Protein AF-A0A8S2K8A4-F1 (afdb_monomer)

Organism: NCBI:txid392030

Secondary structure (DSSP, 8-state):
----EE-S-GGGTEEEEEEEEE-SSEEEEEEEETTT--EEEEEEEEBPSSTT-SSSB-HHHHHHHHHHHHHSPP-TTBPPEEEEEE-SSEEEEEEE---S-BHHHHHHTSS--BHHHHHHHHHHHHHHHHHHHTTTEE-S--SGGGEEESSTT---EEE---TT-EE--TT---------GGG--HHHHTTPPP-HHHHHHHHHHHHHHHHHSS-SS--SSHHHHHHHHHHT-----HHHHTTS-HHHHHHHHHHS-SSTTTSPPHHHHHTSTTTS-SSHHHHHHHHH-B--HHHHHHHHHHHHHHHHHHHHHHHTTTS------TT-PPP-----------------------------------------------------------------------------------------------------------------------------------------------------------------THHHHHHHHHHHHHHHHHHT-------S--SSHHHHHHHHHHHHHHHHHHHT-HHHHHHHHHHS---TT-B-TTS-BHHHHHHHHT-HHHHHHHHHTT--TT-B-TTS-BHHHHHHHHT-HHHHHHHHHTT--S--B-TTS-BHHHHHHHTT-HHHHHHHHHTT--TT---TTS--HHHHHHHTT-HHHHHHHHHHT--TT---TTS--HHHHHHHHT-HHHHHHHHHTT--TT-B-TTS-BHHHHHHHTT-HHHHHHHHHTT--TT---TTS--HHHHHHHTT-HHHHHHHHHTT--TT---TTS--HHHHHHHTT-HHHHHHHHHTT--S--

Solvent-accessible surface area (backbone atoms only — not comparable to full-atom values): 49948 Å² total; per-residue (Å²): 114,84,81,72,69,43,69,71,68,63,78,81,49,33,48,80,62,58,79,75,47,75,61,98,50,34,39,30,25,33,28,28,34,70,89,77,67,50,69,30,28,33,39,42,34,34,43,39,86,48,95,88,51,95,56,48,47,55,68,76,53,58,48,45,32,53,50,51,44,59,64,49,71,88,46,91,25,42,62,38,66,76,50,36,37,47,62,100,55,34,38,34,40,33,27,59,57,68,70,26,47,42,46,65,60,61,57,52,73,47,86,75,51,33,44,57,55,51,33,58,52,52,46,46,50,42,56,38,49,40,65,32,47,78,69,40,33,41,56,84,68,62,48,66,86,31,32,25,16,46,40,74,91,49,92,50,46,27,40,52,84,53,74,78,36,46,70,71,58,91,92,64,88,58,84,83,79,89,75,68,74,76,44,58,36,42,45,65,77,73,70,43,73,78,52,76,39,44,47,35,29,12,52,25,44,54,49,48,29,73,45,24,28,47,67,69,34,65,47,99,43,72,67,49,21,51,50,24,43,66,70,64,56,62,79,80,53,60,94,42,38,68,53,55,52,70,52,55,53,54,54,37,56,41,22,72,38,79,55,59,93,75,25,47,48,58,71,51,52,68,62,30,54,59,64,40,53,87,48,70,66,54,50,51,52,34,56,70,24,47,40,36,46,72,42,31,39,50,37,54,52,54,50,53,51,58,51,51,58,61,49,53,65,54,51,68,78,68,78,80,77,88,73,64,53,100,85,71,54,82,80,82,84,74,92,76,92,80,86,85,87,88,78,90,86,85,86,82,89,84,90,83,81,89,78,87,82,91,83,91,84,82,87,82,87,82,89,89,84,87,84,84,89,82,90,80,83,88,88,81,88,82,90,78,88,81,91,89,79,88,83,91,87,79,92,82,92,80,90,82,87,87,84,88,90,78,88,84,87,90,82,92,81,91,87,86,88,86,88,88,83,84,88,83,90,82,90,87,84,88,88,85,89,86,89,84,87,84,90,81,89,80,88,83,90,83,87,91,87,84,91,81,90,81,91,78,91,87,87,85,89,81,89,82,88,87,88,85,90,82,89,87,78,91,82,89,86,83,88,84,89,82,82,87,81,92,80,88,84,77,93,60,70,60,68,60,49,54,58,49,49,66,61,37,56,65,52,50,59,65,69,63,68,85,70,85,82,96,83,72,89,87,77,64,78,62,58,61,52,56,51,50,56,47,50,53,46,34,50,32,26,46,75,59,37,56,70,55,52,56,45,50,64,71,75,45,94,67,68,64,64,57,55,50,102,56,38,47,26,33,53,36,35,8,26,42,60,56,30,52,69,47,47,47,51,40,50,76,71,66,31,65,73,78,48,48,28,69,61,38,46,34,34,52,34,34,7,26,55,67,49,28,49,75,44,39,54,50,44,44,75,72,66,36,75,63,78,49,47,24,77,58,34,44,28,30,53,34,42,7,30,68,66,63,26,46,71,31,40,57,46,42,49,74,71,69,37,66,57,70,51,50,25,71,62,34,39,27,30,48,34,42,10,27,63,74,64,30,48,69,42,39,52,46,42,55,76,69,66,39,69,57,72,57,47,25,76,63,33,42,24,29,51,30,42,7,28,52,70,61,33,52,68,40,39,52,52,39,54,76,71,65,38,67,59,74,52,47,23,78,62,32,45,23,23,49,36,32,4,32,74,57,67,26,58,74,49,31,49,51,42,55,77,70,66,43,66,63,71,47,54,26,76,54,46,40,31,41,51,36,36,16,29,50,67,62,34,49,75,51,42,54,47,44,53,74,74,64,43,71,68,83,54,50,25,81,81,73,42,31,29,55,55,35,4,57,74,63,67,27,59,67,49,32,52,50,45,50,72,74,63,49,71,90,90,119

Structure (mmCIF, N/CA/C/O backbone):
data_AF-A0A8S2K8A4-F1
#
_entry.id   AF-A0A8S2K8A4-F1
#
loop_
_atom_site.group_PDB
_atom_site.id
_atom_site.type_symbol
_atom_site.label_atom_id
_atom_site.label_alt_id
_atom_site.label_comp_id
_atom_site.label_asym_id
_atom_site.label_entity_id
_atom_site.label_seq_id
_atom_site.pdbx_PDB_ins_code
_atom_site.Cartn_x
_atom_site.Cartn_y
_atom_site.Cartn_z
_atom_site.occupancy
_atom_site.B_iso_or_equiv
_atom_site.auth_seq_id
_atom_site.auth_comp_id
_atom_site.auth_asym_id
_atom_site.auth_atom_id
_atom_site.pdbx_PDB_model_num
ATOM 1 N N . MET A 1 1 ? 24.077 8.025 35.888 1.00 50.78 1 MET A N 1
ATOM 2 C CA . MET A 1 1 ? 25.097 7.093 36.440 1.00 50.78 1 MET A CA 1
ATOM 3 C C . MET A 1 1 ? 25.725 6.346 35.263 1.00 50.78 1 MET A C 1
ATOM 5 O O . MET A 1 1 ? 25.416 6.723 34.140 1.00 50.78 1 MET A O 1
ATOM 9 N N . VAL A 1 2 ? 26.611 5.364 35.455 1.00 62.31 2 VAL A N 1
ATOM 10 C CA . VAL A 1 2 ? 26.907 4.414 34.362 1.00 62.31 2 VAL A CA 1
ATOM 11 C C . VAL A 1 2 ? 25.792 3.372 34.376 1.00 62.31 2 VAL A C 1
ATOM 13 O O . VAL A 1 2 ? 25.510 2.823 35.439 1.00 62.31 2 VAL A O 1
ATOM 16 N N . LEU A 1 3 ? 25.140 3.144 33.236 1.00 78.75 3 LEU A N 1
ATOM 17 C CA . LEU A 1 3 ? 24.090 2.136 33.115 1.00 78.75 3 LEU A CA 1
ATOM 18 C C . LEU A 1 3 ? 24.693 0.741 33.342 1.00 78.75 3 LEU A C 1
ATOM 20 O O . LEU A 1 3 ? 25.616 0.342 32.630 1.00 78.75 3 LEU A O 1
ATOM 24 N N . ASN A 1 4 ? 24.190 0.009 34.337 1.00 86.25 4 ASN A N 1
ATOM 25 C CA . ASN A 1 4 ? 24.624 -1.361 34.588 1.00 86.25 4 ASN A CA 1
ATOM 26 C C . ASN A 1 4 ? 23.911 -2.302 33.609 1.00 86.25 4 ASN A C 1
ATOM 28 O O . ASN A 1 4 ? 22.694 -2.448 33.681 1.00 86.25 4 ASN A O 1
ATOM 32 N N . ILE A 1 5 ? 24.663 -2.910 32.691 1.00 90.12 5 ILE A N 1
ATOM 33 C CA . ILE A 1 5 ? 24.133 -3.846 31.693 1.00 90.12 5 ILE A CA 1
ATOM 34 C C . ILE A 1 5 ? 24.577 -5.256 32.079 1.00 90.12 5 ILE A C 1
ATOM 36 O O . ILE A 1 5 ? 25.757 -5.598 31.977 1.00 90.12 5 ILE A O 1
ATOM 40 N N . ILE A 1 6 ? 23.622 -6.073 32.510 1.00 92.31 6 ILE A N 1
ATOM 41 C CA . ILE A 1 6 ? 23.825 -7.479 32.850 1.00 92.31 6 ILE A CA 1
ATOM 42 C C . ILE A 1 6 ? 23.979 -8.277 31.547 1.00 92.31 6 ILE A C 1
ATOM 44 O O . ILE A 1 6 ? 23.244 -8.067 30.580 1.00 92.31 6 ILE A O 1
ATOM 48 N N . THR A 1 7 ? 24.960 -9.179 31.500 1.00 90.12 7 THR A N 1
ATOM 49 C CA . THR A 1 7 ? 25.225 -10.043 30.325 1.00 90.12 7 THR A CA 1
ATOM 50 C C . THR A 1 7 ? 25.093 -11.537 30.629 1.00 90.12 7 THR A C 1
ATOM 52 O O . THR A 1 7 ? 25.266 -12.368 29.736 1.00 90.12 7 THR A O 1
ATOM 55 N N . ASP A 1 8 ? 24.745 -11.862 31.875 1.00 89.31 8 ASP A N 1
ATOM 56 C CA . ASP A 1 8 ? 24.314 -13.186 32.310 1.00 89.31 8 ASP A CA 1
ATOM 57 C C . ASP A 1 8 ? 22.918 -13.532 31.757 1.00 89.31 8 ASP A C 1
ATOM 59 O O . ASP A 1 8 ? 22.203 -12.682 31.218 1.00 89.31 8 ASP A O 1
ATOM 63 N N . ASP A 1 9 ? 22.534 -14.803 31.870 1.00 88.31 9 ASP A N 1
ATOM 64 C CA . ASP A 1 9 ? 21.296 -15.312 31.282 1.00 88.31 9 ASP A CA 1
ATOM 65 C C . ASP A 1 9 ? 20.048 -14.836 32.044 1.00 88.31 9 ASP A C 1
ATOM 67 O O . ASP A 1 9 ? 19.940 -15.021 33.256 1.00 88.31 9 ASP A O 1
ATOM 71 N N . PHE A 1 10 ? 19.090 -14.242 31.328 1.00 92.38 10 PHE A N 1
ATOM 72 C CA . PHE A 1 10 ? 17.907 -13.595 31.912 1.00 92.38 10 PHE A CA 1
ATOM 73 C C . PHE A 1 10 ? 17.054 -14.571 32.735 1.00 92.38 10 PHE A C 1
ATOM 75 O O . PHE A 1 10 ? 16.639 -14.255 33.854 1.00 92.38 10 PHE A O 1
ATOM 82 N N . ASP A 1 11 ? 16.884 -15.789 32.219 1.00 91.56 11 ASP A N 1
ATOM 83 C CA . ASP A 1 11 ? 16.097 -16.861 32.838 1.00 91.56 11 ASP A CA 1
ATOM 84 C C . ASP A 1 11 ? 16.731 -17.382 34.154 1.00 91.56 11 ASP A C 1
ATOM 86 O O . ASP A 1 11 ? 16.106 -18.148 34.886 1.00 91.56 11 ASP A O 1
ATOM 90 N N . SER A 1 12 ? 17.958 -16.952 34.497 1.00 92.19 12 SER A N 1
ATOM 91 C CA . SER A 1 12 ? 18.590 -17.214 35.805 1.00 92.19 12 SER A CA 1
ATOM 92 C C . SER A 1 12 ? 18.170 -16.228 36.905 1.00 92.19 12 SER A C 1
ATOM 94 O O . SER A 1 12 ? 18.403 -16.502 38.082 1.00 92.19 12 SER A O 1
ATOM 96 N N . PHE A 1 13 ? 17.559 -15.095 36.542 1.00 93.81 13 PHE A N 1
ATOM 97 C CA . PHE A 1 13 ? 17.109 -14.047 37.469 1.00 93.81 13 PHE A CA 1
ATOM 98 C C . PHE A 1 13 ? 15.582 -13.898 37.482 1.00 93.81 13 PHE A C 1
ATOM 100 O O . PHE A 1 13 ? 15.009 -13.586 38.527 1.00 93.81 13 PHE A O 1
ATOM 107 N N . TYR A 1 14 ? 14.920 -14.146 36.346 1.00 96.25 14 TYR A N 1
ATOM 108 C CA . TYR A 1 14 ? 13.502 -13.856 36.143 1.00 96.25 14 TYR A CA 1
ATOM 109 C C . TYR A 1 14 ? 12.728 -15.027 35.514 1.00 96.25 14 TYR A C 1
ATOM 111 O O . TYR A 1 14 ? 13.059 -15.510 34.436 1.00 96.25 14 TYR A O 1
ATOM 119 N N . GLU A 1 15 ? 11.631 -15.433 36.155 1.00 94.12 15 GLU A N 1
ATOM 120 C CA . GLU A 1 15 ? 10.618 -16.339 35.603 1.00 94.12 15 GLU A CA 1
ATOM 121 C C . GLU A 1 15 ? 9.705 -15.565 34.635 1.00 94.12 15 GLU A C 1
ATOM 123 O O . GLU A 1 15 ? 9.076 -14.579 35.023 1.00 94.12 15 GLU A O 1
ATOM 128 N N . ILE A 1 16 ? 9.601 -16.008 33.379 1.00 93.44 16 ILE A N 1
ATOM 129 C CA . ILE A 1 16 ? 8.726 -15.386 32.374 1.00 93.44 16 ILE A CA 1
ATOM 130 C C . ILE A 1 16 ? 7.279 -15.882 32.514 1.00 93.44 16 ILE A C 1
ATOM 132 O O . ILE A 1 16 ? 7.028 -17.083 32.581 1.00 93.44 16 ILE A O 1
ATOM 136 N N . GLN A 1 17 ? 6.326 -14.946 32.491 1.00 91.75 17 GLN A N 1
ATOM 137 C CA . GLN A 1 17 ? 4.886 -15.192 32.609 1.00 91.75 17 GLN A CA 1
ATOM 138 C C . GLN A 1 17 ? 4.133 -14.665 31.364 1.00 91.75 17 GLN A C 1
ATOM 140 O O . GLN A 1 17 ? 4.623 -14.787 30.238 1.00 91.75 17 GLN A O 1
ATOM 145 N N . ASP A 1 18 ? 2.930 -14.109 31.552 1.00 85.88 18 ASP A N 1
ATOM 146 C CA . ASP A 1 18 ? 2.024 -13.667 30.484 1.00 85.88 18 ASP A CA 1
ATOM 147 C C . ASP A 1 18 ? 2.601 -12.549 29.592 1.00 85.88 18 ASP A C 1
ATOM 149 O O . ASP A 1 18 ? 3.297 -11.642 30.058 1.00 85.88 18 ASP A O 1
ATOM 153 N N . ASP A 1 19 ? 2.222 -12.544 28.311 1.00 84.31 19 ASP A N 1
ATOM 154 C CA . ASP A 1 19 ? 2.426 -11.393 27.423 1.00 84.31 19 ASP A CA 1
ATOM 155 C C . ASP A 1 19 ? 1.511 -10.229 27.849 1.00 84.31 19 ASP A C 1
ATOM 157 O O . ASP A 1 19 ? 0.286 -10.348 27.833 1.00 84.31 19 ASP A O 1
ATOM 161 N N . LEU A 1 20 ? 2.103 -9.084 28.204 1.00 80.06 20 LEU A N 1
ATOM 162 C CA . LEU A 1 20 ? 1.381 -7.854 28.563 1.00 80.06 20 LEU A CA 1
ATOM 163 C C . LEU A 1 20 ? 1.053 -6.995 27.334 1.00 80.06 20 LEU A C 1
ATOM 165 O O . LEU A 1 20 ? 0.052 -6.281 27.327 1.00 80.06 20 LEU A O 1
ATOM 169 N N . GLY A 1 21 ? 1.884 -7.057 26.291 1.00 75.38 21 GLY A N 1
ATOM 170 C CA . GLY A 1 21 ? 1.661 -6.345 25.034 1.00 75.38 21 GLY A CA 1
ATOM 171 C C . GLY A 1 21 ? 2.765 -6.590 24.005 1.00 75.38 21 GLY A C 1
ATOM 172 O O . GLY A 1 21 ? 3.867 -7.022 24.337 1.00 75.38 21 GLY A O 1
ATOM 173 N N . SER A 1 22 ? 2.497 -6.293 22.734 1.00 73.69 22 SER A N 1
ATOM 174 C CA . SER A 1 22 ? 3.483 -6.438 21.655 1.00 73.69 22 SER A CA 1
ATOM 175 C C . SER A 1 22 ? 3.474 -5.236 20.717 1.00 73.69 22 SER A C 1
ATOM 177 O O . SER A 1 22 ? 2.436 -4.894 20.154 1.00 73.69 22 SER A O 1
ATOM 179 N N . GLY A 1 23 ? 4.643 -4.629 20.519 1.00 65.62 23 GLY A N 1
ATOM 180 C CA . GLY A 1 23 ? 4.872 -3.536 19.580 1.00 65.62 23 GLY A CA 1
ATOM 181 C C . GLY A 1 23 ? 5.594 -3.991 18.308 1.00 65.62 23 GLY A C 1
ATOM 182 O O . GLY A 1 23 ? 5.865 -5.168 18.083 1.00 65.62 23 GLY A O 1
ATOM 183 N N . GLN A 1 24 ? 5.958 -3.030 17.456 1.00 65.19 24 GLN A N 1
ATOM 184 C CA . GLN A 1 24 ? 6.589 -3.308 16.157 1.00 65.19 24 GLN A CA 1
ATOM 185 C C . GLN A 1 24 ? 8.014 -3.888 16.259 1.00 65.19 24 GLN A C 1
ATOM 187 O O . GLN A 1 24 ? 8.456 -4.606 15.358 1.00 65.19 24 GLN A O 1
ATOM 192 N N . PHE A 1 25 ? 8.734 -3.571 17.339 1.00 71.94 25 PHE A N 1
ATOM 193 C CA . PHE A 1 25 ? 10.143 -3.938 17.541 1.00 71.94 25 PHE A CA 1
ATOM 194 C C . PHE A 1 25 ? 10.436 -4.573 18.912 1.00 71.94 25 PHE A C 1
ATOM 196 O O . PHE A 1 25 ? 11.548 -5.065 19.124 1.00 71.94 25 PHE A O 1
ATOM 203 N N . ALA A 1 26 ? 9.447 -4.592 19.810 1.00 83.38 26 ALA A N 1
ATOM 204 C CA . ALA A 1 26 ? 9.568 -5.075 21.180 1.00 83.38 26 ALA A CA 1
ATOM 205 C C . ALA A 1 26 ? 8.333 -5.876 21.620 1.00 83.38 26 ALA A C 1
ATOM 207 O O . ALA A 1 26 ? 7.235 -5.650 21.110 1.00 83.38 26 ALA A O 1
ATOM 208 N N . VAL A 1 27 ? 8.508 -6.777 22.586 1.00 86.88 27 VAL A N 1
ATOM 209 C CA . VAL A 1 27 ? 7.419 -7.481 23.287 1.00 86.88 27 VAL A CA 1
ATOM 210 C C . VAL A 1 27 ? 7.554 -7.195 24.778 1.00 86.88 27 VAL A C 1
ATOM 212 O O . VAL A 1 27 ? 8.661 -7.247 25.306 1.00 86.88 27 VAL A O 1
ATOM 215 N N . VAL A 1 28 ? 6.448 -6.882 25.448 1.00 89.94 28 VAL A N 1
ATOM 216 C CA . VAL A 1 28 ? 6.395 -6.655 26.895 1.00 89.94 28 VAL A CA 1
ATOM 217 C C . VAL A 1 28 ? 5.737 -7.862 27.547 1.00 89.94 28 VAL A C 1
ATOM 219 O O . VAL A 1 28 ? 4.611 -8.218 27.199 1.00 89.94 28 VAL A O 1
ATOM 222 N N . LYS A 1 29 ? 6.429 -8.485 28.498 1.00 92.81 29 LYS A N 1
ATOM 223 C CA . LYS A 1 29 ? 5.935 -9.632 29.271 1.00 92.81 29 LYS A CA 1
ATOM 224 C C . LYS A 1 29 ? 5.897 -9.297 30.751 1.00 92.81 29 LYS A C 1
ATOM 226 O O . LYS A 1 29 ? 6.715 -8.502 31.213 1.00 92.81 29 LYS A O 1
ATOM 231 N N . ARG A 1 30 ? 5.014 -9.941 31.507 1.00 94.19 30 ARG A N 1
ATOM 232 C CA . ARG A 1 30 ? 5.166 -10.007 32.958 1.00 94.19 30 ARG A CA 1
ATOM 233 C C . ARG A 1 30 ? 6.278 -10.998 33.281 1.00 94.19 30 ARG A C 1
ATOM 235 O O . ARG A 1 30 ? 6.389 -12.041 32.636 1.00 94.19 30 ARG A O 1
ATOM 242 N N . VAL A 1 31 ? 7.098 -10.663 34.264 1.00 96.00 31 VAL A N 1
ATOM 243 C CA . VAL A 1 31 ? 8.150 -11.537 34.786 1.00 96.00 31 VAL A CA 1
ATOM 244 C C . VAL A 1 31 ? 8.153 -11.490 36.308 1.00 96.00 31 VAL A C 1
ATOM 246 O O . VAL A 1 31 ? 7.726 -10.494 36.891 1.00 96.00 31 VAL A O 1
ATOM 249 N N . ARG A 1 32 ? 8.643 -12.545 36.958 1.00 95.69 32 ARG A N 1
ATOM 250 C CA . ARG A 1 32 ? 8.811 -12.611 38.413 1.00 95.69 32 ARG A CA 1
ATOM 251 C C . ARG A 1 32 ? 10.278 -12.807 38.765 1.00 95.69 32 ARG A C 1
ATOM 253 O O . ARG A 1 32 ? 10.907 -13.725 38.254 1.00 95.69 32 ARG A O 1
ATOM 260 N N . GLU A 1 33 ? 10.819 -11.968 39.638 1.00 96.50 33 GLU A N 1
ATOM 261 C CA . GLU A 1 33 ? 12.193 -12.108 40.129 1.00 96.50 33 GLU A CA 1
ATOM 262 C C . GLU A 1 33 ? 12.308 -13.368 41.008 1.00 96.50 33 GLU A C 1
ATOM 264 O O . GLU A 1 33 ? 11.545 -13.544 41.960 1.00 96.50 33 GLU A O 1
ATOM 269 N N . ILE A 1 34 ? 13.250 -14.259 40.696 1.00 94.50 34 ILE A N 1
ATOM 270 C CA . ILE A 1 34 ? 13.371 -15.590 41.324 1.00 94.50 34 ILE A CA 1
ATOM 271 C C . ILE A 1 34 ? 13.835 -15.495 42.793 1.00 94.50 34 ILE A C 1
ATOM 273 O O . ILE A 1 34 ? 13.486 -16.335 43.621 1.00 94.50 34 ILE A O 1
ATOM 277 N N . SER A 1 35 ? 14.605 -14.460 43.125 1.00 94.12 35 SER A N 1
ATOM 278 C CA . SER A 1 35 ? 15.167 -14.163 44.454 1.00 94.12 35 SER A CA 1
ATOM 279 C C . SER A 1 35 ? 14.135 -13.628 45.460 1.00 94.12 35 SER A C 1
ATOM 281 O O . SER A 1 35 ? 14.196 -13.982 46.639 1.00 94.12 35 SER A O 1
ATOM 283 N N . THR A 1 36 ? 13.212 -12.762 45.021 1.00 95.00 36 THR A N 1
ATOM 284 C CA . THR A 1 36 ? 12.282 -12.010 45.889 1.00 95.00 36 THR A CA 1
ATOM 285 C C . THR A 1 36 ? 10.814 -12.391 45.698 1.00 95.00 36 THR A C 1
ATOM 287 O O . THR A 1 36 ? 9.992 -12.122 46.576 1.00 95.00 36 THR A O 1
ATOM 290 N N . GLY A 1 37 ? 10.461 -12.976 44.551 1.00 91.94 37 GLY A N 1
ATOM 291 C CA . GLY A 1 37 ? 9.081 -13.213 44.137 1.00 91.94 37 GLY A CA 1
ATOM 292 C C . GLY A 1 37 ? 8.319 -11.967 43.660 1.00 91.94 37 GLY A C 1
ATOM 293 O O . GLY A 1 37 ? 7.121 -12.087 43.403 1.00 91.94 37 GLY A O 1
ATOM 294 N N . HIS A 1 38 ? 8.954 -10.791 43.535 1.00 94.50 38 HIS A N 1
ATOM 295 C CA . HIS A 1 38 ? 8.293 -9.589 43.004 1.00 94.50 38 HIS A CA 1
ATOM 296 C C . HIS A 1 38 ? 7.992 -9.700 41.504 1.00 94.50 38 HIS A C 1
ATOM 298 O O . HIS A 1 38 ? 8.759 -10.297 40.749 1.00 94.50 38 HIS A O 1
ATOM 304 N N . GLU A 1 39 ? 6.879 -9.101 41.069 1.00 94.88 39 GLU A N 1
ATOM 305 C CA . GLU A 1 39 ? 6.452 -9.083 39.665 1.00 94.88 39 GLU A CA 1
ATOM 306 C C . GLU A 1 39 ? 6.795 -7.745 38.989 1.00 94.88 39 GLU A C 1
ATOM 308 O O . GLU A 1 39 ? 6.506 -6.668 39.509 1.00 94.88 39 GLU A O 1
ATOM 313 N N . TYR A 1 40 ? 7.386 -7.838 37.799 1.00 95.81 40 TYR A N 1
ATOM 314 C CA . TYR A 1 40 ? 7.890 -6.738 36.976 1.00 95.81 40 TYR A CA 1
ATOM 315 C C . TYR A 1 40 ? 7.381 -6.871 35.529 1.00 95.81 40 TYR A C 1
ATOM 317 O O . TYR A 1 40 ? 6.817 -7.899 35.139 1.00 95.81 40 TYR A O 1
ATOM 325 N N . ALA A 1 41 ? 7.595 -5.845 34.705 1.00 95.00 41 ALA A N 1
ATOM 326 C CA . ALA A 1 41 ? 7.335 -5.872 33.267 1.00 95.00 41 ALA A CA 1
ATOM 327 C C . ALA A 1 41 ? 8.657 -5.841 32.480 1.00 95.00 41 ALA A C 1
ATOM 329 O O . ALA A 1 41 ? 9.392 -4.862 32.537 1.00 95.00 41 ALA A O 1
ATOM 330 N N . ALA A 1 42 ? 8.967 -6.889 31.717 1.00 95.06 42 ALA A N 1
ATOM 331 C CA . ALA A 1 42 ? 10.174 -6.959 30.894 1.00 95.06 42 ALA A CA 1
ATOM 332 C C . ALA A 1 42 ? 9.875 -6.584 29.431 1.00 95.06 42 ALA A C 1
ATOM 334 O O . ALA A 1 42 ? 9.100 -7.263 28.754 1.00 95.06 42 ALA A O 1
ATOM 335 N N . LYS A 1 43 ? 10.504 -5.510 28.933 1.00 93.31 43 LYS A N 1
ATOM 336 C CA . LYS A 1 43 ? 10.437 -5.014 27.545 1.00 93.31 43 LYS A CA 1
ATOM 337 C C . LYS A 1 43 ? 11.593 -5.623 26.737 1.00 93.31 43 LYS A C 1
ATOM 339 O O . LYS A 1 43 ? 12.714 -5.124 26.779 1.00 93.31 43 LYS A O 1
ATOM 344 N N . PHE A 1 44 ? 11.328 -6.705 26.003 1.00 91.62 44 PHE A N 1
ATOM 345 C CA . PHE A 1 44 ? 12.290 -7.409 25.143 1.00 91.62 44 PHE A CA 1
ATOM 346 C C . PHE A 1 44 ? 12.404 -6.699 23.784 1.00 91.62 44 PHE A C 1
ATOM 348 O O . PHE A 1 44 ? 11.491 -6.801 22.962 1.00 91.62 44 PHE A O 1
ATOM 355 N N . VAL A 1 45 ? 13.506 -5.987 23.520 1.00 88.44 45 VAL A N 1
ATOM 356 C CA . VAL A 1 45 ? 13.696 -5.134 22.329 1.00 88.44 45 VAL A CA 1
ATOM 357 C C . VAL A 1 45 ? 14.742 -5.713 21.371 1.00 88.44 45 VAL A C 1
ATOM 359 O O . VAL A 1 45 ? 15.930 -5.812 21.686 1.00 88.44 45 VAL A O 1
ATOM 362 N N . ARG A 1 46 ? 14.324 -6.076 20.153 1.00 85.06 46 ARG A N 1
ATOM 363 C CA . ARG A 1 46 ? 15.183 -6.799 19.196 1.00 85.06 46 ARG A CA 1
ATOM 364 C C . ARG A 1 46 ? 16.225 -5.895 18.534 1.00 85.06 46 ARG A C 1
ATOM 366 O O . ARG A 1 46 ? 15.876 -4.946 17.827 1.00 85.06 46 ARG A O 1
ATOM 373 N N . LYS A 1 47 ? 17.504 -6.266 18.659 1.00 83.62 47 LYS A N 1
ATOM 374 C CA . LYS A 1 47 ? 18.629 -5.552 18.039 1.00 83.62 47 LYS A CA 1
ATOM 375 C C . LYS A 1 47 ? 18.704 -5.791 16.530 1.00 83.62 47 LYS A C 1
ATOM 377 O O . LYS A 1 47 ? 18.530 -6.908 16.031 1.00 83.62 47 LYS A O 1
ATOM 382 N N . LYS A 1 48 ? 19.014 -4.728 15.788 1.00 76.56 48 LYS A N 1
ATOM 383 C CA . LYS A 1 48 ? 19.244 -4.751 14.340 1.00 76.56 48 LYS A CA 1
ATOM 384 C C . LYS A 1 48 ? 20.495 -5.574 13.998 1.00 76.56 48 LYS A C 1
ATOM 386 O O . LYS A 1 48 ? 21.581 -5.285 14.486 1.00 76.56 48 LYS A O 1
ATOM 391 N N . LYS A 1 49 ? 20.365 -6.590 13.134 1.00 63.22 49 LYS A N 1
ATOM 392 C CA . LYS A 1 49 ? 21.469 -7.535 12.834 1.00 63.22 49 LYS A CA 1
ATOM 393 C C . LYS A 1 49 ? 22.572 -6.979 11.918 1.00 63.22 49 LYS A C 1
ATOM 395 O O . LYS A 1 49 ? 23.703 -7.440 12.007 1.00 63.22 49 LYS A O 1
ATOM 400 N N . CYS A 1 50 ? 22.247 -6.026 11.042 1.00 53.06 50 CYS A N 1
ATOM 401 C CA . CYS A 1 50 ? 23.182 -5.333 10.143 1.00 53.06 50 CYS A CA 1
ATOM 402 C C . CYS A 1 50 ? 22.677 -3.903 9.887 1.00 53.06 50 CYS A C 1
ATOM 404 O O . CYS A 1 50 ? 21.464 -3.676 9.908 1.00 53.06 50 CYS A O 1
ATOM 406 N N . THR A 1 51 ? 23.566 -2.961 9.562 1.00 48.53 51 THR A N 1
ATOM 407 C CA . THR A 1 51 ? 23.221 -1.557 9.240 1.00 48.53 51 THR A CA 1
ATOM 408 C C . THR A 1 51 ? 22.126 -1.437 8.171 1.00 48.53 51 THR A C 1
ATOM 410 O O . THR A 1 51 ? 21.191 -0.654 8.343 1.00 48.53 51 THR A O 1
ATOM 413 N N . SER A 1 52 ? 22.166 -2.286 7.141 1.00 44.66 52 SER A N 1
ATOM 414 C CA . SER A 1 52 ? 21.212 -2.368 6.021 1.00 44.66 52 SER A CA 1
ATOM 415 C C . SER A 1 52 ? 19.925 -3.176 6.291 1.00 44.66 52 SER A C 1
ATOM 417 O O . SER A 1 52 ? 19.055 -3.268 5.424 1.00 44.66 52 SER A O 1
ATOM 419 N N . GLY A 1 53 ? 19.759 -3.776 7.475 1.00 47.81 53 GLY A N 1
ATOM 420 C CA . GLY A 1 53 ? 18.595 -4.619 7.790 1.00 47.81 53 GLY A CA 1
ATOM 421 C C . GLY A 1 53 ? 17.268 -3.848 7.909 1.00 47.81 53 GLY A C 1
ATOM 422 O O . GLY A 1 53 ? 17.235 -2.727 8.408 1.00 47.81 53 GLY A O 1
ATOM 423 N N . LYS A 1 54 ? 16.142 -4.473 7.528 1.00 48.59 54 LYS A N 1
ATOM 424 C CA . LYS A 1 54 ? 14.782 -3.885 7.630 1.00 48.59 54 LYS A CA 1
ATOM 425 C C . LYS A 1 54 ? 14.023 -4.204 8.940 1.00 48.59 54 LYS A C 1
ATOM 427 O O . LYS A 1 54 ? 12.824 -3.952 9.017 1.00 48.59 54 LYS A O 1
ATOM 432 N N . ARG A 1 55 ? 14.661 -4.818 9.949 1.00 50.00 55 ARG A N 1
ATOM 433 C CA . ARG A 1 55 ? 14.023 -5.220 11.226 1.00 50.00 55 ARG A CA 1
ATOM 434 C C . ARG A 1 55 ? 14.982 -5.067 12.417 1.00 50.00 55 ARG A C 1
ATOM 436 O O . ARG A 1 55 ? 16.151 -5.435 12.296 1.00 50.00 55 ARG A O 1
ATOM 443 N N . GLY A 1 56 ? 14.444 -4.613 13.553 1.00 58.41 56 GLY A N 1
ATOM 444 C CA . GLY A 1 56 ? 15.175 -4.318 14.794 1.00 58.41 56 GLY A CA 1
ATOM 445 C C . GLY A 1 56 ? 15.681 -2.870 14.864 1.00 58.41 56 GLY A C 1
ATOM 446 O O . GLY A 1 56 ? 15.954 -2.268 13.824 1.00 58.41 56 GLY A O 1
ATOM 447 N N . LEU A 1 57 ? 15.797 -2.337 16.083 1.00 68.12 57 LEU A N 1
ATOM 448 C CA . LEU A 1 57 ? 16.334 -0.995 16.371 1.00 68.12 57 LEU A CA 1
ATOM 449 C C . LEU A 1 57 ? 17.864 -1.035 16.522 1.00 68.12 57 LEU A C 1
ATOM 451 O O . LEU A 1 57 ? 18.438 -2.103 16.777 1.00 68.12 57 LEU A O 1
ATOM 455 N N . LYS A 1 58 ? 18.547 0.104 16.350 1.00 78.75 58 LYS A N 1
ATOM 456 C CA . LYS A 1 58 ? 19.989 0.200 16.638 1.00 78.75 58 LYS A CA 1
ATOM 457 C C . LYS A 1 58 ? 20.236 0.072 18.146 1.00 78.75 58 LYS A C 1
ATOM 459 O O . LYS A 1 58 ? 19.381 0.426 18.955 1.00 78.75 58 LYS A O 1
ATOM 464 N N . ARG A 1 59 ? 21.420 -0.397 18.545 1.00 84.19 59 ARG A N 1
ATOM 465 C CA . ARG A 1 59 ? 21.771 -0.570 19.968 1.00 84.19 59 ARG A CA 1
ATOM 466 C C . ARG A 1 59 ? 21.750 0.771 20.716 1.00 84.19 59 ARG A C 1
ATOM 468 O O . ARG A 1 59 ? 21.286 0.843 21.845 1.00 84.19 59 ARG A O 1
ATOM 475 N N . GLU A 1 60 ? 22.175 1.828 20.036 1.00 81.44 60 GLU A N 1
ATOM 476 C CA . GLU A 1 60 ? 22.287 3.210 20.513 1.00 81.44 60 GLU A CA 1
ATOM 477 C C . GLU A 1 60 ? 20.921 3.914 20.625 1.00 81.44 60 GLU A C 1
ATOM 479 O O . GLU A 1 60 ? 20.797 4.942 21.288 1.00 81.44 60 GLU A O 1
ATOM 484 N N . GLU A 1 61 ? 19.890 3.372 19.970 1.00 78.62 61 GLU A N 1
ATOM 485 C CA . GLU A 1 61 ? 18.500 3.825 20.100 1.00 78.62 61 GLU A CA 1
ATOM 486 C C . GLU A 1 61 ? 17.850 3.170 21.327 1.00 78.62 61 GLU A C 1
ATOM 488 O O . GLU A 1 61 ? 17.228 3.859 22.126 1.00 78.62 61 GLU A O 1
ATOM 493 N N . ILE A 1 62 ? 18.067 1.864 21.531 1.00 80.62 62 ILE A N 1
ATOM 494 C CA . ILE A 1 62 ? 17.493 1.120 22.666 1.00 80.62 62 ILE A CA 1
ATOM 495 C C . ILE A 1 62 ? 18.134 1.540 23.997 1.00 80.62 62 ILE A C 1
ATOM 497 O O . ILE A 1 62 ? 17.431 1.762 24.979 1.00 80.62 62 ILE A O 1
ATOM 501 N N . LEU A 1 63 ? 19.465 1.673 24.044 1.00 87.00 63 LEU A N 1
ATOM 502 C CA . LEU A 1 63 ? 20.155 2.066 25.278 1.00 87.00 63 LEU A CA 1
ATOM 503 C C . LEU A 1 63 ? 19.842 3.504 25.701 1.00 87.00 63 LEU A C 1
ATOM 505 O O . LEU A 1 63 ? 19.875 3.781 26.891 1.00 87.00 63 LEU A O 1
ATOM 509 N N . ARG A 1 64 ? 19.442 4.386 24.775 1.00 87.56 64 ARG A N 1
ATOM 510 C CA . ARG A 1 64 ? 19.006 5.752 25.104 1.00 87.56 64 ARG A CA 1
ATOM 511 C C . ARG A 1 64 ? 17.789 5.767 26.030 1.00 87.56 64 ARG A C 1
ATOM 513 O O . ARG A 1 64 ? 17.756 6.573 26.954 1.00 87.56 64 ARG A O 1
ATOM 520 N N . GLU A 1 65 ? 16.813 4.888 25.796 1.00 89.12 65 GLU A N 1
ATOM 521 C CA . GLU A 1 65 ? 15.641 4.753 26.672 1.00 89.12 65 GLU A CA 1
ATOM 522 C C . GLU A 1 65 ? 16.079 4.363 28.094 1.00 89.12 65 GLU A C 1
ATOM 524 O O . GLU A 1 65 ? 15.664 4.983 29.073 1.00 89.12 65 GLU A O 1
ATOM 529 N N . ALA A 1 66 ? 16.984 3.388 28.201 1.00 89.50 66 ALA A N 1
ATOM 530 C CA . ALA A 1 66 ? 17.517 2.919 29.475 1.00 89.50 66 ALA A CA 1
ATOM 531 C C . ALA A 1 66 ? 18.391 3.970 30.190 1.00 89.50 66 ALA A C 1
ATOM 533 O O . ALA A 1 66 ? 18.228 4.193 31.388 1.00 89.50 66 ALA A O 1
ATOM 534 N N . ASP A 1 67 ? 19.272 4.661 29.459 1.00 90.31 67 ASP A N 1
ATOM 535 C CA . ASP A 1 67 ? 20.107 5.751 29.972 1.00 90.31 67 ASP A CA 1
ATOM 536 C C . ASP A 1 67 ? 19.232 6.860 30.577 1.00 90.31 67 ASP A C 1
ATOM 538 O O . ASP A 1 67 ? 19.470 7.279 31.711 1.00 90.31 67 ASP A O 1
ATOM 542 N N . ILE A 1 68 ? 18.180 7.284 29.864 1.00 91.50 68 ILE A N 1
ATOM 543 C CA . ILE A 1 68 ? 17.225 8.306 30.320 1.00 91.50 68 ILE A CA 1
ATOM 544 C C . ILE A 1 68 ? 16.496 7.856 31.586 1.00 91.50 68 ILE A C 1
ATOM 546 O O . ILE A 1 68 ? 16.494 8.589 32.576 1.00 91.50 68 ILE A O 1
ATOM 550 N N . LEU A 1 69 ? 15.933 6.645 31.590 1.00 91.50 69 LEU A N 1
ATOM 551 C CA . LEU A 1 69 ? 15.257 6.096 32.768 1.00 91.50 69 LEU A CA 1
ATOM 552 C C . LEU A 1 69 ? 16.215 5.915 33.964 1.00 91.50 69 LEU A C 1
ATOM 554 O O . LEU A 1 69 ? 15.767 6.001 35.102 1.00 91.50 69 LEU A O 1
ATOM 558 N N . SER A 1 70 ? 17.525 5.742 33.733 1.00 89.69 70 SER A N 1
ATOM 559 C CA . SER A 1 70 ? 18.555 5.683 34.789 1.00 89.69 70 SER A CA 1
ATOM 560 C C . SER A 1 70 ? 19.052 7.054 35.289 1.00 89.69 70 SER A C 1
ATOM 562 O O . SER A 1 70 ? 19.653 7.151 36.364 1.00 89.69 70 SER A O 1
ATOM 564 N N . GLU A 1 71 ? 18.848 8.131 34.523 1.00 89.19 71 GLU A N 1
ATOM 565 C CA . GLU A 1 71 ? 19.108 9.507 34.970 1.00 89.19 71 GLU A CA 1
ATOM 566 C C . GLU A 1 71 ? 17.917 10.119 35.723 1.00 89.19 71 GLU A C 1
ATOM 568 O O . GLU A 1 71 ? 18.096 11.008 36.569 1.00 89.19 71 GLU A O 1
ATOM 573 N N . LEU A 1 72 ? 16.700 9.662 35.424 1.00 88.50 72 LEU A N 1
ATOM 574 C CA . LEU A 1 72 ? 15.499 9.977 36.186 1.00 88.50 72 LEU A CA 1
ATOM 575 C C . LEU A 1 72 ? 15.566 9.250 37.538 1.00 88.50 72 LEU A C 1
ATOM 577 O O . LEU A 1 72 ? 15.683 8.033 37.605 1.00 88.50 72 LEU A O 1
ATOM 581 N N . ALA A 1 73 ? 15.498 10.000 38.641 1.00 85.00 73 ALA A N 1
ATOM 582 C CA . ALA A 1 73 ? 15.302 9.374 39.948 1.00 85.00 73 ALA A CA 1
ATOM 583 C C . ALA A 1 73 ? 13.865 8.810 40.024 1.00 85.00 73 ALA A C 1
ATOM 585 O O . ALA A 1 73 ? 12.984 9.398 39.386 1.00 85.00 73 ALA A O 1
ATOM 586 N N . PRO A 1 74 ? 13.598 7.732 40.787 1.00 90.12 74 PRO A N 1
ATOM 587 C CA . PRO A 1 74 ? 12.256 7.163 40.904 1.00 90.12 74 PRO A CA 1
ATOM 588 C C . PRO A 1 74 ? 11.215 8.222 41.289 1.00 90.12 74 PRO A C 1
ATOM 590 O O . PRO A 1 74 ? 11.400 8.963 42.255 1.00 90.12 74 PRO A O 1
ATOM 593 N N . HIS A 1 75 ? 10.129 8.304 40.518 1.00 94.31 75 HIS A N 1
ATOM 594 C CA . HIS A 1 75 ? 9.100 9.337 40.647 1.00 94.31 75 HIS A CA 1
ATOM 595 C C . HIS A 1 75 ? 7.702 8.690 40.671 1.00 94.31 75 HIS A C 1
ATOM 597 O O . HIS A 1 75 ? 7.454 7.762 39.891 1.00 94.31 75 HIS A O 1
ATOM 603 N N . PRO A 1 76 ? 6.753 9.153 41.512 1.00 93.88 76 PRO A N 1
ATOM 604 C CA . PRO A 1 76 ? 5.424 8.544 41.634 1.00 93.88 76 PRO A CA 1
ATOM 605 C C . PRO A 1 76 ? 4.627 8.482 40.324 1.00 93.88 76 PRO A C 1
ATOM 607 O O . PRO A 1 76 ? 3.741 7.636 40.221 1.00 93.88 76 PRO A O 1
ATOM 610 N N . ASN A 1 77 ? 4.957 9.319 39.331 1.00 95.75 77 ASN A N 1
ATOM 611 C CA . ASN A 1 77 ? 4.239 9.415 38.051 1.00 95.75 77 ASN A CA 1
ATOM 612 C C . ASN A 1 77 ? 5.054 9.049 36.798 1.00 95.75 77 ASN A C 1
ATOM 614 O O . ASN A 1 77 ? 4.582 9.250 35.683 1.00 95.75 77 ASN A O 1
ATOM 618 N N . ILE A 1 78 ? 6.253 8.481 36.954 1.00 95.38 78 ILE A N 1
ATOM 619 C CA . ILE A 1 78 ? 7.070 7.950 35.846 1.00 95.38 78 ILE A CA 1
ATOM 620 C C . ILE A 1 78 ? 7.348 6.467 36.107 1.00 95.38 78 ILE A C 1
ATOM 622 O O . ILE A 1 78 ? 7.518 6.078 37.264 1.00 95.38 78 ILE A O 1
ATOM 626 N N . ILE A 1 79 ? 7.367 5.640 35.059 1.00 94.81 79 ILE A N 1
ATOM 627 C CA . ILE A 1 79 ? 7.754 4.226 35.150 1.00 94.81 79 ILE A CA 1
ATOM 628 C C . ILE A 1 79 ? 9.224 4.067 35.570 1.00 94.81 79 ILE A C 1
ATOM 630 O O . ILE A 1 79 ? 10.116 4.700 35.009 1.00 94.81 79 ILE A O 1
ATOM 634 N N . THR A 1 80 ? 9.487 3.220 36.564 1.00 93.38 80 THR A N 1
ATOM 635 C CA . THR A 1 80 ? 10.849 2.997 37.077 1.00 93.38 80 THR A CA 1
ATOM 636 C C . THR A 1 80 ? 11.551 1.873 36.307 1.00 93.38 80 THR A C 1
ATOM 638 O O . THR A 1 80 ? 10.956 0.820 36.074 1.00 93.38 80 THR A O 1
ATOM 641 N N . LEU A 1 81 ? 12.822 2.074 35.941 1.00 93.94 81 LEU A N 1
ATOM 642 C CA . LEU A 1 81 ? 13.718 1.023 35.437 1.00 93.94 81 LEU A CA 1
ATOM 643 C C . LEU A 1 81 ? 14.388 0.303 36.617 1.00 93.94 81 LEU A C 1
ATOM 645 O O . LEU A 1 81 ? 14.913 0.960 37.513 1.00 93.94 81 LEU A O 1
ATOM 649 N N . HIS A 1 82 ? 14.366 -1.029 36.600 1.00 93.50 82 HIS A N 1
ATOM 650 C CA . HIS A 1 82 ? 14.993 -1.893 37.603 1.00 93.50 82 HIS A CA 1
ATOM 651 C C . HIS A 1 82 ? 16.345 -2.418 37.102 1.00 93.50 82 HIS A C 1
ATOM 653 O O . HIS A 1 82 ? 17.383 -2.050 37.643 1.00 93.50 82 HIS A O 1
ATOM 659 N N . ASP A 1 83 ? 16.333 -3.188 36.008 1.00 93.94 83 ASP A N 1
ATOM 660 C CA . ASP A 1 83 ? 17.516 -3.823 35.415 1.00 93.94 83 ASP A CA 1
ATOM 661 C C . ASP A 1 83 ? 17.554 -3.685 33.890 1.00 93.94 83 ASP A C 1
ATOM 663 O O . ASP A 1 83 ? 16.531 -3.499 33.223 1.00 93.94 83 ASP A O 1
ATOM 667 N N . VAL A 1 84 ? 18.754 -3.848 33.328 1.00 94.94 84 VAL A N 1
ATOM 668 C CA . VAL A 1 84 ? 18.997 -3.933 31.885 1.00 94.94 84 VAL A CA 1
ATOM 669 C C . VAL A 1 84 ? 19.830 -5.171 31.593 1.00 94.94 84 VAL A C 1
ATOM 671 O O . VAL A 1 84 ? 20.952 -5.286 32.079 1.00 94.94 84 VAL A O 1
ATOM 674 N N . PHE A 1 85 ? 19.319 -6.063 30.747 1.00 94.31 85 PHE A N 1
ATOM 675 C CA . PHE A 1 85 ? 20.060 -7.223 30.245 1.00 94.31 85 PHE A CA 1
ATOM 676 C C . PHE A 1 85 ? 20.381 -7.045 28.757 1.00 94.31 85 PHE A C 1
ATOM 678 O O . PHE A 1 85 ? 19.533 -6.595 27.984 1.00 94.31 85 PHE A O 1
ATOM 685 N N . GLU A 1 86 ? 21.576 -7.442 28.317 1.00 93.25 86 GLU A N 1
ATOM 686 C CA . GLU A 1 86 ? 21.955 -7.469 26.900 1.00 93.25 86 GLU A CA 1
ATOM 687 C C . GLU A 1 86 ? 22.496 -8.844 26.486 1.00 93.25 86 GLU A C 1
ATOM 689 O O . GLU A 1 86 ? 23.609 -9.227 26.840 1.00 93.25 86 GLU A O 1
ATOM 694 N N . ASN A 1 87 ? 21.744 -9.555 25.637 1.00 88.38 87 ASN A N 1
ATOM 695 C CA . ASN A 1 87 ? 22.200 -10.790 24.992 1.00 88.38 87 ASN A CA 1
ATOM 696 C C . ASN A 1 87 ? 22.636 -10.514 23.532 1.00 88.38 87 ASN A C 1
ATOM 698 O O . ASN A 1 87 ? 22.685 -9.370 23.077 1.00 88.38 87 ASN A O 1
ATOM 702 N N . LYS A 1 88 ? 22.978 -11.535 22.733 1.00 83.69 88 LYS A N 1
ATOM 703 C CA . LYS A 1 88 ? 23.445 -11.337 21.338 1.00 83.69 88 LYS A CA 1
ATOM 704 C C . LYS A 1 88 ? 22.375 -10.781 20.374 1.00 83.69 88 LYS A C 1
ATOM 706 O O . LYS A 1 88 ? 22.711 -10.337 19.272 1.00 83.69 88 LYS A O 1
ATOM 711 N N . HIS A 1 89 ? 21.093 -10.839 20.721 1.00 84.44 89 HIS A N 1
ATOM 712 C CA . HIS A 1 89 ? 19.964 -10.656 19.801 1.00 84.44 89 HIS A CA 1
ATOM 713 C C . HIS A 1 89 ? 18.935 -9.613 20.254 1.00 84.44 89 HIS A C 1
ATOM 715 O O . HIS A 1 89 ? 18.310 -8.984 19.396 1.00 84.44 89 HIS A O 1
ATOM 721 N N . GLU A 1 90 ? 18.817 -9.354 21.551 1.00 89.94 90 GLU A N 1
ATOM 722 C CA . GLU A 1 90 ? 17.969 -8.303 22.114 1.00 89.94 90 GLU A CA 1
ATOM 723 C C . GLU A 1 90 ? 18.611 -7.620 23.327 1.00 89.94 90 GLU A C 1
ATOM 725 O O . GLU A 1 90 ? 19.669 -8.028 23.814 1.00 89.94 90 GLU A O 1
ATOM 730 N N . ILE A 1 91 ? 17.977 -6.533 23.753 1.00 92.25 91 ILE A N 1
ATOM 731 C CA . ILE A 1 91 ? 18.162 -5.896 25.057 1.00 92.25 91 ILE A CA 1
ATOM 732 C C . ILE A 1 91 ? 16.821 -6.015 25.783 1.00 92.25 91 ILE A C 1
ATOM 734 O O . ILE A 1 91 ? 15.773 -5.844 25.156 1.00 92.25 91 ILE A O 1
ATOM 738 N N . ILE A 1 92 ? 16.846 -6.328 27.073 1.00 94.50 92 ILE A N 1
ATOM 739 C CA . ILE A 1 92 ? 15.655 -6.508 27.904 1.00 94.50 92 ILE A CA 1
ATOM 740 C C . ILE A 1 92 ? 15.695 -5.437 28.989 1.00 94.50 92 ILE A C 1
ATOM 742 O O . ILE A 1 92 ? 16.642 -5.396 29.773 1.00 94.50 92 ILE A O 1
ATOM 746 N N . LEU A 1 93 ? 14.687 -4.565 29.019 1.00 94.25 93 LEU A N 1
ATOM 747 C CA . LEU A 1 93 ? 14.520 -3.573 30.085 1.00 94.25 93 LEU A CA 1
ATOM 748 C C . LEU A 1 93 ? 13.520 -4.129 31.100 1.00 94.25 93 LEU A C 1
ATOM 750 O O . LEU A 1 93 ? 12.374 -4.386 30.730 1.00 94.25 93 LEU A O 1
ATOM 754 N N . VAL A 1 94 ? 13.938 -4.328 32.349 1.00 94.94 94 VAL A N 1
ATOM 755 C CA . VAL A 1 94 ? 13.043 -4.733 33.441 1.00 94.94 94 VAL A CA 1
ATOM 756 C C . VAL A 1 94 ? 12.489 -3.475 34.091 1.00 94.94 94 VAL A C 1
ATOM 758 O O . VAL A 1 94 ? 13.238 -2.649 34.606 1.00 94.94 94 VAL A O 1
ATOM 761 N N . LEU A 1 95 ? 11.173 -3.315 34.034 1.00 94.56 95 LEU A N 1
ATOM 762 C CA . LEU A 1 95 ? 10.445 -2.113 34.420 1.00 94.56 95 LEU A CA 1
ATOM 763 C C . LEU A 1 95 ? 9.448 -2.421 35.544 1.00 94.56 95 LEU A C 1
ATOM 765 O O . LEU A 1 95 ? 8.980 -3.549 35.708 1.00 94.56 95 LEU A O 1
ATOM 769 N N . GLU A 1 96 ? 9.081 -1.386 36.287 1.00 93.88 96 GLU A N 1
ATOM 770 C CA . GLU A 1 96 ? 7.959 -1.388 37.227 1.00 93.88 96 GLU A CA 1
ATOM 771 C C . GLU A 1 96 ? 6.659 -1.897 36.566 1.00 93.88 96 GLU A C 1
ATOM 773 O O . GLU A 1 96 ? 6.282 -1.450 35.480 1.00 93.88 96 GLU A O 1
ATOM 778 N N . LEU A 1 97 ? 5.961 -2.839 37.213 1.00 93.00 97 LEU A N 1
ATOM 779 C CA . LEU A 1 97 ? 4.740 -3.443 36.671 1.00 93.00 97 LEU A CA 1
ATOM 780 C C . LEU A 1 97 ? 3.534 -2.497 36.805 1.00 93.00 97 LEU A C 1
ATOM 782 O O . LEU A 1 97 ? 2.972 -2.327 37.885 1.00 93.00 97 LEU A O 1
ATOM 786 N N . VAL A 1 98 ? 3.096 -1.925 35.682 1.00 91.25 98 VAL A N 1
ATOM 787 C CA . VAL A 1 98 ? 1.935 -1.022 35.607 1.00 91.25 98 VAL A CA 1
ATOM 788 C C . VAL A 1 98 ? 0.699 -1.796 35.128 1.00 91.25 98 VAL A C 1
ATOM 790 O O . VAL A 1 98 ? 0.616 -2.195 33.968 1.00 91.25 98 VAL A O 1
ATOM 793 N N . GLY A 1 99 ? -0.262 -2.046 36.028 1.00 84.75 99 GLY A N 1
ATOM 794 C CA . GLY A 1 99 ? -1.374 -2.989 35.808 1.00 84.75 99 GLY A CA 1
ATOM 795 C C . GLY A 1 99 ? -2.779 -2.379 35.702 1.00 84.75 99 GLY A C 1
ATOM 796 O O . GLY A 1 99 ? -3.752 -3.109 35.491 1.00 84.75 99 GLY A O 1
ATOM 797 N N . GLY A 1 100 ? -2.924 -1.061 35.863 1.00 84.19 100 GLY A N 1
ATOM 798 C CA . GLY A 1 100 ? -4.225 -0.385 35.911 1.00 84.19 100 GLY A CA 1
ATOM 799 C C . GLY A 1 100 ? -4.906 -0.131 34.561 1.00 84.19 100 GLY A C 1
ATOM 800 O O . GLY A 1 100 ? -6.106 0.127 34.544 1.00 84.19 100 GLY A O 1
ATOM 801 N N . GLY A 1 101 ? -4.190 -0.256 33.439 1.00 87.25 101 GLY A N 1
ATOM 802 C CA . GLY A 1 101 ? -4.694 0.106 32.104 1.00 87.25 101 GLY A CA 1
ATOM 803 C C . GLY A 1 101 ? -4.527 1.598 31.782 1.00 87.25 101 GLY A C 1
ATOM 804 O O . GLY A 1 101 ? -4.017 2.355 32.600 1.00 87.25 101 GLY A O 1
ATOM 805 N N . GLU A 1 102 ? -4.923 2.033 30.584 1.00 88.94 102 GLU A N 1
ATOM 806 C CA . GLU A 1 102 ? -4.873 3.454 30.189 1.00 88.94 102 GLU A CA 1
ATOM 807 C C . GLU A 1 102 ? -5.824 4.327 31.023 1.00 88.94 102 GLU A C 1
ATOM 809 O O . GLU A 1 102 ? -6.999 3.990 31.201 1.00 88.94 102 GLU A O 1
ATOM 814 N N . LEU A 1 103 ? -5.355 5.516 31.412 1.00 89.12 103 LEU A N 1
ATOM 815 C CA . LEU A 1 103 ? -6.145 6.527 32.123 1.00 89.12 103 LEU A CA 1
ATOM 816 C C . LEU A 1 103 ? -7.465 6.852 31.405 1.00 89.12 103 LEU A C 1
ATOM 818 O O . LEU A 1 103 ? -8.529 6.892 32.020 1.00 89.12 103 LEU A O 1
ATOM 822 N N . PHE A 1 104 ? -7.400 7.079 30.093 1.00 88.44 104 PHE A N 1
ATOM 823 C CA . PHE A 1 104 ? -8.554 7.511 29.303 1.00 88.44 104 PHE A CA 1
ATOM 824 C C . PHE A 1 104 ? -9.628 6.415 29.184 1.00 88.44 104 PHE A C 1
ATOM 826 O O . PHE A 1 104 ? -10.811 6.727 29.055 1.00 88.44 104 PHE A O 1
ATOM 833 N N . HIS A 1 105 ? -9.249 5.136 29.297 1.00 84.94 105 HIS A N 1
ATOM 834 C CA . HIS A 1 105 ? -10.205 4.031 29.360 1.00 84.94 105 HIS A CA 1
ATOM 835 C C . HIS A 1 105 ? -10.918 3.969 30.717 1.00 84.94 105 HIS A C 1
ATOM 837 O O . HIS A 1 105 ? -12.142 3.896 30.739 1.00 84.94 105 HIS A O 1
ATOM 843 N N . TYR A 1 106 ? -10.183 4.099 31.825 1.00 86.75 106 TYR A N 1
ATOM 844 C CA . TYR A 1 106 ? -10.764 4.191 33.172 1.00 86.75 106 TYR A CA 1
ATOM 845 C C . TYR A 1 106 ? -11.728 5.382 33.317 1.00 86.75 106 TYR A C 1
ATOM 847 O O . TYR A 1 106 ? -12.791 5.260 33.922 1.00 86.75 106 TYR A O 1
ATOM 855 N N . ILE A 1 107 ? -11.405 6.532 32.717 1.00 87.25 107 ILE A N 1
ATOM 856 C CA . ILE A 1 107 ? -12.309 7.691 32.719 1.00 87.25 107 ILE A CA 1
ATOM 857 C C . ILE A 1 107 ? -13.595 7.394 31.934 1.00 87.25 107 ILE A C 1
ATOM 859 O O . ILE A 1 107 ? -14.675 7.737 32.404 1.00 87.25 107 ILE A O 1
ATOM 863 N N . ALA A 1 108 ? -13.515 6.714 30.785 1.00 84.88 108 ALA A N 1
ATOM 864 C CA . ALA A 1 108 ? -14.694 6.358 29.990 1.00 84.88 108 ALA A CA 1
ATOM 865 C C . ALA A 1 108 ? -15.640 5.354 30.686 1.00 84.88 108 ALA A C 1
ATOM 867 O O . ALA A 1 108 ? -16.800 5.243 30.291 1.00 84.88 108 ALA A O 1
ATOM 868 N N . GLU A 1 109 ? -15.176 4.652 31.725 1.00 84.19 109 GLU A N 1
ATOM 869 C CA . GLU A 1 109 ? -15.999 3.766 32.561 1.00 84.19 109 GLU A CA 1
ATOM 870 C C . GLU A 1 109 ? -16.809 4.527 33.634 1.00 84.19 109 GLU A C 1
ATOM 872 O O . GLU A 1 109 ? -17.772 3.978 34.165 1.00 84.19 109 GLU A O 1
ATOM 877 N N . LYS A 1 110 ? -16.497 5.803 33.920 1.00 83.25 110 LYS A N 1
ATOM 878 C CA . LYS A 1 110 ? -17.298 6.661 34.815 1.00 83.25 110 LYS A CA 1
ATOM 879 C C . LYS A 1 110 ? -18.535 7.234 34.125 1.00 83.25 110 LYS A C 1
ATOM 881 O O . LYS A 1 110 ? -18.519 7.508 32.928 1.00 83.25 110 LYS A O 1
ATOM 886 N N . ASP A 1 111 ? -19.587 7.528 34.886 1.00 78.94 111 ASP A N 1
ATOM 887 C CA . ASP A 1 111 ? -20.774 8.233 34.370 1.00 78.94 111 ASP A CA 1
ATOM 888 C C . ASP A 1 111 ? -20.627 9.758 34.354 1.00 78.94 111 ASP A C 1
ATOM 890 O O . ASP A 1 111 ? -21.125 10.410 33.440 1.00 78.94 111 ASP A O 1
ATOM 894 N N . ALA A 1 112 ? -19.876 10.315 35.306 1.00 82.12 112 ALA A N 1
ATOM 895 C CA . ALA A 1 112 ? -19.513 11.727 35.361 1.00 82.12 112 ALA A CA 1
ATOM 896 C C . ALA A 1 112 ? -18.035 11.890 35.751 1.00 82.12 112 ALA A C 1
ATOM 898 O O . ALA A 1 112 ? -17.487 11.078 36.501 1.00 82.12 112 ALA A O 1
ATOM 899 N N . LEU A 1 113 ? -17.413 12.968 35.273 1.00 86.94 113 LEU A N 1
ATOM 900 C CA . LEU A 1 113 ? -16.107 13.458 35.714 1.00 86.94 113 LEU A CA 1
ATOM 901 C C . LEU A 1 113 ? -16.228 14.977 35.909 1.00 86.94 113 LEU A C 1
ATOM 903 O O . LEU A 1 113 ? -16.758 15.665 35.033 1.00 86.94 113 LEU A O 1
ATOM 907 N N . SER A 1 114 ? -15.768 15.507 37.044 1.00 90.94 114 SER A N 1
ATOM 908 C CA . SER A 1 114 ? -15.676 16.961 37.244 1.00 90.94 114 SER A CA 1
ATOM 909 C C . SER A 1 114 ? -14.317 17.496 36.803 1.00 90.94 114 SER A C 1
ATOM 911 O O . SER A 1 114 ? -13.325 16.758 36.753 1.00 90.94 114 SER A O 1
ATOM 913 N N . GLU A 1 115 ? -14.230 18.802 36.547 1.00 92.75 115 GLU A N 1
ATOM 914 C CA . GLU A 1 115 ? -12.928 19.430 36.301 1.00 92.75 115 GLU A CA 1
ATOM 915 C C . GLU A 1 115 ? -11.979 19.299 37.502 1.00 92.75 115 GLU A C 1
ATOM 917 O O . GLU A 1 115 ? -10.768 19.207 37.314 1.00 92.75 115 GLU A O 1
ATOM 922 N N . GLU A 1 116 ? -12.493 19.218 38.736 1.00 91.31 116 GLU A N 1
ATOM 923 C CA . GLU A 1 116 ? -11.665 18.981 39.927 1.00 91.31 116 GLU A CA 1
ATOM 924 C C . GLU A 1 116 ? -11.000 17.591 39.909 1.00 91.31 116 GLU A C 1
ATOM 926 O O . GLU A 1 116 ? -9.951 17.410 40.524 1.00 91.31 116 GLU A O 1
ATOM 931 N N . GLU A 1 117 ? -11.576 16.604 39.216 1.00 91.44 117 GLU A N 1
ATOM 932 C CA . GLU A 1 117 ? -10.936 15.304 38.983 1.00 91.44 117 GLU A CA 1
ATOM 933 C C . GLU A 1 117 ? -9.988 15.334 37.777 1.00 91.44 117 GLU A C 1
ATOM 935 O O . GLU A 1 117 ? -8.863 14.845 37.883 1.00 91.44 117 GLU A O 1
ATOM 940 N N . ALA A 1 118 ? -10.381 15.956 36.661 1.00 93.50 118 ALA A N 1
ATOM 941 C CA . ALA A 1 118 ? -9.508 16.102 35.493 1.00 93.50 118 ALA A CA 1
ATOM 942 C C . ALA A 1 118 ? -8.222 16.879 35.820 1.00 93.50 118 ALA A C 1
ATOM 944 O O . ALA A 1 118 ? -7.127 16.428 35.486 1.00 93.50 118 ALA A O 1
ATOM 945 N N . ALA A 1 119 ? -8.326 17.983 36.566 1.00 95.25 119 ALA A N 1
ATOM 946 C CA . ALA A 1 119 ? -7.178 18.765 37.016 1.00 95.25 119 ALA A CA 1
ATOM 947 C C . ALA A 1 119 ? -6.218 17.959 37.914 1.00 95.25 119 ALA A C 1
ATOM 949 O O . ALA A 1 119 ? -5.018 18.215 37.885 1.00 95.25 119 ALA A O 1
ATOM 950 N N . LYS A 1 120 ? -6.694 16.947 38.661 1.00 94.56 120 LYS A N 1
ATOM 951 C CA . LYS A 1 120 ? -5.836 16.031 39.448 1.00 94.56 120 LYS A CA 1
ATOM 952 C C . LYS A 1 120 ? -5.105 15.000 38.584 1.00 94.56 120 LYS A C 1
ATOM 954 O O . LYS A 1 120 ? -4.056 14.507 38.993 1.00 94.56 120 LYS A O 1
ATOM 959 N N . PHE A 1 121 ? -5.626 14.669 37.403 1.00 95.62 121 PHE A N 1
ATOM 960 C CA . PHE A 1 121 ? -4.889 13.868 36.425 1.00 95.62 121 PHE A CA 1
ATOM 961 C C . PHE A 1 121 ? -3.868 14.722 35.668 1.00 95.62 121 PHE A C 1
ATOM 963 O O . PHE A 1 121 ? -2.709 14.325 35.585 1.00 95.62 121 PHE A O 1
ATOM 970 N N . ILE A 1 122 ?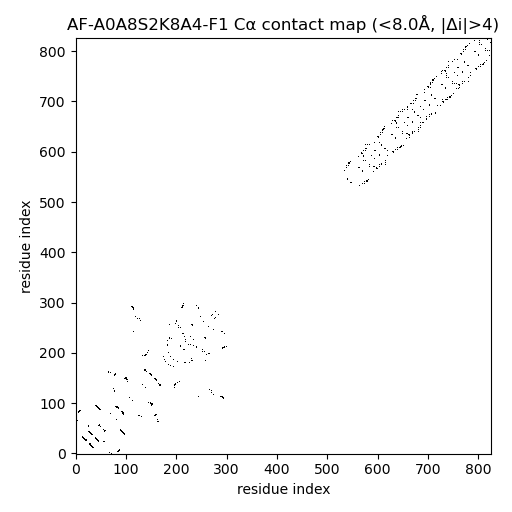 -4.244 15.923 35.208 1.00 97.38 122 ILE A N 1
ATOM 971 C CA . ILE A 1 122 ? -3.301 16.849 34.558 1.00 97.38 122 ILE A CA 1
ATOM 972 C C . ILE A 1 122 ? -2.177 17.277 35.517 1.00 97.38 122 ILE A C 1
ATOM 974 O O . ILE A 1 122 ? -1.024 17.314 35.100 1.00 97.38 122 ILE A O 1
ATOM 978 N N . LEU A 1 123 ? -2.466 17.508 36.805 1.00 97.50 123 LEU A N 1
ATOM 979 C CA . LEU A 1 123 ? -1.449 17.785 37.828 1.00 97.50 123 LEU A CA 1
ATOM 980 C C . LEU A 1 123 ? -0.376 16.686 37.886 1.00 97.50 123 LEU A C 1
ATOM 982 O O . LEU A 1 123 ? 0.802 17.003 37.798 1.00 97.50 123 LEU A O 1
ATOM 986 N N . GLN A 1 124 ? -0.765 15.410 37.936 1.00 97.62 124 GLN A N 1
ATOM 987 C CA . GLN A 1 124 ? 0.193 14.296 37.969 1.00 97.62 124 GLN A CA 1
ATOM 988 C C . GLN A 1 124 ? 1.033 14.175 36.684 1.00 97.62 124 GLN A C 1
ATOM 990 O O . GLN A 1 124 ? 2.189 13.748 36.741 1.00 97.62 124 GLN A O 1
ATOM 995 N N . ILE A 1 125 ? 0.477 14.552 35.522 1.00 97.69 125 ILE A N 1
ATOM 996 C CA . ILE A 1 125 ? 1.242 14.639 34.266 1.00 97.69 125 ILE A CA 1
ATOM 997 C C . ILE A 1 125 ? 2.269 15.769 34.390 1.00 97.69 125 ILE A C 1
ATOM 999 O O . ILE A 1 125 ? 3.450 15.551 34.131 1.00 97.69 125 ILE A O 1
ATOM 1003 N N . LEU A 1 126 ? 1.844 16.955 34.839 1.00 98.25 126 LEU A N 1
ATOM 1004 C CA . LEU A 1 126 ? 2.719 18.112 35.042 1.00 98.25 126 LEU A CA 1
ATOM 1005 C C . LEU A 1 126 ? 3.827 17.835 36.071 1.00 98.25 126 LEU A C 1
ATOM 1007 O O . LEU A 1 126 ? 4.960 18.238 35.843 1.00 98.25 126 LEU A O 1
ATOM 1011 N N . GLU A 1 127 ? 3.543 17.126 37.164 1.00 97.81 127 GLU A N 1
ATOM 1012 C CA . GLU A 1 127 ? 4.533 16.732 38.178 1.00 97.81 127 GLU A CA 1
ATOM 1013 C C . GLU A 1 127 ? 5.607 15.805 37.581 1.00 97.81 127 GLU A C 1
ATOM 1015 O O . GLU A 1 127 ? 6.803 16.053 37.734 1.00 97.81 127 GLU A O 1
ATOM 1020 N N . GLY A 1 128 ? 5.203 14.787 36.810 1.00 96.62 128 GLY A N 1
ATOM 1021 C CA . GLY A 1 128 ? 6.149 13.930 36.088 1.00 96.62 128 GLY A CA 1
ATOM 1022 C C . GLY A 1 128 ? 6.946 14.678 35.011 1.00 96.62 128 GLY A C 1
ATOM 1023 O O . GLY A 1 128 ? 8.159 14.500 34.900 1.00 96.62 128 GLY A O 1
ATOM 1024 N N . VAL A 1 129 ? 6.297 15.546 34.233 1.00 97.25 129 VAL A N 1
ATOM 1025 C CA . VAL A 1 129 ? 6.958 16.355 33.195 1.00 97.25 129 VAL A CA 1
ATOM 1026 C C . VAL A 1 129 ? 7.932 17.359 33.812 1.00 97.25 129 VAL A C 1
ATOM 1028 O O . VAL A 1 129 ? 9.029 17.537 33.289 1.00 97.25 129 VAL A O 1
ATOM 1031 N N . HIS A 1 130 ? 7.614 17.926 34.977 1.00 97.62 130 HIS A N 1
ATOM 1032 C CA . HIS A 1 130 ? 8.504 18.823 35.709 1.00 97.62 130 HIS A CA 1
ATOM 1033 C C . HIS A 1 130 ? 9.812 18.127 36.104 1.00 97.62 130 HIS A C 1
ATOM 1035 O O . HIS A 1 130 ? 10.883 18.668 35.827 1.00 97.62 130 HIS A O 1
ATOM 1041 N N . HIS A 1 131 ? 9.738 16.908 36.649 1.00 96.38 131 HIS A N 1
ATOM 1042 C CA . HIS A 1 131 ? 10.906 16.093 37.020 1.00 96.38 131 HIS A CA 1
ATOM 1043 C C . HIS A 1 131 ? 11.789 15.715 35.817 1.00 96.38 131 HIS A C 1
ATOM 1045 O O . HIS A 1 131 ? 13.009 15.602 35.954 1.00 96.38 131 HIS A O 1
ATOM 1051 N N . MET A 1 132 ? 11.209 15.557 34.619 1.00 95.81 132 MET A N 1
ATOM 1052 C CA . MET A 1 132 ? 11.980 15.405 33.375 1.00 95.81 132 MET A CA 1
ATOM 1053 C C . MET A 1 132 ? 12.634 16.729 32.948 1.00 95.81 132 MET A C 1
ATOM 1055 O O . MET A 1 132 ? 13.831 16.770 32.649 1.00 95.81 132 MET A O 1
ATOM 1059 N N . HIS A 1 133 ? 11.873 17.827 32.966 1.00 95.81 133 HIS A N 1
ATOM 1060 C CA . HIS A 1 133 ? 12.319 19.145 32.506 1.00 95.81 133 HIS A CA 1
ATOM 1061 C C . HIS A 1 133 ? 13.433 19.732 33.384 1.00 95.81 133 HIS A C 1
ATOM 1063 O O . HIS A 1 133 ? 14.373 20.309 32.841 1.00 95.81 133 HIS A O 1
ATOM 1069 N N . GLU A 1 134 ? 13.431 19.492 34.702 1.00 95.50 134 GLU A N 1
ATOM 1070 C CA . GLU A 1 134 ? 14.550 19.848 35.601 1.00 95.50 134 GLU A CA 1
ATOM 1071 C C . GLU A 1 134 ? 15.888 19.209 35.187 1.00 95.50 134 GLU A C 1
ATOM 1073 O O . GLU A 1 134 ? 16.961 19.766 35.424 1.00 95.50 134 GLU A O 1
ATOM 1078 N N . LYS A 1 135 ? 15.844 18.046 34.527 1.00 93.94 135 LYS A N 1
ATOM 1079 C CA . LYS A 1 135 ? 17.020 17.322 34.014 1.00 93.94 135 LYS A CA 1
ATOM 1080 C C . LYS A 1 135 ? 17.332 17.653 32.549 1.00 93.94 135 LYS A C 1
ATOM 1082 O O . LYS A 1 135 ? 18.257 17.070 31.980 1.00 93.94 135 LYS A O 1
ATOM 1087 N N . ASN A 1 136 ? 16.604 18.606 31.958 1.00 94.06 136 ASN A N 1
ATOM 1088 C CA . ASN A 1 136 ? 16.583 18.931 30.528 1.00 94.06 136 ASN A CA 1
ATOM 1089 C C . ASN A 1 136 ? 16.206 17.730 29.636 1.00 94.06 136 ASN A C 1
ATOM 1091 O O . ASN A 1 136 ? 16.736 17.584 28.536 1.00 94.06 136 ASN A O 1
ATOM 1095 N N . ILE A 1 137 ? 15.314 16.854 30.104 1.00 93.69 137 ILE A N 1
ATOM 1096 C CA . ILE A 1 137 ? 14.793 15.711 29.340 1.00 93.69 137 ILE A CA 1
ATOM 1097 C C . ILE A 1 137 ? 13.411 16.074 28.784 1.00 93.69 137 ILE A C 1
ATOM 1099 O O . ILE A 1 137 ? 12.571 16.572 29.527 1.00 93.69 137 ILE A O 1
ATOM 1103 N N . VAL A 1 138 ? 13.183 15.801 27.496 1.00 92.56 138 VAL A N 1
ATOM 1104 C CA . VAL A 1 138 ? 11.872 15.869 26.824 1.00 92.56 138 VAL A CA 1
ATOM 1105 C C . VAL A 1 138 ? 11.368 14.473 26.471 1.00 92.56 138 VAL A C 1
ATOM 1107 O O . VAL A 1 138 ? 12.174 13.573 26.207 1.00 92.56 138 VAL A O 1
ATOM 1110 N N . HIS A 1 139 ? 10.047 14.300 26.442 1.00 92.38 139 HIS A N 1
ATOM 1111 C CA . HIS A 1 139 ? 9.397 13.009 26.187 1.00 92.38 139 HIS A CA 1
ATOM 1112 C C . HIS A 1 139 ? 8.963 12.838 24.722 1.00 92.38 139 HIS A C 1
ATOM 1114 O O . HIS A 1 139 ? 9.070 11.735 24.188 1.00 92.38 139 HIS A O 1
ATOM 1120 N N . LEU A 1 140 ? 8.504 13.910 24.066 1.00 89.94 140 LEU A N 1
ATOM 1121 C CA . LEU A 1 140 ? 8.139 14.007 22.638 1.00 89.94 140 LEU A CA 1
ATOM 1122 C C . LEU A 1 140 ? 7.006 13.084 22.131 1.00 89.94 140 LEU A C 1
ATOM 1124 O O . LEU A 1 140 ? 6.528 13.276 21.017 1.00 89.94 140 LEU A O 1
ATOM 1128 N N . ASP A 1 141 ? 6.538 12.128 22.938 1.00 89.75 141 ASP A N 1
ATOM 1129 C CA . ASP A 1 141 ? 5.440 11.195 22.636 1.00 89.75 141 ASP A CA 1
ATOM 1130 C C . ASP A 1 141 ? 4.374 11.212 23.751 1.00 89.75 141 ASP A C 1
ATOM 1132 O O . ASP A 1 141 ? 3.887 10.175 24.199 1.00 89.75 141 ASP A O 1
ATOM 1136 N N . LEU A 1 142 ? 4.036 12.400 24.264 1.00 91.44 142 LEU A N 1
ATOM 1137 C CA . LEU A 1 142 ? 2.981 12.555 25.270 1.00 91.44 142 LEU A CA 1
ATOM 1138 C C . LEU A 1 142 ? 1.601 12.428 24.613 1.00 91.44 142 LEU A C 1
ATOM 1140 O O . LEU A 1 142 ? 1.135 13.334 23.923 1.00 91.44 142 LEU A O 1
ATOM 1144 N N . LYS A 1 143 ? 0.935 11.298 24.855 1.00 89.75 143 LYS A N 1
ATOM 1145 C CA . LYS A 1 143 ? -0.381 10.948 24.298 1.00 89.75 143 LYS A CA 1
ATOM 1146 C C . LYS A 1 143 ? -1.152 9.996 25.233 1.00 89.75 143 LYS A C 1
ATOM 1148 O O . LYS A 1 143 ? -0.522 9.368 26.087 1.00 89.75 143 LYS A O 1
ATOM 1153 N N . PRO A 1 144 ? -2.485 9.845 25.091 1.00 88.31 144 PRO A N 1
ATOM 1154 C CA . PRO A 1 144 ? -3.312 8.993 25.952 1.00 88.31 144 PRO A CA 1
ATOM 1155 C C . PRO A 1 144 ? -2.873 7.525 26.066 1.00 88.31 144 PRO A C 1
ATOM 1157 O O . PRO A 1 144 ? -3.068 6.934 27.124 1.00 88.31 144 PRO A O 1
ATOM 1160 N N . GLU A 1 145 ? -2.262 6.946 25.024 1.00 83.94 145 GLU A N 1
ATOM 1161 C CA . GLU A 1 145 ? -1.671 5.596 25.058 1.00 83.94 145 GLU A CA 1
ATOM 1162 C C . GLU A 1 145 ? -0.599 5.461 26.150 1.00 83.94 145 GLU A C 1
ATOM 1164 O O . GLU A 1 145 ? -0.503 4.429 26.811 1.00 83.94 145 GLU A O 1
ATOM 1169 N N . ASN A 1 146 ? 0.198 6.515 26.336 1.00 90.50 146 ASN A N 1
ATOM 1170 C CA . ASN A 1 146 ? 1.410 6.503 27.150 1.00 90.50 146 ASN A CA 1
ATOM 1171 C C . ASN A 1 146 ? 1.144 6.924 28.610 1.00 90.50 146 ASN A C 1
ATOM 1173 O O . ASN A 1 146 ? 2.080 7.148 29.377 1.00 90.50 146 ASN A O 1
ATOM 1177 N N . ILE A 1 147 ? -0.130 7.032 29.013 1.00 93.06 147 ILE A N 1
ATOM 1178 C CA . ILE A 1 147 ? -0.557 7.430 30.361 1.00 93.06 147 ILE A CA 1
ATOM 1179 C C . ILE A 1 147 ? -1.427 6.317 30.952 1.00 93.06 147 ILE A C 1
ATOM 1181 O O . ILE A 1 147 ? -2.630 6.218 30.692 1.00 93.06 147 ILE A O 1
ATOM 1185 N N . MET A 1 148 ? -0.812 5.474 31.777 1.00 92.19 148 MET A N 1
ATOM 1186 C CA . MET A 1 148 ? -1.471 4.344 32.432 1.00 92.19 148 MET A CA 1
ATOM 1187 C C . MET A 1 148 ? -1.735 4.615 33.914 1.00 92.19 148 MET A C 1
ATOM 1189 O O . MET A 1 148 ? -1.083 5.448 34.533 1.00 92.19 148 MET A O 1
ATOM 1193 N N . LEU A 1 149 ? -2.674 3.883 34.508 1.00 92.00 149 LEU A N 1
ATOM 1194 C CA . LEU A 1 149 ? -2.857 3.790 35.954 1.00 92.00 149 LEU A CA 1
ATOM 1195 C C . LEU A 1 149 ? -1.967 2.685 36.530 1.00 92.00 149 LEU A C 1
ATOM 1197 O O . LEU A 1 149 ? -1.822 1.620 35.928 1.00 92.00 149 LEU A O 1
ATOM 1201 N N . LEU A 1 150 ? -1.415 2.911 37.723 1.00 89.12 150 LEU A N 1
ATOM 1202 C CA . LEU A 1 150 ? -0.606 1.911 38.431 1.00 89.12 150 LEU A CA 1
ATOM 1203 C C . LEU A 1 150 ? -1.439 0.663 38.782 1.00 89.12 150 LEU A C 1
ATOM 1205 O O . LEU A 1 150 ? -1.064 -0.461 38.456 1.00 89.12 150 LEU A O 1
ATOM 1209 N N . GLU A 1 151 ? -2.623 0.882 39.357 1.00 87.19 151 GLU A N 1
ATOM 1210 C CA . GLU A 1 151 ? -3.618 -0.134 39.716 1.00 87.19 151 GLU A CA 1
ATOM 1211 C C . GLU A 1 151 ? -5.016 0.339 39.299 1.00 87.19 151 GLU A C 1
ATOM 1213 O O . GLU A 1 151 ? -5.322 1.523 39.420 1.00 87.19 151 GLU A O 1
ATOM 1218 N N . ARG A 1 152 ? -5.904 -0.582 38.890 1.00 77.56 152 ARG A N 1
ATOM 1219 C CA . ARG A 1 152 ? -7.256 -0.250 38.378 1.00 77.56 152 ARG A CA 1
ATOM 1220 C C . ARG A 1 152 ? -8.131 0.543 39.354 1.00 77.56 152 ARG A C 1
ATOM 1222 O O . ARG A 1 152 ? -9.009 1.280 38.928 1.00 77.56 152 ARG A O 1
ATOM 1229 N N . ASN A 1 153 ? -7.895 0.376 40.656 1.00 77.44 153 ASN A N 1
ATOM 1230 C CA . ASN A 1 153 ? -8.703 0.970 41.723 1.00 77.44 153 ASN A CA 1
ATOM 1231 C C . ASN A 1 153 ? -8.055 2.228 42.336 1.00 77.44 153 ASN A C 1
ATOM 1233 O O . ASN A 1 153 ? -8.524 2.714 43.364 1.00 77.44 153 ASN A O 1
ATOM 1237 N N . ARG A 1 154 ? -6.964 2.746 41.750 1.00 84.50 154 ARG A N 1
ATOM 1238 C CA . ARG A 1 154 ? -6.280 3.968 42.201 1.00 84.50 154 ARG A CA 1
ATOM 1239 C C . ARG A 1 154 ? -6.285 5.019 41.098 1.00 84.50 154 ARG A C 1
ATOM 1241 O O . ARG A 1 154 ? -6.211 4.697 39.923 1.00 84.50 154 ARG A O 1
ATOM 1248 N N . THR A 1 155 ? -6.265 6.291 41.486 1.00 87.56 155 THR A N 1
ATOM 1249 C CA . THR A 1 155 ? -6.129 7.438 40.568 1.00 87.56 155 THR A CA 1
ATOM 1250 C C . THR A 1 155 ? -4.670 7.826 40.286 1.00 87.56 155 THR A C 1
ATOM 1252 O O . THR A 1 155 ? -4.423 8.897 39.732 1.00 87.56 155 THR A O 1
ATOM 1255 N N . GLN A 1 156 ? -3.703 6.998 40.702 1.00 94.38 156 GLN A N 1
ATOM 1256 C CA . GLN A 1 156 ? -2.278 7.245 40.488 1.00 94.38 156 GLN A CA 1
ATOM 1257 C C . GLN A 1 156 ? -1.880 6.843 39.067 1.00 94.38 156 GLN A C 1
ATOM 1259 O O . GLN A 1 156 ? -1.944 5.660 38.718 1.00 94.38 156 GLN A O 1
ATOM 1264 N N . ILE A 1 157 ? -1.440 7.819 38.273 1.00 95.44 157 ILE A N 1
ATOM 1265 C CA . ILE A 1 157 ? -0.943 7.581 36.912 1.00 95.44 157 ILE A CA 1
ATOM 1266 C C . ILE A 1 157 ? 0.570 7.346 36.886 1.00 95.44 157 ILE A C 1
ATOM 1268 O O . ILE A 1 157 ? 1.299 7.846 37.742 1.00 95.44 157 ILE A O 1
ATOM 1272 N N . LYS A 1 158 ? 1.029 6.646 35.850 1.00 95.00 158 LYS A N 1
ATOM 1273 C CA . LYS A 1 158 ? 2.418 6.450 35.434 1.00 95.00 158 LYS A CA 1
ATOM 1274 C C . LYS A 1 158 ? 2.519 6.768 33.940 1.00 95.00 158 LYS A C 1
ATOM 1276 O O . LYS A 1 158 ? 1.777 6.197 33.140 1.00 95.00 158 LYS A O 1
ATOM 1281 N N . MET A 1 159 ? 3.435 7.659 33.568 1.00 94.94 159 MET A N 1
ATOM 1282 C CA . MET A 1 159 ? 3.843 7.839 32.171 1.00 94.94 159 MET A CA 1
ATOM 1283 C C . MET A 1 159 ? 4.777 6.698 31.754 1.00 94.94 159 MET A C 1
ATOM 1285 O O . MET A 1 159 ? 5.645 6.294 32.539 1.00 94.94 159 MET A O 1
ATOM 1289 N N . ILE A 1 160 ? 4.579 6.175 30.542 1.00 88.50 160 ILE A N 1
ATOM 1290 C CA . ILE A 1 160 ? 5.254 4.986 30.004 1.00 88.50 160 ILE A CA 1
ATOM 1291 C C . ILE A 1 160 ? 5.808 5.220 28.584 1.00 88.50 160 ILE A C 1
ATOM 1293 O O . ILE A 1 160 ? 5.423 6.165 27.910 1.00 88.50 160 ILE A O 1
ATOM 1297 N N . ASP A 1 161 ? 6.672 4.301 28.136 1.00 87.00 161 ASP A N 1
ATOM 1298 C CA . ASP A 1 161 ? 7.360 4.266 26.830 1.00 87.00 161 ASP A CA 1
ATOM 1299 C C . ASP A 1 161 ? 8.237 5.494 26.515 1.00 87.00 161 ASP A C 1
ATOM 1301 O O . ASP A 1 161 ? 7.819 6.475 25.906 1.00 87.00 161 ASP A O 1
ATOM 1305 N N . PHE A 1 162 ? 9.514 5.411 26.895 1.00 90.00 162 PHE A N 1
ATOM 1306 C CA . PHE A 1 162 ? 10.487 6.501 26.755 1.00 90.00 162 PHE A CA 1
ATOM 1307 C C . PHE A 1 162 ? 11.320 6.377 25.460 1.00 90.00 162 PHE A C 1
ATOM 1309 O O . PHE A 1 162 ? 12.407 6.945 25.342 1.00 90.00 162 PHE A O 1
ATOM 1316 N N . GLY A 1 163 ? 10.822 5.621 24.472 1.00 83.62 163 GLY A N 1
ATOM 1317 C CA . GLY A 1 163 ? 11.581 5.170 23.299 1.00 83.62 163 GLY A CA 1
ATOM 1318 C C . GLY A 1 163 ? 12.076 6.257 22.329 1.00 83.62 163 GLY A C 1
ATOM 1319 O O . GLY A 1 163 ? 13.028 6.000 21.593 1.00 83.62 163 GLY A O 1
ATOM 1320 N N . ILE A 1 164 ? 11.477 7.458 22.318 1.00 84.69 164 ILE A N 1
ATOM 1321 C CA . ILE A 1 164 ? 11.974 8.615 21.532 1.00 84.69 164 ILE A CA 1
ATOM 1322 C C . ILE A 1 164 ? 12.468 9.791 22.390 1.00 84.69 164 ILE A C 1
ATOM 1324 O O . ILE A 1 164 ? 13.061 10.738 21.853 1.00 84.69 164 ILE A O 1
ATOM 1328 N N . SER A 1 165 ? 12.271 9.704 23.710 1.00 89.38 165 SER A N 1
ATOM 1329 C CA . SER A 1 165 ? 12.670 10.709 24.693 1.00 89.38 165 SER A CA 1
ATOM 1330 C C . SER A 1 165 ? 14.152 11.070 24.550 1.00 89.38 165 SER A C 1
ATOM 1332 O O . SER A 1 165 ? 14.985 10.262 24.118 1.00 89.38 165 SER A O 1
ATOM 1334 N N . ARG A 1 166 ? 14.516 12.306 24.905 1.00 87.56 166 ARG A N 1
ATOM 1335 C CA . ARG A 1 166 ? 15.909 12.772 24.809 1.00 87.56 166 ARG A CA 1
ATOM 1336 C C . ARG A 1 166 ? 16.257 13.852 25.810 1.00 87.56 166 ARG A C 1
ATOM 1338 O O . ARG A 1 166 ? 15.447 14.708 26.139 1.00 87.56 166 ARG A O 1
ATOM 1345 N N . LYS A 1 167 ? 17.520 13.843 26.220 1.00 89.88 167 LYS A N 1
ATOM 1346 C CA . LYS A 1 167 ? 18.145 14.939 26.953 1.00 89.88 167 LYS A CA 1
ATOM 1347 C C . LYS A 1 167 ? 18.583 16.018 25.968 1.00 89.88 167 LYS A C 1
ATOM 1349 O O . LYS A 1 167 ? 19.410 15.746 25.098 1.00 89.88 167 LYS A O 1
ATOM 1354 N N . LEU A 1 168 ? 18.028 17.219 26.091 1.00 87.44 168 LEU A N 1
ATOM 1355 C CA . LEU A 1 168 ? 18.400 18.367 25.273 1.00 87.44 168 LEU A CA 1
ATOM 1356 C C . LEU A 1 168 ? 19.849 18.773 25.572 1.00 87.44 168 LEU A C 1
ATOM 1358 O O . LEU A 1 168 ? 20.275 18.838 26.727 1.00 87.44 168 LEU A O 1
ATOM 1362 N N . ARG A 1 169 ? 20.609 19.056 24.512 1.00 82.50 169 ARG A N 1
ATOM 1363 C CA . ARG A 1 169 ? 21.998 19.521 24.573 1.00 82.50 169 ARG A CA 1
ATOM 1364 C C . ARG A 1 169 ? 22.132 20.807 23.755 1.00 82.50 169 ARG A C 1
ATOM 1366 O O . ARG A 1 169 ? 21.534 20.885 22.680 1.00 82.50 169 ARG A O 1
ATOM 1373 N N . PRO A 1 170 ? 22.897 21.813 24.218 1.00 66.75 170 PRO A N 1
ATOM 1374 C CA . PRO A 1 170 ? 23.140 23.013 23.428 1.00 66.75 170 PRO A CA 1
ATOM 1375 C C . PRO A 1 170 ? 23.747 22.672 22.060 1.00 66.75 170 PRO A C 1
ATOM 1377 O O . PRO A 1 170 ? 24.710 21.913 21.981 1.00 66.75 170 PRO A O 1
ATOM 1380 N N . ASN A 1 171 ? 23.204 23.283 21.006 1.00 57.50 171 ASN A N 1
ATOM 1381 C CA . ASN A 1 171 ? 23.687 23.225 19.620 1.00 57.50 171 ASN A CA 1
ATOM 1382 C C . ASN A 1 171 ? 23.622 21.854 18.904 1.00 57.50 171 ASN A C 1
ATOM 1384 O O . ASN A 1 171 ? 24.224 21.717 17.841 1.00 57.50 171 ASN A O 1
ATOM 1388 N N . GLU A 1 172 ? 22.879 20.861 19.409 1.00 59.91 172 GLU A N 1
ATOM 1389 C CA . GLU A 1 172 ? 22.657 19.589 18.694 1.00 59.91 172 GLU A CA 1
ATOM 1390 C C . GLU A 1 172 ? 21.353 19.645 17.855 1.00 59.91 172 GLU A C 1
ATOM 1392 O O . GLU A 1 172 ? 20.267 19.751 18.433 1.00 59.91 172 GLU A O 1
ATOM 1397 N N . PRO A 1 173 ? 21.409 19.612 16.503 1.00 55.09 173 PRO A N 1
ATOM 1398 C CA . PRO A 1 173 ? 20.230 19.779 15.647 1.00 55.09 173 PRO A CA 1
ATOM 1399 C C . PRO A 1 173 ? 19.345 18.523 15.634 1.00 55.09 173 PRO A C 1
ATOM 1401 O O . PRO A 1 173 ? 19.640 17.512 14.996 1.00 55.09 173 PRO A O 1
ATOM 1404 N N . THR A 1 174 ? 18.215 18.605 16.329 1.00 54.81 174 THR A N 1
ATOM 1405 C CA . THR A 1 174 ? 17.322 17.485 16.646 1.00 54.81 174 THR A CA 1
ATOM 1406 C C . THR A 1 174 ? 16.198 17.301 15.620 1.00 54.81 174 THR A C 1
ATOM 1408 O O . THR A 1 174 ? 15.034 17.569 15.900 1.00 54.81 174 THR A O 1
ATOM 1411 N N . LYS A 1 175 ? 16.528 16.785 14.428 1.00 51.44 175 LYS A N 1
ATOM 1412 C CA . LYS A 1 175 ? 15.499 16.299 13.485 1.00 51.44 175 LYS A CA 1
ATOM 1413 C C . LYS A 1 175 ? 14.844 15.014 14.007 1.00 51.44 175 LYS A C 1
ATOM 1415 O O . LYS A 1 175 ? 15.548 14.127 14.487 1.00 51.44 175 LYS A O 1
ATOM 1420 N N . GLU A 1 176 ? 13.523 14.910 13.862 1.00 54.34 176 GLU A N 1
ATOM 1421 C CA . GLU A 1 176 ? 12.709 13.776 14.324 1.00 54.34 176 GLU A CA 1
ATOM 1422 C C . GLU A 1 176 ? 11.861 13.144 13.214 1.00 54.34 176 GLU A C 1
ATOM 1424 O O . GLU A 1 176 ? 11.618 13.738 12.165 1.00 54.34 176 GLU A O 1
ATOM 1429 N N . THR A 1 177 ? 11.400 11.916 13.462 1.00 51.50 177 THR A N 1
ATOM 1430 C CA . THR A 1 177 ? 10.442 11.193 12.613 1.00 51.50 177 THR A CA 1
ATOM 1431 C C . THR A 1 177 ? 9.043 11.227 13.221 1.00 51.50 177 THR A C 1
ATOM 1433 O O . THR A 1 177 ? 8.886 10.946 14.406 1.00 51.50 177 THR A O 1
ATOM 1436 N N . PHE A 1 178 ? 8.036 11.522 12.398 1.00 54.94 178 PHE A N 1
ATOM 1437 C CA . PHE A 1 178 ? 6.650 11.768 12.811 1.00 54.94 178 PHE A CA 1
ATOM 1438 C C . PHE A 1 178 ? 6.017 10.643 13.653 1.00 54.94 178 PHE A C 1
ATOM 1440 O O . PHE A 1 178 ? 6.005 9.479 13.247 1.00 54.94 178 PHE A O 1
ATOM 1447 N N . GLY A 1 179 ? 5.442 11.029 14.798 1.00 59.12 179 GLY A N 1
ATOM 1448 C CA . GLY A 1 179 ? 4.539 10.213 15.617 1.00 59.12 179 GLY A CA 1
ATOM 1449 C C . GLY A 1 179 ? 3.068 10.350 15.191 1.00 59.12 179 GLY A C 1
ATOM 1450 O O . GLY A 1 179 ? 2.769 10.583 14.019 1.00 59.12 179 GLY A O 1
ATOM 1451 N N . THR A 1 180 ? 2.135 10.218 16.140 1.00 68.25 180 THR A N 1
ATOM 1452 C CA . THR A 1 180 ? 0.691 10.410 15.895 1.00 68.25 180 THR A CA 1
ATOM 1453 C C . THR A 1 180 ? 0.397 11.885 15.560 1.00 68.25 180 THR A C 1
ATOM 1455 O O . THR A 1 180 ? 0.606 12.725 16.435 1.00 68.25 180 THR A O 1
ATOM 1458 N N . PRO A 1 181 ? -0.107 12.231 14.352 1.00 75.38 181 PRO A N 1
ATOM 1459 C CA . PRO A 1 181 ? -0.140 13.613 13.853 1.00 75.38 181 PRO A CA 1
ATOM 1460 C C . PRO A 1 181 ? -0.772 14.666 14.772 1.00 75.38 181 PRO A C 1
ATOM 1462 O O . PRO A 1 181 ? -0.261 15.775 14.847 1.00 75.38 181 PRO A O 1
ATOM 1465 N N . GLU A 1 182 ? -1.850 14.330 15.485 1.00 81.44 182 GLU A N 1
ATOM 1466 C CA . GLU A 1 182 ? -2.640 15.293 16.272 1.00 81.44 182 GLU A CA 1
ATOM 1467 C C . GLU A 1 182 ? -1.969 15.777 17.574 1.00 81.44 182 GLU A C 1
ATOM 1469 O O . GLU A 1 182 ? -2.374 16.799 18.120 1.00 81.44 182 GLU A O 1
ATOM 1474 N N . PHE A 1 183 ? -0.931 15.082 18.059 1.00 86.94 183 PHE A N 1
ATOM 1475 C CA . PHE A 1 183 ? -0.188 15.458 19.276 1.00 86.94 183 PHE A CA 1
ATOM 1476 C C . PHE A 1 183 ? 1.096 16.253 18.986 1.00 86.94 183 PHE A C 1
ATOM 1478 O O . PHE A 1 183 ? 1.748 16.727 19.920 1.00 86.94 183 PHE A O 1
ATOM 1485 N N . VAL A 1 184 ? 1.470 16.382 17.709 1.00 88.31 184 VAL A N 1
ATOM 1486 C CA . VAL A 1 184 ? 2.703 17.033 17.242 1.00 88.31 184 VAL A CA 1
ATOM 1487 C C . VAL A 1 184 ? 2.591 18.557 17.365 1.00 88.31 184 VAL A C 1
ATOM 1489 O O . VAL A 1 184 ? 1.565 19.134 17.014 1.00 88.31 184 VAL A O 1
ATOM 1492 N N . ALA A 1 185 ? 3.647 19.215 17.850 1.00 90.88 185 ALA A N 1
ATOM 1493 C CA . ALA A 1 185 ? 3.689 20.672 17.995 1.00 90.88 185 ALA A CA 1
ATOM 1494 C C . ALA A 1 185 ? 4.070 21.389 16.677 1.00 90.88 185 ALA A C 1
ATOM 1496 O O . ALA A 1 185 ? 4.797 20.801 15.867 1.00 90.88 185 ALA A O 1
ATOM 1497 N N . PRO A 1 186 ? 3.656 22.658 16.460 1.00 92.19 186 PRO A N 1
ATOM 1498 C CA . PRO A 1 186 ? 3.921 23.395 15.221 1.00 92.19 186 PRO A CA 1
ATOM 1499 C C . PRO A 1 186 ? 5.405 23.451 14.842 1.00 92.19 186 PRO A C 1
ATOM 1501 O O . PRO A 1 186 ? 5.742 23.248 13.678 1.00 92.19 186 PRO A O 1
ATOM 1504 N N . GLU A 1 187 ? 6.297 23.635 15.823 1.00 89.56 187 GLU A N 1
ATOM 1505 C CA . GLU A 1 187 ? 7.746 23.682 15.594 1.00 89.56 187 GLU A CA 1
ATOM 1506 C C . GLU A 1 187 ? 8.293 22.390 14.954 1.00 89.56 187 GLU A C 1
ATOM 1508 O O . GLU A 1 187 ? 9.209 22.440 14.139 1.00 89.56 187 GLU A O 1
ATOM 1513 N N . VAL A 1 188 ? 7.690 21.229 15.242 1.00 87.75 188 VAL A N 1
ATOM 1514 C CA . VAL A 1 188 ? 8.123 19.928 14.702 1.00 87.75 188 VAL A CA 1
ATOM 1515 C C . VAL A 1 188 ? 7.672 19.744 13.250 1.00 87.75 188 VAL A C 1
ATOM 1517 O O . VAL A 1 188 ? 8.387 19.135 12.456 1.00 87.75 188 VAL A O 1
ATOM 1520 N N . ILE A 1 189 ? 6.506 20.288 12.888 1.00 85.31 189 ILE A N 1
ATOM 1521 C CA . ILE A 1 189 ? 5.987 20.285 11.508 1.00 85.31 189 ILE A CA 1
ATOM 1522 C C . ILE A 1 189 ? 6.796 21.253 10.636 1.00 85.31 189 ILE A C 1
ATOM 1524 O O . ILE A 1 189 ? 7.094 20.954 9.482 1.00 85.31 189 ILE A O 1
ATOM 1528 N N . GLU A 1 190 ? 7.194 22.392 11.203 1.00 84.81 190 GLU A N 1
ATOM 1529 C CA . GLU A 1 190 ? 7.954 23.447 10.520 1.00 84.81 190 GLU A CA 1
ATOM 1530 C C . GLU A 1 190 ? 9.480 23.191 10.535 1.00 84.81 190 GLU A C 1
ATOM 1532 O O . GLU A 1 190 ? 10.258 24.014 10.057 1.00 84.81 190 GLU A O 1
ATOM 1537 N N . PHE A 1 191 ? 9.902 22.004 10.999 1.00 83.00 191 PHE A N 1
ATOM 1538 C CA . PHE A 1 191 ? 11.292 21.532 11.106 1.00 83.00 191 PHE A CA 1
ATOM 1539 C C . PHE A 1 191 ? 12.218 22.425 11.961 1.00 83.00 191 PHE A C 1
ATOM 1541 O O . PHE A 1 191 ? 13.444 22.394 11.803 1.00 83.00 191 PHE A O 1
ATOM 1548 N N . GLU A 1 192 ? 11.649 23.184 12.898 1.00 83.88 192 GLU A N 1
ATOM 1549 C CA . GLU A 1 192 ? 12.385 23.903 13.936 1.00 83.88 192 GLU A CA 1
ATOM 1550 C C . GLU A 1 192 ? 12.903 22.940 15.038 1.00 83.88 192 GLU A C 1
ATOM 1552 O O . GLU A 1 192 ? 12.412 21.815 15.179 1.00 83.88 192 GLU A O 1
ATOM 1557 N N . PRO A 1 193 ? 13.911 23.334 15.844 1.00 83.44 193 PRO A N 1
ATOM 1558 C CA . PRO A 1 193 ? 14.444 22.483 16.911 1.00 83.44 193 PRO A CA 1
ATOM 1559 C C . PRO A 1 193 ? 13.446 22.256 18.060 1.00 83.44 193 PRO A C 1
ATOM 1561 O O . PRO A 1 193 ? 12.872 23.212 18.583 1.00 83.44 193 PRO A O 1
ATOM 1564 N N . VAL A 1 194 ? 13.314 21.008 18.525 1.00 87.38 194 VAL A N 1
ATOM 1565 C CA . VAL A 1 194 ? 12.476 20.671 19.693 1.00 87.38 194 VAL A CA 1
ATOM 1566 C C . VAL A 1 194 ? 12.992 21.302 20.990 1.00 87.38 194 VAL A C 1
ATOM 1568 O O . VAL A 1 194 ? 14.198 21.446 21.207 1.00 87.38 194 VAL A O 1
ATOM 1571 N N . THR A 1 195 ? 12.070 21.648 21.890 1.00 91.56 195 THR A N 1
ATOM 1572 C CA . THR A 1 195 ? 12.360 22.309 23.174 1.00 91.56 195 THR A CA 1
ATOM 1573 C C . THR A 1 195 ? 11.524 21.715 24.312 1.00 91.56 195 THR A C 1
ATOM 1575 O O . THR A 1 195 ? 10.619 20.922 24.072 1.00 91.56 195 THR A O 1
ATOM 1578 N N . LEU A 1 196 ? 11.763 22.139 25.560 1.00 94.06 196 LEU A N 1
ATOM 1579 C CA . LEU A 1 196 ? 10.893 21.785 26.696 1.00 94.06 196 LEU A CA 1
ATOM 1580 C C . LEU A 1 196 ? 9.420 22.180 26.449 1.00 94.06 196 LEU A C 1
ATOM 1582 O O . LEU A 1 196 ? 8.507 21.481 26.877 1.00 94.06 196 LEU A O 1
ATOM 1586 N N . ALA A 1 197 ? 9.170 23.261 25.701 1.00 94.31 197 ALA A N 1
ATOM 1587 C CA . ALA A 1 197 ? 7.820 23.697 25.346 1.00 94.31 197 ALA A CA 1
ATOM 1588 C C . ALA A 1 197 ? 7.118 22.772 24.328 1.00 94.31 197 ALA A C 1
ATOM 1590 O O . ALA A 1 197 ? 5.901 22.866 24.164 1.00 94.31 197 ALA A O 1
ATOM 1591 N N . THR A 1 198 ? 7.840 21.866 23.662 1.00 93.69 198 THR A N 1
ATOM 1592 C CA . THR A 1 198 ? 7.261 20.900 22.715 1.00 93.69 198 THR A CA 1
ATOM 1593 C C . THR A 1 198 ? 6.385 19.872 23.439 1.00 93.69 198 THR A C 1
ATOM 1595 O O . THR A 1 198 ? 5.252 19.655 23.023 1.00 93.69 198 THR A O 1
ATOM 1598 N N . ASP A 1 199 ? 6.830 19.348 24.590 1.00 95.31 199 ASP A N 1
ATOM 1599 C CA . ASP A 1 199 ? 6.003 18.490 25.460 1.00 95.31 199 ASP A CA 1
ATOM 1600 C C . ASP A 1 199 ? 4.727 19.219 25.937 1.00 95.31 199 ASP A C 1
ATOM 1602 O O . ASP A 1 199 ? 3.648 18.630 26.030 1.00 95.31 199 ASP A O 1
ATOM 1606 N N . MET A 1 200 ? 4.833 20.524 26.215 1.00 97.56 200 MET A N 1
ATOM 1607 C CA . MET A 1 200 ? 3.731 21.339 26.742 1.00 97.56 200 MET A CA 1
ATOM 1608 C C . MET A 1 200 ? 2.565 21.480 25.751 1.00 97.56 200 MET A C 1
ATOM 1610 O O . MET A 1 200 ? 1.408 21.509 26.170 1.00 97.56 200 MET A O 1
ATOM 1614 N N . TRP A 1 201 ? 2.839 21.501 24.441 1.00 96.62 201 TRP A N 1
ATOM 1615 C CA . TRP A 1 201 ? 1.789 21.481 23.415 1.00 96.62 201 TRP A CA 1
ATOM 1616 C C . TRP A 1 201 ? 0.935 20.213 23.521 1.00 96.62 201 TRP A C 1
ATOM 1618 O O . TRP A 1 201 ? -0.295 20.281 23.566 1.00 96.62 201 TRP A O 1
ATOM 1628 N N . SER A 1 202 ? 1.588 19.055 23.636 1.00 95.62 202 SER A N 1
ATOM 1629 C CA . SER A 1 202 ? 0.931 17.753 23.734 1.00 95.62 202 SER A CA 1
ATOM 1630 C C . SER A 1 202 ? 0.105 17.619 25.024 1.00 95.62 202 SER A C 1
ATOM 1632 O O . SER A 1 202 ? -0.984 17.049 24.990 1.00 95.62 202 SER A O 1
ATOM 1634 N N . ILE A 1 203 ? 0.535 18.231 26.139 1.00 97.12 203 ILE A N 1
ATOM 1635 C CA . ILE A 1 203 ? -0.284 18.372 27.365 1.00 97.12 203 ILE A CA 1
ATOM 1636 C C . ILE A 1 203 ? -1.547 19.210 27.101 1.00 97.12 203 ILE A C 1
ATOM 1638 O O . ILE A 1 203 ? -2.618 18.880 27.615 1.00 97.12 203 ILE A O 1
ATOM 1642 N N . GLY A 1 204 ? -1.457 20.250 26.267 1.00 97.38 204 GLY A N 1
ATOM 1643 C CA . GLY A 1 204 ? -2.613 21.020 25.799 1.00 97.38 204 GLY A CA 1
ATOM 1644 C C . GLY A 1 204 ? -3.611 20.152 25.030 1.00 97.38 204 GLY A C 1
ATOM 1645 O O . GLY A 1 204 ? -4.800 20.165 25.345 1.00 97.38 204 GLY A O 1
ATOM 1646 N N . VAL A 1 205 ? -3.126 19.326 24.094 1.00 96.12 205 VAL A N 1
ATOM 1647 C CA . VAL A 1 205 ? -3.953 18.379 23.317 1.00 96.12 205 VAL A CA 1
ATOM 1648 C C . VAL A 1 205 ? -4.612 17.340 24.230 1.00 96.12 205 VAL A C 1
ATOM 1650 O O . VAL A 1 205 ? -5.827 17.154 24.172 1.00 96.12 205 VAL A O 1
ATOM 1653 N N . ILE A 1 206 ? -3.847 16.725 25.139 1.00 95.38 206 ILE A N 1
ATOM 1654 C CA . ILE A 1 206 ? -4.356 15.788 26.155 1.00 95.38 206 ILE A CA 1
ATOM 1655 C C . ILE A 1 206 ? -5.450 16.443 27.011 1.00 95.38 206 ILE A C 1
ATOM 1657 O O . ILE A 1 206 ? -6.487 15.824 27.248 1.00 95.38 206 ILE A O 1
ATOM 1661 N N . THR A 1 207 ? -5.250 17.689 27.449 1.00 96.25 207 THR A N 1
ATOM 1662 C CA . THR A 1 207 ? -6.218 18.416 28.288 1.00 96.25 207 THR A CA 1
ATOM 1663 C C . THR A 1 207 ? -7.483 18.774 27.511 1.00 96.25 207 THR A C 1
ATOM 1665 O O . THR A 1 207 ? -8.583 18.579 28.021 1.00 96.25 207 THR A O 1
ATOM 1668 N N . TYR A 1 208 ? -7.356 19.234 26.263 1.00 95.19 208 TYR A N 1
ATOM 1669 C CA . TYR A 1 208 ? -8.502 19.524 25.402 1.00 95.19 208 TYR A CA 1
ATOM 1670 C C . TYR A 1 208 ? -9.359 18.267 25.186 1.00 95.19 208 TYR A C 1
ATOM 1672 O O . TYR A 1 208 ? -10.567 18.307 25.429 1.00 95.19 208 TYR A O 1
ATOM 1680 N N . ILE A 1 209 ? -8.745 17.131 24.823 1.00 91.69 209 ILE A N 1
ATOM 1681 C CA . ILE A 1 209 ? -9.450 15.850 24.637 1.00 91.69 209 ILE A CA 1
ATOM 1682 C C . ILE A 1 209 ? -10.106 15.389 25.947 1.00 91.69 209 ILE A C 1
ATOM 1684 O O . ILE A 1 209 ? -11.251 14.938 25.929 1.00 91.69 209 ILE A O 1
ATOM 1688 N N . LEU A 1 210 ? -9.415 15.528 27.086 1.00 91.62 210 LEU A N 1
ATOM 1689 C CA . LEU A 1 210 ? -9.918 15.145 28.411 1.00 91.62 210 LEU A CA 1
ATOM 1690 C C . LEU A 1 210 ? -11.189 15.905 28.824 1.00 91.62 210 LEU A C 1
ATOM 1692 O O . LEU A 1 210 ? -12.023 15.337 29.524 1.00 91.62 210 LEU A O 1
ATOM 1696 N N . LEU A 1 211 ? -11.346 17.162 28.401 1.00 91.19 211 LEU A N 1
ATOM 1697 C CA . LEU A 1 211 ? -12.502 17.994 28.757 1.00 91.19 211 LEU A CA 1
ATOM 1698 C C . LEU A 1 211 ? -13.667 17.909 27.757 1.00 91.19 211 LEU A C 1
ATOM 1700 O O . LEU A 1 211 ? -14.813 18.133 28.145 1.00 91.19 211 LEU A O 1
ATOM 1704 N N . SER A 1 212 ? -13.389 17.575 26.493 1.00 87.88 212 SER A N 1
ATOM 1705 C CA . SER A 1 212 ? -14.362 17.660 25.389 1.00 87.88 212 SER A CA 1
ATOM 1706 C C . SER A 1 212 ? -14.773 16.324 24.770 1.00 87.88 212 SER A C 1
ATOM 1708 O O . SER A 1 212 ? -15.901 16.191 24.300 1.00 87.88 212 SER A O 1
ATOM 1710 N N . GLY A 1 213 ? -13.869 15.341 24.698 1.00 83.69 213 GLY A N 1
ATOM 1711 C CA . GLY A 1 213 ? -14.024 14.219 23.768 1.00 83.69 213 GLY A CA 1
ATOM 1712 C C . GLY A 1 213 ? -13.873 14.596 22.284 1.00 83.69 213 GLY A C 1
ATOM 1713 O O . GLY A 1 213 ? -14.316 13.849 21.411 1.00 83.69 213 GLY A O 1
ATOM 1714 N N . ALA A 1 214 ? -13.252 15.732 21.976 1.00 84.06 214 ALA A N 1
ATOM 1715 C CA . ALA A 1 214 ? -12.859 16.134 20.630 1.00 84.06 214 ALA A CA 1
ATOM 1716 C C . ALA A 1 214 ? -11.330 16.278 20.556 1.00 84.06 214 ALA A C 1
ATOM 1718 O O . ALA A 1 214 ? -10.676 16.534 21.565 1.00 84.06 214 ALA A O 1
ATOM 1719 N N . SER A 1 215 ? -10.749 16.105 19.368 1.00 88.75 215 SER A N 1
ATOM 1720 C CA . SER A 1 215 ? -9.328 16.390 19.132 1.00 88.75 215 SER A CA 1
ATOM 1721 C C . SER A 1 215 ? -9.207 17.775 18.486 1.00 88.75 215 SER A C 1
ATOM 1723 O O . SER A 1 215 ? -9.891 18.011 17.491 1.00 88.75 215 SER A O 1
ATOM 1725 N N . PRO A 1 216 ? -8.388 18.696 19.028 1.00 92.19 216 PRO A N 1
ATOM 1726 C CA . PRO A 1 216 ? -8.464 20.128 18.714 1.00 92.19 216 PRO A CA 1
ATOM 1727 C C . PRO A 1 216 ? -8.060 20.495 17.283 1.00 92.19 216 PRO A C 1
ATOM 1729 O O . PRO A 1 216 ? -8.467 21.544 16.800 1.00 92.19 216 PRO A O 1
ATOM 1732 N N . PHE A 1 217 ? -7.262 19.651 16.620 1.00 93.38 217 PHE A N 1
ATOM 1733 C CA . PHE A 1 217 ? -6.705 19.926 15.290 1.00 93.38 217 PHE A CA 1
ATOM 1734 C C . PHE A 1 217 ? -6.977 18.814 14.262 1.00 93.38 217 PHE A C 1
ATOM 1736 O O . PHE A 1 217 ? -6.572 18.943 13.107 1.00 93.38 217 PHE A O 1
ATOM 1743 N N . LEU A 1 218 ? -7.620 17.707 14.655 1.00 85.62 218 LEU A N 1
ATOM 1744 C CA . LEU A 1 218 ? -7.758 16.514 13.814 1.00 85.62 218 LEU A CA 1
ATOM 1745 C C . LEU A 1 218 ? -8.693 16.762 12.621 1.00 85.62 218 LEU A C 1
ATOM 1747 O O . LEU A 1 218 ? -9.907 16.857 12.779 1.00 85.62 218 LEU A O 1
ATOM 1751 N N . GLY A 1 219 ? -8.113 16.795 11.424 1.00 76.81 219 GLY A N 1
ATOM 1752 C CA . GLY A 1 219 ? -8.847 16.840 10.163 1.00 76.81 219 GLY A CA 1
ATOM 1753 C C . GLY A 1 219 ? -9.296 15.462 9.669 1.00 76.81 219 GLY A C 1
ATOM 1754 O O . GLY A 1 219 ? -8.951 14.415 10.225 1.00 76.81 219 GLY A O 1
ATOM 1755 N N . ASN A 1 220 ? -10.008 15.460 8.545 1.00 72.69 220 ASN A N 1
ATOM 1756 C CA . ASN A 1 220 ? -10.338 14.261 7.771 1.00 72.69 220 ASN A CA 1
ATOM 1757 C C . ASN A 1 220 ? -9.085 13.619 7.146 1.00 72.69 220 ASN A C 1
ATOM 1759 O O . ASN A 1 220 ? -9.065 12.419 6.868 1.00 72.69 220 ASN A O 1
ATOM 1763 N N . THR A 1 221 ? -8.023 14.407 6.940 1.00 78.44 221 THR A N 1
ATOM 1764 C CA . THR A 1 221 ? -6.717 13.943 6.445 1.00 78.44 221 THR A CA 1
ATOM 1765 C C . THR A 1 221 ? -5.552 14.362 7.348 1.00 78.44 221 THR A C 1
ATOM 1767 O O . THR A 1 221 ? -5.636 15.323 8.117 1.00 78.44 221 THR A O 1
ATOM 1770 N N . ASN A 1 222 ? -4.402 13.690 7.206 1.00 80.62 222 ASN A N 1
ATOM 1771 C CA . ASN A 1 222 ? -3.161 14.116 7.865 1.00 80.62 222 ASN A CA 1
ATOM 1772 C C . ASN A 1 222 ? -2.701 15.508 7.388 1.00 80.62 222 ASN A C 1
ATOM 1774 O O . ASN A 1 222 ? -2.150 16.261 8.179 1.00 80.62 222 ASN A O 1
ATOM 1778 N N . GLN A 1 223 ? -2.928 15.860 6.115 1.00 81.62 223 GLN A N 1
ATOM 1779 C CA . GLN A 1 223 ? -2.534 17.163 5.556 1.00 81.62 223 GLN A CA 1
ATOM 1780 C C . GLN A 1 223 ? -3.335 18.312 6.182 1.00 81.62 223 GLN A C 1
ATOM 1782 O O . GLN A 1 223 ? -2.760 19.308 6.604 1.00 81.62 223 GLN A O 1
ATOM 1787 N N . GLU A 1 224 ? -4.648 18.130 6.301 1.00 84.00 224 GLU A N 1
ATOM 1788 C CA . GLU A 1 224 ? -5.569 19.022 7.013 1.00 84.00 224 GLU A CA 1
ATOM 1789 C C . GLU A 1 224 ? -5.206 19.121 8.503 1.00 84.00 224 GLU A C 1
ATOM 1791 O O . GLU A 1 224 ? -5.070 20.219 9.028 1.00 84.00 224 GLU A O 1
ATOM 1796 N N . THR A 1 225 ? -4.908 17.990 9.156 1.00 86.31 225 THR A N 1
ATOM 1797 C CA . THR A 1 225 ? -4.437 17.968 10.555 1.00 86.31 225 THR A CA 1
ATOM 1798 C C . THR A 1 225 ? -3.163 18.797 10.751 1.00 86.31 225 THR A C 1
ATOM 1800 O O . THR A 1 225 ? -3.093 19.623 11.659 1.00 86.31 225 THR A O 1
ATOM 1803 N N . PHE A 1 226 ? -2.161 18.637 9.879 1.00 88.06 226 PHE A N 1
ATOM 1804 C CA . PHE A 1 226 ? -0.938 19.441 9.943 1.00 88.06 226 PHE A CA 1
ATOM 1805 C C . PHE A 1 226 ? -1.187 20.922 9.618 1.00 88.06 226 PHE A C 1
ATOM 1807 O O . PHE A 1 226 ? -0.576 21.784 10.246 1.00 88.06 226 PHE A O 1
ATOM 1814 N N . HIS A 1 227 ? -2.102 21.236 8.694 1.00 88.81 227 HIS A N 1
ATOM 1815 C CA . HIS A 1 227 ? -2.496 22.616 8.399 1.00 88.81 227 HIS A CA 1
ATOM 1816 C C . HIS A 1 227 ? -3.108 23.300 9.631 1.00 88.81 227 HIS A C 1
ATOM 1818 O O . HIS A 1 227 ? -2.658 24.382 10.010 1.00 88.81 227 HIS A O 1
ATOM 1824 N N . ASN A 1 228 ? -4.059 22.636 10.294 1.00 90.69 228 ASN A N 1
ATOM 1825 C CA . ASN A 1 228 ? -4.720 23.129 11.503 1.00 90.69 228 ASN A CA 1
ATOM 1826 C C . ASN A 1 228 ? -3.705 23.405 12.625 1.00 90.69 228 ASN A C 1
ATOM 1828 O O . ASN A 1 228 ? -3.747 24.470 13.238 1.00 90.69 228 ASN A O 1
ATOM 1832 N N . ILE A 1 229 ? -2.734 22.505 12.839 1.00 93.06 229 ILE A N 1
ATOM 1833 C CA . ILE A 1 229 ? -1.644 22.699 13.813 1.00 93.06 229 ILE A CA 1
ATOM 1834 C C . ILE A 1 229 ? -0.758 23.897 13.429 1.00 93.06 229 ILE A C 1
ATOM 1836 O O . ILE A 1 229 ? -0.510 24.763 14.266 1.00 93.06 229 ILE A O 1
ATOM 1840 N N . SER A 1 230 ? -0.306 23.999 12.173 1.00 91.19 230 SER A N 1
ATOM 1841 C CA . SER A 1 230 ? 0.561 25.103 11.720 1.00 91.19 230 SER A CA 1
ATOM 1842 C C . SER A 1 230 ? -0.114 26.480 11.755 1.00 91.19 230 SER A C 1
ATOM 1844 O O . SER A 1 230 ? 0.582 27.484 11.941 1.00 91.19 230 SER A O 1
ATOM 1846 N N . GLN A 1 231 ? -1.441 26.556 11.597 1.00 93.12 231 GLN A N 1
ATOM 1847 C CA . GLN A 1 231 ? -2.212 27.795 11.796 1.00 93.12 231 GLN A CA 1
ATOM 1848 C C . GLN A 1 231 ? -2.642 28.018 13.255 1.00 93.12 231 GLN A C 1
ATOM 1850 O O . GLN A 1 231 ? -2.966 29.144 13.625 1.00 93.12 231 GLN A O 1
ATOM 1855 N N . VAL A 1 232 ? -2.616 26.971 14.086 1.00 94.19 232 VAL A N 1
ATOM 1856 C CA . VAL A 1 232 ? -3.240 26.930 15.417 1.00 94.19 232 VAL A CA 1
ATOM 1857 C C . VAL A 1 232 ? -4.755 27.227 15.337 1.00 94.19 232 VAL A C 1
ATOM 1859 O O . VAL A 1 232 ? -5.305 27.935 16.177 1.00 94.19 232 VAL A O 1
ATOM 1862 N N . ASP A 1 233 ? -5.448 26.685 14.323 1.00 93.00 233 ASP A N 1
ATOM 1863 C CA . ASP A 1 233 ? -6.920 26.754 14.221 1.00 93.00 233 ASP A CA 1
ATOM 1864 C C . ASP A 1 233 ? -7.538 25.645 15.083 1.00 93.00 233 ASP A C 1
ATOM 1866 O O . ASP A 1 233 ? -7.530 24.469 14.720 1.00 93.00 233 ASP A O 1
ATOM 1870 N N . TYR A 1 234 ? -8.031 26.043 16.254 1.00 93.94 234 TYR A N 1
ATOM 1871 C CA . TYR A 1 234 ? -8.849 25.245 17.165 1.00 93.94 234 TYR A CA 1
ATOM 1872 C C . TYR A 1 234 ? -9.947 26.138 17.745 1.00 93.94 234 TYR A C 1
ATOM 1874 O O . TYR A 1 234 ? -9.814 27.366 17.793 1.00 93.94 234 TYR A O 1
ATOM 1882 N N . ARG A 1 235 ? -11.041 25.532 18.213 1.00 90.00 235 ARG A N 1
ATOM 1883 C CA . ARG A 1 235 ? -12.204 26.259 18.746 1.00 90.00 235 ARG A CA 1
ATOM 1884 C C . ARG A 1 235 ? -12.713 25.609 20.025 1.00 90.00 235 ARG A C 1
ATOM 1886 O O . ARG A 1 235 ? -12.449 24.439 20.295 1.00 90.00 235 ARG A O 1
ATOM 1893 N N . PHE A 1 236 ? -13.411 26.396 20.838 1.00 91.62 236 PHE A N 1
ATOM 1894 C CA . PHE A 1 236 ? -14.145 25.915 22.007 1.00 91.62 236 PHE A CA 1
ATOM 1895 C C . PHE A 1 236 ? -15.634 25.872 21.660 1.00 91.62 236 PHE A C 1
ATOM 1897 O O . PHE A 1 236 ? -16.409 26.696 22.142 1.00 91.62 236 PHE A O 1
ATOM 1904 N N . ASP A 1 237 ? -16.011 24.961 20.763 1.00 85.12 237 ASP A N 1
ATOM 1905 C CA . ASP A 1 237 ? -17.383 24.870 20.263 1.00 85.12 237 ASP A CA 1
ATOM 1906 C C . ASP A 1 237 ? -18.362 24.535 21.399 1.00 85.12 237 ASP A C 1
ATOM 1908 O O . ASP A 1 237 ? -18.083 23.684 22.252 1.00 85.12 237 ASP A O 1
ATOM 1912 N N . GLU A 1 238 ? -19.513 25.215 21.426 1.00 81.00 238 GLU A N 1
ATOM 1913 C CA . GLU A 1 238 ? -20.460 25.145 22.550 1.00 81.00 238 GLU A CA 1
ATOM 1914 C C . GLU A 1 238 ? -20.975 23.717 22.798 1.00 81.00 238 GLU A C 1
ATOM 1916 O O . GLU A 1 238 ? -21.140 23.327 23.952 1.00 81.00 238 GLU A O 1
ATOM 1921 N N . GLU A 1 239 ? -21.121 22.903 21.745 1.00 77.56 239 GLU A N 1
ATOM 1922 C CA . GLU A 1 239 ? -21.490 21.479 21.824 1.00 77.56 239 GLU A CA 1
ATOM 1923 C C . GLU A 1 239 ? -20.599 20.685 22.799 1.00 77.56 239 GLU A C 1
ATOM 1925 O O . GLU A 1 239 ? -21.082 19.823 23.538 1.00 77.56 239 GLU A O 1
ATOM 1930 N N . PHE A 1 240 ? -19.301 21.001 22.850 1.00 81.44 240 PHE A N 1
ATOM 1931 C CA . PHE A 1 240 ? -18.343 20.316 23.716 1.00 81.44 240 PHE A CA 1
ATOM 1932 C C . PHE A 1 240 ? -18.012 21.107 24.988 1.00 81.44 240 PHE A C 1
ATOM 1934 O O . PHE A 1 240 ? -17.817 20.494 26.037 1.00 81.44 240 PHE A O 1
ATOM 1941 N N . PHE A 1 241 ? -17.978 22.444 24.915 1.00 87.69 241 PHE A N 1
ATOM 1942 C CA . PHE A 1 241 ? -17.417 23.323 25.952 1.00 87.69 241 PHE A CA 1
ATOM 1943 C C . PHE A 1 241 ? -18.433 24.207 26.707 1.00 87.69 241 PHE A C 1
ATOM 1945 O O . PHE A 1 241 ? -18.015 25.060 27.502 1.00 87.69 241 PHE A O 1
ATOM 1952 N N . ALA A 1 242 ? -19.747 24.018 26.515 1.00 83.56 242 ALA A N 1
ATOM 1953 C CA . ALA A 1 242 ? -20.789 24.787 27.216 1.00 83.56 242 ALA A CA 1
ATOM 1954 C C . ALA A 1 242 ? -20.679 24.735 28.754 1.00 83.56 242 ALA A C 1
ATOM 1956 O O . ALA A 1 242 ? -20.891 25.746 29.417 1.00 83.56 242 ALA A O 1
ATOM 1957 N N . ASN A 1 243 ? -20.305 23.580 29.318 1.00 84.75 243 ASN A N 1
ATOM 1958 C CA . ASN A 1 243 ? -20.195 23.366 30.770 1.00 84.75 243 ASN A CA 1
ATOM 1959 C C . ASN A 1 243 ? -18.753 23.484 31.311 1.00 84.75 243 ASN A C 1
ATOM 1961 O O . ASN A 1 243 ? -18.510 23.174 32.478 1.00 84.75 243 ASN A O 1
ATOM 1965 N N . THR A 1 244 ? -17.797 23.901 30.473 1.00 90.50 244 THR A N 1
ATOM 1966 C CA . THR A 1 244 ? -16.367 23.986 30.815 1.00 90.50 244 THR A CA 1
ATOM 1967 C C . THR A 1 244 ? -15.989 25.388 31.294 1.00 90.50 244 THR A C 1
ATOM 1969 O O . THR A 1 244 ? -16.348 26.378 30.652 1.00 90.50 244 THR A O 1
ATOM 1972 N N . SER A 1 245 ? -15.225 25.482 32.382 1.00 91.94 245 SER A N 1
ATOM 1973 C CA . SER A 1 245 ? -14.803 26.742 33.001 1.00 91.94 245 SER A CA 1
ATOM 1974 C C . SER A 1 245 ? -13.900 27.589 32.099 1.00 91.94 245 SER A C 1
ATOM 1976 O O . SER A 1 245 ? -13.111 27.079 31.292 1.00 91.94 245 SER A O 1
ATOM 1978 N N . ASP A 1 246 ? -13.949 28.909 32.281 1.00 90.31 246 ASP A N 1
ATOM 1979 C CA . ASP A 1 246 ? -13.029 29.824 31.593 1.00 90.31 246 ASP A CA 1
ATOM 1980 C C . ASP A 1 246 ? -11.589 29.670 32.112 1.00 90.31 246 ASP A C 1
ATOM 1982 O O . ASP A 1 246 ? -10.628 29.929 31.385 1.00 90.31 246 ASP A O 1
ATOM 1986 N N . LEU A 1 247 ? -11.414 29.150 33.333 1.00 92.88 247 LEU A N 1
ATOM 1987 C CA . LEU A 1 247 ? -10.107 28.763 33.869 1.00 92.88 247 LEU A CA 1
ATOM 1988 C C . LEU A 1 247 ? -9.497 27.576 33.102 1.00 92.88 247 LEU A C 1
ATOM 1990 O O . LEU A 1 247 ? -8.292 27.584 32.839 1.00 92.88 247 LEU A O 1
ATOM 1994 N N . ALA A 1 248 ? -10.299 26.584 32.708 1.00 94.50 248 ALA A N 1
ATOM 1995 C CA . ALA A 1 248 ? -9.846 25.461 31.888 1.00 94.50 248 ALA A CA 1
ATOM 1996 C C . ALA A 1 248 ? -9.521 25.891 30.449 1.00 94.50 248 ALA A C 1
ATOM 1998 O O . ALA A 1 248 ? -8.461 25.552 29.916 1.00 94.50 248 ALA A O 1
ATOM 1999 N N . LYS A 1 249 ? -10.395 26.703 29.840 1.00 95.12 249 LYS A N 1
ATOM 2000 C CA . LYS A 1 249 ? -10.173 27.300 28.510 1.00 95.12 249 LYS A CA 1
ATOM 2001 C C . LYS A 1 249 ? -8.888 28.142 28.497 1.00 95.12 249 LYS A C 1
ATOM 2003 O O . LYS A 1 249 ? -8.040 27.956 27.625 1.00 95.12 249 LYS A O 1
ATOM 2008 N N . GLY A 1 250 ? -8.686 28.978 29.518 1.00 95.69 250 GLY A N 1
ATOM 2009 C CA . GLY A 1 250 ? -7.485 29.800 29.697 1.00 95.69 250 GLY A CA 1
ATOM 2010 C C . GLY A 1 250 ? -6.192 29.008 29.931 1.00 95.69 250 GLY A C 1
ATOM 2011 O O . GLY A 1 250 ? -5.126 29.451 29.501 1.00 95.69 250 GLY A O 1
ATOM 2012 N N . PHE A 1 251 ? -6.269 27.825 30.556 1.00 97.38 251 PHE A N 1
ATOM 2013 C CA . PHE A 1 251 ? -5.132 26.904 30.685 1.00 97.38 251 PHE A CA 1
ATOM 2014 C C . PHE A 1 251 ? -4.706 26.351 29.317 1.00 97.38 251 PHE A C 1
ATOM 2016 O O . PHE A 1 251 ? -3.531 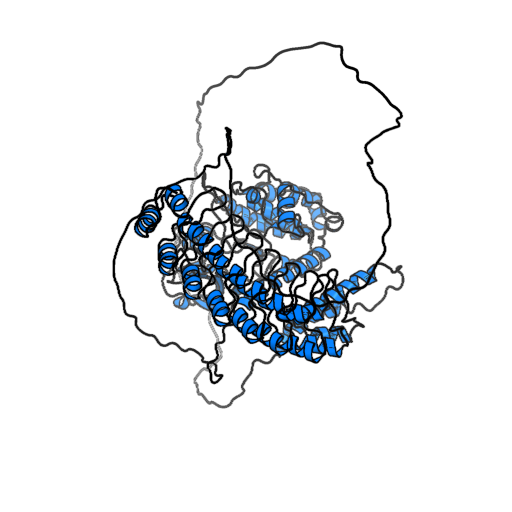26.412 28.963 1.00 97.38 251 PHE A O 1
ATOM 2023 N N . ILE A 1 252 ? -5.666 25.884 28.510 1.00 97.75 252 ILE A N 1
ATOM 2024 C CA . ILE A 1 252 ? -5.409 25.377 27.152 1.00 97.75 252 ILE A CA 1
ATOM 2025 C C . ILE A 1 252 ? -4.854 26.487 26.240 1.00 97.75 252 ILE A C 1
ATOM 2027 O O . ILE A 1 252 ? -3.884 26.260 25.517 1.00 97.75 252 ILE A O 1
ATOM 2031 N N . GLN A 1 253 ? -5.399 27.706 26.315 1.00 97.50 253 GLN A N 1
ATOM 2032 C CA . GLN A 1 253 ? -4.941 28.858 25.520 1.00 97.50 253 GLN A CA 1
ATOM 2033 C C . GLN A 1 253 ? -3.463 29.219 25.745 1.00 97.50 253 GLN A C 1
ATOM 2035 O O . GLN A 1 253 ? -2.801 29.689 24.824 1.00 97.50 253 GLN A O 1
ATOM 2040 N N . GLN A 1 254 ? -2.922 28.978 26.943 1.00 97.50 254 GLN A N 1
ATOM 2041 C CA . GLN A 1 254 ? -1.504 29.204 27.260 1.00 97.50 254 GLN A CA 1
ATOM 2042 C C . GLN A 1 254 ? -0.571 28.106 26.711 1.00 97.50 254 GLN A C 1
ATOM 2044 O O . GLN A 1 254 ? 0.645 28.307 26.632 1.00 97.50 254 GLN A O 1
ATOM 2049 N N . LEU A 1 255 ? -1.129 26.962 26.302 1.00 97.69 255 LEU A N 1
ATOM 2050 C CA . LEU A 1 255 ? -0.413 25.824 25.720 1.00 97.69 255 LEU A CA 1
ATOM 2051 C C . LEU A 1 255 ? -0.493 25.817 24.185 1.00 97.69 255 LEU A C 1
ATOM 2053 O O . LEU A 1 255 ? 0.498 25.516 23.520 1.00 97.69 255 LEU A O 1
ATOM 2057 N N . PHE A 1 256 ? -1.621 26.230 23.603 1.00 97.38 256 PHE A N 1
ATOM 2058 C CA . PHE A 1 256 ? -1.777 26.407 22.153 1.00 97.38 256 PHE A CA 1
ATOM 2059 C C . PHE A 1 256 ? -1.248 27.768 21.680 1.00 97.38 256 PHE A C 1
ATOM 2061 O O . PHE A 1 256 ? -1.961 28.598 21.120 1.00 97.38 256 PHE A O 1
ATOM 2068 N N . VAL A 1 257 ? 0.052 27.976 21.900 1.00 96.19 257 VAL A N 1
ATOM 2069 C CA . VAL A 1 257 ? 0.818 29.137 21.430 1.00 96.19 257 VAL A CA 1
ATOM 2070 C C . VAL A 1 257 ? 1.832 28.667 20.390 1.00 96.19 257 VAL A C 1
ATOM 2072 O O . VAL A 1 257 ? 2.644 27.782 20.676 1.00 96.19 257 VAL A O 1
ATOM 2075 N N . LYS A 1 258 ? 1.812 29.263 19.186 1.00 93.69 258 LYS A N 1
ATOM 2076 C CA . LYS A 1 258 ? 2.698 28.848 18.084 1.00 93.69 258 LYS A CA 1
ATOM 2077 C C . LYS A 1 258 ? 4.179 28.975 18.445 1.00 93.69 258 LYS A C 1
ATOM 2079 O O . LYS A 1 258 ? 4.909 28.002 18.335 1.00 93.69 258 LYS A O 1
ATOM 2084 N N . ASN A 1 259 ? 4.606 30.148 18.914 1.00 92.94 259 ASN A N 1
ATOM 2085 C CA . ASN A 1 259 ? 5.994 30.423 19.291 1.00 92.94 259 ASN A CA 1
ATOM 2086 C C . ASN A 1 259 ? 6.377 29.671 20.586 1.00 92.94 259 ASN A C 1
ATOM 2088 O O . ASN A 1 259 ? 5.866 30.035 21.653 1.00 92.94 259 ASN A O 1
ATOM 2092 N N . PRO A 1 260 ? 7.317 28.703 20.558 1.00 92.38 260 PRO A N 1
ATOM 2093 C CA . PRO A 1 260 ? 7.676 27.917 21.743 1.00 92.38 260 PRO A CA 1
ATOM 2094 C C . PRO A 1 260 ? 8.263 28.754 22.892 1.00 92.38 260 PRO A C 1
ATOM 2096 O O . PRO A 1 260 ? 8.214 28.333 24.042 1.00 92.38 260 PRO A O 1
ATOM 2099 N N . ARG A 1 261 ? 8.779 29.963 22.613 1.00 93.00 261 ARG A N 1
ATOM 2100 C CA . ARG A 1 261 ? 9.304 30.899 23.631 1.00 93.00 261 ARG A CA 1
ATOM 2101 C C . ARG A 1 261 ? 8.221 31.702 24.362 1.00 93.00 261 ARG A C 1
ATOM 2103 O O . ARG A 1 261 ? 8.546 32.441 25.286 1.00 93.00 261 ARG A O 1
ATOM 2110 N N . GLN A 1 262 ? 6.972 31.625 23.906 1.00 95.62 262 GLN A N 1
ATOM 2111 C CA . GLN A 1 262 ? 5.809 32.307 24.493 1.00 95.62 262 GLN A CA 1
ATOM 2112 C C . GLN A 1 262 ? 4.766 31.325 25.050 1.00 95.62 262 GLN A C 1
ATOM 2114 O O . GLN A 1 262 ? 3.828 31.746 25.721 1.00 95.62 262 GLN A O 1
ATOM 2119 N N . ARG A 1 263 ? 4.926 30.027 24.769 1.00 97.44 263 ARG A N 1
ATOM 2120 C CA . ARG A 1 263 ? 4.113 28.937 25.312 1.00 97.44 263 ARG A CA 1
ATOM 2121 C C . ARG A 1 263 ? 4.431 28.740 26.797 1.00 97.44 263 ARG A C 1
ATOM 2123 O O . ARG A 1 263 ? 5.596 28.815 27.184 1.00 97.44 263 ARG A O 1
ATOM 2130 N N . ALA A 1 264 ? 3.414 28.491 27.620 1.00 97.06 264 ALA A N 1
ATOM 2131 C CA . ALA A 1 264 ? 3.602 28.314 29.058 1.00 97.06 264 ALA A CA 1
ATOM 2132 C C . ALA A 1 264 ? 4.500 27.112 29.384 1.00 97.06 264 ALA A C 1
ATOM 2134 O O . ALA A 1 264 ? 4.387 26.040 28.783 1.00 97.06 264 ALA A O 1
ATOM 2135 N N . THR A 1 265 ? 5.381 27.285 30.370 1.00 97.81 265 THR A N 1
ATOM 2136 C CA . THR A 1 265 ? 6.233 26.206 30.878 1.00 97.81 265 THR A CA 1
ATOM 2137 C C . THR A 1 265 ? 5.461 25.307 31.842 1.00 97.81 265 THR A C 1
ATOM 2139 O O . THR A 1 265 ? 4.389 25.660 32.344 1.00 97.81 265 THR A O 1
ATOM 2142 N N . VAL A 1 266 ? 6.037 24.151 32.178 1.00 97.50 266 VAL A N 1
ATOM 2143 C CA . VAL A 1 266 ? 5.489 23.264 33.215 1.00 97.50 266 VAL A CA 1
ATOM 2144 C C . VAL A 1 266 ? 5.344 23.969 34.575 1.00 97.50 266 VAL A C 1
ATOM 2146 O O . VAL A 1 266 ? 4.373 23.729 35.290 1.00 97.50 266 VAL A O 1
ATOM 2149 N N . VAL A 1 267 ? 6.237 24.912 34.904 1.00 97.19 267 VAL A N 1
ATOM 2150 C CA . VAL A 1 267 ? 6.200 25.685 36.158 1.00 97.19 267 VAL A CA 1
ATOM 2151 C C . VAL A 1 267 ? 5.063 26.712 36.157 1.00 97.19 267 VAL A C 1
ATOM 2153 O O . VAL A 1 267 ? 4.409 26.899 37.186 1.00 97.19 267 VAL A O 1
ATOM 2156 N N . ASP A 1 268 ? 4.777 27.335 35.011 1.00 97.25 268 ASP A N 1
ATOM 2157 C CA . ASP A 1 268 ? 3.619 28.224 34.855 1.00 97.25 268 ASP A CA 1
ATOM 2158 C C . ASP A 1 268 ? 2.316 27.429 35.009 1.00 97.25 268 ASP A C 1
ATOM 2160 O O . ASP A 1 268 ? 1.433 27.809 35.779 1.00 97.25 268 ASP A O 1
ATOM 2164 N N . CYS A 1 269 ? 2.242 26.261 34.363 1.00 97.75 269 CYS A N 1
ATOM 2165 C CA . CYS A 1 269 ? 1.095 25.356 34.411 1.00 97.75 269 CYS A CA 1
ATOM 2166 C C . CYS A 1 269 ? 0.799 24.848 35.831 1.00 97.75 269 CYS A C 1
ATOM 2168 O O . CYS A 1 269 ? -0.346 24.910 36.279 1.00 97.75 269 CYS A O 1
ATOM 2170 N N . LEU A 1 270 ? 1.827 24.434 36.581 1.00 97.38 270 LEU A N 1
ATOM 2171 C CA . LEU A 1 270 ? 1.715 24.032 37.993 1.00 97.38 270 LEU A CA 1
ATOM 2172 C C . LEU A 1 270 ? 1.262 25.172 38.925 1.00 97.38 270 LEU A C 1
ATOM 2174 O O . LEU A 1 270 ? 0.811 24.917 40.044 1.00 97.38 270 LEU A O 1
ATOM 2178 N N . ASN A 1 271 ? 1.368 26.431 38.491 1.00 96.06 271 ASN A N 1
ATOM 2179 C CA . ASN A 1 271 ? 0.909 27.603 39.239 1.00 96.06 271 ASN A CA 1
ATOM 2180 C C . ASN A 1 271 ? -0.325 28.288 38.621 1.00 96.06 271 ASN A C 1
ATOM 2182 O O . ASN A 1 271 ? -0.775 29.314 39.150 1.00 96.06 271 ASN A O 1
ATOM 2186 N N . HIS A 1 272 ? -0.897 27.719 37.556 1.00 96.25 272 HIS A N 1
ATOM 2187 C CA . HIS A 1 272 ? -2.093 28.225 36.891 1.00 96.25 272 HIS A CA 1
ATOM 2188 C C . HIS A 1 272 ? -3.342 28.023 37.773 1.00 96.25 272 HIS A C 1
ATOM 2190 O O . HIS A 1 272 ? -3.487 26.939 38.346 1.00 96.25 272 HIS A O 1
ATOM 2196 N N . PRO A 1 273 ? -4.279 28.992 37.875 1.00 93.62 273 PRO A N 1
ATOM 2197 C CA . PRO A 1 273 ? -5.437 28.891 38.775 1.00 93.62 273 PRO A CA 1
ATOM 2198 C C . PRO A 1 273 ? -6.317 27.649 38.578 1.00 93.62 273 PRO A C 1
ATOM 2200 O O . PRO A 1 273 ? -6.888 27.159 39.545 1.00 93.62 273 PRO A O 1
ATOM 2203 N N . TRP A 1 274 ? -6.396 27.103 37.360 1.00 95.12 274 TRP A N 1
ATOM 2204 C CA . TRP A 1 274 ? -7.152 25.870 37.094 1.00 95.12 274 TRP A CA 1
ATOM 2205 C C . TRP A 1 274 ? -6.544 24.623 37.759 1.00 95.12 274 TRP A C 1
ATOM 2207 O O . TRP A 1 274 ? -7.271 23.770 38.265 1.00 95.12 274 TRP A O 1
ATOM 2217 N N . ILE A 1 275 ? -5.212 24.529 37.816 1.00 95.69 275 ILE A N 1
ATOM 2218 C CA . ILE A 1 275 ? -4.490 23.438 38.491 1.00 95.69 275 ILE A CA 1
ATOM 2219 C C . ILE A 1 275 ? -4.405 23.728 39.995 1.00 95.69 275 ILE A C 1
ATOM 2221 O O . ILE A 1 275 ? -4.785 22.896 40.826 1.00 95.69 275 ILE A O 1
ATOM 2225 N N . LYS A 1 276 ? -3.985 24.952 40.333 1.00 92.31 276 LYS A N 1
ATOM 2226 C CA . LYS A 1 276 ? -3.708 25.444 41.686 1.00 92.31 276 LYS A CA 1
ATOM 2227 C C . LYS A 1 276 ? -4.547 26.702 41.987 1.00 92.31 276 LYS A C 1
ATOM 2229 O O . LYS A 1 276 ? -4.030 27.820 41.875 1.00 92.31 276 LYS A O 1
ATOM 2234 N N . PRO A 1 277 ? -5.834 26.525 42.354 1.00 87.56 277 PRO A N 1
ATOM 2235 C CA . PRO A 1 277 ? -6.739 27.597 42.763 1.00 87.56 277 PRO A CA 1
ATOM 2236 C C . PRO A 1 277 ? -6.139 28.562 43.784 1.00 87.56 277 PRO A C 1
ATOM 2238 O O . PRO A 1 277 ? -5.333 28.172 44.632 1.00 87.56 277 PRO A O 1
ATOM 2241 N N . ARG A 1 278 ? -6.545 29.836 43.714 1.00 85.81 278 ARG A N 1
ATOM 2242 C CA . ARG A 1 278 ? -6.092 30.883 44.652 1.00 85.81 278 ARG A CA 1
ATOM 2243 C C . ARG A 1 278 ? -7.245 31.531 45.421 1.00 85.81 278 ARG A C 1
ATOM 2245 O O . ARG A 1 278 ? -7.008 32.194 46.429 1.00 85.81 278 ARG A O 1
ATOM 2252 N N . ARG A 1 279 ? -8.485 31.343 44.965 1.00 87.31 279 ARG A N 1
ATOM 2253 C CA . ARG A 1 279 ? -9.729 31.815 45.585 1.00 87.31 279 ARG A CA 1
ATOM 2254 C C . ARG A 1 279 ? -10.692 30.633 45.703 1.00 87.31 279 ARG A C 1
ATOM 2256 O O . ARG A 1 279 ? -10.755 29.809 44.798 1.00 87.31 279 ARG A O 1
ATOM 2263 N N . ARG A 1 280 ? -11.524 30.598 46.751 1.00 82.62 280 ARG A N 1
ATOM 2264 C CA . ARG A 1 280 ? -12.575 29.565 46.902 1.00 82.62 280 ARG A CA 1
ATOM 2265 C C . ARG A 1 280 ? -13.561 29.522 45.733 1.00 82.62 280 ARG A C 1
ATOM 2267 O O . ARG A 1 280 ? -14.037 28.453 45.394 1.00 82.62 280 ARG A O 1
ATOM 2274 N N . ILE A 1 281 ? -13.811 30.665 45.091 1.00 82.56 281 ILE A N 1
ATOM 2275 C CA . ILE A 1 281 ? -14.656 30.746 43.891 1.00 82.56 281 ILE A CA 1
ATOM 2276 C C . ILE A 1 281 ? -14.064 29.884 42.762 1.00 82.56 281 ILE A C 1
ATOM 2278 O O . ILE A 1 281 ? -14.799 29.126 42.144 1.00 82.56 281 ILE A O 1
ATOM 2282 N N . ASP A 1 282 ? -12.738 29.915 42.567 1.00 84.12 282 ASP A N 1
ATOM 2283 C CA . ASP A 1 282 ? -12.038 29.087 41.570 1.00 84.12 282 ASP A CA 1
ATOM 2284 C C . ASP A 1 282 ? -12.172 27.580 41.895 1.00 84.12 282 ASP A C 1
ATOM 2286 O O . ASP A 1 282 ? -12.269 26.740 41.002 1.00 84.12 282 ASP A O 1
ATOM 2290 N N . GLU A 1 283 ? -12.173 27.224 43.187 1.00 82.56 283 GLU A N 1
ATOM 2291 C CA . GLU A 1 283 ? -12.358 25.844 43.662 1.00 82.56 283 GLU A CA 1
ATOM 2292 C C . GLU A 1 283 ? -13.803 25.355 43.484 1.00 82.56 283 GLU A C 1
ATOM 2294 O O . GLU A 1 283 ? -14.022 24.201 43.120 1.00 82.56 283 GLU A O 1
ATOM 2299 N N . GLU A 1 284 ? -14.783 26.218 43.757 1.00 82.56 284 GLU A N 1
ATOM 2300 C CA . GLU A 1 284 ? -16.215 25.928 43.649 1.00 82.56 284 GLU A CA 1
ATOM 2301 C C . GLU A 1 284 ? -16.658 25.834 42.181 1.00 82.56 284 GLU A C 1
ATOM 2303 O O . GLU A 1 284 ? -17.356 24.887 41.822 1.00 82.56 284 GLU A O 1
ATOM 2308 N N . GLU A 1 285 ? -16.186 26.734 41.312 1.00 82.62 285 GLU A N 1
ATOM 2309 C CA . GLU A 1 285 ? -16.392 26.678 39.858 1.00 82.62 285 GLU A CA 1
ATOM 2310 C C . GLU A 1 285 ? -15.869 25.351 39.283 1.00 82.62 285 GLU A C 1
ATOM 2312 O O . GLU A 1 285 ? -16.632 24.581 38.699 1.00 82.62 285 GLU A O 1
ATOM 2317 N N . ARG A 1 286 ? -14.601 25.012 39.560 1.00 84.75 286 ARG A N 1
ATOM 2318 C CA . ARG A 1 286 ? -13.956 23.768 39.100 1.00 84.75 286 ARG A CA 1
ATOM 2319 C C . ARG A 1 286 ? -14.597 22.492 39.675 1.00 84.75 286 ARG A C 1
ATOM 2321 O O . ARG A 1 286 ? -14.491 21.423 39.077 1.00 84.75 286 ARG A O 1
ATOM 2328 N N . ARG A 1 287 ? -15.249 22.565 40.841 1.00 84.75 287 ARG A N 1
ATOM 2329 C CA . ARG A 1 287 ? -15.983 21.429 41.432 1.00 84.75 287 ARG A CA 1
ATOM 2330 C C . ARG A 1 287 ? -17.355 21.221 40.796 1.00 84.75 287 ARG A C 1
ATOM 2332 O O . ARG A 1 287 ? -17.785 20.077 40.673 1.00 84.75 287 ARG A O 1
ATOM 2339 N N . ASN A 1 288 ? -18.023 22.309 40.420 1.00 82.19 288 ASN A N 1
ATOM 2340 C CA . ASN A 1 288 ? -19.363 22.283 39.839 1.00 82.19 288 ASN A CA 1
ATOM 2341 C C . ASN A 1 288 ? -19.343 22.026 38.321 1.00 82.19 288 ASN A C 1
ATOM 2343 O O . ASN A 1 288 ? -20.293 21.444 37.799 1.00 82.19 288 ASN A O 1
ATOM 2347 N N . ALA A 1 289 ? -18.271 22.417 37.624 1.00 85.19 289 ALA A N 1
ATOM 2348 C CA . ALA A 1 289 ? -18.076 22.145 36.202 1.00 85.19 289 ALA A CA 1
ATOM 2349 C C . ALA A 1 289 ? -17.954 20.635 35.913 1.00 85.19 289 ALA A C 1
ATOM 2351 O O . ALA A 1 289 ? -17.173 19.916 36.551 1.00 85.19 289 ALA A O 1
ATOM 2352 N N . GLN A 1 290 ? -18.725 20.160 34.929 1.00 80.75 290 GLN A N 1
ATOM 2353 C CA . GLN A 1 290 ? -18.768 18.762 34.495 1.00 80.75 290 GLN A CA 1
ATOM 2354 C C . GLN A 1 290 ? -18.320 18.616 33.041 1.00 80.75 290 GLN A C 1
ATOM 2356 O O . GLN A 1 290 ? -18.653 19.425 32.178 1.00 80.75 290 GLN A O 1
ATOM 2361 N N . ILE A 1 291 ? -17.584 17.539 32.787 1.00 83.19 291 ILE A N 1
ATOM 2362 C CA . ILE A 1 291 ? -16.993 17.207 31.489 1.00 83.19 291 ILE A CA 1
ATOM 2363 C C . ILE A 1 291 ? -18.022 16.522 30.586 1.00 83.19 291 ILE A C 1
ATOM 2365 O O . ILE A 1 291 ? -18.894 15.795 31.071 1.00 83.19 291 ILE A O 1
ATOM 2369 N N . ASN A 1 292 ? -17.915 16.726 29.267 1.00 78.44 292 ASN A N 1
ATOM 2370 C CA . ASN A 1 292 ? -18.819 16.127 28.282 1.00 78.44 292 ASN A CA 1
ATOM 2371 C C . ASN A 1 292 ? -18.544 14.615 28.119 1.00 78.44 292 ASN A C 1
ATOM 2373 O O . ASN A 1 292 ? -17.933 14.151 27.154 1.00 78.44 292 ASN A O 1
ATOM 2377 N N . MET A 1 293 ? -18.994 13.829 29.102 1.00 81.94 293 MET A N 1
ATOM 2378 C CA . MET A 1 293 ? -18.816 12.377 29.135 1.00 81.94 293 MET A CA 1
ATOM 2379 C C . MET A 1 293 ? -19.433 11.637 27.934 1.00 81.94 293 MET A C 1
ATOM 2381 O O . MET A 1 293 ? -18.793 10.689 27.479 1.00 81.94 293 MET A O 1
ATOM 2385 N N . PRO A 1 294 ? -20.599 12.017 27.365 1.00 73.88 294 PRO A N 1
ATOM 2386 C CA . PRO A 1 294 ? -21.100 11.412 26.126 1.00 73.88 294 PRO A CA 1
ATOM 2387 C C . PRO A 1 294 ? -20.120 11.544 24.951 1.00 73.88 294 PRO A C 1
ATOM 2389 O O . PRO A 1 294 ? -19.795 10.543 24.300 1.00 73.88 294 PRO A O 1
ATOM 2392 N N . SER A 1 295 ? -19.575 12.742 24.721 1.00 69.44 295 SER A N 1
ATOM 2393 C CA . SER A 1 295 ? -18.579 12.985 23.670 1.00 69.44 295 SER A CA 1
ATOM 2394 C C . SER A 1 295 ? -17.255 12.279 23.966 1.00 69.44 295 SER A C 1
ATOM 2396 O O . SER A 1 295 ? -16.683 11.645 23.076 1.00 69.44 295 SER A O 1
ATOM 2398 N N . PHE A 1 296 ? -16.807 12.276 25.226 1.00 73.06 296 PHE A N 1
ATOM 2399 C CA . PHE A 1 296 ? -15.599 11.567 25.658 1.00 73.06 296 PHE A CA 1
ATOM 2400 C C . PHE A 1 296 ? -15.705 10.044 25.472 1.00 73.06 296 PHE A C 1
ATOM 2402 O O . PHE A 1 296 ? -14.827 9.430 24.861 1.00 73.06 296 PHE A O 1
ATOM 2409 N N . LYS A 1 297 ? -16.805 9.418 25.915 1.00 76.50 297 LYS A N 1
ATOM 2410 C CA . LYS A 1 297 ? -17.069 7.982 25.699 1.00 76.50 297 LYS A CA 1
ATOM 2411 C C . LYS A 1 297 ? -17.111 7.654 24.200 1.00 76.50 297 LYS A C 1
ATOM 2413 O O . LYS A 1 297 ? -16.502 6.671 23.773 1.00 76.50 297 LYS A O 1
ATOM 2418 N N . SER A 1 298 ? -17.730 8.518 23.392 1.00 65.25 298 SER A N 1
ATOM 2419 C CA . SER A 1 298 ? -17.769 8.388 21.927 1.00 65.25 298 SER A CA 1
ATOM 2420 C C . SER A 1 298 ? -16.378 8.487 21.286 1.00 65.25 298 SER A C 1
ATOM 2422 O O . SER A 1 298 ? -16.052 7.714 20.386 1.00 65.25 298 SER A O 1
ATOM 2424 N N . PHE A 1 299 ? -15.513 9.384 21.763 1.00 67.75 299 PHE A N 1
ATOM 2425 C CA . PHE A 1 299 ? -14.120 9.484 21.319 1.00 67.75 299 PHE A CA 1
ATOM 2426 C C . PHE A 1 299 ? -13.307 8.235 21.649 1.00 67.75 299 PHE A C 1
ATOM 2428 O O . PHE A 1 299 ? -12.607 7.722 20.778 1.00 67.75 299 PHE A O 1
ATOM 2435 N N . ILE A 1 300 ? -13.440 7.694 22.860 1.00 63.81 300 ILE A N 1
ATOM 2436 C CA . ILE A 1 300 ? -12.736 6.469 23.255 1.00 63.81 300 ILE A CA 1
ATOM 2437 C C . ILE A 1 300 ? -13.235 5.250 22.470 1.00 63.81 300 ILE A C 1
ATOM 2439 O O . ILE A 1 300 ? -12.417 4.422 22.065 1.00 63.81 300 ILE A O 1
ATOM 2443 N N . ALA A 1 301 ? -14.527 5.177 22.139 1.00 55.84 301 ALA A N 1
ATOM 2444 C CA . ALA A 1 301 ? -15.047 4.180 21.202 1.00 55.84 301 ALA A CA 1
ATOM 2445 C C . ALA A 1 301 ? -14.423 4.326 19.795 1.00 55.84 301 ALA A C 1
ATOM 2447 O O . ALA A 1 301 ? -13.870 3.360 19.265 1.00 55.84 301 ALA A O 1
ATOM 2448 N N . ARG A 1 302 ? -14.417 5.543 19.224 1.00 61.19 302 ARG A N 1
ATOM 2449 C CA . ARG A 1 302 ? -13.798 5.844 17.915 1.00 61.19 302 ARG A CA 1
ATOM 2450 C C . ARG A 1 302 ? -12.291 5.537 17.891 1.00 61.19 302 ARG A C 1
ATOM 2452 O O . ARG A 1 302 ? -11.794 4.984 16.911 1.00 61.19 302 ARG A O 1
ATOM 2459 N N . ARG A 1 303 ? -11.561 5.850 18.968 1.00 61.06 303 ARG A N 1
ATOM 2460 C CA . ARG A 1 303 ? -10.118 5.581 19.116 1.00 61.06 303 ARG A CA 1
ATOM 2461 C C . ARG A 1 303 ? -9.828 4.082 19.243 1.00 61.06 303 ARG A C 1
ATOM 2463 O O . ARG A 1 303 ? -8.962 3.590 18.522 1.00 61.06 303 ARG A O 1
ATOM 2470 N N . ARG A 1 304 ? -10.591 3.333 20.056 1.00 51.41 304 ARG A N 1
ATOM 2471 C CA . ARG A 1 304 ? -10.509 1.856 20.121 1.00 51.41 304 ARG A CA 1
ATOM 2472 C C . ARG A 1 304 ? -10.688 1.217 18.743 1.00 51.41 304 ARG A C 1
ATOM 2474 O O . ARG A 1 304 ? -9.889 0.364 18.364 1.00 51.41 304 ARG A O 1
ATOM 2481 N N . TRP A 1 305 ? -11.695 1.658 17.990 1.00 41.53 305 TRP A N 1
ATOM 2482 C CA . TRP A 1 305 ? -11.984 1.148 16.648 1.00 41.53 305 TRP A CA 1
ATOM 2483 C C . TRP A 1 305 ? -10.827 1.411 15.663 1.00 41.53 305 TRP A C 1
ATOM 2485 O O . TRP A 1 305 ? -10.327 0.472 15.043 1.00 41.53 305 TRP A O 1
ATOM 2495 N N . LYS A 1 306 ? -10.301 2.648 15.611 1.00 42.00 306 LYS A N 1
ATOM 2496 C CA . LYS A 1 306 ? -9.118 2.997 14.793 1.00 42.00 306 LYS A CA 1
ATOM 2497 C C . LYS A 1 306 ? -7.876 2.151 15.127 1.00 42.00 306 LYS A C 1
ATOM 2499 O O . LYS A 1 306 ? -7.136 1.771 14.219 1.00 42.00 306 LYS A O 1
ATOM 2504 N N . VAL A 1 307 ? -7.631 1.849 16.407 1.00 38.62 307 VAL A N 1
ATOM 2505 C CA . VAL A 1 307 ? -6.473 1.038 16.836 1.00 38.62 307 VAL A CA 1
ATOM 2506 C C . VAL A 1 307 ? -6.640 -0.438 16.455 1.00 38.62 307 VAL A C 1
ATOM 2508 O O . VAL A 1 307 ? -5.686 -1.038 15.958 1.00 38.62 307 VAL A O 1
ATOM 2511 N N . GLN A 1 308 ? -7.839 -1.013 16.615 1.00 33.69 308 GLN A N 1
ATOM 2512 C CA . GLN A 1 308 ? -8.118 -2.410 16.250 1.00 33.69 308 GLN A CA 1
ATOM 2513 C C . GLN A 1 308 ? -7.825 -2.671 14.760 1.00 33.69 308 GLN A C 1
ATOM 2515 O O . GLN A 1 308 ? -7.043 -3.568 14.432 1.00 33.69 308 GLN A O 1
ATOM 2520 N N . MET A 1 309 ? -8.333 -1.795 13.886 1.00 29.12 309 MET A N 1
ATOM 2521 C CA . MET A 1 309 ? -8.100 -1.819 12.434 1.00 29.12 309 MET A CA 1
ATOM 2522 C C . MET A 1 309 ? -6.602 -1.815 12.073 1.00 29.12 309 MET A C 1
ATOM 2524 O O . MET A 1 309 ? -6.149 -2.538 11.180 1.00 29.12 309 MET A O 1
ATOM 2528 N N . HIS A 1 310 ? -5.787 -1.044 12.802 1.00 27.84 310 HIS A N 1
ATOM 2529 C CA . HIS A 1 310 ? -4.342 -0.979 12.565 1.00 27.84 310 HIS A CA 1
ATOM 2530 C C . HIS A 1 310 ? -3.585 -2.234 13.050 1.00 27.84 310 HIS A C 1
ATOM 2532 O O . HIS A 1 310 ? -2.518 -2.561 12.520 1.00 27.84 310 HIS A O 1
ATOM 2538 N N . CYS A 1 311 ? -4.124 -2.961 14.032 1.00 29.36 311 CYS A N 1
ATOM 2539 C CA . CYS A 1 311 ? -3.559 -4.218 14.526 1.00 29.36 311 CYS A CA 1
ATOM 2540 C C . CYS A 1 311 ? -3.879 -5.406 13.607 1.00 29.36 311 CYS A C 1
ATOM 2542 O O . CYS A 1 311 ? -2.983 -6.190 13.287 1.00 29.36 311 CYS A O 1
ATOM 2544 N N . GLU A 1 312 ? -5.111 -5.532 13.119 1.00 25.48 312 GLU A N 1
ATOM 2545 C CA . GLU A 1 312 ? -5.522 -6.671 12.280 1.00 25.48 312 GLU A CA 1
ATOM 2546 C C . GLU A 1 312 ? -4.841 -6.642 10.898 1.00 25.48 312 GLU A C 1
ATOM 2548 O O . GLU A 1 312 ? -4.326 -7.667 10.436 1.00 25.48 312 GLU A O 1
ATOM 2553 N N . SER A 1 313 ? -4.637 -5.441 10.339 1.00 26.72 313 SER A N 1
ATOM 2554 C CA . SER A 1 313 ? -3.772 -5.190 9.171 1.00 26.72 313 SER A CA 1
ATOM 2555 C C . SER A 1 313 ? -2.331 -5.722 9.337 1.00 26.72 313 SER A C 1
ATOM 2557 O O . SER A 1 313 ? -1.693 -6.168 8.375 1.00 26.72 313 SER A O 1
ATOM 2559 N N . ARG A 1 314 ? -1.794 -5.726 10.569 1.00 26.66 314 ARG A N 1
ATOM 2560 C CA . ARG A 1 314 ? -0.447 -6.245 10.882 1.00 26.66 314 ARG A CA 1
ATOM 2561 C C . ARG A 1 314 ? -0.440 -7.761 11.089 1.00 26.66 314 ARG A C 1
ATOM 2563 O O . ARG A 1 314 ? 0.498 -8.425 10.640 1.00 26.66 314 ARG A O 1
ATOM 2570 N N . THR A 1 315 ? -1.481 -8.323 11.700 1.00 25.86 315 THR A N 1
ATOM 2571 C CA . THR A 1 315 ? -1.609 -9.774 11.922 1.00 25.86 315 THR A CA 1
ATOM 2572 C C . THR A 1 315 ? -1.737 -10.537 10.600 1.00 25.86 315 THR A C 1
ATOM 2574 O O . THR A 1 315 ? -1.007 -11.509 10.381 1.00 25.86 315 THR A O 1
ATOM 2577 N N . LEU A 1 316 ? -2.552 -10.043 9.658 1.00 25.64 316 LEU A N 1
ATOM 2578 C CA . LEU A 1 316 ? -2.733 -10.647 8.328 1.00 25.64 316 LEU A CA 1
ATOM 2579 C C . LEU A 1 316 ? -1.424 -10.769 7.521 1.00 25.64 316 LEU A C 1
ATOM 2581 O O . LEU A 1 316 ? -1.264 -11.703 6.735 1.00 25.64 316 LEU A O 1
ATOM 2585 N N . ARG A 1 317 ? -0.430 -9.902 7.766 1.00 26.28 317 ARG A N 1
ATOM 2586 C CA . ARG A 1 317 ? 0.902 -9.978 7.129 1.00 26.28 317 ARG A CA 1
ATOM 2587 C C . ARG A 1 317 ? 1.824 -11.081 7.671 1.00 26.28 317 ARG A C 1
ATOM 2589 O O . ARG A 1 317 ? 2.938 -11.220 7.165 1.00 26.28 317 ARG A O 1
ATOM 2596 N N . THR A 1 318 ? 1.398 -11.858 8.672 1.00 25.78 318 THR A N 1
ATOM 2597 C CA . THR A 1 318 ? 2.265 -12.841 9.354 1.00 25.78 318 THR A CA 1
ATOM 2598 C C . THR A 1 318 ? 1.767 -14.295 9.261 1.00 25.78 318 THR A C 1
ATOM 2600 O O . THR A 1 318 ? 2.565 -15.215 9.434 1.00 25.78 318 THR A O 1
ATOM 2603 N N . VAL A 1 319 ? 0.494 -14.547 8.921 1.00 26.89 319 VAL A N 1
ATOM 2604 C CA . VAL A 1 319 ? -0.146 -15.885 9.039 1.00 26.89 319 VAL A CA 1
ATOM 2605 C C . VAL A 1 319 ? -0.392 -16.588 7.683 1.00 26.89 319 VAL A C 1
ATOM 2607 O O . VAL A 1 319 ? -1.339 -17.348 7.520 1.00 26.89 319 VAL A O 1
ATOM 2610 N N . THR A 1 320 ? 0.481 -16.394 6.686 1.00 27.48 320 THR A N 1
ATOM 2611 C CA . THR A 1 320 ? 0.322 -16.980 5.328 1.00 27.48 320 THR A CA 1
ATOM 2612 C C . THR A 1 320 ? 1.565 -17.706 4.780 1.00 27.48 320 THR A C 1
ATOM 2614 O O . THR A 1 320 ? 1.858 -17.657 3.589 1.00 27.48 320 THR A O 1
ATOM 2617 N N . THR A 1 321 ? 2.301 -18.453 5.620 1.00 27.22 321 THR A N 1
ATOM 2618 C CA . THR A 1 321 ? 3.387 -19.355 5.148 1.00 27.22 321 THR A CA 1
ATOM 2619 C C . THR A 1 321 ? 3.353 -20.789 5.711 1.00 27.22 321 THR A C 1
ATOM 2621 O O . THR A 1 321 ? 4.395 -21.407 5.938 1.00 27.22 321 THR A O 1
ATOM 2624 N N . LYS A 1 322 ? 2.162 -21.396 5.847 1.00 27.11 322 LYS A N 1
ATOM 2625 C CA . LYS A 1 322 ? 2.051 -22.868 5.960 1.00 27.11 322 LYS A CA 1
ATOM 2626 C C . LYS A 1 322 ? 2.380 -23.521 4.607 1.00 27.11 322 LYS A C 1
ATOM 2628 O O . LYS A 1 322 ? 1.516 -23.645 3.745 1.00 27.11 322 LYS A O 1
ATOM 2633 N N . LYS A 1 323 ? 3.640 -23.928 4.409 1.00 27.64 323 LYS A N 1
ATOM 2634 C CA . LYS A 1 323 ? 4.046 -24.766 3.267 1.00 27.64 323 LYS A CA 1
ATOM 2635 C C . LYS A 1 323 ? 3.666 -26.225 3.528 1.00 27.64 323 LYS A C 1
ATOM 2637 O O . LYS A 1 323 ? 4.212 -26.839 4.439 1.00 27.64 323 LYS A O 1
ATOM 2642 N N . PHE A 1 324 ? 2.786 -26.765 2.695 1.00 27.58 324 PHE A N 1
ATOM 2643 C CA . PHE A 1 324 ? 2.538 -28.203 2.582 1.00 27.58 324 PHE A CA 1
ATOM 2644 C C . PHE A 1 324 ? 3.565 -28.834 1.629 1.00 27.58 324 PHE A C 1
ATOM 2646 O O . PHE A 1 324 ? 4.062 -28.160 0.720 1.00 27.58 324 PHE A O 1
ATOM 2653 N N . ASP A 1 325 ? 3.889 -30.113 1.820 1.00 37.69 325 ASP A N 1
ATOM 2654 C CA . ASP A 1 325 ? 4.555 -30.915 0.789 1.00 37.69 325 ASP A CA 1
ATOM 2655 C C . ASP A 1 325 ? 3.533 -31.631 -0.113 1.00 37.69 325 ASP A C 1
ATOM 2657 O O . ASP A 1 325 ? 2.321 -31.473 0.045 1.00 37.69 325 ASP A O 1
ATOM 2661 N N . LYS A 1 326 ? 4.017 -32.344 -1.141 1.00 37.09 326 LYS A N 1
ATOM 2662 C CA . LYS A 1 326 ? 3.177 -32.867 -2.235 1.00 37.09 326 LYS A CA 1
ATOM 2663 C C . LYS A 1 326 ? 2.153 -33.921 -1.799 1.00 37.09 326 LYS A C 1
ATOM 2665 O O . LYS A 1 326 ? 1.210 -34.162 -2.545 1.00 37.09 326 LYS A O 1
ATOM 2670 N N . ASP A 1 327 ? 2.318 -34.476 -0.602 1.00 37.44 327 ASP A N 1
ATOM 2671 C CA . ASP A 1 327 ? 1.453 -35.498 -0.009 1.00 37.44 327 ASP A CA 1
ATOM 2672 C C . ASP A 1 327 ? 0.586 -34.928 1.140 1.00 37.44 327 ASP A C 1
ATOM 2674 O O . ASP A 1 327 ? -0.020 -35.672 1.909 1.00 37.44 327 ASP A O 1
ATOM 2678 N N . GLY A 1 328 ? 0.521 -33.593 1.265 1.00 33.31 328 GLY A N 1
ATOM 2679 C CA . GLY A 1 328 ? -0.479 -32.878 2.066 1.00 33.31 328 GLY A CA 1
ATOM 2680 C C . GLY A 1 328 ? -0.221 -32.774 3.573 1.00 33.31 328 GLY A C 1
ATOM 2681 O O . GLY A 1 328 ? -1.102 -32.307 4.293 1.00 33.31 328 GLY A O 1
ATOM 2682 N N . ASN A 1 329 ? 0.952 -33.169 4.080 1.00 29.89 329 ASN A N 1
ATOM 2683 C CA . ASN A 1 329 ? 1.209 -33.217 5.524 1.00 29.89 329 ASN A CA 1
ATOM 2684 C C . ASN A 1 329 ? 1.902 -31.960 6.083 1.00 29.89 329 ASN A C 1
ATOM 2686 O O . ASN A 1 329 ? 2.720 -31.311 5.429 1.00 29.89 329 ASN A O 1
ATOM 2690 N N . VAL A 1 330 ? 1.598 -31.632 7.345 1.00 29.64 330 VAL A N 1
ATOM 2691 C CA . VAL A 1 330 ? 2.182 -30.493 8.076 1.00 29.64 330 VAL A CA 1
ATOM 2692 C C . VAL A 1 330 ? 3.343 -30.979 8.944 1.00 29.64 330 VAL A C 1
ATOM 2694 O O . VAL A 1 330 ? 3.152 -31.784 9.852 1.00 29.64 330 VAL A O 1
ATOM 2697 N N . LYS A 1 331 ? 4.557 -30.468 8.706 1.00 29.28 331 LYS A N 1
ATOM 2698 C CA . LYS A 1 331 ? 5.758 -30.839 9.478 1.00 29.28 331 LYS A CA 1
ATOM 2699 C C . LYS A 1 331 ? 6.058 -29.841 10.596 1.00 29.28 331 LYS A C 1
ATOM 2701 O O . LYS A 1 331 ? 6.409 -28.693 10.334 1.00 29.28 331 LYS A O 1
ATOM 2706 N N . SER A 1 332 ? 6.006 -30.309 11.842 1.00 28.02 332 SER A N 1
ATOM 2707 C CA . SER A 1 332 ? 6.559 -29.604 13.001 1.00 28.02 332 SER A CA 1
ATOM 2708 C C . SER A 1 332 ? 8.088 -29.741 13.026 1.00 28.02 332 SER A C 1
ATOM 2710 O O . SER A 1 332 ? 8.643 -30.830 13.172 1.00 28.02 332 SER A O 1
ATOM 2712 N N . ALA A 1 333 ? 8.802 -28.627 12.860 1.00 26.05 333 ALA A N 1
ATOM 2713 C CA . ALA A 1 333 ? 10.263 -28.624 12.826 1.00 26.05 333 ALA A CA 1
ATOM 2714 C C . ALA A 1 333 ? 10.863 -28.577 14.245 1.00 26.05 333 ALA A C 1
ATOM 2716 O O . ALA A 1 333 ? 11.016 -27.503 14.827 1.00 26.05 333 ALA A O 1
ATOM 2717 N N . LYS A 1 334 ? 11.242 -29.738 14.798 1.00 23.28 334 LYS A N 1
ATOM 2718 C CA . LYS A 1 334 ? 12.145 -29.796 15.963 1.00 23.28 334 LYS A CA 1
ATOM 2719 C C . LYS A 1 334 ? 13.588 -29.462 15.556 1.00 23.28 334 LYS A C 1
ATOM 2721 O O . LYS A 1 334 ? 13.979 -29.644 14.406 1.00 23.28 334 LYS A O 1
ATOM 2726 N N . HIS A 1 335 ? 14.374 -28.973 16.516 1.00 26.33 335 HIS A N 1
ATOM 2727 C CA . HIS A 1 335 ? 15.791 -28.642 16.340 1.00 26.33 335 HIS A CA 1
ATOM 2728 C C . HIS A 1 335 ? 16.636 -29.830 15.849 1.00 26.33 335 HIS A C 1
ATOM 2730 O O . HIS A 1 335 ? 16.550 -30.931 16.390 1.00 26.33 335 HIS A O 1
ATOM 2736 N N . SER A 1 336 ? 17.554 -29.556 14.919 1.00 22.73 336 SER A N 1
ATOM 2737 C CA . SER A 1 336 ? 18.799 -30.315 14.759 1.00 22.73 336 SER A CA 1
ATOM 2738 C C . SER A 1 336 ? 19.874 -29.408 14.159 1.00 22.73 336 SER A C 1
ATOM 2740 O O . SER A 1 336 ? 19.670 -28.841 13.084 1.00 22.73 336 SER A O 1
ATOM 2742 N N . GLU A 1 337 ? 21.014 -29.274 14.830 1.00 24.92 337 GLU A N 1
ATOM 2743 C CA . GLU A 1 337 ? 22.150 -28.493 14.334 1.00 24.92 337 GLU A CA 1
ATOM 2744 C C . GLU A 1 337 ? 22.712 -29.074 13.025 1.00 24.92 337 GLU A C 1
ATOM 2746 O O . GLU A 1 337 ? 22.808 -30.295 12.868 1.00 24.92 337 GLU A O 1
ATOM 2751 N N . ARG A 1 338 ? 23.240 -28.220 12.138 1.00 23.78 338 ARG A N 1
ATOM 2752 C CA . ARG A 1 338 ? 24.328 -28.629 11.236 1.00 23.78 338 ARG A CA 1
ATOM 2753 C C . ARG A 1 338 ? 25.443 -27.592 11.207 1.00 23.78 338 ARG A C 1
ATOM 2755 O O . ARG A 1 338 ? 25.216 -26.402 11.026 1.00 23.78 338 ARG A O 1
ATOM 2762 N N . LYS A 1 339 ? 26.659 -28.098 11.413 1.00 25.33 339 LYS A N 1
ATOM 2763 C CA . LYS A 1 339 ? 27.908 -27.337 11.519 1.00 25.33 339 LYS A CA 1
ATOM 2764 C C . LYS A 1 339 ? 28.287 -26.770 10.147 1.00 25.33 339 LYS A C 1
ATOM 2766 O O . LYS A 1 339 ? 28.102 -27.440 9.132 1.00 25.33 339 LYS A O 1
ATOM 2771 N N . GLY A 1 340 ? 28.792 -25.538 10.124 1.00 22.17 340 GLY A N 1
ATOM 2772 C CA . GLY A 1 340 ? 29.125 -24.834 8.884 1.00 22.17 340 GLY A CA 1
ATOM 2773 C C . GLY A 1 340 ? 30.413 -25.319 8.209 1.00 22.17 340 GLY A C 1
ATOM 2774 O O . GLY A 1 340 ? 31.169 -26.120 8.760 1.00 22.17 340 GLY A O 1
ATOM 2775 N N . LYS A 1 341 ? 30.685 -24.763 7.025 1.00 24.44 341 LYS A N 1
ATOM 2776 C CA . LYS A 1 341 ? 32.012 -24.717 6.395 1.00 24.44 341 LYS A CA 1
ATOM 2777 C C . LYS A 1 341 ? 32.222 -23.351 5.747 1.00 24.44 341 LYS A C 1
ATOM 2779 O O . LYS A 1 341 ? 31.275 -22.757 5.242 1.00 24.44 341 LYS A O 1
ATOM 2784 N N . THR A 1 342 ? 33.460 -22.877 5.786 1.00 21.30 342 THR A N 1
ATOM 2785 C CA . THR A 1 342 ? 33.900 -21.568 5.299 1.00 21.30 342 THR A CA 1
ATOM 2786 C C . THR A 1 342 ? 34.670 -21.668 3.982 1.00 21.30 342 THR A C 1
ATOM 2788 O O . THR A 1 342 ? 35.452 -22.593 3.776 1.00 21.30 342 THR A O 1
ATOM 2791 N N . ALA A 1 343 ? 34.472 -20.660 3.137 1.00 23.14 343 ALA A N 1
ATOM 2792 C CA . ALA A 1 343 ? 35.388 -20.130 2.126 1.00 23.14 343 ALA A CA 1
ATOM 2793 C C . ALA A 1 343 ? 34.940 -18.660 1.961 1.00 23.14 343 ALA A C 1
ATOM 2795 O O . ALA A 1 343 ? 33.746 -18.434 1.786 1.00 23.14 343 ALA A O 1
ATOM 2796 N N . ILE A 1 344 ? 35.730 -17.608 2.188 1.00 21.89 344 ILE A N 1
ATOM 2797 C CA . ILE A 1 344 ? 37.171 -17.379 1.979 1.00 21.89 344 ILE A CA 1
ATOM 2798 C C . ILE A 1 344 ? 37.547 -17.446 0.497 1.00 21.89 344 ILE A C 1
ATOM 2800 O O . ILE A 1 344 ? 37.968 -18.485 -0.001 1.00 21.89 344 ILE A O 1
ATOM 2804 N N . TYR A 1 345 ? 37.422 -16.296 -0.164 1.00 22.52 345 TYR A N 1
ATOM 2805 C CA . TYR A 1 345 ? 38.469 -15.744 -1.023 1.00 22.52 345 TYR A CA 1
ATOM 2806 C C . TYR A 1 345 ? 38.474 -14.212 -0.863 1.00 22.52 345 TYR A C 1
ATOM 2808 O O . TYR A 1 345 ? 37.486 -13.647 -0.391 1.00 22.52 345 TYR A O 1
ATOM 2816 N N . GLU A 1 346 ? 39.599 -13.562 -1.154 1.00 21.66 346 GLU A N 1
ATOM 2817 C CA . GLU A 1 346 ? 39.917 -12.203 -0.685 1.00 21.66 346 GLU A CA 1
ATOM 2818 C C . GLU A 1 346 ? 39.983 -11.153 -1.809 1.00 21.66 346 GLU A C 1
ATOM 2820 O O . GLU A 1 346 ? 40.262 -11.484 -2.960 1.00 21.66 346 GLU A O 1
ATOM 2825 N N . GLY A 1 347 ? 39.853 -9.876 -1.426 1.00 22.33 347 GLY A N 1
ATOM 2826 C CA . GLY A 1 347 ? 40.313 -8.714 -2.201 1.00 22.33 347 GLY A CA 1
ATOM 2827 C C . GLY A 1 347 ? 39.223 -7.918 -2.940 1.00 22.33 347 GLY A C 1
ATOM 2828 O O . GLY A 1 347 ? 38.248 -8.493 -3.406 1.00 22.33 347 GLY A O 1
ATOM 2829 N N . GLN A 1 348 ? 39.329 -6.590 -3.083 1.00 21.91 348 GLN A N 1
ATOM 2830 C CA . GLN A 1 348 ? 40.307 -5.635 -2.521 1.00 21.91 348 GLN A CA 1
ATOM 2831 C C . GLN A 1 348 ? 39.653 -4.246 -2.305 1.00 21.91 348 GLN A C 1
ATOM 2833 O O . GLN A 1 348 ? 38.529 -4.011 -2.739 1.00 21.91 348 GLN A O 1
ATOM 2838 N N . TYR A 1 349 ? 40.346 -3.356 -1.587 1.00 21.77 349 TYR A N 1
ATOM 2839 C CA . TYR A 1 349 ? 39.891 -2.009 -1.203 1.00 21.77 349 TYR A CA 1
ATOM 2840 C C . TYR A 1 349 ? 39.884 -0.998 -2.361 1.00 21.77 349 TYR A C 1
ATOM 2842 O O . TYR A 1 349 ? 40.828 -0.984 -3.147 1.00 21.77 349 TYR A O 1
ATOM 2850 N N . SER A 1 350 ? 38.959 -0.030 -2.304 1.00 23.06 350 SER A N 1
ATOM 2851 C CA . SER A 1 350 ? 39.314 1.405 -2.255 1.00 23.06 350 SER A CA 1
ATOM 2852 C C . SER A 1 350 ? 38.111 2.268 -1.845 1.00 23.06 350 SER A C 1
ATOM 2854 O O . SER A 1 350 ? 37.065 2.202 -2.487 1.00 23.06 350 SER A O 1
ATOM 2856 N N . GLU A 1 351 ? 38.275 3.090 -0.810 1.00 22.77 351 GLU A N 1
ATOM 2857 C CA . GLU A 1 351 ? 37.350 4.168 -0.423 1.00 22.77 351 GLU A CA 1
ATOM 2858 C C . GLU A 1 351 ? 37.791 5.490 -1.075 1.00 22.77 351 GLU A C 1
ATOM 2860 O O . GLU A 1 351 ? 38.992 5.756 -1.120 1.00 22.77 351 GLU A O 1
ATOM 2865 N N . THR A 1 352 ? 36.841 6.333 -1.489 1.00 24.50 352 THR A N 1
ATOM 2866 C CA . THR A 1 352 ? 36.963 7.807 -1.512 1.00 24.50 352 THR A CA 1
ATOM 2867 C C . THR A 1 352 ? 35.564 8.421 -1.423 1.00 24.50 352 THR A C 1
ATOM 2869 O O . THR A 1 352 ? 34.672 7.998 -2.158 1.00 24.50 352 THR A O 1
ATOM 2872 N N . ASP A 1 353 ? 35.393 9.401 -0.536 1.00 21.14 353 ASP A N 1
ATOM 2873 C CA . ASP A 1 353 ? 34.181 10.216 -0.377 1.00 21.14 353 ASP A CA 1
ATOM 2874 C C . ASP A 1 353 ? 34.128 11.396 -1.380 1.00 21.14 353 ASP A C 1
ATOM 2876 O O . ASP A 1 353 ? 34.999 11.521 -2.239 1.00 21.14 353 ASP A O 1
ATOM 2880 N N . GLU A 1 354 ? 33.136 12.283 -1.188 1.00 24.23 354 GLU A N 1
ATOM 2881 C CA . GLU A 1 354 ? 32.977 13.624 -1.795 1.00 24.23 354 GLU A CA 1
ATOM 2882 C C . GLU A 1 354 ? 32.544 13.666 -3.286 1.00 24.23 354 GLU A C 1
ATOM 2884 O O . GLU A 1 354 ? 32.948 12.840 -4.096 1.00 24.23 354 GLU A O 1
ATOM 2889 N N . SER A 1 355 ? 31.701 14.607 -3.740 1.00 24.89 355 SER A N 1
ATOM 2890 C CA . SER A 1 355 ? 30.767 15.524 -3.050 1.00 24.89 355 SER A CA 1
ATOM 2891 C C . SER A 1 355 ? 29.719 16.082 -4.048 1.00 24.89 355 SER A C 1
ATOM 2893 O O . SER A 1 355 ? 29.717 15.718 -5.219 1.00 24.89 355 SER A O 1
ATOM 2895 N N . GLU A 1 356 ? 28.789 16.892 -3.524 1.00 26.11 356 GLU A N 1
ATOM 2896 C CA . GLU A 1 356 ? 27.963 17.960 -4.140 1.00 26.11 356 GLU A CA 1
ATOM 2897 C C . GLU A 1 356 ? 27.828 18.037 -5.687 1.00 26.11 356 GLU A C 1
ATOM 2899 O O . GLU A 1 356 ? 28.805 18.142 -6.416 1.00 26.11 356 GLU A O 1
ATOM 2904 N N . ASN A 1 357 ? 26.626 17.905 -6.264 1.00 24.62 357 ASN A N 1
ATOM 2905 C CA . ASN A 1 357 ? 25.482 18.848 -6.326 1.00 24.62 357 ASN A CA 1
ATOM 2906 C C . ASN A 1 357 ? 25.528 19.856 -7.500 1.00 24.62 357 ASN A C 1
ATOM 2908 O O . ASN A 1 357 ? 26.566 20.418 -7.817 1.00 24.62 357 ASN A O 1
ATOM 2912 N N . ASP A 1 358 ? 24.337 20.101 -8.061 1.00 24.11 358 ASP A N 1
ATOM 2913 C CA . ASP A 1 358 ? 23.909 21.234 -8.901 1.00 24.11 358 ASP A CA 1
ATOM 2914 C C . ASP A 1 358 ? 24.614 21.523 -10.245 1.00 24.11 358 ASP A C 1
ATOM 2916 O O . ASP A 1 358 ? 25.796 21.842 -10.314 1.00 24.11 358 ASP A O 1
ATOM 2920 N N . LEU A 1 359 ? 23.811 21.552 -11.324 1.00 25.52 359 LEU A N 1
ATOM 2921 C CA . LEU A 1 359 ? 23.715 22.694 -12.255 1.00 25.52 359 LEU A CA 1
ATOM 2922 C C . LEU A 1 359 ? 22.616 22.468 -13.316 1.00 25.52 359 LEU A C 1
ATOM 2924 O O . LEU A 1 359 ? 22.838 21.828 -14.343 1.00 25.52 359 LEU A O 1
ATOM 2928 N N . GLU A 1 360 ? 21.442 23.070 -13.113 1.00 24.58 360 GLU A N 1
ATOM 2929 C CA . GLU A 1 360 ? 20.581 23.460 -14.236 1.00 24.58 360 GLU A CA 1
ATOM 2930 C C . GLU A 1 360 ? 21.038 24.828 -14.754 1.00 24.58 360 GLU A C 1
ATOM 2932 O O . GLU A 1 360 ? 21.079 25.792 -13.983 1.00 24.58 360 GLU A O 1
ATOM 2937 N N . GLN A 1 361 ? 21.287 24.966 -16.063 1.00 24.78 361 GLN A N 1
ATOM 2938 C CA . GLN A 1 361 ? 21.009 26.249 -16.707 1.00 24.78 361 GLN A CA 1
ATOM 2939 C C . GLN A 1 361 ? 20.693 26.175 -18.205 1.00 24.78 361 GLN A C 1
ATOM 2941 O O . GLN A 1 361 ? 21.316 25.489 -19.010 1.00 24.78 361 GLN A O 1
ATOM 2946 N N . THR A 1 362 ? 19.655 26.931 -18.515 1.00 25.75 362 THR A N 1
ATOM 2947 C CA . THR A 1 362 ? 18.891 27.109 -19.744 1.00 25.75 362 THR A CA 1
ATOM 2948 C C . THR A 1 362 ? 19.629 27.762 -20.922 1.00 25.75 362 THR A C 1
ATOM 2950 O O . THR A 1 362 ? 20.263 28.795 -20.756 1.00 25.75 362 THR A O 1
ATOM 2953 N N . GLU A 1 363 ? 19.303 27.264 -22.122 1.00 25.64 363 GLU A N 1
ATOM 2954 C CA . GLU A 1 363 ? 18.892 28.041 -23.313 1.00 25.64 363 GLU A CA 1
ATOM 2955 C C . GLU A 1 363 ? 19.854 28.908 -24.178 1.00 25.64 363 GLU A C 1
ATOM 2957 O O . GLU A 1 363 ? 20.531 29.820 -23.720 1.00 25.64 363 GLU A O 1
ATOM 2962 N N . LYS A 1 364 ? 19.599 28.758 -25.497 1.00 24.27 364 LYS A N 1
ATOM 2963 C CA . LYS A 1 364 ? 19.408 29.791 -26.554 1.00 24.27 364 LYS A CA 1
ATOM 2964 C C . LYS A 1 364 ? 20.568 30.280 -27.445 1.00 24.27 364 LYS A C 1
ATOM 2966 O O . LYS A 1 364 ? 21.697 30.488 -27.028 1.00 24.27 364 LYS A O 1
ATOM 2971 N N . GLN A 1 365 ? 20.129 30.574 -28.682 1.00 23.38 365 GLN A N 1
ATOM 2972 C CA . GLN A 1 365 ? 20.738 31.381 -29.756 1.00 23.38 365 GLN A CA 1
ATOM 2973 C C . GLN A 1 365 ? 21.981 30.778 -30.471 1.00 23.38 365 GLN A C 1
ATOM 2975 O O . GLN A 1 365 ? 22.760 30.049 -29.876 1.00 23.38 365 GLN A O 1
ATOM 2980 N N . GLU A 1 366 ? 22.195 30.973 -31.785 1.00 24.89 366 GLU A N 1
ATOM 2981 C CA . GLU A 1 366 ? 21.410 31.739 -32.777 1.00 24.89 366 GLU A CA 1
ATOM 2982 C C . GLU A 1 366 ? 21.435 31.138 -34.207 1.00 24.89 366 GLU A C 1
ATOM 2984 O O . GLU A 1 366 ? 21.998 30.076 -34.456 1.00 24.89 366 GLU A O 1
ATOM 2989 N N . MET A 1 367 ? 20.750 31.807 -35.142 1.00 22.48 367 MET A N 1
ATOM 2990 C CA . MET A 1 367 ? 20.529 31.394 -36.536 1.00 22.48 367 MET A CA 1
ATOM 2991 C C . MET A 1 367 ? 21.795 31.430 -37.412 1.00 22.48 367 MET A C 1
ATOM 2993 O O . MET A 1 367 ? 22.678 32.245 -37.175 1.00 22.48 367 MET A O 1
ATOM 2997 N N . ILE A 1 368 ? 21.785 30.693 -38.537 1.00 25.31 368 ILE A N 1
ATOM 2998 C CA . ILE A 1 368 ? 21.886 31.270 -39.902 1.00 25.31 368 ILE A CA 1
ATOM 2999 C C . ILE A 1 368 ? 21.594 30.207 -40.988 1.00 25.31 368 ILE A C 1
ATOM 3001 O O . ILE A 1 368 ? 21.947 29.039 -40.874 1.00 25.31 368 ILE A O 1
ATOM 3005 N N . ASN A 1 369 ? 20.930 30.650 -42.056 1.00 21.05 369 ASN A N 1
ATOM 3006 C CA . ASN A 1 369 ? 20.537 29.943 -43.288 1.00 21.05 369 ASN A CA 1
ATOM 3007 C C . ASN A 1 369 ? 20.729 30.982 -44.440 1.00 21.05 369 ASN A C 1
ATOM 3009 O O . ASN A 1 369 ? 20.901 32.161 -44.107 1.00 21.05 369 ASN A O 1
ATOM 3013 N N . PRO A 1 370 ? 20.625 30.703 -45.763 1.00 39.34 370 PRO A N 1
ATOM 3014 C CA . PRO A 1 370 ? 20.564 29.433 -46.504 1.00 39.34 370 PRO A CA 1
ATOM 3015 C C . PRO A 1 370 ? 21.538 29.372 -47.715 1.00 39.34 370 PRO A C 1
ATOM 3017 O O . PRO A 1 370 ? 22.227 30.351 -48.001 1.00 39.34 370 PRO A O 1
ATOM 3020 N N . SER A 1 371 ? 21.477 28.312 -48.549 1.00 23.39 371 SER A N 1
ATOM 3021 C CA . SER A 1 371 ? 21.128 28.461 -49.994 1.00 23.39 371 SER A CA 1
ATOM 3022 C C . SER A 1 371 ? 21.302 27.220 -50.897 1.00 23.39 371 SER A C 1
ATOM 3024 O O . SER A 1 371 ? 22.411 26.731 -51.052 1.00 23.39 371 SER A O 1
ATOM 3026 N N . LYS A 1 372 ? 20.245 26.945 -51.693 1.00 25.58 372 LYS A N 1
ATOM 3027 C CA . LYS A 1 372 ? 20.240 26.456 -53.107 1.00 25.58 372 LYS A CA 1
ATOM 3028 C C . LYS A 1 372 ? 20.686 24.994 -53.362 1.00 25.58 372 LYS A C 1
ATOM 3030 O O . LYS A 1 372 ? 21.792 24.606 -53.036 1.00 25.58 372 LYS A O 1
ATOM 3035 N N . ARG A 1 373 ? 19.767 24.136 -53.855 1.00 23.22 373 ARG A N 1
ATOM 3036 C CA . ARG A 1 373 ? 19.476 23.790 -55.287 1.00 23.22 373 ARG A CA 1
ATOM 3037 C C . ARG A 1 373 ? 20.657 23.052 -55.965 1.00 23.22 373 ARG A C 1
ATOM 3039 O O . ARG A 1 373 ? 21.775 23.527 -55.874 1.00 23.22 373 ARG A O 1
ATOM 3046 N N . VAL A 1 374 ? 20.476 21.950 -56.709 1.00 23.59 374 VAL A N 1
ATOM 3047 C CA . VAL A 1 374 ? 19.690 21.829 -57.964 1.00 23.59 374 VAL A CA 1
ATOM 3048 C C . VAL A 1 374 ? 19.325 20.351 -58.289 1.00 23.59 374 VAL A C 1
ATOM 3050 O O . VAL A 1 374 ? 20.219 19.532 -58.420 1.00 23.59 374 VAL A O 1
ATOM 3053 N N . HIS A 1 375 ? 18.024 20.078 -58.491 1.00 22.97 375 HIS A N 1
ATOM 3054 C CA . HIS A 1 375 ? 17.355 19.151 -59.447 1.00 22.97 375 HIS A CA 1
ATOM 3055 C C . HIS A 1 375 ? 17.726 17.658 -59.718 1.00 22.97 375 HIS A C 1
ATOM 3057 O O . HIS A 1 375 ? 18.872 17.277 -59.902 1.00 22.97 375 HIS A O 1
ATOM 3063 N N . CYS A 1 376 ? 16.637 16.928 -60.044 1.00 21.80 376 CYS A N 1
ATOM 3064 C CA . CYS A 1 376 ? 16.472 15.868 -61.068 1.00 21.80 376 CYS A CA 1
ATOM 3065 C C . CYS A 1 376 ? 16.692 14.366 -60.747 1.00 21.80 376 CYS A C 1
ATOM 3067 O O . CYS A 1 376 ? 17.758 13.796 -60.953 1.00 21.80 376 CYS A O 1
ATOM 3069 N N . CYS A 1 377 ? 15.556 13.704 -60.475 1.00 21.75 377 CYS A N 1
ATOM 3070 C CA . CYS A 1 377 ? 15.087 12.448 -61.106 1.00 21.75 377 CYS A CA 1
ATOM 3071 C C . CYS A 1 377 ? 15.217 12.470 -62.661 1.00 21.75 377 CYS A C 1
ATOM 3073 O O . CYS A 1 377 ? 15.397 13.567 -63.198 1.00 21.75 377 CYS A O 1
ATOM 3075 N N . PRO A 1 378 ? 15.052 11.359 -63.430 1.00 32.75 378 PRO A N 1
ATOM 3076 C CA . PRO A 1 378 ? 14.284 10.126 -63.155 1.00 32.75 378 PRO A CA 1
ATOM 3077 C C . PRO A 1 378 ? 15.130 8.835 -63.386 1.00 32.75 378 PRO A C 1
ATOM 3079 O O . PRO A 1 378 ? 16.350 8.918 -63.406 1.00 32.75 378 PRO A O 1
ATOM 3082 N N . THR A 1 379 ? 14.637 7.590 -63.490 1.00 23.02 379 THR A N 1
ATOM 3083 C CA . THR A 1 379 ? 13.349 7.055 -63.992 1.00 23.02 379 THR A CA 1
ATOM 3084 C C . THR A 1 379 ? 13.130 5.628 -63.489 1.00 23.02 379 THR A C 1
ATOM 3086 O O . THR A 1 379 ? 14.110 4.918 -63.280 1.00 23.02 379 THR A O 1
ATOM 3089 N N . ASN A 1 380 ? 11.878 5.163 -63.387 1.00 22.92 380 ASN A N 1
ATOM 3090 C CA . ASN A 1 380 ? 11.607 3.728 -63.287 1.00 22.92 380 ASN A CA 1
ATOM 3091 C C . ASN A 1 380 ? 10.253 3.327 -63.909 1.00 22.92 380 ASN A C 1
ATOM 3093 O O . ASN A 1 380 ? 9.222 3.852 -63.509 1.00 22.92 380 ASN A O 1
ATOM 3097 N N . ILE A 1 381 ? 10.319 2.363 -64.837 1.00 26.59 381 ILE A N 1
ATOM 3098 C CA . ILE A 1 381 ? 9.316 1.339 -65.207 1.00 26.59 381 ILE A CA 1
ATOM 3099 C C . ILE A 1 381 ? 7.895 1.792 -65.615 1.00 26.59 381 ILE A C 1
ATOM 3101 O O . ILE A 1 381 ? 7.101 2.270 -64.812 1.00 26.59 381 ILE A O 1
ATOM 3105 N N . GLU A 1 382 ? 7.520 1.442 -66.851 1.00 23.34 382 GLU A N 1
ATOM 3106 C CA . GLU A 1 382 ? 6.128 1.373 -67.317 1.00 23.34 382 GLU A CA 1
ATOM 3107 C C . GLU A 1 382 ? 5.561 -0.064 -67.295 1.00 23.34 382 GLU A C 1
ATOM 3109 O O . GLU A 1 382 ? 6.265 -1.034 -67.565 1.00 23.34 382 GLU A O 1
ATOM 3114 N N . MET A 1 383 ? 4.242 -0.143 -67.083 1.00 23.22 383 MET A N 1
ATOM 3115 C CA . MET A 1 383 ? 3.281 -1.148 -67.578 1.00 23.22 383 MET A CA 1
ATOM 3116 C C . MET A 1 383 ? 3.521 -2.667 -67.409 1.00 23.22 383 MET A C 1
ATOM 3118 O O . MET A 1 383 ? 4.249 -3.306 -68.168 1.00 23.22 383 MET A O 1
ATOM 3122 N N . ARG A 1 384 ? 2.615 -3.285 -66.632 1.00 25.38 384 ARG A N 1
ATOM 3123 C CA . ARG A 1 384 ? 1.463 -4.107 -67.112 1.00 25.38 384 ARG A CA 1
ATOM 3124 C C . ARG A 1 384 ? 0.489 -4.296 -65.929 1.00 25.38 384 ARG A C 1
ATOM 3126 O O . ARG A 1 384 ? 0.933 -4.646 -64.847 1.00 25.38 384 ARG A O 1
ATOM 3133 N N . GLN A 1 385 ? -0.778 -3.858 -65.984 1.00 24.27 385 GLN A N 1
ATOM 3134 C CA . GLN A 1 385 ? -1.942 -4.525 -66.617 1.00 24.27 385 GLN A CA 1
ATOM 3135 C C . GLN A 1 385 ? -2.021 -6.021 -66.249 1.00 24.27 385 GLN A C 1
ATOM 3137 O O . GLN A 1 385 ? -1.084 -6.759 -66.527 1.00 24.27 385 GLN A O 1
ATOM 3142 N N . ILE A 1 386 ? -3.074 -6.523 -65.590 1.00 24.83 386 ILE A N 1
ATOM 3143 C CA . ILE A 1 386 ? -4.503 -6.624 -65.995 1.00 24.83 386 ILE A CA 1
ATOM 3144 C C . ILE A 1 386 ? -5.363 -6.622 -64.691 1.00 24.83 386 ILE A C 1
ATOM 3146 O O . ILE A 1 386 ? -4.936 -7.229 -63.718 1.00 24.83 386 ILE A O 1
ATOM 3150 N N . LYS A 1 387 ? -6.410 -5.786 -64.511 1.00 25.22 387 LYS A N 1
ATOM 3151 C CA . LYS A 1 387 ? -7.835 -5.924 -64.948 1.00 25.22 387 LYS A CA 1
ATOM 3152 C C . LYS A 1 387 ? -8.591 -7.146 -64.348 1.00 25.22 387 LYS A C 1
ATOM 3154 O O . LYS A 1 387 ? -7.989 -8.200 -64.234 1.00 25.22 387 LYS A O 1
ATOM 3159 N N . SER A 1 388 ? -9.905 -7.150 -64.059 1.00 25.92 388 SER A N 1
ATOM 3160 C CA . SER A 1 388 ? -10.923 -6.104 -63.761 1.00 25.92 388 SER A CA 1
ATOM 3161 C C . SER A 1 388 ? -12.325 -6.736 -63.578 1.00 25.92 388 SER A C 1
ATOM 3163 O O . SER A 1 388 ? -12.705 -7.542 -64.423 1.00 25.92 388 SER A O 1
ATOM 3165 N N . SER A 1 389 ? -13.107 -6.297 -62.582 1.00 26.33 389 SER A N 1
ATOM 3166 C CA . SER A 1 389 ? -14.592 -6.355 -62.514 1.00 26.33 389 SER A CA 1
ATOM 3167 C C . SER A 1 389 ? -15.038 -5.483 -61.317 1.00 26.33 389 SER A C 1
ATOM 3169 O O . SER A 1 389 ? -14.474 -5.666 -60.241 1.00 26.33 389 SER A O 1
ATOM 3171 N N . GLU A 1 390 ? -15.854 -4.422 -61.416 1.00 31.05 390 GLU A N 1
ATOM 3172 C CA . GLU A 1 390 ? -17.244 -4.318 -61.933 1.00 31.05 390 GLU A CA 1
ATOM 3173 C C . GLU A 1 390 ? -18.229 -5.113 -61.046 1.00 31.05 390 GLU A C 1
ATOM 3175 O O . GLU A 1 390 ? -17.958 -6.273 -60.753 1.00 31.05 390 GLU A O 1
ATOM 3180 N N . PHE A 1 391 ? -19.362 -4.588 -60.552 1.00 25.48 391 PHE A N 1
ATOM 3181 C CA . PHE A 1 391 ? -20.114 -3.333 -60.809 1.00 25.48 391 PHE A CA 1
ATOM 3182 C C . PHE A 1 391 ? -20.137 -2.406 -59.558 1.00 25.48 391 PHE A C 1
ATOM 3184 O O . PHE A 1 391 ? -19.898 -2.899 -58.461 1.00 25.48 391 PHE A O 1
ATOM 3191 N N . ALA A 1 392 ? -20.343 -1.077 -59.571 1.00 25.06 392 ALA A N 1
ATOM 3192 C CA . ALA A 1 392 ? -20.866 -0.085 -60.538 1.00 25.06 392 ALA A CA 1
ATOM 3193 C C . ALA A 1 392 ? -22.402 0.128 -60.582 1.00 25.06 392 ALA A C 1
ATOM 3195 O O . ALA A 1 392 ? -23.086 -0.636 -61.245 1.00 25.06 392 ALA A O 1
ATOM 3196 N N . GLU A 1 393 ? -22.894 1.194 -59.922 1.00 26.44 393 GLU A N 1
ATOM 3197 C CA . GLU A 1 393 ? -24.050 2.082 -60.252 1.00 26.44 393 GLU A CA 1
ATOM 3198 C C . GLU A 1 393 ? -24.396 2.954 -59.007 1.00 26.44 393 GLU A C 1
ATOM 3200 O O . GLU A 1 393 ? -24.259 2.467 -57.888 1.00 26.44 393 GLU A O 1
ATOM 3205 N N . SER A 1 394 ? -24.841 4.224 -59.062 1.00 28.06 394 SER A N 1
ATOM 3206 C CA . SER A 1 394 ? -24.769 5.286 -60.097 1.00 28.06 394 SER A CA 1
ATOM 3207 C C . SER A 1 394 ? -25.426 6.597 -59.596 1.00 28.06 394 SER A C 1
ATOM 3209 O O . SER A 1 394 ? -26.559 6.488 -59.147 1.00 28.06 394 SER A O 1
ATOM 3211 N N . PHE A 1 395 ? -24.783 7.771 -59.795 1.00 24.34 395 PHE A N 1
ATOM 3212 C CA . PHE A 1 395 ? -25.352 9.129 -60.081 1.00 24.34 395 PHE A CA 1
ATOM 3213 C C . PHE A 1 395 ? -26.495 9.720 -59.189 1.00 24.34 395 PHE A C 1
ATOM 3215 O O . PHE A 1 395 ? -27.242 8.990 -58.556 1.00 24.34 395 PHE A O 1
ATOM 3222 N N . GLN A 1 396 ? -26.745 11.032 -59.032 1.00 26.20 396 GLN A N 1
ATOM 3223 C CA . GLN A 1 396 ? -26.230 12.341 -59.517 1.00 26.20 396 GLN A CA 1
ATOM 3224 C C . GLN A 1 396 ? -26.115 13.266 -58.264 1.00 26.20 396 GLN A C 1
ATOM 3226 O O . GLN A 1 396 ? -26.830 13.035 -57.291 1.00 26.20 396 GLN A O 1
ATOM 3231 N N . GLU A 1 397 ? -25.146 14.174 -58.081 1.00 26.91 397 GLU A N 1
ATOM 3232 C CA . GLU A 1 397 ? -24.819 15.431 -58.806 1.00 26.91 397 GLU A CA 1
ATOM 3233 C C . GLU A 1 397 ? -25.860 16.566 -58.669 1.00 26.91 397 GLU A C 1
ATOM 3235 O O . GLU A 1 397 ? -27.020 16.396 -59.040 1.00 26.91 397 GLU A O 1
ATOM 3240 N N . ASN A 1 398 ? -25.407 17.690 -58.079 1.00 27.30 398 ASN A N 1
ATOM 3241 C CA . ASN A 1 398 ? -25.492 19.116 -58.490 1.00 27.30 398 ASN A CA 1
ATOM 3242 C C . ASN A 1 398 ? -25.109 19.989 -57.252 1.00 27.30 398 ASN A C 1
ATOM 3244 O O . ASN A 1 398 ? -25.541 19.678 -56.145 1.00 27.30 398 ASN A O 1
ATOM 3248 N N . GLU A 1 399 ? -24.068 20.840 -57.310 1.00 29.70 399 GLU A N 1
ATOM 3249 C CA . GLU A 1 399 ? -24.092 22.297 -57.642 1.00 29.70 399 GLU A CA 1
ATOM 3250 C C . GLU A 1 399 ? -24.802 23.163 -56.562 1.00 29.70 399 GLU A C 1
ATOM 3252 O O . GLU A 1 399 ? -25.864 22.777 -56.084 1.00 29.70 399 GLU A O 1
ATOM 3257 N N . GLU A 1 400 ? -24.331 24.341 -56.114 1.00 29.59 400 GLU A N 1
ATOM 3258 C CA . GLU A 1 400 ? -23.137 25.170 -56.418 1.00 29.59 400 GLU A CA 1
ATOM 3259 C C . GLU A 1 400 ? -22.934 26.249 -55.303 1.00 29.59 400 GLU A C 1
ATOM 3261 O O . GLU A 1 400 ? -23.812 26.408 -54.454 1.00 29.59 400 GLU A O 1
ATOM 3266 N N . GLY A 1 401 ? -21.827 27.018 -55.335 1.00 28.39 401 GLY A N 1
ATOM 3267 C CA . GLY A 1 401 ? -21.535 28.183 -54.459 1.00 28.39 401 GLY A CA 1
ATOM 3268 C C . GLY A 1 401 ? -20.743 27.834 -53.181 1.00 28.39 401 GLY A C 1
ATOM 3269 O O . GLY A 1 401 ? -21.170 26.963 -52.429 1.00 28.39 401 GLY A O 1
ATOM 3270 N N . GLU A 1 402 ? -19.530 28.322 -52.890 1.00 31.64 402 GLU A N 1
ATOM 3271 C CA . GLU A 1 402 ? -18.829 29.629 -53.029 1.00 31.64 402 GLU A CA 1
ATOM 3272 C C . GLU A 1 402 ? -18.944 30.574 -51.805 1.00 31.64 402 GLU A C 1
ATOM 3274 O O . GLU A 1 402 ? -20.028 30.998 -51.415 1.00 31.64 402 GLU A O 1
ATOM 3279 N N . ASP A 1 403 ? -17.747 30.877 -51.287 1.00 30.52 403 ASP A N 1
ATOM 3280 C CA . ASP A 1 403 ? -17.221 32.082 -50.624 1.00 30.52 403 ASP A CA 1
ATOM 3281 C C . ASP A 1 403 ? -17.634 32.540 -49.201 1.00 30.52 403 ASP A C 1
ATOM 3283 O O . ASP A 1 403 ? -18.786 32.814 -48.882 1.00 30.52 403 ASP A O 1
ATOM 3287 N N . ASP A 1 404 ? -16.571 32.676 -48.392 1.00 31.25 404 ASP A N 1
ATOM 3288 C CA . ASP A 1 404 ? -16.212 33.712 -47.408 1.00 31.25 404 ASP A CA 1
ATOM 3289 C C . ASP A 1 404 ? -17.258 34.326 -46.454 1.00 31.25 404 ASP A C 1
ATOM 3291 O O . ASP A 1 404 ? -18.177 35.043 -46.844 1.00 31.25 404 ASP A O 1
ATOM 3295 N N . ASP A 1 405 ? -16.959 34.207 -45.153 1.00 30.84 405 ASP A N 1
ATOM 3296 C CA . ASP A 1 405 ? -17.553 35.004 -44.073 1.00 30.84 405 ASP A CA 1
ATOM 3297 C C . ASP A 1 405 ? -16.406 35.622 -43.237 1.00 30.84 405 ASP A C 1
ATOM 3299 O O . ASP A 1 405 ? -15.753 34.941 -42.440 1.00 30.84 405 ASP A O 1
ATOM 3303 N N . ASP A 1 406 ? -16.109 36.907 -43.469 1.00 33.66 406 ASP A N 1
ATOM 3304 C CA . ASP A 1 406 ? -15.033 37.670 -42.817 1.00 33.66 406 ASP A CA 1
ATOM 3305 C C . ASP A 1 406 ? -15.591 39.011 -42.283 1.00 33.66 406 ASP A C 1
ATOM 3307 O O . ASP A 1 406 ? -16.162 39.789 -43.040 1.00 33.66 406 ASP A O 1
ATOM 3311 N N . ASN A 1 407 ? -15.451 39.235 -40.967 1.00 30.06 407 ASN A N 1
ATOM 3312 C CA . ASN A 1 407 ? -15.681 40.460 -40.163 1.00 30.06 407 ASN A CA 1
ATOM 3313 C C . ASN A 1 407 ? -16.669 41.564 -40.655 1.00 30.06 407 ASN A C 1
ATOM 3315 O O . ASN A 1 407 ? -16.356 42.272 -41.607 1.00 30.06 407 ASN A O 1
ATOM 3319 N N . ASP A 1 408 ? -17.711 41.906 -39.856 1.00 31.30 408 ASP A N 1
ATOM 3320 C CA . ASP A 1 408 ? -17.719 43.193 -39.093 1.00 31.30 408 ASP A CA 1
ATOM 3321 C C . ASP A 1 408 ? -18.941 43.494 -38.160 1.00 31.30 408 ASP A C 1
ATOM 3323 O O . ASP A 1 408 ? -20.063 43.701 -38.616 1.00 31.30 408 ASP A O 1
ATOM 3327 N N . ASP A 1 409 ? -18.640 43.716 -36.866 1.00 33.50 409 ASP A N 1
ATOM 3328 C CA . ASP A 1 409 ? -18.902 44.957 -36.078 1.00 33.50 409 ASP A CA 1
ATOM 3329 C C . ASP A 1 409 ? -20.343 45.478 -35.716 1.00 33.50 409 ASP A C 1
ATOM 3331 O O . ASP A 1 409 ? -21.343 45.198 -36.368 1.00 33.50 409 ASP A O 1
ATOM 3335 N N . LYS A 1 410 ? -20.387 46.373 -34.696 1.00 30.80 410 LYS A N 1
ATOM 3336 C CA . LYS A 1 410 ? -21.474 47.270 -34.186 1.00 30.80 410 LYS A CA 1
ATOM 3337 C C . LYS A 1 410 ? -22.503 46.632 -33.219 1.00 30.80 410 LYS A C 1
ATOM 3339 O O . LYS A 1 410 ? -22.931 45.507 -33.417 1.00 30.80 410 LYS A O 1
ATOM 3344 N N . GLN A 1 411 ? -22.989 47.284 -32.144 1.00 29.48 411 GLN A N 1
ATOM 3345 C CA . GLN A 1 411 ? -22.794 48.633 -31.543 1.00 29.48 411 GLN A CA 1
ATOM 3346 C C . GLN A 1 411 ? -22.984 48.534 -29.998 1.00 29.48 411 GLN A C 1
ATOM 3348 O O . GLN A 1 411 ? -23.863 47.813 -29.538 1.00 29.48 411 GLN A O 1
ATOM 3353 N N . ASP A 1 412 ? -22.089 49.053 -29.145 1.00 33.91 412 ASP A N 1
ATOM 3354 C CA . ASP A 1 412 ? -22.009 50.432 -28.590 1.00 33.91 412 ASP A CA 1
ATOM 3355 C C . ASP A 1 412 ? -23.181 50.889 -27.680 1.00 33.91 412 ASP A C 1
ATOM 3357 O O . ASP A 1 412 ? -24.258 51.188 -28.184 1.00 33.91 412 ASP A O 1
ATOM 3361 N N . HIS A 1 413 ? -22.924 51.086 -26.367 1.00 31.11 413 HIS A N 1
ATOM 3362 C CA . HIS A 1 413 ? -23.188 52.369 -25.664 1.00 31.11 413 HIS A CA 1
ATOM 3363 C C . HIS A 1 413 ? -22.726 52.441 -24.182 1.00 31.11 413 HIS A C 1
ATOM 3365 O O . HIS A 1 413 ? -23.370 51.869 -23.315 1.00 31.11 413 HIS A O 1
ATOM 3371 N N . ARG A 1 414 ? -21.729 53.321 -23.917 1.00 29.94 414 ARG A N 1
ATOM 3372 C CA . ARG A 1 414 ? -21.633 54.344 -22.818 1.00 29.94 414 ARG A CA 1
ATOM 3373 C C . ARG A 1 414 ? -21.710 53.870 -21.332 1.00 29.94 414 ARG A C 1
ATOM 3375 O O . ARG A 1 414 ? -22.562 53.076 -20.988 1.00 29.94 414 ARG A O 1
ATOM 3382 N N . ARG A 1 415 ? -21.005 54.405 -20.312 1.00 30.53 415 ARG A N 1
ATOM 3383 C CA . ARG A 1 415 ? -19.973 55.464 -20.051 1.00 30.53 415 ARG A CA 1
ATOM 3384 C C . ARG A 1 415 ? -19.532 55.305 -18.546 1.00 30.53 415 ARG A C 1
ATOM 3386 O O . ARG A 1 415 ? -20.086 54.434 -17.892 1.00 30.53 415 ARG A O 1
ATOM 3393 N N . HIS A 1 416 ? -18.620 56.040 -17.876 1.00 29.09 416 HIS A N 1
ATOM 3394 C CA . HIS A 1 416 ? -17.878 57.296 -18.132 1.00 29.09 416 HIS A CA 1
ATOM 3395 C C . HIS A 1 416 ? -16.552 57.406 -17.312 1.00 29.09 416 HIS A C 1
ATOM 3397 O O . HIS A 1 416 ? -16.179 56.493 -16.586 1.00 29.09 416 HIS A O 1
ATOM 3403 N N . HIS A 1 417 ? -15.886 58.564 -17.410 1.00 31.06 417 HIS A N 1
ATOM 3404 C CA . HIS A 1 417 ? -14.696 59.068 -16.674 1.00 31.06 417 HIS A CA 1
ATOM 3405 C C . HIS A 1 417 ? -15.000 59.632 -15.242 1.00 31.06 417 HIS A C 1
ATOM 3407 O O . HIS A 1 417 ? -16.175 59.770 -14.915 1.00 31.06 417 HIS A O 1
ATOM 3413 N N . ASN A 1 418 ? -14.068 60.055 -14.348 1.00 28.39 418 ASN A N 1
ATOM 3414 C CA . ASN A 1 418 ? -12.584 60.157 -14.354 1.00 28.39 418 ASN A CA 1
ATOM 3415 C C . ASN A 1 418 ? -11.948 60.219 -12.930 1.00 28.39 418 ASN A C 1
ATOM 3417 O O . ASN A 1 418 ? -12.646 60.351 -11.930 1.00 28.39 418 ASN A O 1
ATOM 3421 N N . SER A 1 419 ? -10.607 60.239 -12.864 1.00 28.53 419 SER A N 1
ATOM 3422 C CA . SER A 1 419 ? -9.762 60.493 -11.672 1.00 28.53 419 SER A CA 1
ATOM 3423 C C . SER A 1 419 ? -9.545 61.977 -11.301 1.00 28.53 419 SER A C 1
ATOM 3425 O O . SER A 1 419 ? -9.506 62.810 -12.204 1.00 28.53 419 SER A O 1
ATOM 3427 N N . HIS A 1 420 ? -9.178 62.279 -10.041 1.00 28.03 420 HIS A N 1
ATOM 3428 C CA . HIS A 1 420 ? -8.359 63.460 -9.673 1.00 28.03 420 HIS A CA 1
ATOM 3429 C C . HIS A 1 420 ? -7.502 63.251 -8.397 1.00 28.03 420 HIS A C 1
ATOM 3431 O O . HIS A 1 420 ? -7.600 62.209 -7.752 1.00 28.03 420 HIS A O 1
ATOM 3437 N N . ARG A 1 421 ? -6.590 64.196 -8.092 1.00 25.78 421 ARG A N 1
ATOM 3438 C CA . ARG A 1 421 ? -5.469 64.064 -7.130 1.00 25.78 421 ARG A CA 1
ATOM 3439 C C . ARG A 1 421 ? -5.020 65.440 -6.579 1.00 25.78 421 ARG A C 1
ATOM 3441 O O . ARG A 1 421 ? -5.099 66.407 -7.327 1.00 25.78 421 ARG A O 1
ATOM 3448 N N . ALA A 1 422 ? -4.415 65.432 -5.379 1.00 28.28 422 ALA A N 1
ATOM 3449 C CA . ALA A 1 422 ? -3.494 66.430 -4.776 1.00 28.28 422 ALA A CA 1
ATOM 3450 C C . ALA A 1 422 ? -4.033 67.543 -3.830 1.00 28.28 422 ALA A C 1
ATOM 3452 O O . ALA A 1 422 ? -5.120 68.070 -4.028 1.00 28.28 422 ALA A O 1
ATOM 3453 N N . ASP A 1 423 ? -3.157 67.881 -2.861 1.00 28.06 423 ASP A N 1
ATOM 3454 C CA . ASP A 1 423 ? -2.945 69.149 -2.118 1.00 28.06 423 ASP A CA 1
ATOM 3455 C C . ASP A 1 423 ? -4.023 69.702 -1.151 1.00 28.06 423 ASP A C 1
ATOM 3457 O O . ASP A 1 423 ? -5.213 69.632 -1.423 1.00 28.06 423 ASP A O 1
ATOM 3461 N N . THR A 1 424 ? -3.715 70.296 0.024 1.00 28.22 424 THR A N 1
ATOM 3462 C CA . THR A 1 424 ? -2.463 70.578 0.804 1.00 28.22 424 THR A CA 1
ATOM 3463 C C . THR A 1 424 ? -2.776 70.393 2.318 1.00 28.22 424 THR A C 1
ATOM 3465 O O . THR A 1 424 ? -3.940 70.473 2.687 1.00 28.22 424 THR A O 1
ATOM 3468 N N . GLY A 1 425 ? -1.873 70.010 3.242 1.00 24.97 425 GLY A N 1
ATOM 3469 C CA . GLY A 1 425 ? -0.772 70.789 3.870 1.00 24.97 425 GLY A CA 1
ATOM 3470 C C . GLY A 1 425 ? -1.166 71.268 5.299 1.00 24.97 425 GLY A C 1
ATOM 3471 O O . GLY A 1 425 ? -2.348 71.447 5.549 1.00 24.97 425 GLY A O 1
ATOM 3472 N N . ALA A 1 426 ? -0.301 71.508 6.300 1.00 29.00 426 ALA A N 1
ATOM 3473 C CA . ALA A 1 426 ? 1.135 71.247 6.513 1.00 29.00 426 ALA A CA 1
ATOM 3474 C C . ALA A 1 426 ? 1.507 71.457 8.020 1.00 29.00 426 ALA A C 1
ATOM 3476 O O . ALA A 1 426 ? 0.692 71.997 8.764 1.00 29.00 426 ALA A O 1
ATOM 3477 N N . SER A 1 427 ? 2.764 71.167 8.422 1.00 26.42 427 SER A N 1
ATOM 3478 C CA . SER A 1 427 ? 3.389 71.373 9.769 1.00 26.42 427 SER A CA 1
ATOM 3479 C C . SER A 1 427 ? 3.092 70.314 10.848 1.00 26.42 427 SER A C 1
ATOM 3481 O O . SER A 1 427 ? 1.975 69.824 10.898 1.00 26.42 427 SER A O 1
ATOM 3483 N N . LEU A 1 428 ? 3.963 69.936 11.802 1.00 28.89 428 LEU A N 1
ATOM 3484 C CA . LEU A 1 428 ? 5.429 69.994 12.084 1.00 28.89 428 LEU A CA 1
ATOM 3485 C C . LEU A 1 428 ? 5.663 68.921 13.219 1.00 28.89 428 LEU A C 1
ATOM 3487 O O . LEU A 1 428 ? 4.687 68.521 13.843 1.00 28.89 428 LEU A O 1
ATOM 3491 N N . MET A 1 429 ? 6.840 68.387 13.597 1.00 26.14 429 MET A N 1
ATOM 3492 C CA . MET A 1 429 ? 8.249 68.692 13.288 1.00 26.14 429 MET A CA 1
ATOM 3493 C C . MET A 1 429 ? 9.204 67.466 13.458 1.00 26.14 429 MET A C 1
ATOM 3495 O O . MET A 1 429 ? 8.777 66.320 13.509 1.00 26.14 429 MET A O 1
ATOM 3499 N N . LYS A 1 430 ? 10.513 67.757 13.508 1.00 27.47 430 LYS A N 1
ATOM 3500 C CA . LYS A 1 430 ? 11.729 66.935 13.739 1.00 27.47 430 LYS A CA 1
ATOM 3501 C C . LYS A 1 430 ? 11.857 66.423 15.206 1.00 27.47 430 LYS A C 1
ATOM 3503 O O . LYS A 1 430 ? 11.139 66.938 16.052 1.00 27.47 430 LYS A O 1
ATOM 3508 N N . ASN A 1 431 ? 12.755 65.506 15.625 1.00 27.98 431 ASN A N 1
ATOM 3509 C CA . ASN A 1 431 ? 14.089 65.080 15.125 1.00 27.98 431 ASN A CA 1
ATOM 3510 C C . ASN A 1 431 ? 14.487 63.652 15.658 1.00 27.98 431 ASN A C 1
ATOM 3512 O O . ASN A 1 431 ? 13.784 63.158 16.538 1.00 27.98 431 ASN A O 1
ATOM 3516 N N . PRO A 1 432 ? 15.592 62.998 15.204 1.00 33.19 432 PRO A N 1
ATOM 3517 C CA . PRO A 1 432 ? 15.942 61.601 15.565 1.00 33.19 432 PRO A CA 1
ATOM 3518 C C . PRO A 1 432 ? 17.293 61.365 16.309 1.00 33.19 432 PRO A C 1
ATOM 3520 O O . PRO A 1 432 ? 18.216 62.160 16.150 1.00 33.19 432 PRO A O 1
ATOM 3523 N N . LEU A 1 433 ? 17.436 60.171 16.934 1.00 28.55 433 LEU A N 1
ATOM 3524 C CA . LEU A 1 433 ? 18.699 59.436 17.263 1.00 28.55 433 LEU A CA 1
ATOM 3525 C C . LEU A 1 433 ? 19.663 60.094 18.309 1.00 28.55 433 LEU A C 1
ATOM 3527 O O . LEU A 1 433 ? 19.384 61.231 18.689 1.00 28.55 433 LEU A O 1
ATOM 3531 N N . PRO A 1 434 ? 20.734 59.431 18.854 1.00 41.62 434 PRO A N 1
ATOM 3532 C CA . PRO A 1 434 ? 21.500 58.265 18.350 1.00 41.62 434 PRO A CA 1
ATOM 3533 C C . PRO A 1 434 ? 21.888 57.148 19.369 1.00 41.62 434 PRO A C 1
ATOM 3535 O O . PRO A 1 434 ? 21.365 57.074 20.477 1.00 41.62 434 PRO A O 1
ATOM 3538 N N . ASN A 1 435 ? 22.807 56.263 18.943 1.00 27.66 435 ASN A N 1
ATOM 3539 C CA . ASN A 1 435 ? 23.471 55.199 19.719 1.00 27.66 435 ASN A CA 1
ATOM 3540 C C . ASN A 1 435 ? 24.605 55.723 20.627 1.00 27.66 435 ASN A C 1
ATOM 3542 O O . ASN A 1 435 ? 25.268 56.676 20.239 1.00 27.66 435 ASN A O 1
ATOM 3546 N N . GLU A 1 436 ? 24.922 54.984 21.700 1.00 26.86 436 GLU A N 1
ATOM 3547 C CA . GLU A 1 436 ? 26.275 54.545 22.145 1.00 26.86 436 GLU A CA 1
ATOM 3548 C C . GLU A 1 436 ? 26.068 53.564 23.334 1.00 26.86 436 GLU A C 1
ATOM 3550 O O . GLU A 1 436 ? 25.192 53.794 24.160 1.00 26.86 436 GLU A O 1
ATOM 3555 N N . GLN A 1 437 ? 26.547 52.312 23.354 1.00 25.02 437 GLN A N 1
ATOM 3556 C CA . GLN A 1 437 ? 27.905 51.728 23.397 1.00 25.02 437 GLN A CA 1
ATOM 3557 C C . GLN A 1 437 ? 28.624 51.721 24.773 1.00 25.02 437 GLN A C 1
ATOM 3559 O O . GLN A 1 437 ? 28.841 52.753 25.388 1.00 25.02 437 GLN A O 1
ATOM 3564 N N . ILE A 1 438 ? 29.117 50.519 25.127 1.00 24.28 438 ILE A N 1
ATOM 3565 C CA . ILE A 1 438 ? 30.339 50.212 25.911 1.00 24.28 438 ILE A CA 1
ATOM 3566 C C . ILE A 1 438 ? 30.300 50.275 27.467 1.00 24.28 438 ILE A C 1
ATOM 3568 O O . ILE A 1 438 ? 30.413 51.318 28.092 1.00 24.28 438 ILE A O 1
ATOM 3572 N N . VAL A 1 439 ? 30.287 49.062 28.054 1.00 24.08 439 VAL A N 1
ATOM 3573 C CA . VAL A 1 439 ? 31.142 48.536 29.156 1.00 24.08 439 VAL A CA 1
ATOM 3574 C C . VAL A 1 439 ? 31.301 49.335 30.466 1.00 24.08 439 VAL A C 1
ATOM 3576 O O . VAL A 1 439 ? 32.028 50.322 30.524 1.00 24.08 439 VAL A O 1
ATOM 3579 N N . SER A 1 440 ? 30.863 48.739 31.588 1.00 25.02 440 SER A N 1
ATOM 3580 C CA . SER A 1 440 ? 31.791 48.232 32.635 1.00 25.02 440 SER A CA 1
ATOM 3581 C C . SER A 1 440 ? 31.093 47.476 33.780 1.00 25.02 440 SER A C 1
ATOM 3583 O O . SER A 1 440 ? 30.185 47.992 34.423 1.00 25.02 440 SER A O 1
ATOM 3585 N N . ASP A 1 441 ? 31.583 46.269 34.089 1.00 27.84 441 ASP A N 1
ATOM 3586 C CA . ASP A 1 441 ? 31.540 45.723 35.456 1.00 27.84 441 ASP A CA 1
ATOM 3587 C C . ASP A 1 441 ? 32.404 46.588 36.385 1.00 27.84 441 ASP A C 1
ATOM 3589 O O . ASP A 1 441 ? 33.419 47.104 35.920 1.00 27.84 441 ASP A O 1
ATOM 3593 N N . GLN A 1 442 ? 32.095 46.630 37.691 1.00 24.52 442 GLN A N 1
ATOM 3594 C CA . GLN A 1 442 ? 33.059 46.403 38.793 1.00 24.52 442 GLN A CA 1
ATOM 3595 C C . GLN A 1 442 ? 32.399 46.525 40.187 1.00 24.52 442 GLN A C 1
ATOM 3597 O O . GLN A 1 442 ? 31.867 47.576 40.524 1.00 24.52 442 GLN A O 1
ATOM 3602 N N . HIS A 1 443 ? 32.621 45.510 41.043 1.00 25.62 443 HIS A N 1
ATOM 3603 C CA . HIS A 1 443 ? 32.506 45.546 42.522 1.00 25.62 443 HIS A CA 1
ATOM 3604 C C . HIS A 1 443 ? 31.078 45.745 43.126 1.00 25.62 443 HIS A C 1
ATOM 3606 O O . HIS A 1 443 ? 30.185 46.267 42.481 1.00 25.62 443 HIS A O 1
ATOM 3612 N N . SER A 1 444 ? 30.753 45.305 44.357 1.00 25.88 444 SER A N 1
ATOM 3613 C CA . SER A 1 444 ? 31.583 44.784 45.464 1.00 25.88 444 SER A CA 1
ATOM 3614 C C . SER A 1 444 ? 30.923 43.685 46.329 1.00 25.88 444 SER A C 1
ATOM 3616 O O . SER A 1 444 ? 29.722 43.682 46.572 1.00 25.88 444 SER A O 1
ATOM 3618 N N . ARG A 1 445 ? 31.789 42.839 46.907 1.00 24.67 445 ARG A N 1
ATOM 3619 C CA . ARG A 1 445 ? 31.594 41.867 48.011 1.00 24.67 445 ARG A CA 1
ATOM 3620 C C . ARG A 1 445 ? 30.828 42.379 49.255 1.00 24.67 445 ARG A C 1
ATOM 3622 O O . ARG A 1 445 ? 31.092 43.491 49.701 1.00 24.67 445 ARG A O 1
ATOM 3629 N N . SER A 1 446 ? 30.111 41.482 49.950 1.00 26.12 446 SER A N 1
ATOM 3630 C CA . SER A 1 446 ? 30.169 41.237 51.427 1.00 26.12 446 SER A CA 1
ATOM 3631 C C . SER A 1 446 ? 29.364 39.956 51.777 1.00 26.12 446 SER A C 1
ATOM 3633 O O . SER A 1 446 ? 28.301 39.747 51.212 1.00 26.12 446 SER A O 1
ATOM 3635 N N . GLN A 1 447 ? 29.952 38.935 52.424 1.00 25.86 447 GLN A N 1
ATOM 3636 C CA . GLN A 1 447 ? 30.000 38.661 53.887 1.00 25.86 447 GLN A CA 1
ATOM 3637 C C . GLN A 1 447 ? 28.650 38.192 54.497 1.00 25.86 447 GLN A C 1
ATOM 3639 O O . GLN A 1 447 ? 27.713 38.974 54.544 1.00 25.86 447 GLN A O 1
ATOM 3644 N N . THR A 1 448 ? 28.415 36.895 54.784 1.00 25.45 448 THR A N 1
ATOM 3645 C CA . THR A 1 448 ? 28.936 35.973 55.850 1.00 25.45 448 THR A CA 1
ATOM 3646 C C . THR A 1 448 ? 28.276 36.116 57.232 1.00 25.45 448 THR A C 1
ATOM 3648 O O . THR A 1 448 ? 28.433 37.165 57.850 1.00 25.45 448 THR A O 1
ATOM 3651 N N . SER A 1 449 ? 27.623 35.046 57.726 1.00 25.98 449 SER A N 1
ATOM 3652 C CA . SER A 1 449 ? 27.285 34.680 59.137 1.00 25.98 449 SER A CA 1
ATOM 3653 C C . SER A 1 449 ? 26.081 33.698 59.158 1.00 25.98 449 SER A C 1
ATOM 3655 O O . SER A 1 449 ? 25.263 33.750 58.246 1.00 25.98 449 SER A O 1
ATOM 3657 N N . ASP A 1 450 ? 25.885 32.780 60.120 1.00 24.50 450 ASP A N 1
ATOM 3658 C CA . ASP A 1 450 ? 26.870 32.100 60.982 1.00 24.50 450 ASP A CA 1
ATOM 3659 C C . ASP A 1 450 ? 26.386 30.711 61.492 1.00 24.50 450 ASP A C 1
ATOM 3661 O O . ASP A 1 450 ? 25.262 30.277 61.255 1.00 24.50 450 ASP A O 1
ATOM 3665 N N . THR A 1 451 ? 27.296 30.028 62.185 1.00 25.36 451 THR A N 1
ATOM 3666 C CA . THR A 1 451 ? 27.353 28.639 62.679 1.00 25.36 451 THR A CA 1
ATOM 3667 C C . THR A 1 451 ? 26.395 28.200 63.810 1.00 25.36 451 THR A C 1
ATOM 3669 O O . THR A 1 451 ? 26.119 28.973 64.729 1.00 25.36 451 THR A O 1
ATOM 3672 N N . LYS A 1 452 ? 26.027 26.894 63.814 1.00 25.62 452 LYS A N 1
ATOM 3673 C CA . LYS A 1 452 ? 26.181 25.851 64.893 1.00 25.62 452 LYS A CA 1
ATOM 3674 C C . LYS A 1 452 ? 25.348 24.583 64.550 1.00 25.62 452 LYS A C 1
ATOM 3676 O O . LYS A 1 452 ? 24.271 24.739 63.994 1.00 25.62 452 LYS A O 1
ATOM 3681 N N . ILE A 1 453 ? 25.822 23.322 64.640 1.00 25.11 453 ILE A N 1
ATOM 3682 C CA . ILE A 1 453 ? 26.394 22.524 65.772 1.00 25.11 453 ILE A CA 1
ATOM 3683 C C . ILE A 1 453 ? 25.289 22.268 66.827 1.00 25.11 453 ILE A C 1
ATOM 3685 O O . ILE A 1 453 ? 24.640 23.229 67.225 1.00 25.11 453 ILE A O 1
ATOM 3689 N N . ILE A 1 454 ? 24.905 21.034 67.212 1.00 24.97 454 ILE A N 1
ATOM 3690 C CA . ILE A 1 454 ? 25.593 19.927 67.948 1.00 24.97 454 ILE A CA 1
ATOM 3691 C C . ILE A 1 454 ? 25.047 18.562 67.399 1.00 24.97 454 ILE A C 1
ATOM 3693 O O . ILE A 1 454 ? 23.893 18.532 66.983 1.00 24.97 454 ILE A O 1
ATOM 3697 N N . GLU A 1 455 ? 25.843 17.519 67.083 1.00 24.55 455 GLU A N 1
ATOM 3698 C CA . GLU A 1 455 ? 26.168 16.269 67.858 1.00 24.55 455 GLU A CA 1
ATOM 3699 C C . GLU A 1 455 ? 24.983 15.613 68.635 1.00 24.55 455 GLU A C 1
ATOM 3701 O O . GLU A 1 455 ? 24.057 16.309 69.033 1.00 24.55 455 GLU A O 1
ATOM 3706 N N . SER A 1 456 ? 24.876 14.300 68.902 1.00 24.28 456 SER A N 1
ATOM 3707 C CA . SER A 1 456 ? 25.694 13.083 68.674 1.00 24.28 456 SER A CA 1
ATOM 3708 C C . SER A 1 456 ? 24.744 11.907 68.312 1.00 24.28 456 SER A C 1
ATOM 3710 O O . SER A 1 456 ? 23.584 11.911 68.714 1.00 24.28 456 SER A O 1
ATOM 3712 N N . VAL A 1 457 ? 25.065 10.970 67.412 1.00 26.42 457 VAL A N 1
ATOM 3713 C CA . VAL A 1 457 ? 25.863 9.736 67.628 1.00 26.42 457 VAL A CA 1
ATOM 3714 C C . VAL A 1 457 ? 25.528 8.981 68.924 1.00 26.42 457 VAL A C 1
ATOM 3716 O O . VAL A 1 457 ? 25.852 9.467 70.003 1.00 26.42 457 VAL A O 1
ATOM 3719 N N . ASP A 1 458 ? 24.961 7.776 68.777 1.00 23.86 458 ASP A N 1
ATOM 3720 C CA . ASP A 1 458 ? 25.434 6.549 69.443 1.00 23.86 458 ASP A CA 1
ATOM 3721 C C . ASP A 1 458 ? 24.892 5.293 68.720 1.00 23.86 458 ASP A C 1
ATOM 3723 O O . ASP A 1 458 ? 23.753 5.273 68.246 1.00 23.86 458 ASP A O 1
ATOM 3727 N N . GLU A 1 459 ? 25.712 4.245 68.623 1.00 25.16 459 GLU A N 1
ATOM 3728 C CA . GLU A 1 459 ? 25.329 2.902 68.151 1.00 25.16 459 GLU A CA 1
ATOM 3729 C C . GLU A 1 459 ? 25.219 1.933 69.344 1.00 25.16 459 GLU A C 1
ATOM 3731 O O . GLU A 1 459 ? 25.826 2.177 70.383 1.00 25.16 459 GLU A O 1
ATOM 3736 N N . ILE A 1 460 ? 24.533 0.790 69.175 1.00 27.02 460 ILE A N 1
ATOM 3737 C CA . ILE A 1 460 ? 25.064 -0.582 69.406 1.00 27.02 460 ILE A CA 1
ATOM 3738 C C . ILE A 1 460 ? 23.935 -1.629 69.535 1.00 27.02 460 ILE A C 1
ATOM 3740 O O . ILE A 1 460 ? 22.849 -1.401 70.058 1.00 27.02 460 ILE A O 1
ATOM 3744 N N . THR A 1 461 ? 24.245 -2.816 69.015 1.00 26.31 461 THR A N 1
ATOM 3745 C CA . THR A 1 461 ? 23.466 -4.063 68.948 1.00 26.31 461 THR A CA 1
ATOM 3746 C C . THR A 1 461 ? 22.875 -4.578 70.271 1.00 26.31 461 THR A C 1
ATOM 3748 O O . THR A 1 461 ? 23.532 -4.504 71.307 1.00 26.31 461 THR A O 1
ATOM 3751 N N . GLY A 1 462 ? 21.758 -5.320 70.207 1.00 23.55 462 GLY A N 1
ATOM 3752 C CA . GLY A 1 462 ? 21.366 -6.231 71.296 1.00 23.55 462 GLY A CA 1
ATOM 3753 C C . GLY A 1 462 ? 20.060 -7.011 71.082 1.00 23.55 462 GLY A C 1
ATOM 3754 O O . GLY A 1 462 ? 18.976 -6.446 71.148 1.00 23.55 462 GLY A O 1
ATOM 3755 N N . GLN A 1 463 ? 20.149 -8.333 70.892 1.00 23.72 463 GLN A N 1
ATOM 3756 C CA . GLN A 1 463 ? 19.015 -9.262 71.082 1.00 23.72 463 GLN A CA 1
ATOM 3757 C C . GLN A 1 463 ? 18.642 -9.284 72.593 1.00 23.72 463 GLN A C 1
ATOM 3759 O O . GLN A 1 463 ? 19.506 -9.015 73.424 1.00 23.72 463 GLN A O 1
ATOM 3764 N N . ASN A 1 464 ? 17.440 -9.657 73.064 1.00 24.05 464 ASN A N 1
ATOM 3765 C CA . ASN A 1 464 ? 16.903 -11.020 72.948 1.00 24.05 464 ASN A CA 1
ATOM 3766 C C . ASN A 1 464 ? 15.520 -11.233 73.635 1.00 24.05 464 ASN A C 1
ATOM 3768 O O . ASN A 1 464 ? 15.148 -10.489 74.535 1.00 24.05 464 ASN A O 1
ATOM 3772 N N . VAL A 1 465 ? 14.909 -12.396 73.344 1.00 23.56 465 VAL A N 1
ATOM 3773 C CA . VAL A 1 465 ? 14.101 -13.252 74.260 1.00 23.56 465 VAL A CA 1
ATOM 3774 C C . VAL A 1 465 ? 12.596 -12.971 74.551 1.00 23.56 465 VAL A C 1
ATOM 3776 O O . VAL A 1 465 ? 12.212 -12.034 75.237 1.00 23.56 465 VAL A O 1
ATOM 3779 N N . ARG A 1 466 ? 11.789 -13.991 74.182 1.00 21.66 466 ARG A N 1
ATOM 3780 C CA . ARG A 1 466 ? 10.483 -14.470 74.720 1.00 21.66 466 ARG A CA 1
ATOM 3781 C C . ARG A 1 466 ? 9.237 -13.562 74.687 1.00 21.66 466 ARG A C 1
ATOM 3783 O O . ARG A 1 466 ? 9.013 -12.745 75.568 1.00 21.66 466 ARG A O 1
ATOM 3790 N N . THR A 1 467 ? 8.231 -14.043 73.952 1.00 25.12 467 THR A N 1
ATOM 3791 C CA . THR A 1 467 ? 7.174 -14.871 74.583 1.00 25.12 467 THR A CA 1
ATOM 3792 C C . THR A 1 467 ? 6.794 -16.038 73.654 1.00 25.12 467 THR A C 1
ATOM 3794 O O . THR A 1 467 ? 6.876 -15.924 72.435 1.00 25.12 467 THR A O 1
ATOM 3797 N N . THR A 1 468 ? 6.453 -17.198 74.218 1.00 22.48 468 THR A N 1
ATOM 3798 C CA . THR A 1 468 ? 6.029 -18.433 73.518 1.00 22.48 468 THR A CA 1
ATOM 3799 C C . THR A 1 468 ? 5.232 -19.285 74.518 1.00 22.48 468 THR A C 1
ATOM 3801 O O . THR A 1 468 ? 5.463 -19.089 75.709 1.00 22.48 468 THR A O 1
ATOM 3804 N N . VAL A 1 469 ? 4.400 -20.238 74.044 1.00 24.02 469 VAL A N 1
ATOM 3805 C CA . VAL A 1 469 ? 3.549 -21.246 74.759 1.00 24.02 469 VAL A CA 1
ATOM 3806 C C . VAL A 1 469 ? 2.040 -20.990 74.544 1.00 24.02 469 VAL A C 1
ATOM 3808 O O . VAL A 1 469 ? 1.583 -19.891 74.821 1.00 24.02 469 VAL A O 1
ATOM 3811 N N . GLN A 1 470 ? 1.206 -21.941 74.080 1.00 23.27 470 GLN A N 1
ATOM 3812 C CA . GLN A 1 470 ? 1.481 -23.282 73.515 1.00 23.27 470 GLN A CA 1
ATOM 3813 C C . GLN A 1 470 ? 0.352 -23.797 72.588 1.00 23.27 470 GLN A C 1
ATOM 3815 O O . GLN A 1 470 ? -0.823 -23.686 72.912 1.00 23.27 470 GLN A O 1
ATOM 3820 N N . ASN A 1 471 ? 0.769 -24.439 71.491 1.00 23.09 471 ASN A N 1
ATOM 3821 C CA . ASN A 1 471 ? 0.362 -25.743 70.928 1.00 23.09 471 ASN A CA 1
ATOM 3822 C C . ASN A 1 471 ? -1.012 -26.367 71.264 1.00 23.09 471 ASN A C 1
ATOM 3824 O O . ASN A 1 471 ? -1.353 -26.521 72.432 1.00 23.09 471 ASN A O 1
ATOM 3828 N N . LYS A 1 472 ? -1.619 -27.019 70.252 1.00 22.92 472 LYS A N 1
ATOM 3829 C CA . LYS A 1 472 ? -1.653 -28.499 70.038 1.00 22.92 472 LYS A CA 1
ATOM 3830 C C . LYS A 1 472 ? -2.306 -28.816 68.663 1.00 22.92 472 LYS A C 1
ATOM 3832 O O . LYS A 1 472 ? -3.200 -28.076 68.284 1.00 22.92 472 LYS A O 1
ATOM 3837 N N . VAL A 1 473 ? -1.984 -29.869 67.889 1.00 22.80 473 VAL A N 1
ATOM 3838 C CA . VAL A 1 473 ? -0.887 -30.879 67.877 1.00 22.80 473 VAL A CA 1
ATOM 3839 C C . VAL A 1 473 ? -0.923 -31.619 66.506 1.00 22.80 473 VAL A C 1
ATOM 3841 O O . VAL A 1 473 ? -2.004 -32.077 66.175 1.00 22.80 473 VAL A O 1
ATOM 3844 N N . TYR A 1 474 ? 0.223 -31.742 65.795 1.00 21.92 474 TYR A N 1
ATOM 3845 C CA . TYR A 1 474 ? 0.677 -32.771 64.797 1.00 21.92 474 TYR A CA 1
ATOM 3846 C C . TYR A 1 474 ? -0.295 -33.286 63.677 1.00 21.92 474 TYR A C 1
ATOM 3848 O O . TYR A 1 474 ? -1.498 -33.098 63.747 1.00 21.92 474 TYR A O 1
ATOM 3856 N N . THR A 1 475 ? 0.123 -33.931 62.572 1.00 22.66 475 THR A N 1
ATOM 3857 C CA . THR A 1 475 ? 1.427 -34.487 62.122 1.00 22.66 475 THR A CA 1
ATOM 3858 C C . THR A 1 475 ? 1.532 -34.392 60.588 1.00 22.66 475 THR A C 1
ATOM 3860 O O . THR A 1 475 ? 0.520 -34.593 59.921 1.00 22.66 475 THR A O 1
ATOM 3863 N N . ASP A 1 476 ? 2.735 -34.225 60.033 1.00 23.47 476 ASP A N 1
ATOM 3864 C CA . ASP A 1 476 ? 3.053 -34.592 58.638 1.00 23.47 476 ASP A CA 1
ATOM 3865 C C . ASP A 1 476 ? 3.517 -36.059 58.542 1.00 23.47 476 ASP A C 1
ATOM 3867 O O . ASP A 1 476 ? 4.150 -36.542 59.479 1.00 23.47 476 ASP A O 1
ATOM 3871 N N . GLU A 1 477 ? 3.250 -36.745 57.417 1.00 23.03 477 GLU A N 1
ATOM 3872 C CA . GLU A 1 477 ? 4.303 -37.301 56.529 1.00 23.03 477 GLU A CA 1
ATOM 3873 C C . GLU A 1 477 ? 3.787 -38.183 55.355 1.00 23.03 477 GLU A C 1
ATOM 3875 O O . GLU A 1 477 ? 2.835 -38.948 55.478 1.00 23.03 477 GLU A O 1
ATOM 3880 N N . ASN A 1 478 ? 4.553 -38.147 54.253 1.00 23.20 478 ASN A N 1
ATOM 3881 C CA . ASN A 1 478 ? 4.760 -39.177 53.212 1.00 23.20 478 ASN A CA 1
ATOM 3882 C C . ASN A 1 478 ? 3.649 -39.613 52.220 1.00 23.20 478 ASN A C 1
ATOM 3884 O O . ASN A 1 478 ? 2.829 -40.492 52.467 1.00 23.20 478 ASN A O 1
ATOM 3888 N N . LEU A 1 479 ? 3.833 -39.126 50.984 1.00 23.72 479 LEU A N 1
ATOM 3889 C CA . LEU A 1 479 ? 3.780 -39.825 49.684 1.00 23.72 479 LEU A CA 1
ATOM 3890 C C . LEU A 1 479 ? 3.135 -41.232 49.602 1.00 23.72 479 LEU A C 1
ATOM 3892 O O . LEU A 1 479 ? 3.708 -42.213 50.087 1.00 23.72 479 LEU A O 1
ATOM 3896 N N . LYS A 1 480 ? 2.200 -41.386 48.646 1.00 21.25 480 LYS A N 1
ATOM 3897 C CA . LYS A 1 480 ? 2.459 -42.229 47.453 1.00 21.25 480 LYS A CA 1
ATOM 3898 C C . LYS A 1 480 ? 1.545 -41.938 46.257 1.00 21.25 480 LYS A C 1
ATOM 3900 O O . LYS A 1 480 ? 0.434 -41.448 46.398 1.00 21.25 480 LYS A O 1
ATOM 3905 N N . ILE A 1 481 ? 2.067 -42.253 45.071 1.00 24.86 481 ILE A N 1
ATOM 3906 C CA . ILE A 1 481 ? 1.442 -42.035 43.759 1.00 24.86 481 ILE A CA 1
ATOM 3907 C C . ILE A 1 481 ? 0.468 -43.175 43.431 1.00 24.86 481 ILE A C 1
ATOM 3909 O O . ILE A 1 481 ? 0.812 -44.345 43.600 1.00 24.86 481 ILE A O 1
ATOM 3913 N N . SER A 1 482 ? -0.674 -42.841 42.828 1.00 22.42 482 SER A N 1
ATOM 3914 C CA . SER A 1 482 ? -1.380 -43.723 41.887 1.00 22.42 482 SER A CA 1
ATOM 3915 C C . SER A 1 482 ? -1.812 -42.911 40.654 1.00 22.42 482 SER A C 1
ATOM 3917 O O . SER A 1 482 ? -1.935 -41.691 40.737 1.00 22.42 482 SER A O 1
ATOM 3919 N N . LYS A 1 483 ? -1.895 -43.570 39.491 1.00 23.66 483 LYS A N 1
ATOM 3920 C CA . LYS A 1 483 ? -2.219 -42.971 38.177 1.00 23.66 483 LYS A CA 1
ATOM 3921 C C . LYS A 1 483 ? -3.707 -43.200 37.836 1.00 23.66 483 LYS A C 1
ATOM 3923 O O . LYS A 1 483 ? -4.444 -43.649 38.708 1.00 23.66 483 LYS A O 1
ATOM 3928 N N . SER A 1 484 ? -4.066 -43.012 36.556 1.00 21.38 484 SER A N 1
ATOM 3929 C CA . SER A 1 484 ? -5.352 -43.305 35.880 1.00 21.38 484 SER A CA 1
ATOM 3930 C C . SER A 1 484 ? -6.511 -42.354 36.235 1.00 21.38 484 SER A C 1
ATOM 3932 O O 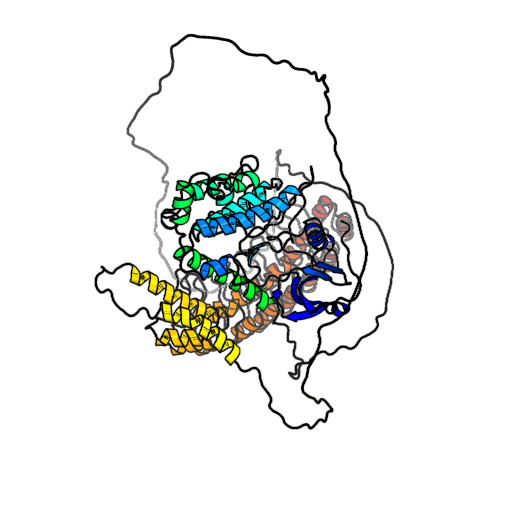. SER A 1 484 ? -6.710 -42.068 37.410 1.00 21.38 484 SER A O 1
ATOM 3934 N N . ASP A 1 485 ? -7.295 -41.809 35.291 1.00 23.05 485 ASP A N 1
ATOM 3935 C CA . ASP A 1 485 ? -7.287 -41.931 33.811 1.00 23.05 485 ASP A CA 1
ATOM 3936 C C . ASP A 1 485 ? -7.726 -40.622 33.105 1.00 23.05 485 ASP A C 1
ATOM 3938 O O . ASP A 1 485 ? -8.026 -39.618 33.753 1.00 23.05 485 ASP A O 1
ATOM 3942 N N . ASP A 1 486 ? -7.696 -40.638 31.769 1.00 24.59 486 ASP A N 1
ATOM 3943 C CA . ASP A 1 486 ? -7.845 -39.505 30.846 1.00 24.59 486 ASP A CA 1
ATOM 3944 C C . ASP A 1 486 ? -9.165 -38.709 30.928 1.00 24.59 486 ASP A C 1
ATOM 3946 O O . ASP A 1 486 ? -10.255 -39.279 30.891 1.00 24.59 486 ASP A O 1
ATOM 3950 N N . ILE A 1 487 ? -9.059 -37.376 30.813 1.00 24.08 487 ILE A N 1
ATOM 3951 C CA . ILE A 1 487 ? -9.990 -36.546 30.022 1.00 24.08 487 ILE A CA 1
ATOM 3952 C C . ILE A 1 487 ? -9.159 -35.533 29.220 1.00 24.08 487 ILE A C 1
ATOM 3954 O O . ILE A 1 487 ? -8.388 -34.761 29.793 1.00 24.08 487 ILE A O 1
ATOM 3958 N N . GLN A 1 488 ? -9.326 -35.515 27.896 1.00 21.27 488 GLN A N 1
ATOM 3959 C CA . GLN A 1 488 ? -8.792 -34.459 27.031 1.00 21.27 488 GLN A CA 1
ATOM 3960 C C . GLN A 1 488 ? -9.712 -33.232 27.067 1.00 21.27 488 GLN A C 1
ATOM 3962 O O . GLN A 1 488 ? -10.930 -33.377 26.987 1.00 21.27 488 GLN A O 1
ATOM 3967 N N . TYR A 1 489 ? -9.132 -32.032 27.115 1.00 23.05 489 TYR A N 1
ATOM 3968 C CA . TYR A 1 489 ? -9.840 -30.787 26.814 1.00 23.05 489 TYR A CA 1
ATOM 3969 C C . TYR A 1 489 ? -9.278 -30.190 25.525 1.00 23.05 489 TYR A C 1
ATOM 3971 O O . TYR A 1 489 ? -8.154 -29.692 25.497 1.00 23.05 489 TYR A O 1
ATOM 3979 N N . GLU A 1 490 ? -10.066 -30.272 24.456 1.00 23.56 490 GLU A N 1
ATOM 3980 C CA . GLU A 1 490 ? -9.817 -29.564 23.200 1.00 23.56 490 GLU A CA 1
ATOM 3981 C C . GLU A 1 490 ? -10.219 -28.084 23.342 1.00 23.56 490 GLU A C 1
ATOM 3983 O O . GLU A 1 490 ? -11.150 -27.746 24.079 1.00 23.56 490 GLU A O 1
ATOM 3988 N N . GLU A 1 491 ? -9.539 -27.180 22.631 1.00 27.94 491 GLU A N 1
ATOM 3989 C CA . GLU A 1 491 ? -9.865 -25.747 22.635 1.00 27.94 491 GLU A CA 1
ATOM 3990 C C . GLU A 1 491 ? -11.145 -25.465 21.826 1.00 27.94 491 GLU A C 1
ATOM 3992 O O . GLU A 1 491 ? -11.105 -25.143 20.640 1.00 27.94 491 GLU A O 1
ATOM 3997 N N . THR A 1 492 ? -12.307 -25.599 22.469 1.00 25.48 492 THR A N 1
ATOM 3998 C CA . THR A 1 492 ? -13.612 -25.340 21.835 1.00 25.48 492 THR A CA 1
ATOM 3999 C C . THR A 1 492 ? -13.889 -23.848 21.605 1.00 25.48 492 THR A C 1
ATOM 4001 O O . THR A 1 492 ? -13.515 -22.994 22.412 1.00 25.48 492 THR A O 1
ATOM 4004 N N . GLU A 1 493 ? -14.654 -23.539 20.552 1.00 28.17 493 GLU A N 1
ATOM 4005 C CA . GLU A 1 493 ? -14.974 -22.182 20.065 1.00 28.17 493 GLU A CA 1
ATOM 4006 C C . GLU A 1 493 ? -15.689 -21.262 21.088 1.00 28.17 493 GLU A C 1
ATOM 4008 O O . GLU A 1 493 ? -15.758 -20.042 20.898 1.00 28.17 493 GLU A O 1
ATOM 4013 N N . GLU A 1 494 ? -16.179 -21.808 22.210 1.00 25.56 494 GLU A N 1
ATOM 4014 C CA . GLU A 1 494 ? -16.832 -21.056 23.291 1.00 25.56 494 GLU A CA 1
ATOM 4015 C C . GLU A 1 494 ? -15.999 -19.888 23.845 1.00 25.56 494 GLU A C 1
ATOM 4017 O O . GLU A 1 494 ? -16.574 -18.883 24.269 1.00 25.56 494 GLU A O 1
ATOM 4022 N N . GLY A 1 495 ? -14.665 -19.988 23.862 1.00 28.97 495 GLY A N 1
ATOM 4023 C CA . GLY A 1 495 ? -13.797 -18.921 24.381 1.00 28.97 495 GLY A CA 1
ATOM 4024 C C . GLY A 1 495 ? -13.922 -17.616 23.584 1.00 28.97 495 GLY A C 1
ATOM 4025 O O . GLY A 1 495 ? -13.964 -16.519 24.153 1.00 28.97 495 GLY A O 1
ATOM 4026 N N . THR A 1 496 ? -14.066 -17.739 22.264 1.00 31.58 496 THR A N 1
ATOM 4027 C CA . THR A 1 496 ? -14.304 -16.624 21.337 1.00 31.58 496 THR A CA 1
ATOM 4028 C C . THR A 1 496 ? -15.765 -16.166 21.399 1.00 31.58 496 THR A C 1
ATOM 4030 O O . THR A 1 496 ? -16.047 -14.961 21.384 1.00 31.58 496 THR A O 1
ATOM 4033 N N . LEU A 1 497 ? -16.705 -17.106 21.568 1.00 27.83 497 LEU A N 1
ATOM 4034 C CA . LEU A 1 497 ? -18.128 -16.805 21.759 1.00 27.83 497 LEU A CA 1
ATOM 4035 C C . LEU A 1 497 ? -18.398 -15.992 23.037 1.00 27.83 497 LEU A C 1
ATOM 4037 O O . LEU A 1 497 ? -19.150 -15.025 22.993 1.00 27.83 497 LEU A O 1
ATOM 4041 N N . LYS A 1 498 ? -17.759 -16.309 24.168 1.00 30.20 498 LYS A N 1
ATOM 4042 C CA . LYS A 1 498 ? -17.959 -15.575 25.434 1.00 30.20 498 LYS A CA 1
ATOM 4043 C C . LYS A 1 498 ? -17.398 -14.150 25.379 1.00 30.20 498 LYS A C 1
ATOM 4045 O O . LYS A 1 498 ? -18.036 -13.220 25.874 1.00 30.20 498 LYS A O 1
ATOM 4050 N N . LYS A 1 499 ? -16.265 -13.934 24.694 1.00 33.72 499 LYS A N 1
ATOM 4051 C CA . LYS A 1 499 ? -15.749 -12.577 24.426 1.00 33.72 499 LYS A CA 1
ATOM 4052 C C . LYS A 1 499 ? -16.661 -11.778 23.485 1.00 33.72 499 LYS A C 1
ATOM 4054 O O . LYS A 1 499 ? -16.821 -10.580 23.696 1.00 33.72 499 LYS A O 1
ATOM 4059 N N . SER A 1 500 ? -17.304 -12.408 22.499 1.00 32.34 500 SER A N 1
ATOM 4060 C CA . SER A 1 500 ? -18.276 -11.729 21.622 1.00 32.34 500 SER A CA 1
ATOM 4061 C C . SER A 1 500 ? -19.661 -11.538 22.263 1.00 32.34 500 SER A C 1
ATOM 4063 O O . SER A 1 500 ? -20.300 -10.523 22.006 1.00 32.34 500 SER A O 1
ATOM 4065 N N . GLN A 1 501 ? -20.099 -12.403 23.181 1.00 27.45 501 GLN A N 1
ATOM 4066 C CA . GLN A 1 501 ? -21.294 -12.170 24.006 1.00 27.45 501 GLN A CA 1
ATOM 4067 C C . GLN A 1 501 ? -21.135 -10.928 24.898 1.00 27.45 501 GLN A C 1
ATOM 4069 O O . GLN A 1 501 ? -22.040 -10.097 24.941 1.00 27.45 501 GLN A O 1
ATOM 4074 N N . LEU A 1 502 ? -19.967 -10.738 25.524 1.00 33.03 502 LEU A N 1
ATOM 4075 C CA . LEU A 1 502 ? -19.657 -9.530 26.304 1.00 33.03 502 LEU A CA 1
ATOM 4076 C C . LEU A 1 502 ? -19.478 -8.265 25.440 1.00 33.03 502 LEU A C 1
ATOM 4078 O O . LEU A 1 502 ? -19.752 -7.169 25.919 1.00 33.03 502 LEU A O 1
ATOM 4082 N N . ARG A 1 503 ? -19.090 -8.387 24.158 1.00 35.59 503 ARG A N 1
ATOM 4083 C CA . ARG A 1 503 ? -19.182 -7.269 23.189 1.00 35.59 503 ARG A CA 1
ATOM 4084 C C . ARG A 1 503 ? -20.639 -6.880 22.892 1.00 35.59 503 ARG A C 1
ATOM 4086 O O . ARG A 1 503 ? -20.902 -5.732 22.553 1.00 35.59 503 ARG A O 1
ATOM 4093 N N . LEU A 1 504 ? -21.575 -7.828 22.988 1.00 36.12 504 LEU A N 1
ATOM 4094 C CA . LEU A 1 504 ? -22.945 -7.679 22.490 1.00 36.12 504 LEU A CA 1
ATOM 4095 C C . LEU A 1 504 ? -23.992 -7.349 23.547 1.00 36.12 504 LEU A C 1
ATOM 4097 O O . LEU A 1 504 ? -25.026 -6.809 23.168 1.00 36.12 504 LEU A O 1
ATOM 4101 N N . SER A 1 505 ? -23.758 -7.597 24.838 1.00 31.83 505 SER A N 1
ATOM 4102 C CA . SER A 1 505 ? -24.673 -7.120 25.886 1.00 31.83 505 SER A CA 1
ATOM 4103 C C . SER A 1 505 ? -24.871 -5.604 25.798 1.00 31.83 505 SER A C 1
ATOM 4105 O O . SER A 1 505 ? -26.005 -5.140 25.845 1.00 31.83 505 SER A O 1
ATOM 4107 N N . SER A 1 506 ? -23.787 -4.857 25.558 1.00 36.00 506 SER A N 1
ATOM 4108 C CA . SER A 1 506 ? -23.786 -3.391 25.459 1.00 36.00 506 SER A CA 1
ATOM 4109 C C . SER A 1 506 ? -24.435 -2.851 24.175 1.00 36.00 506 SER A C 1
ATOM 4111 O O . SER A 1 506 ? -25.014 -1.768 24.183 1.00 36.00 506 SER A O 1
ATOM 4113 N N . ILE A 1 507 ? -24.364 -3.604 23.070 1.00 35.62 507 ILE A N 1
ATOM 4114 C CA . ILE A 1 507 ? -25.005 -3.240 21.793 1.00 35.62 507 ILE A CA 1
ATOM 4115 C C . ILE A 1 507 ? -26.492 -3.614 21.833 1.00 35.62 507 ILE A C 1
ATOM 4117 O O . ILE A 1 507 ? -27.347 -2.816 21.461 1.00 35.62 507 ILE A O 1
ATOM 4121 N N . SER A 1 508 ? -26.821 -4.787 22.383 1.00 33.09 508 SER A N 1
ATOM 4122 C CA . SER A 1 508 ? -28.204 -5.192 22.631 1.00 33.09 508 SER A CA 1
ATOM 4123 C C . SER A 1 508 ? -28.904 -4.216 23.576 1.00 33.09 508 SER A C 1
ATOM 4125 O O . SER A 1 508 ? -30.054 -3.883 23.321 1.00 33.09 508 SER A O 1
ATOM 4127 N N . SER A 1 509 ? -28.238 -3.704 24.620 1.00 35.56 509 SER A N 1
ATOM 4128 C CA . SER A 1 509 ? -28.826 -2.692 25.512 1.00 35.56 509 SER A CA 1
ATOM 4129 C C . SER A 1 509 ? -29.021 -1.323 24.856 1.00 35.56 509 SER A C 1
ATOM 4131 O O . SER A 1 509 ? -29.928 -0.607 25.260 1.00 35.56 509 SER A O 1
ATOM 4133 N N . ALA A 1 510 ? -28.220 -0.964 23.846 1.00 36.66 510 ALA A N 1
ATOM 4134 C CA . ALA A 1 510 ? -28.432 0.259 23.068 1.00 36.66 510 ALA A CA 1
ATOM 4135 C C . ALA A 1 510 ? -29.643 0.137 22.122 1.00 36.66 510 ALA A C 1
ATOM 4137 O O . ALA A 1 510 ? -30.395 1.090 21.959 1.00 36.66 510 ALA A O 1
ATOM 4138 N N . ILE A 1 511 ? -29.856 -1.051 21.543 1.00 36.81 511 ILE A N 1
ATOM 4139 C CA . ILE A 1 511 ? -30.987 -1.343 20.645 1.00 36.81 511 ILE A CA 1
ATOM 4140 C C . ILE A 1 511 ? -32.287 -1.616 21.430 1.00 36.81 511 ILE A C 1
ATOM 4142 O O . ILE A 1 511 ? -33.370 -1.340 20.933 1.00 36.81 511 ILE A O 1
ATOM 4146 N N . SER A 1 512 ? -32.210 -2.102 22.675 1.00 32.66 512 SER A N 1
ATOM 4147 C CA . SER A 1 512 ? -33.385 -2.448 23.506 1.00 32.66 512 SER A CA 1
ATOM 4148 C C . SER A 1 512 ? -34.089 -1.242 24.155 1.00 32.66 512 SER A C 1
ATOM 4150 O O . SER A 1 512 ? -34.773 -1.409 25.163 1.00 32.66 512 SER A O 1
ATOM 4152 N N . LEU A 1 513 ? -33.947 -0.032 23.603 1.00 33.78 513 LEU A N 1
ATOM 4153 C CA . LEU A 1 513 ? -34.642 1.179 24.068 1.00 33.78 513 LEU A CA 1
ATOM 4154 C C . LEU A 1 513 ? -36.080 1.297 23.521 1.00 33.78 513 LEU A C 1
ATOM 4156 O O . LEU A 1 513 ? -36.598 2.390 23.300 1.00 33.78 513 LEU A O 1
ATOM 4160 N N . ASP A 1 514 ? -36.763 0.159 23.388 1.00 36.22 514 ASP A N 1
ATOM 4161 C CA . ASP A 1 514 ? -38.218 0.099 23.260 1.00 36.22 514 ASP A CA 1
ATOM 4162 C C . ASP A 1 514 ? -38.868 0.513 24.591 1.00 36.22 514 ASP A C 1
ATOM 4164 O O . ASP A 1 514 ? -39.205 -0.335 25.418 1.00 36.22 514 ASP A O 1
ATOM 4168 N N . ASN A 1 515 ? -39.040 1.823 24.812 1.00 28.80 515 ASN A N 1
ATOM 4169 C CA . ASN A 1 515 ? -40.251 2.407 25.407 1.00 28.80 515 ASN A CA 1
ATOM 4170 C C . ASN A 1 515 ? -40.238 3.951 25.381 1.00 28.80 515 ASN A C 1
ATOM 4172 O O . ASN A 1 515 ? -39.528 4.586 26.151 1.00 28.80 515 ASN A O 1
ATOM 4176 N N . LEU A 1 516 ? -41.147 4.508 24.574 1.00 29.81 516 LEU A N 1
ATOM 4177 C CA . LEU A 1 516 ? -41.905 5.745 24.822 1.00 29.81 516 LEU A CA 1
ATOM 4178 C C . LEU A 1 516 ? -41.137 7.032 25.210 1.00 29.81 516 LEU A C 1
ATOM 4180 O O . LEU A 1 516 ? -40.891 7.294 26.382 1.00 29.81 516 LEU A O 1
ATOM 4184 N N . ASP A 1 517 ? -41.116 7.986 24.275 1.00 26.30 517 ASP A N 1
ATOM 4185 C CA . ASP A 1 517 ? -42.080 9.086 24.429 1.00 26.30 517 ASP A CA 1
ATOM 4186 C C . ASP A 1 517 ? -42.763 9.409 23.089 1.00 26.30 517 ASP A C 1
ATOM 4188 O O . ASP A 1 517 ? -42.118 9.629 22.063 1.00 26.30 517 ASP A O 1
ATOM 4192 N N . SER A 1 518 ? -44.094 9.380 23.069 1.00 34.66 518 SER A N 1
ATOM 4193 C CA . SER A 1 518 ? -44.902 9.434 21.846 1.00 34.66 518 SER A CA 1
ATOM 4194 C C . SER A 1 518 ? -45.394 10.853 21.546 1.00 34.66 518 SER A C 1
ATOM 4196 O O . SER A 1 518 ? -46.591 11.054 21.328 1.00 34.66 518 SER A O 1
ATOM 4198 N N . ASN A 1 519 ? -44.496 11.848 21.594 1.00 32.47 519 ASN A N 1
ATOM 4199 C CA . ASN A 1 519 ? -44.836 13.253 21.322 1.00 32.47 519 ASN A CA 1
ATOM 4200 C C . ASN A 1 519 ? -43.631 14.159 20.955 1.00 32.47 519 ASN A C 1
ATOM 4202 O O . ASN A 1 519 ? -43.382 15.185 21.583 1.00 32.47 519 ASN A O 1
ATOM 4206 N N . MET A 1 520 ? -42.909 13.826 19.881 1.00 27.05 520 MET A N 1
ATOM 4207 C CA . MET A 1 520 ? -42.027 14.765 19.163 1.00 27.05 520 MET A CA 1
ATOM 4208 C C . MET A 1 520 ? -42.226 14.610 17.649 1.00 27.05 520 MET A C 1
ATOM 4210 O O . MET A 1 520 ? -42.451 13.507 17.150 1.00 27.05 520 MET A O 1
ATOM 4214 N N . SER A 1 521 ? -42.181 15.717 16.905 1.00 28.86 521 SER A N 1
ATOM 4215 C CA . SER A 1 521 ? -42.464 15.739 15.464 1.00 28.86 521 SER A CA 1
ATOM 4216 C C . SER A 1 521 ? -41.335 15.091 14.657 1.00 28.86 521 SER A C 1
ATOM 4218 O O . SER A 1 521 ? -40.257 15.668 14.516 1.00 28.86 521 SER A O 1
ATOM 4220 N N . GLY A 1 522 ? -41.587 13.906 14.102 1.00 37.25 522 GLY A N 1
ATOM 4221 C CA . GLY A 1 522 ? -40.578 13.148 13.365 1.00 37.25 522 GLY A CA 1
ATOM 4222 C C . GLY A 1 522 ? -40.154 13.794 12.042 1.00 37.25 522 GLY A C 1
ATOM 4223 O O . GLY A 1 522 ? -41.003 14.089 11.198 1.00 37.25 522 GLY A O 1
ATOM 4224 N N . ARG A 1 523 ? -38.832 13.933 11.847 1.00 27.34 523 ARG A N 1
ATOM 4225 C CA . ARG A 1 523 ? -38.182 13.875 10.520 1.00 27.34 523 ARG A CA 1
ATOM 4226 C C . ARG A 1 523 ? -36.662 13.655 10.522 1.00 27.34 523 ARG A C 1
ATOM 4228 O O . ARG A 1 523 ? -36.171 13.226 9.494 1.00 27.34 523 ARG A O 1
ATOM 4235 N N . SER A 1 524 ? -35.943 13.889 11.626 1.00 31.94 524 SER A N 1
ATOM 4236 C CA . SER A 1 524 ? -34.481 13.681 11.709 1.00 31.94 524 SER A CA 1
ATOM 4237 C C . SER A 1 524 ? -34.080 12.254 12.110 1.00 31.94 524 SER A C 1
ATOM 4239 O O . SER A 1 524 ? -33.458 11.551 11.324 1.00 31.94 524 SER A O 1
ATOM 4241 N N . TYR A 1 525 ? -34.510 11.785 13.289 1.00 28.84 525 TYR A N 1
ATOM 4242 C CA . TYR A 1 525 ? -34.057 10.528 13.922 1.00 28.84 525 TYR A CA 1
ATOM 4243 C C . TYR A 1 525 ? -34.249 9.228 13.115 1.00 28.84 525 TYR A C 1
ATOM 4245 O O . TYR A 1 525 ? -33.785 8.170 13.541 1.00 28.84 525 TYR A O 1
ATOM 4253 N N . ALA A 1 526 ? -34.964 9.269 11.990 1.00 31.30 526 ALA A N 1
ATOM 4254 C CA . ALA A 1 526 ? -35.067 8.127 11.092 1.00 31.30 526 ALA A CA 1
ATOM 4255 C C . ALA A 1 526 ? -33.762 7.915 10.308 1.00 31.30 526 ALA A C 1
ATOM 4257 O O . ALA A 1 526 ? -33.313 6.782 10.197 1.00 31.30 526 ALA A O 1
ATOM 4258 N N . GLU A 1 527 ? -33.141 8.987 9.811 1.00 35.28 527 GLU A N 1
ATOM 4259 C CA . GLU A 1 527 ? -31.999 8.912 8.889 1.00 35.28 527 GLU A CA 1
ATOM 4260 C C . GLU A 1 527 ? -30.717 8.460 9.617 1.00 35.28 527 GLU A C 1
ATOM 4262 O O . GLU A 1 527 ? -30.024 7.566 9.131 1.00 35.28 527 GLU A O 1
ATOM 4267 N N . ASP A 1 528 ? -30.472 8.962 10.836 1.00 42.38 528 ASP A N 1
ATOM 4268 C CA . ASP A 1 528 ? -29.313 8.588 11.669 1.00 42.38 528 ASP A CA 1
ATOM 4269 C C . ASP A 1 528 ? -29.305 7.094 12.054 1.00 42.38 528 ASP A C 1
ATOM 4271 O O . ASP A 1 528 ? -28.270 6.425 12.009 1.00 42.38 528 ASP A O 1
ATOM 4275 N N . ASN A 1 529 ? -30.470 6.542 12.419 1.00 45.06 529 ASN A N 1
ATOM 4276 C CA . ASN A 1 529 ? -30.608 5.115 12.735 1.00 45.06 529 ASN A CA 1
ATOM 4277 C C . ASN A 1 529 ? -30.365 4.238 11.499 1.00 45.06 529 ASN A C 1
ATOM 4279 O O . ASN A 1 529 ? -29.766 3.165 11.599 1.00 45.06 529 ASN A O 1
ATOM 4283 N N . ASP A 1 530 ? -30.814 4.698 10.333 1.00 53.94 530 ASP A N 1
ATOM 4284 C CA . ASP A 1 530 ? -30.717 3.959 9.080 1.00 53.94 530 ASP A CA 1
ATOM 4285 C C . ASP A 1 530 ? -29.281 3.938 8.518 1.00 53.94 530 ASP A C 1
ATOM 4287 O O . ASP A 1 530 ? -28.917 2.989 7.818 1.00 53.94 530 ASP A O 1
ATOM 4291 N N . ASP A 1 531 ? -28.455 4.945 8.829 1.00 62.06 531 ASP A N 1
ATOM 4292 C CA . ASP A 1 531 ? -27.005 4.949 8.560 1.00 62.06 531 ASP A CA 1
ATOM 4293 C C . ASP A 1 531 ? -26.219 4.121 9.595 1.00 62.06 531 ASP A C 1
ATOM 4295 O O . ASP A 1 531 ? -25.291 3.389 9.239 1.00 62.06 531 ASP A O 1
ATOM 4299 N N . PHE A 1 532 ? -26.637 4.128 10.867 1.00 65.62 532 PHE A N 1
ATOM 4300 C CA . PHE A 1 532 ? -26.046 3.277 11.907 1.00 65.62 532 PHE A CA 1
ATOM 4301 C C . PHE A 1 532 ? -26.257 1.778 11.631 1.00 65.62 532 PHE A C 1
ATOM 4303 O O . PHE A 1 532 ? -25.307 0.995 11.701 1.00 65.62 532 PHE A O 1
ATOM 4310 N N . VAL A 1 533 ? -27.481 1.362 11.277 1.00 69.00 533 VAL A N 1
ATOM 4311 C CA . VAL A 1 533 ? -27.795 -0.041 10.940 1.00 69.00 533 VAL A CA 1
ATOM 4312 C C . VAL A 1 533 ? -27.076 -0.483 9.664 1.00 69.00 533 VAL A C 1
ATOM 4314 O O . VAL A 1 533 ? -26.569 -1.606 9.612 1.00 69.00 533 VAL A O 1
ATOM 4317 N N . LEU A 1 534 ? -26.970 0.401 8.665 1.00 76.62 534 LEU A N 1
ATOM 4318 C CA . LEU A 1 534 ? -26.157 0.168 7.472 1.00 76.62 534 LEU A CA 1
ATOM 4319 C C . LEU A 1 534 ? -24.683 -0.035 7.847 1.00 76.62 534 LEU A C 1
ATOM 4321 O O . LEU A 1 534 ? -24.110 -1.069 7.519 1.00 76.62 534 LEU A O 1
ATOM 4325 N N . THR A 1 535 ? -24.085 0.899 8.586 1.00 73.62 535 THR A N 1
ATOM 4326 C CA . THR A 1 535 ? -22.681 0.826 9.023 1.00 73.62 535 THR A CA 1
ATOM 4327 C C . THR A 1 535 ? -22.401 -0.462 9.803 1.00 73.62 535 THR A C 1
ATOM 4329 O O . THR A 1 535 ? -21.411 -1.143 9.539 1.00 73.62 535 THR A O 1
ATOM 4332 N N . ALA A 1 536 ? -23.300 -0.859 10.710 1.00 75.50 536 ALA A N 1
ATOM 4333 C CA . ALA A 1 536 ? -23.190 -2.115 11.449 1.00 75.50 536 ALA A CA 1
ATOM 4334 C C . ALA A 1 536 ? -23.251 -3.358 10.538 1.00 75.50 536 ALA A C 1
ATOM 4336 O O . ALA A 1 536 ? -22.526 -4.324 10.780 1.00 75.50 536 ALA A O 1
ATOM 4337 N N . LEU A 1 537 ? -24.077 -3.340 9.484 1.00 81.69 537 LEU A N 1
ATOM 4338 C CA . LEU A 1 537 ? -24.148 -4.414 8.490 1.00 81.69 537 LEU A CA 1
ATOM 4339 C C . LEU A 1 537 ? -22.882 -4.480 7.619 1.00 81.69 537 LEU A C 1
ATOM 4341 O O . LEU A 1 537 ? -22.379 -5.577 7.383 1.00 81.69 537 LEU A O 1
ATOM 4345 N N . LEU A 1 538 ? -22.369 -3.335 7.152 1.00 81.69 538 LEU A N 1
ATOM 4346 C CA . LEU A 1 538 ? -21.170 -3.268 6.308 1.00 81.69 538 LEU A CA 1
ATOM 4347 C C . LEU A 1 538 ? -19.927 -3.742 7.073 1.00 81.69 538 LEU A C 1
ATOM 4349 O O . LEU A 1 538 ? -19.240 -4.643 6.598 1.00 81.69 538 LEU A O 1
ATOM 4353 N N . CYS A 1 539 ? -19.702 -3.239 8.293 1.00 75.00 539 CYS A N 1
ATOM 4354 C CA . CYS A 1 539 ? -18.603 -3.702 9.146 1.00 75.00 539 CYS A CA 1
ATOM 4355 C C . CYS A 1 539 ? -18.729 -5.198 9.473 1.00 75.00 539 CYS A C 1
ATOM 4357 O O . CYS A 1 539 ? -17.763 -5.933 9.320 1.00 75.00 539 CYS A O 1
ATOM 4359 N N . ALA A 1 540 ? -19.918 -5.700 9.832 1.00 79.06 540 ALA A N 1
ATOM 4360 C CA . ALA A 1 540 ? -20.099 -7.135 10.084 1.00 79.06 540 ALA A CA 1
ATOM 4361 C C . ALA A 1 540 ? -19.841 -8.005 8.833 1.00 79.06 540 ALA A C 1
ATOM 4363 O O . ALA A 1 540 ? -19.439 -9.164 8.962 1.00 79.06 540 ALA A O 1
ATOM 4364 N N . ALA A 1 541 ? -20.060 -7.455 7.634 1.00 79.38 541 ALA A N 1
ATOM 4365 C CA . ALA A 1 541 ? -19.766 -8.109 6.363 1.00 79.38 541 ALA A CA 1
ATOM 4366 C C . ALA A 1 541 ? -18.277 -8.053 5.977 1.00 79.38 541 ALA A C 1
ATOM 4368 O O . ALA A 1 541 ? -17.813 -8.966 5.300 1.00 79.38 541 ALA A O 1
ATOM 4369 N N . GLU A 1 542 ? -17.528 -7.041 6.424 1.00 77.81 542 GLU A N 1
ATOM 4370 C CA . GLU A 1 542 ? -16.066 -6.943 6.282 1.00 77.81 542 GLU A CA 1
ATOM 4371 C C . GLU A 1 542 ? -15.319 -7.796 7.329 1.00 77.81 542 GLU A C 1
ATOM 4373 O O . GLU A 1 542 ? -14.379 -8.517 6.993 1.00 77.81 542 GLU A O 1
ATOM 4378 N N . ASP A 1 543 ? -15.789 -7.794 8.581 1.00 70.38 543 ASP A N 1
ATOM 4379 C CA . ASP A 1 543 ? -15.183 -8.488 9.729 1.00 70.38 543 ASP A CA 1
ATOM 4380 C C . ASP A 1 543 ? -15.371 -10.017 9.700 1.00 70.38 543 ASP A C 1
ATOM 4382 O O . ASP A 1 543 ? -14.631 -10.753 10.357 1.00 70.38 543 ASP A O 1
ATOM 4386 N N . GLY A 1 544 ? -16.371 -10.518 8.967 1.00 80.12 544 GLY A N 1
ATOM 4387 C CA . GLY A 1 544 ? -16.699 -11.948 8.917 1.00 80.12 544 GLY A CA 1
ATOM 4388 C C . GLY A 1 544 ? -17.764 -12.405 9.925 1.00 80.12 544 GLY A C 1
ATOM 4389 O O . GLY A 1 544 ? -17.912 -13.603 10.175 1.00 80.12 544 GLY A O 1
ATOM 4390 N N . ASP A 1 545 ? -18.524 -11.487 10.530 1.00 78.31 545 ASP A N 1
ATOM 4391 C CA . ASP A 1 545 ? -19.460 -11.799 11.618 1.00 78.31 545 ASP A CA 1
ATOM 4392 C C . ASP A 1 545 ? -20.831 -12.299 11.119 1.00 78.31 545 ASP A C 1
ATOM 4394 O O . ASP A 1 545 ? -21.889 -11.678 11.288 1.00 78.31 545 ASP A O 1
ATOM 4398 N N . LEU A 1 546 ? -20.818 -13.504 10.541 1.00 82.62 546 LEU A N 1
ATOM 4399 C CA . LEU A 1 546 ? -22.009 -14.247 10.118 1.00 82.62 546 LEU A CA 1
ATOM 4400 C C . LEU A 1 546 ? -23.062 -14.362 11.239 1.00 82.62 546 LEU A C 1
ATOM 4402 O O . LEU A 1 546 ? -24.266 -14.420 10.969 1.00 82.62 546 LEU A O 1
ATOM 4406 N N . ALA A 1 547 ? -22.630 -14.427 12.503 1.00 75.50 547 ALA A N 1
ATOM 4407 C CA . ALA A 1 547 ? -23.517 -14.582 13.649 1.00 75.50 547 ALA A CA 1
ATOM 4408 C C . ALA A 1 547 ? -24.297 -13.296 13.946 1.00 75.50 547 ALA A C 1
ATOM 4410 O O . ALA A 1 547 ? -25.489 -13.370 14.256 1.00 75.50 547 ALA A O 1
ATOM 4411 N N . ASN A 1 548 ? -23.664 -12.129 13.837 1.00 68.94 548 ASN A N 1
ATOM 4412 C CA . ASN A 1 548 ? -24.331 -10.848 14.016 1.00 68.94 548 ASN A CA 1
ATOM 4413 C C . ASN A 1 548 ? -25.148 -10.439 12.792 1.00 68.94 548 ASN A C 1
ATOM 4415 O O . ASN A 1 548 ? -26.275 -10.002 13.000 1.00 68.94 548 ASN A O 1
ATOM 4419 N N . ILE A 1 549 ? -24.717 -10.712 11.553 1.00 78.06 549 ILE A N 1
ATOM 4420 C CA . ILE A 1 549 ? -25.591 -10.527 10.373 1.00 78.06 549 ILE A CA 1
ATOM 4421 C C . ILE A 1 549 ? -26.881 -11.352 10.528 1.00 78.06 549 ILE A C 1
ATOM 4423 O O . ILE A 1 549 ? -27.979 -10.834 10.337 1.00 78.06 549 ILE A O 1
ATOM 4427 N N . LYS A 1 550 ? -26.792 -12.611 10.987 1.00 80.69 550 LYS A N 1
ATOM 4428 C CA . LYS A 1 550 ? -27.981 -13.440 11.271 1.00 80.69 550 LYS A CA 1
ATOM 4429 C C . LYS A 1 550 ? -28.894 -12.864 12.361 1.00 80.69 550 LYS A C 1
ATOM 4431 O O . LYS A 1 550 ? -30.105 -13.029 12.246 1.00 80.69 550 LYS A O 1
ATOM 4436 N N . LYS A 1 551 ? -28.357 -12.210 13.400 1.00 71.69 551 LYS A N 1
ATOM 4437 C CA . LYS A 1 551 ? -29.162 -11.546 14.449 1.00 71.69 551 LYS A CA 1
ATOM 4438 C C . LYS A 1 551 ? -29.794 -10.257 13.935 1.00 71.69 551 LYS A C 1
ATOM 4440 O O . LYS A 1 551 ? -30.993 -10.076 14.095 1.00 71.69 551 LYS A O 1
ATOM 4445 N N . LEU A 1 552 ? -29.007 -9.401 13.288 1.00 68.44 552 LEU A N 1
ATOM 4446 C CA . LEU A 1 552 ? -29.441 -8.141 12.687 1.00 68.44 552 LEU A CA 1
ATOM 4447 C C . LEU A 1 552 ? -30.612 -8.387 11.719 1.00 68.44 552 LEU A C 1
ATOM 4449 O O . LEU A 1 552 ? -31.695 -7.841 11.915 1.00 68.44 552 LEU A O 1
ATOM 4453 N N . CYS A 1 553 ? -30.466 -9.337 10.788 1.00 68.19 553 CYS A N 1
ATOM 4454 C CA . CYS A 1 553 ? -31.524 -9.760 9.862 1.00 68.19 553 CYS A CA 1
ATOM 4455 C C . CYS A 1 553 ? -32.694 -10.545 10.510 1.00 68.19 553 CY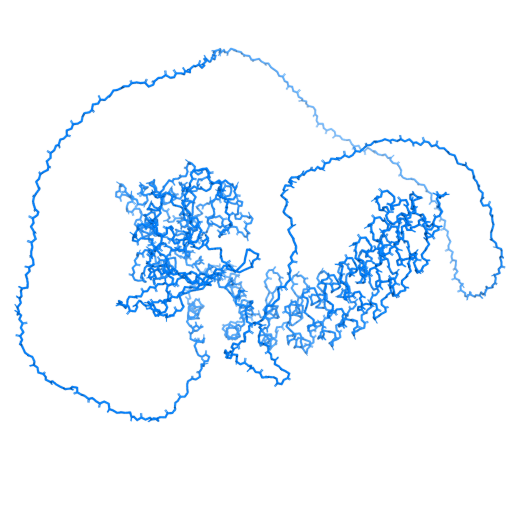S A C 1
ATOM 4457 O O . CYS A 1 553 ? -33.549 -11.062 9.784 1.00 68.19 553 CYS A O 1
ATOM 4459 N N . ASN A 1 554 ? -32.731 -10.686 11.838 1.00 68.25 554 ASN A N 1
ATOM 4460 C CA . ASN A 1 554 ? -33.848 -11.257 12.602 1.00 68.25 554 ASN A CA 1
ATOM 4461 C C . ASN A 1 554 ? -34.468 -10.254 13.597 1.00 68.25 554 ASN A C 1
ATOM 4463 O O . ASN A 1 554 ? -35.590 -10.479 14.043 1.00 68.25 554 ASN A O 1
ATOM 4467 N N . LEU A 1 555 ? -33.746 -9.187 13.962 1.00 53.06 555 LEU A N 1
ATOM 4468 C CA . LEU A 1 555 ? -34.185 -8.146 14.899 1.00 53.06 555 LEU A CA 1
ATOM 4469 C C . LEU A 1 555 ? -34.833 -6.951 14.187 1.00 53.06 555 LEU A C 1
ATOM 4471 O O . LEU A 1 555 ? -35.689 -6.297 14.771 1.00 53.06 555 LEU A O 1
ATOM 4475 N N . ALA A 1 556 ? -34.461 -6.686 12.932 1.00 54.00 556 ALA A N 1
ATOM 4476 C CA . ALA A 1 556 ? -35.035 -5.618 12.120 1.00 54.00 556 ALA A CA 1
ATOM 4477 C C . ALA A 1 556 ? -35.269 -6.064 10.666 1.00 54.00 556 ALA A C 1
ATOM 4479 O O . ALA A 1 556 ? -34.641 -7.002 10.164 1.00 54.00 556 ALA A O 1
ATOM 4480 N N . THR A 1 557 ? -36.156 -5.357 9.962 1.00 63.97 557 THR A N 1
ATOM 4481 C CA . THR A 1 557 ? -36.367 -5.485 8.510 1.00 63.97 557 THR A CA 1
ATOM 4482 C C . THR A 1 557 ? -35.247 -4.783 7.741 1.00 63.97 557 THR A C 1
ATOM 4484 O O . THR A 1 557 ? -35.466 -3.758 7.103 1.00 63.97 557 THR A O 1
ATOM 4487 N N . ILE A 1 558 ? -34.032 -5.320 7.842 1.00 72.50 558 ILE A N 1
ATOM 4488 C CA . ILE A 1 558 ? -32.843 -4.767 7.187 1.00 72.50 558 ILE A CA 1
ATOM 4489 C C . ILE A 1 558 ? -32.880 -5.077 5.692 1.00 72.50 558 ILE A C 1
ATOM 4491 O O . ILE A 1 558 ? -32.956 -6.247 5.304 1.00 72.50 558 ILE A O 1
ATOM 4495 N N . ASP A 1 559 ? -32.760 -4.042 4.862 1.00 82.88 559 ASP A N 1
ATOM 4496 C CA . ASP A 1 559 ? -32.490 -4.224 3.441 1.00 82.88 559 ASP A CA 1
ATOM 4497 C C . ASP A 1 559 ? -31.005 -4.546 3.219 1.00 82.88 559 ASP A C 1
ATOM 4499 O O . ASP A 1 559 ? -30.126 -3.699 3.365 1.00 82.88 559 ASP A O 1
ATOM 4503 N N . VAL A 1 560 ? -30.732 -5.794 2.839 1.00 86.38 560 VAL A N 1
ATOM 4504 C CA . VAL A 1 560 ? -29.387 -6.289 2.501 1.00 86.38 560 VAL A CA 1
ATOM 4505 C C . VAL A 1 560 ? -28.826 -5.705 1.196 1.00 86.38 560 VAL A C 1
ATOM 4507 O O . VAL A 1 560 ? -27.666 -5.956 0.872 1.00 86.38 560 VAL A O 1
ATOM 4510 N N . ASN A 1 561 ? -29.637 -4.958 0.441 1.00 90.31 561 ASN A N 1
ATOM 4511 C CA . ASN A 1 561 ? -29.238 -4.253 -0.777 1.00 90.31 561 ASN A CA 1
ATOM 4512 C C . ASN A 1 561 ? -28.809 -2.804 -0.520 1.00 90.31 561 ASN A C 1
ATOM 4514 O O . ASN A 1 561 ? -28.256 -2.196 -1.434 1.00 90.31 561 ASN A O 1
ATOM 4518 N N . LYS A 1 562 ? -29.064 -2.256 0.678 1.00 88.25 562 LYS A N 1
ATOM 4519 C CA . LYS A 1 562 ? -28.759 -0.858 0.989 1.00 88.25 562 LYS A CA 1
ATOM 4520 C C . LYS A 1 562 ? -27.256 -0.593 0.871 1.00 88.25 562 LYS A C 1
ATOM 4522 O O . LYS A 1 562 ? -26.429 -1.374 1.353 1.00 88.25 562 LYS A O 1
ATOM 4527 N N . ASP A 1 563 ? -26.929 0.512 0.220 1.00 88.12 563 ASP A N 1
ATOM 4528 C CA . ASP A 1 563 ? -25.585 0.982 -0.066 1.00 88.12 563 ASP A CA 1
ATOM 4529 C C . ASP A 1 563 ? -25.194 2.196 0.787 1.00 88.12 563 ASP A C 1
ATOM 4531 O O . ASP A 1 563 ? -26.034 2.922 1.322 1.00 88.12 563 ASP A O 1
ATOM 4535 N N . ASN A 1 564 ? -23.885 2.408 0.931 1.00 81.88 564 ASN A N 1
ATOM 4536 C CA . ASN A 1 564 ? -23.337 3.643 1.486 1.00 81.88 564 ASN A CA 1
ATOM 4537 C C . ASN A 1 564 ? -23.244 4.752 0.418 1.00 81.88 564 ASN A C 1
ATOM 4539 O O . ASN A 1 564 ? -23.497 4.546 -0.767 1.00 81.88 564 ASN A O 1
ATOM 4543 N N . LYS A 1 565 ? -22.766 5.934 0.824 1.00 83.56 565 LYS A N 1
ATOM 4544 C CA . LYS A 1 565 ? -22.495 7.094 -0.054 1.00 83.56 565 LYS A CA 1
ATOM 4545 C C . LYS A 1 565 ? -21.525 6.844 -1.231 1.00 83.56 565 LYS A C 1
ATOM 4547 O O . LYS A 1 565 ? -21.306 7.751 -2.032 1.00 83.56 565 LYS A O 1
ATOM 4552 N N . HIS A 1 566 ? -20.915 5.662 -1.319 1.00 78.44 566 HIS A N 1
ATOM 4553 C CA . HIS A 1 566 ? -20.028 5.222 -2.396 1.00 78.44 566 HIS A CA 1
ATOM 4554 C C . HIS A 1 566 ? -20.645 4.102 -3.260 1.00 78.44 566 HIS A C 1
ATOM 4556 O O . HIS A 1 566 ? -19.963 3.591 -4.145 1.00 78.44 566 HIS A O 1
ATOM 4562 N N . GLY A 1 567 ? -21.913 3.721 -3.047 1.00 87.94 567 GLY A N 1
ATOM 4563 C CA . GLY A 1 567 ? -22.579 2.602 -3.733 1.00 87.94 567 GLY A CA 1
ATOM 4564 C C . GLY A 1 567 ? -22.172 1.215 -3.212 1.00 87.94 567 GLY A C 1
ATOM 4565 O O . GLY A 1 567 ? -22.507 0.188 -3.801 1.00 87.94 567 GLY A O 1
ATOM 4566 N N . GLU A 1 568 ? -21.401 1.153 -2.126 1.00 90.75 568 GLU A N 1
ATOM 4567 C CA . GLU A 1 568 ? -20.858 -0.095 -1.596 1.00 90.75 568 GLU A CA 1
ATOM 4568 C C . GLU A 1 568 ? -21.890 -0.755 -0.669 1.00 90.75 568 GLU A C 1
ATOM 4570 O O . GLU A 1 568 ? -22.489 -0.101 0.183 1.00 90.75 568 GLU A O 1
ATOM 4575 N N . THR A 1 569 ? -22.091 -2.064 -0.825 1.00 94.06 569 THR A N 1
ATOM 4576 C CA . THR A 1 569 ? -23.117 -2.855 -0.123 1.00 94.06 569 THR A CA 1
ATOM 4577 C C . THR A 1 569 ? -22.453 -3.972 0.672 1.00 94.06 569 THR A C 1
ATOM 4579 O O . THR A 1 569 ? -21.299 -4.322 0.414 1.00 94.06 569 THR A O 1
ATOM 4582 N N . ALA A 1 570 ? -23.186 -4.615 1.585 1.00 92.25 570 ALA A N 1
ATOM 4583 C CA . ALA A 1 570 ? -22.673 -5.742 2.372 1.00 92.25 570 ALA A CA 1
ATOM 4584 C C . ALA A 1 570 ? -22.073 -6.868 1.501 1.00 92.25 570 ALA A C 1
ATOM 4586 O O . ALA A 1 570 ? -21.131 -7.548 1.908 1.00 92.25 570 ALA A O 1
ATOM 4587 N N . LEU A 1 571 ? -22.577 -7.035 0.272 1.00 97.06 571 LEU A N 1
ATOM 4588 C CA . LEU A 1 571 ? -22.040 -7.986 -0.697 1.00 97.06 571 LEU A CA 1
ATOM 4589 C C . LEU A 1 571 ? -20.640 -7.595 -1.197 1.00 97.06 571 LEU A C 1
ATOM 4591 O O . LEU A 1 571 ? -19.794 -8.477 -1.344 1.00 97.06 571 LEU A O 1
ATOM 4595 N N . HIS A 1 572 ? -20.388 -6.307 -1.451 1.00 96.19 572 HIS A N 1
ATOM 4596 C CA . HIS A 1 572 ? -19.080 -5.802 -1.883 1.00 96.19 572 HIS A CA 1
ATOM 4597 C C . HIS A 1 572 ? -18.018 -6.035 -0.797 1.00 96.19 572 HIS A C 1
ATOM 4599 O O . HIS A 1 572 ? -16.997 -6.667 -1.078 1.00 96.19 572 HIS A O 1
ATOM 4605 N N . PHE A 1 573 ? -18.308 -5.650 0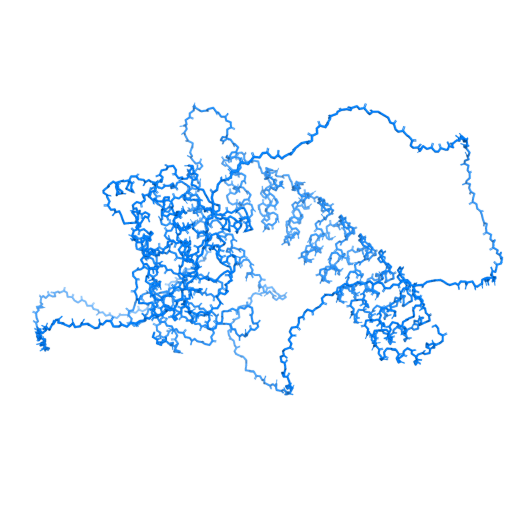.452 1.00 90.44 573 PHE A N 1
ATOM 4606 C CA . PHE A 1 573 ? -17.414 -5.867 1.598 1.00 90.44 573 PHE A CA 1
ATOM 4607 C C . PHE A 1 573 ? -17.129 -7.357 1.843 1.00 90.44 573 PHE A C 1
ATOM 4609 O O . PHE A 1 573 ? -15.967 -7.761 1.830 1.00 90.44 573 PHE A O 1
ATOM 4616 N N . ALA A 1 574 ? -18.158 -8.209 1.943 1.00 94.00 574 ALA A N 1
ATOM 4617 C CA . ALA A 1 574 ? -17.962 -9.651 2.140 1.00 94.00 574 ALA A CA 1
ATOM 4618 C C . ALA A 1 574 ? -17.195 -10.324 0.986 1.00 94.00 574 ALA A C 1
ATOM 4620 O O . ALA A 1 574 ? -16.422 -11.260 1.210 1.00 94.00 574 ALA A O 1
ATOM 4621 N N . SER A 1 575 ? -17.367 -9.833 -0.247 1.00 94.50 575 SER A N 1
ATOM 4622 C CA . SER A 1 575 ? -16.640 -10.336 -1.418 1.00 94.50 575 SER A CA 1
ATOM 4623 C C . SER A 1 575 ? -15.174 -9.903 -1.432 1.00 94.50 575 SER A C 1
ATOM 4625 O O . SER A 1 575 ? -14.311 -10.711 -1.775 1.00 94.50 575 SER A O 1
ATOM 4627 N N . GLY A 1 576 ? -14.885 -8.663 -1.028 1.00 90.06 576 GLY A N 1
ATOM 4628 C CA . GLY A 1 576 ? -13.526 -8.137 -0.894 1.00 90.06 576 GLY A CA 1
ATOM 4629 C C . GLY A 1 576 ? -12.755 -8.686 0.311 1.00 90.06 576 GLY A C 1
ATOM 4630 O O . GLY A 1 576 ? -11.540 -8.810 0.227 1.00 90.06 576 GLY A O 1
ATOM 4631 N N . ALA A 1 577 ? -13.437 -9.046 1.401 1.00 85.50 577 ALA A N 1
ATOM 4632 C CA . ALA A 1 577 ? -12.815 -9.597 2.609 1.00 85.50 577 ALA A CA 1
ATOM 4633 C C . ALA A 1 577 ? -12.664 -11.136 2.594 1.00 85.50 577 ALA A C 1
ATOM 4635 O O . ALA A 1 577 ? -11.870 -11.692 3.355 1.00 85.50 577 ALA A O 1
ATOM 4636 N N . GLY A 1 578 ? -13.391 -11.837 1.713 1.00 92.00 578 GLY A N 1
ATOM 4637 C CA . GLY A 1 578 ? -13.243 -13.283 1.496 1.00 92.00 578 GLY A CA 1
ATOM 4638 C C . GLY A 1 578 ? -14.268 -14.180 2.204 1.00 92.00 578 GLY A C 1
ATOM 4639 O O . GLY A 1 578 ? -14.135 -15.407 2.155 1.00 92.00 578 GLY A O 1
ATOM 4640 N N . HIS A 1 579 ? -15.319 -13.606 2.794 1.00 95.00 579 HIS A N 1
ATOM 4641 C CA . HIS A 1 579 ? -16.315 -14.308 3.618 1.00 95.00 579 HIS A CA 1
ATOM 4642 C C . HIS A 1 579 ? -17.428 -14.958 2.780 1.00 95.00 579 HIS A C 1
ATOM 4644 O O . HIS A 1 579 ? -18.555 -14.471 2.670 1.00 95.00 579 HIS A O 1
ATOM 4650 N N . LEU A 1 580 ? -17.097 -16.090 2.149 1.00 96.50 580 LEU A N 1
ATOM 4651 C CA . LEU A 1 580 ? -17.990 -16.848 1.257 1.00 96.50 580 LEU A CA 1
ATOM 4652 C C . LEU A 1 580 ? -19.315 -17.283 1.916 1.00 96.50 580 LEU A C 1
ATOM 4654 O O . LEU A 1 580 ? -20.330 -17.432 1.238 1.00 96.50 580 LEU A O 1
ATOM 4658 N N . ASP A 1 581 ? -19.310 -17.534 3.218 1.00 96.06 581 ASP A N 1
ATOM 4659 C CA . ASP A 1 581 ? -20.483 -17.886 4.017 1.00 96.06 581 ASP A CA 1
ATOM 4660 C C . ASP A 1 581 ? -21.439 -16.698 4.213 1.00 96.06 581 ASP A C 1
ATOM 4662 O O . ASP A 1 581 ? -22.656 -16.883 4.136 1.00 96.06 581 ASP A O 1
ATOM 4666 N N . ILE A 1 582 ? -20.911 -15.480 4.369 1.00 94.00 582 ILE A N 1
ATOM 4667 C CA . ILE A 1 582 ? -21.709 -14.247 4.360 1.00 94.00 582 ILE A CA 1
ATOM 4668 C C . ILE A 1 582 ? -22.242 -13.964 2.956 1.00 94.00 582 ILE A C 1
ATOM 4670 O O . ILE A 1 582 ? -23.435 -13.708 2.812 1.00 94.00 582 ILE A O 1
ATOM 4674 N N . VAL A 1 583 ? -21.422 -14.095 1.907 1.00 97.00 583 VAL A N 1
ATOM 4675 C CA . VAL A 1 583 ? -21.888 -13.948 0.512 1.00 97.00 583 VAL A CA 1
ATOM 4676 C C . VAL A 1 583 ? -23.030 -14.931 0.197 1.00 97.00 583 VAL A C 1
ATOM 4678 O O . VAL A 1 583 ? -24.010 -14.557 -0.451 1.00 97.00 583 VAL A O 1
ATOM 4681 N N . LYS A 1 584 ? -22.965 -16.164 0.718 1.00 96.62 584 LYS A N 1
ATOM 4682 C CA . LYS A 1 584 ? -24.066 -17.143 0.652 1.00 96.62 584 LYS A CA 1
ATOM 4683 C C . LYS A 1 584 ? -25.300 -16.696 1.434 1.00 96.62 584 LYS A C 1
ATOM 4685 O O . LYS A 1 584 ? -26.390 -16.700 0.873 1.00 96.62 584 LYS A O 1
ATOM 4690 N N . LEU A 1 585 ? -25.141 -16.256 2.684 1.00 93.69 585 LEU A N 1
ATOM 4691 C CA . LEU A 1 585 ? -26.251 -15.762 3.506 1.00 93.69 585 LEU A CA 1
ATOM 4692 C C . LEU A 1 585 ? -26.967 -14.564 2.861 1.00 93.69 585 LEU A C 1
ATOM 4694 O O . LEU A 1 585 ? -28.193 -14.500 2.895 1.00 93.69 585 LEU A O 1
ATOM 4698 N N . LEU A 1 586 ? -26.219 -13.631 2.268 1.00 93.69 586 LEU A N 1
ATOM 4699 C CA . LEU A 1 586 ? -26.766 -12.479 1.551 1.00 93.69 586 LEU A CA 1
ATOM 4700 C C . LEU A 1 586 ? -27.552 -12.931 0.309 1.00 93.69 586 LEU A C 1
ATOM 4702 O O . LEU A 1 586 ? -28.678 -12.477 0.109 1.00 93.69 586 LEU A O 1
ATOM 4706 N N . ALA A 1 587 ? -27.026 -13.883 -0.470 1.00 94.69 587 ALA A N 1
ATOM 4707 C CA . ALA A 1 587 ? -27.747 -14.486 -1.594 1.00 94.69 587 ALA A CA 1
ATOM 4708 C C . ALA A 1 587 ? -29.053 -15.181 -1.152 1.00 94.69 587 ALA A C 1
ATOM 4710 O O . ALA A 1 587 ? -30.105 -14.952 -1.749 1.00 94.69 587 ALA A O 1
ATOM 4711 N N . ASP A 1 588 ? -29.019 -15.964 -0.068 1.00 92.94 588 ASP A N 1
ATOM 4712 C CA . ASP A 1 588 ? -30.201 -16.630 0.503 1.00 92.94 588 ASP A CA 1
ATOM 4713 C C . ASP A 1 588 ? -31.231 -15.617 1.052 1.00 92.94 588 ASP A C 1
ATOM 4715 O O . ASP A 1 588 ? -32.441 -15.857 1.014 1.00 92.94 588 ASP A O 1
ATOM 4719 N N . ARG A 1 589 ? -30.768 -14.444 1.508 1.00 89.19 589 ARG A N 1
ATOM 4720 C CA . ARG A 1 589 ? -31.592 -13.282 1.896 1.00 89.19 589 ARG A CA 1
ATOM 4721 C C . ARG A 1 589 ? -32.026 -12.400 0.713 1.00 89.19 589 ARG A C 1
ATOM 4723 O O . ARG A 1 589 ? -32.645 -11.367 0.946 1.00 89.19 589 ARG A O 1
ATOM 4730 N N . LYS A 1 590 ? -31.796 -12.835 -0.534 1.00 90.50 590 LYS A N 1
ATOM 4731 C CA . LYS A 1 590 ? -32.152 -12.139 -1.789 1.00 90.50 590 LYS A CA 1
ATOM 4732 C C . LYS A 1 590 ? -31.416 -10.810 -2.028 1.00 90.50 590 LYS A C 1
ATOM 4734 O O . LYS A 1 590 ? -31.988 -9.897 -2.619 1.00 90.50 590 LYS A O 1
ATOM 4739 N N . ALA A 1 591 ? -30.156 -10.703 -1.611 1.00 92.88 591 ALA A N 1
ATOM 4740 C CA . ALA A 1 591 ? -29.295 -9.603 -2.041 1.00 92.88 591 ALA A CA 1
ATOM 4741 C C . ALA A 1 591 ? -29.074 -9.631 -3.567 1.00 92.88 591 ALA A C 1
ATOM 4743 O O . ALA A 1 591 ? -28.924 -10.694 -4.177 1.00 92.88 591 ALA A O 1
ATOM 4744 N N . THR A 1 592 ? -29.027 -8.452 -4.181 1.00 95.19 592 THR A N 1
ATOM 4745 C CA . THR A 1 592 ? -28.883 -8.262 -5.628 1.00 95.19 592 THR A CA 1
ATOM 4746 C C . THR A 1 592 ? -27.441 -8.524 -6.049 1.00 95.19 592 THR A C 1
ATOM 4748 O O . THR A 1 592 ? -26.596 -7.636 -6.018 1.00 95.19 592 THR A O 1
ATOM 4751 N N . LEU A 1 593 ? -27.141 -9.760 -6.456 1.00 96.44 593 LEU A N 1
ATOM 4752 C CA . LEU A 1 593 ? -25.763 -10.200 -6.723 1.00 96.44 593 LEU A CA 1
ATOM 4753 C C . LEU A 1 593 ? -25.082 -9.513 -7.924 1.00 96.44 593 LEU A C 1
ATOM 4755 O O . LEU A 1 593 ? -23.871 -9.628 -8.095 1.00 96.44 593 LEU A O 1
ATOM 4759 N N . THR A 1 594 ? -25.852 -8.796 -8.744 1.00 96.25 594 THR A N 1
ATOM 4760 C CA . THR A 1 594 ? -25.389 -8.024 -9.908 1.00 96.25 594 THR A CA 1
ATOM 4761 C C . THR A 1 594 ? -25.277 -6.520 -9.635 1.00 96.25 594 THR A C 1
ATOM 4763 O O . THR A 1 594 ? -25.169 -5.748 -10.585 1.00 96.25 594 THR A O 1
ATOM 4766 N N . VAL A 1 595 ? -25.354 -6.087 -8.371 1.00 94.88 595 VAL A N 1
ATOM 4767 C CA . VAL A 1 595 ? -25.117 -4.686 -7.990 1.00 94.88 595 VAL A CA 1
ATOM 4768 C C . VAL A 1 595 ? -23.675 -4.269 -8.314 1.00 94.88 595 VAL A C 1
ATOM 4770 O O . VAL A 1 595 ? -22.765 -5.103 -8.343 1.00 94.88 595 VAL A O 1
ATOM 4773 N N . VAL A 1 596 ? -23.489 -2.976 -8.573 1.00 95.69 596 VAL A N 1
ATOM 4774 C CA . VAL A 1 596 ? -22.188 -2.329 -8.773 1.00 95.69 596 VAL A CA 1
ATOM 4775 C C . VAL A 1 596 ? -22.054 -1.136 -7.837 1.00 95.69 596 VAL A C 1
ATOM 4777 O O . VAL A 1 596 ? -23.052 -0.491 -7.524 1.00 95.69 596 VAL A O 1
ATOM 4780 N N . ASP A 1 597 ? -20.832 -0.845 -7.402 1.00 92.50 597 ASP A N 1
ATOM 4781 C CA . ASP A 1 597 ? -20.533 0.341 -6.601 1.00 92.50 597 ASP A CA 1
ATOM 4782 C C . ASP A 1 597 ? -20.554 1.646 -7.426 1.00 92.50 597 ASP A C 1
ATOM 4784 O O . ASP A 1 597 ? -20.748 1.664 -8.647 1.00 92.50 597 ASP A O 1
ATOM 4788 N N . GLY A 1 598 ? -20.322 2.779 -6.762 1.00 90.88 598 GLY A N 1
ATOM 4789 C CA . GLY A 1 598 ? -20.252 4.106 -7.374 1.00 90.88 598 GLY A CA 1
ATOM 4790 C C . GLY A 1 598 ? -19.104 4.286 -8.375 1.00 90.88 598 GLY A C 1
ATOM 4791 O O . GLY A 1 598 ? -19.135 5.237 -9.154 1.00 90.88 598 GLY A O 1
ATOM 4792 N N . SER A 1 599 ? -18.136 3.365 -8.412 1.00 90.00 599 SER A N 1
ATOM 4793 C CA . SER A 1 599 ? -17.082 3.275 -9.435 1.00 90.00 599 SER A CA 1
ATOM 4794 C C . SER A 1 599 ? -17.416 2.263 -10.542 1.00 90.00 599 SER A C 1
ATOM 4796 O O . SER A 1 599 ? -16.662 2.137 -11.502 1.00 90.00 599 SER A O 1
ATOM 4798 N N . GLY A 1 600 ? -18.551 1.562 -10.457 1.00 94.50 600 GLY A N 1
ATOM 4799 C CA . GLY A 1 600 ? -18.992 0.541 -11.408 1.00 94.50 600 GLY A CA 1
ATOM 4800 C C . GLY A 1 600 ? -18.432 -0.863 -11.153 1.00 94.50 600 GLY A C 1
ATOM 4801 O O . GLY A 1 600 ? -18.659 -1.750 -11.973 1.00 94.50 600 GLY A O 1
ATOM 4802 N N . ASN A 1 601 ? -17.709 -1.102 -10.055 1.00 95.69 601 ASN A N 1
ATOM 4803 C CA . ASN A 1 601 ? -17.180 -2.436 -9.762 1.00 95.69 601 ASN A CA 1
ATOM 4804 C C . ASN A 1 601 ? -18.291 -3.336 -9.206 1.00 95.69 601 ASN A C 1
ATOM 4806 O O . ASN A 1 601 ? -19.045 -2.898 -8.345 1.00 95.6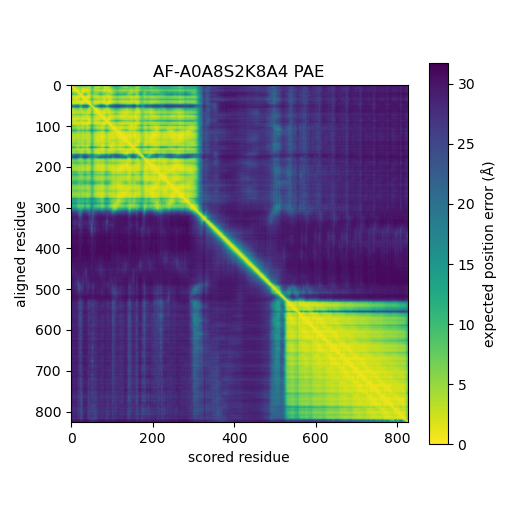9 601 ASN A O 1
ATOM 4810 N N . ASN A 1 602 ? -18.357 -4.604 -9.624 1.00 96.19 602 ASN A N 1
ATOM 4811 C CA . ASN A 1 602 ? -19.270 -5.593 -9.034 1.00 96.19 602 ASN A CA 1
ATOM 4812 C C . ASN A 1 602 ? -18.590 -6.448 -7.943 1.00 96.19 602 ASN A C 1
ATOM 4814 O O . ASN A 1 602 ? -17.371 -6.422 -7.754 1.00 96.19 602 ASN A O 1
ATOM 4818 N N . ALA A 1 603 ? -19.369 -7.292 -7.267 1.00 97.00 603 ALA A N 1
ATOM 4819 C CA . ALA A 1 603 ? -18.869 -8.228 -6.256 1.00 97.00 603 ALA A CA 1
ATOM 4820 C C . ALA A 1 603 ? -17.748 -9.178 -6.757 1.00 97.00 603 ALA A C 1
ATOM 4822 O O . ALA A 1 603 ? -16.835 -9.506 -5.996 1.00 97.00 603 ALA A O 1
ATOM 4823 N N . ILE A 1 604 ? -17.755 -9.579 -8.039 1.00 98.12 604 ILE A N 1
ATOM 4824 C CA . ILE A 1 604 ? -16.677 -10.396 -8.631 1.00 98.12 604 ILE A CA 1
ATOM 4825 C C . ILE A 1 604 ? -15.379 -9.586 -8.749 1.00 98.12 604 ILE A C 1
ATOM 4827 O O . ILE A 1 604 ? -14.315 -10.116 -8.439 1.00 98.12 604 ILE A O 1
ATOM 4831 N N . TYR A 1 605 ? -15.442 -8.308 -9.135 1.00 97.69 605 TYR A N 1
ATOM 4832 C CA . TYR A 1 605 ? -14.285 -7.408 -9.171 1.00 97.69 605 TYR A CA 1
ATOM 4833 C C . TYR A 1 605 ? -13.662 -7.233 -7.780 1.00 97.69 605 TYR A C 1
ATOM 4835 O O . TYR A 1 605 ? -12.449 -7.377 -7.633 1.00 97.69 605 TYR A O 1
ATOM 4843 N N . TRP A 1 606 ? -14.482 -7.007 -6.746 1.00 96.75 606 TRP A N 1
ATOM 4844 C CA . TRP A 1 606 ? -14.017 -6.902 -5.356 1.00 96.75 606 TRP A CA 1
ATOM 4845 C C . TRP A 1 606 ? -13.310 -8.187 -4.887 1.00 96.75 606 TRP A C 1
ATOM 4847 O O . TRP A 1 606 ? -12.194 -8.121 -4.368 1.00 96.75 606 TRP A O 1
ATOM 4857 N N . ALA A 1 607 ? -13.886 -9.363 -5.160 1.00 97.50 607 ALA A N 1
ATOM 4858 C CA . ALA A 1 607 ? -13.246 -10.650 -4.873 1.00 97.50 607 ALA A CA 1
ATOM 4859 C C . ALA A 1 607 ? -11.967 -10.889 -5.701 1.00 97.50 607 ALA A C 1
ATOM 4861 O O . ALA A 1 607 ? -10.984 -11.439 -5.195 1.00 97.50 607 ALA A O 1
ATOM 4862 N N . ALA A 1 608 ? -11.949 -10.470 -6.968 1.00 96.12 608 ALA A N 1
ATOM 4863 C CA . ALA A 1 608 ? -10.808 -10.621 -7.867 1.00 96.12 608 ALA A CA 1
ATOM 4864 C C . ALA A 1 608 ? -9.617 -9.743 -7.466 1.00 96.12 608 ALA A C 1
ATOM 4866 O O . ALA A 1 608 ? -8.479 -10.205 -7.539 1.00 96.12 608 ALA A O 1
ATOM 4867 N N . ARG A 1 609 ? -9.885 -8.527 -6.974 1.00 94.69 609 ARG A N 1
ATOM 4868 C CA . ARG A 1 609 ? -8.901 -7.556 -6.474 1.00 94.69 609 ARG A CA 1
ATOM 4869 C C . ARG A 1 609 ? -8.100 -8.046 -5.264 1.00 94.69 609 ARG A C 1
ATOM 4871 O O . ARG A 1 609 ? -6.980 -7.587 -5.081 1.00 94.69 609 ARG A O 1
ATOM 4878 N N . GLN A 1 610 ? -8.671 -8.946 -4.460 1.00 90.12 610 GLN A N 1
ATOM 4879 C CA . GLN A 1 610 ? -8.086 -9.435 -3.200 1.00 90.12 610 GLN A CA 1
ATOM 4880 C C . GLN A 1 610 ? -7.745 -10.943 -3.224 1.00 90.12 610 GLN A C 1
ATOM 4882 O O . GLN A 1 610 ? -7.196 -11.491 -2.268 1.00 90.12 610 GLN A O 1
ATOM 4887 N N . GLY A 1 611 ? -8.026 -11.639 -4.335 1.00 92.19 611 GLY A N 1
ATOM 4888 C CA . GLY A 1 611 ? -7.586 -13.021 -4.558 1.00 92.19 611 GLY A CA 1
ATOM 4889 C C . GLY A 1 611 ? -8.617 -14.124 -4.256 1.00 92.19 611 GLY A C 1
ATOM 4890 O O . GLY A 1 611 ? -8.247 -15.302 -4.241 1.00 92.19 611 GLY A O 1
ATOM 4891 N N . HIS A 1 612 ? -9.889 -13.797 -4.016 1.00 96.38 612 HIS A N 1
ATOM 4892 C CA . HIS A 1 612 ? -10.898 -14.706 -3.450 1.00 96.38 612 HIS A CA 1
ATOM 4893 C C . HIS A 1 612 ? -11.637 -15.577 -4.488 1.00 96.38 612 HIS A C 1
ATOM 4895 O O . HIS A 1 612 ? -12.854 -15.494 -4.661 1.00 96.38 612 HIS A O 1
ATOM 4901 N N . VAL A 1 613 ? -10.904 -16.497 -5.130 1.00 97.81 613 VAL A N 1
ATOM 4902 C CA . VAL A 1 613 ? -11.441 -17.499 -6.085 1.00 97.81 613 VAL A CA 1
ATOM 4903 C C . VAL A 1 613 ? -12.751 -18.190 -5.641 1.00 97.81 613 VAL A C 1
ATOM 4905 O O . VAL A 1 613 ? -13.651 -18.289 -6.475 1.00 97.81 613 VAL A O 1
ATOM 4908 N N . PRO A 1 614 ? -12.936 -18.642 -4.380 1.00 98.12 614 PRO A N 1
ATOM 4909 C CA . PRO A 1 614 ? -14.170 -19.331 -3.980 1.00 98.12 614 PRO A CA 1
ATOM 4910 C C . PRO A 1 614 ? -15.440 -18.471 -4.079 1.00 98.12 614 PRO A C 1
ATOM 4912 O O . PRO A 1 614 ? -16.525 -19.011 -4.289 1.00 98.12 614 PRO A O 1
ATOM 4915 N N . ILE A 1 615 ? -15.311 -17.146 -3.947 1.00 98.06 615 ILE A N 1
ATOM 4916 C CA . ILE A 1 615 ? -16.426 -16.198 -4.079 1.00 98.06 615 ILE A CA 1
ATOM 4917 C C . ILE A 1 615 ? -16.739 -15.947 -5.551 1.00 98.06 615 ILE A C 1
ATOM 4919 O O . ILE A 1 615 ? -17.902 -15.999 -5.935 1.00 98.06 615 ILE A O 1
ATOM 4923 N N . ILE A 1 616 ? -15.711 -15.784 -6.388 1.00 98.38 616 ILE A N 1
ATOM 4924 C CA . ILE A 1 616 ? -15.853 -15.676 -7.849 1.00 98.38 616 ILE A CA 1
ATOM 4925 C C . ILE A 1 616 ? -16.614 -16.887 -8.408 1.00 98.38 616 ILE A C 1
ATOM 4927 O O . ILE A 1 616 ? -17.575 -16.716 -9.155 1.00 98.38 616 ILE A O 1
ATOM 4931 N N . ALA A 1 617 ? -16.230 -18.099 -7.990 1.00 97.88 617 ALA A N 1
ATOM 4932 C CA . ALA A 1 617 ? -16.892 -19.338 -8.389 1.00 97.88 617 ALA A CA 1
ATOM 4933 C C . ALA A 1 617 ? -18.385 -19.350 -8.010 1.00 97.88 617 ALA A C 1
ATOM 4935 O O . ALA A 1 617 ? -19.231 -19.648 -8.849 1.00 97.88 617 ALA A O 1
ATOM 4936 N N . PHE A 1 618 ? -18.715 -18.985 -6.766 1.00 98.25 618 PHE A N 1
ATOM 4937 C CA . PHE A 1 618 ? -20.096 -18.962 -6.276 1.00 98.25 618 PHE A CA 1
ATOM 4938 C C . PHE A 1 618 ? -20.950 -17.873 -6.941 1.00 98.25 618 PHE A C 1
ATOM 4940 O O . PHE A 1 618 ? -22.082 -18.138 -7.331 1.00 98.25 618 PHE A O 1
ATOM 4947 N N . LEU A 1 619 ? -20.425 -16.656 -7.107 1.00 97.75 619 LEU A N 1
ATOM 4948 C CA . LEU A 1 619 ? -21.148 -15.571 -7.776 1.00 97.75 619 LEU A CA 1
ATOM 4949 C C . LEU A 1 619 ? -21.435 -15.925 -9.244 1.00 97.75 619 LEU A C 1
ATOM 4951 O O . LEU A 1 619 ? -22.550 -15.712 -9.718 1.00 97.75 619 LEU A O 1
ATOM 4955 N N . HIS A 1 620 ? -20.479 -16.548 -9.937 1.00 97.44 620 HIS A N 1
ATOM 4956 C CA . HIS A 1 620 ? -20.693 -17.052 -11.292 1.00 97.44 620 HIS A CA 1
ATOM 4957 C C . HIS A 1 620 ? -21.716 -18.205 -11.347 1.00 97.44 620 HIS A C 1
ATOM 4959 O O . HIS A 1 620 ? -22.585 -18.198 -12.215 1.00 97.44 620 HIS A O 1
ATOM 4965 N N . GLU A 1 621 ? -21.694 -19.143 -10.389 1.00 97.25 621 GLU A N 1
ATOM 4966 C CA . GLU A 1 621 ? -22.727 -20.190 -10.237 1.00 97.25 621 GLU A CA 1
ATOM 4967 C C . GLU A 1 621 ? -24.134 -19.586 -10.051 1.00 97.25 621 GLU A C 1
ATOM 4969 O O . GLU A 1 621 ? -25.124 -20.127 -10.544 1.00 97.25 621 GLU A O 1
ATOM 4974 N N . LYS A 1 622 ? -24.233 -18.425 -9.387 1.00 97.19 622 LYS A N 1
ATOM 4975 C CA . LYS A 1 622 ? -25.473 -17.642 -9.247 1.00 97.19 622 LYS A CA 1
ATOM 4976 C C . LYS A 1 622 ? -25.791 -16.733 -10.444 1.00 97.19 622 LYS A C 1
ATOM 4978 O O . LYS A 1 622 ? -26.740 -15.956 -10.369 1.00 97.19 622 LYS A O 1
ATOM 4983 N N . GLY A 1 623 ? -25.052 -16.842 -11.548 1.00 95.25 623 GLY A N 1
ATOM 4984 C CA . GLY A 1 623 ? -25.318 -16.126 -12.797 1.00 95.25 623 GLY A CA 1
ATOM 4985 C C . GLY A 1 623 ? -24.798 -14.688 -12.852 1.00 95.25 623 GLY A C 1
ATOM 4986 O O . GLY A 1 623 ? -25.194 -13.944 -13.748 1.00 95.25 623 GLY A O 1
ATOM 4987 N N . VAL A 1 624 ? -23.920 -14.273 -11.931 1.00 96.62 624 VAL A N 1
ATOM 4988 C CA . VAL A 1 624 ? -23.305 -12.937 -11.987 1.00 96.62 624 VAL A CA 1
ATOM 4989 C C . VAL A 1 624 ? -22.332 -12.864 -13.178 1.00 96.62 624 VAL A C 1
ATOM 4991 O O . VAL A 1 624 ? -21.460 -13.732 -13.311 1.00 96.62 624 VAL A O 1
ATOM 4994 N N . PRO A 1 625 ? -22.449 -11.851 -14.059 1.00 94.75 625 PRO A N 1
ATOM 4995 C CA . PRO A 1 625 ? -21.582 -11.719 -15.224 1.00 94.75 625 PRO A CA 1
ATOM 4996 C C . PRO A 1 625 ? -20.133 -11.395 -14.831 1.00 94.75 625 PRO A C 1
ATOM 4998 O O . PRO A 1 625 ? -19.866 -10.500 -14.031 1.00 94.75 625 PRO A O 1
ATOM 5001 N N . ILE A 1 626 ? -19.189 -12.118 -15.442 1.00 93.94 626 ILE A N 1
ATOM 5002 C CA . ILE A 1 626 ? -17.740 -11.953 -15.226 1.00 93.94 626 ILE A CA 1
ATOM 5003 C C . ILE A 1 626 ? -17.166 -10.783 -16.034 1.00 93.94 626 ILE A C 1
ATOM 5005 O O . ILE A 1 626 ? -16.292 -10.066 -15.555 1.00 93.94 626 ILE A O 1
ATOM 5009 N N . ASN A 1 627 ? -17.672 -10.568 -17.249 1.00 93.06 627 ASN A N 1
ATOM 5010 C CA . ASN A 1 627 ? -17.164 -9.562 -18.186 1.00 93.06 627 ASN A CA 1
ATOM 5011 C C . ASN A 1 627 ? -17.799 -8.178 -17.958 1.00 93.06 627 ASN A C 1
ATOM 5013 O O . ASN A 1 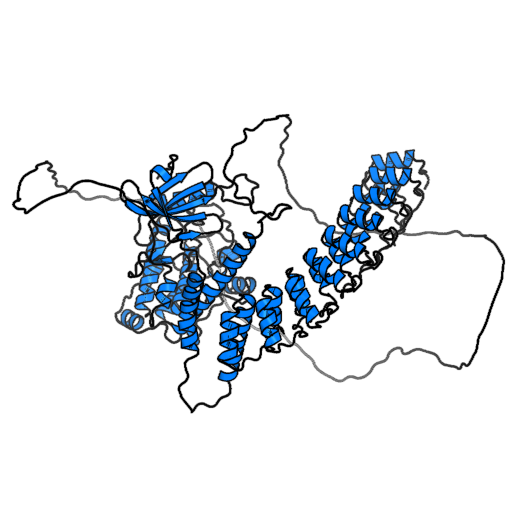627 ? -18.125 -7.480 -18.912 1.00 93.06 627 ASN A O 1
ATOM 5017 N N . VAL A 1 628 ? -18.006 -7.801 -16.692 1.00 95.00 628 VAL A N 1
ATOM 5018 C CA . VAL A 1 628 ? -18.405 -6.439 -16.314 1.00 95.00 628 VAL A CA 1
ATOM 5019 C C . VAL A 1 628 ? -17.152 -5.577 -16.244 1.00 95.00 628 VAL A C 1
ATOM 5021 O O . VAL A 1 628 ? -16.233 -5.885 -15.485 1.00 95.00 628 VAL A O 1
ATOM 5024 N N . SER A 1 629 ? -17.132 -4.511 -17.038 1.00 94.75 629 SER A N 1
ATOM 5025 C CA . SER A 1 629 ? -16.215 -3.382 -16.907 1.00 94.75 629 SER A CA 1
ATOM 5026 C C . SER A 1 629 ? -16.758 -2.378 -15.889 1.00 94.75 629 SER A C 1
ATOM 5028 O O . SER A 1 629 ? -17.964 -2.118 -15.861 1.00 94.75 629 SER A O 1
ATOM 5030 N N . ASN A 1 630 ? -15.878 -1.791 -15.083 1.00 94.81 630 ASN A N 1
ATOM 5031 C CA . ASN A 1 630 ? -16.211 -0.655 -14.226 1.00 94.81 630 ASN A CA 1
ATOM 5032 C C . ASN A 1 630 ? -16.227 0.673 -15.028 1.00 94.81 630 ASN A C 1
ATOM 5034 O O . ASN A 1 630 ? -16.224 0.668 -16.260 1.00 94.81 630 ASN A O 1
ATOM 5038 N N . ARG A 1 631 ? -16.257 1.827 -14.343 1.00 95.62 631 ARG A N 1
ATOM 5039 C CA . ARG A 1 631 ? -16.257 3.164 -14.979 1.00 95.62 631 ARG A CA 1
ATOM 5040 C C . ARG A 1 631 ? -14.924 3.594 -15.607 1.00 95.62 631 ARG A C 1
ATOM 5042 O O . ARG A 1 631 ? -14.899 4.671 -16.186 1.00 95.62 631 ARG A O 1
ATOM 5049 N N . SER A 1 632 ? -13.860 2.804 -15.474 1.00 93.50 632 SER A N 1
ATOM 5050 C CA . SER A 1 632 ? -12.573 2.995 -16.158 1.00 93.50 632 SER A CA 1
ATOM 5051 C C . SER A 1 632 ? -12.270 1.848 -17.132 1.00 93.50 632 SER A C 1
ATOM 5053 O O . SER A 1 632 ? -11.109 1.534 -17.381 1.00 93.50 632 SER A O 1
ATOM 5055 N N . GLY A 1 633 ? -13.303 1.142 -17.607 1.00 95.75 633 GLY A N 1
ATOM 5056 C CA . GLY A 1 633 ? -13.192 0.003 -18.524 1.00 95.75 633 GLY A CA 1
ATOM 5057 C C . GLY A 1 633 ? -12.658 -1.295 -17.892 1.00 95.75 633 GLY A C 1
ATOM 5058 O O . GLY A 1 633 ? -12.838 -2.377 -18.454 1.00 95.75 633 GLY A O 1
ATOM 5059 N N . GLU A 1 634 ? -12.061 -1.237 -16.698 1.00 96.31 634 GLU A N 1
ATOM 5060 C CA . GLU A 1 634 ? -11.402 -2.380 -16.066 1.00 96.31 634 GLU A CA 1
ATOM 5061 C C . GLU A 1 634 ? -12.393 -3.492 -15.697 1.00 96.31 634 GLU A C 1
ATOM 5063 O O . GLU A 1 634 ? -13.353 -3.305 -14.944 1.00 96.31 634 GLU A O 1
ATOM 5068 N N . THR A 1 635 ? -12.110 -4.699 -16.183 1.00 97.56 635 THR A N 1
ATOM 5069 C CA . THR A 1 635 ? -12.833 -5.925 -15.810 1.00 97.56 635 THR A CA 1
ATOM 5070 C C . THR A 1 635 ? -12.182 -6.637 -14.622 1.00 97.56 635 THR A C 1
ATOM 5072 O O . THR A 1 635 ? -11.034 -6.370 -14.259 1.00 97.56 635 THR A O 1
ATOM 5075 N N . SER A 1 636 ? -12.851 -7.651 -14.060 1.00 97.00 636 SER A N 1
ATOM 5076 C CA . SER A 1 636 ? -12.262 -8.507 -13.015 1.00 97.00 636 SER A CA 1
ATOM 5077 C C . SER A 1 636 ? -10.930 -9.173 -13.423 1.00 97.00 636 SER A C 1
ATOM 5079 O O . SER A 1 636 ? -10.126 -9.504 -12.552 1.00 97.00 636 SER A O 1
ATOM 5081 N N . LEU A 1 637 ? -10.662 -9.353 -14.727 1.00 97.94 637 LEU A N 1
ATOM 5082 C CA . LEU A 1 637 ? -9.368 -9.838 -15.231 1.00 97.94 637 LEU A CA 1
ATOM 5083 C C . LEU A 1 637 ? -8.267 -8.767 -15.168 1.00 97.94 637 LEU A C 1
ATOM 5085 O O . LEU A 1 637 ? -7.134 -9.110 -14.830 1.00 97.94 637 LEU A O 1
ATOM 5089 N N . HIS A 1 638 ? -8.590 -7.495 -15.433 1.00 98.06 638 HIS A N 1
ATOM 5090 C CA . HIS A 1 638 ? -7.644 -6.375 -15.333 1.00 98.06 638 HIS A CA 1
ATOM 5091 C C . HIS A 1 638 ? -7.149 -6.220 -13.898 1.00 98.06 638 HIS A C 1
ATOM 5093 O O . HIS A 1 638 ? -5.948 -6.286 -13.650 1.00 98.06 638 HIS A O 1
ATOM 5099 N N . VAL A 1 639 ? -8.067 -6.126 -12.931 1.00 96.75 639 VAL A N 1
ATOM 5100 C CA . VAL A 1 639 ? -7.697 -5.941 -11.520 1.00 96.75 639 VAL A CA 1
ATOM 5101 C C . VAL A 1 639 ? -6.939 -7.155 -10.959 1.00 96.75 639 VAL A C 1
ATOM 5103 O O . VAL A 1 639 ? -5.940 -6.992 -10.258 1.00 96.75 639 VAL A O 1
ATOM 5106 N N . ALA A 1 640 ? -7.317 -8.382 -11.339 1.00 97.56 640 ALA A N 1
ATOM 5107 C CA . ALA A 1 640 ? -6.580 -9.589 -10.960 1.00 97.56 640 ALA A CA 1
ATOM 5108 C C . ALA A 1 640 ? -5.162 -9.635 -11.559 1.00 97.56 640 ALA A C 1
ATOM 5110 O O . ALA A 1 640 ? -4.238 -10.127 -10.903 1.00 97.56 640 ALA A O 1
ATOM 5111 N N . ALA A 1 641 ? -4.973 -9.105 -12.773 1.00 96.31 641 ALA A N 1
ATOM 5112 C CA . ALA A 1 641 ? -3.656 -8.917 -13.369 1.00 96.31 641 ALA A CA 1
ATOM 5113 C C . ALA A 1 641 ? -2.861 -7.818 -12.642 1.00 96.31 641 ALA A C 1
ATOM 5115 O O . ALA A 1 641 ? -1.733 -8.076 -12.227 1.00 96.31 641 ALA A O 1
ATOM 5116 N N . ARG A 1 642 ? -3.456 -6.638 -12.405 1.00 96.56 642 ARG A N 1
ATOM 5117 C CA . ARG A 1 642 ? -2.810 -5.458 -11.791 1.00 96.56 642 ARG A CA 1
ATOM 5118 C C . ARG A 1 642 ? -2.310 -5.717 -10.362 1.00 96.56 642 ARG A C 1
ATOM 5120 O O . ARG A 1 642 ? -1.275 -5.181 -9.978 1.00 96.56 642 ARG A O 1
ATOM 5127 N N . TYR A 1 643 ? -2.983 -6.592 -9.606 1.00 91.06 643 TYR A N 1
ATOM 5128 C CA . TYR A 1 643 ? -2.575 -7.024 -8.255 1.00 91.06 643 TYR A CA 1
ATOM 5129 C C . TYR A 1 643 ? -1.826 -8.379 -8.203 1.00 91.06 643 TYR A C 1
ATOM 5131 O O . TYR A 1 643 ? -1.512 -8.879 -7.121 1.00 91.06 643 TYR A O 1
ATOM 5139 N N . GLY A 1 644 ? -1.492 -8.986 -9.348 1.00 93.75 644 GLY A N 1
ATOM 5140 C CA . GLY A 1 644 ? -0.628 -10.174 -9.405 1.00 93.75 644 GLY A CA 1
ATOM 5141 C C . GLY A 1 644 ? -1.293 -11.503 -9.011 1.00 93.75 644 GLY A C 1
ATOM 5142 O O . GLY A 1 644 ? -0.604 -12.498 -8.763 1.00 93.75 644 GLY A O 1
ATOM 5143 N N . HIS A 1 645 ? -2.625 -11.565 -8.958 1.00 95.88 645 HIS A N 1
ATOM 5144 C CA . HIS A 1 645 ? -3.391 -12.731 -8.510 1.00 95.88 645 HIS A CA 1
ATOM 5145 C C . HIS A 1 645 ? -3.529 -13.807 -9.598 1.00 95.88 645 HIS A C 1
ATOM 5147 O O . HIS A 1 645 ? -4.610 -14.088 -10.114 1.00 95.88 645 HIS A O 1
ATOM 5153 N N . ALA A 1 646 ? -2.412 -14.463 -9.922 1.00 97.25 646 ALA A N 1
ATOM 5154 C CA . ALA A 1 646 ? -2.328 -15.495 -10.958 1.00 97.25 646 ALA A CA 1
ATOM 5155 C C . ALA A 1 646 ? -3.376 -16.617 -10.832 1.00 97.25 646 ALA A C 1
ATOM 5157 O O . ALA A 1 646 ? -3.879 -17.100 -11.842 1.00 97.25 646 ALA A O 1
ATOM 5158 N N . HIS A 1 647 ? -3.732 -17.026 -9.612 1.00 97.25 647 HIS A N 1
ATOM 5159 C CA . HIS A 1 647 ? -4.757 -18.045 -9.358 1.00 97.25 647 HIS A CA 1
ATOM 5160 C C . HIS A 1 647 ? -6.182 -17.547 -9.642 1.00 97.25 647 HIS A C 1
ATOM 5162 O O . HIS A 1 647 ? -7.015 -18.341 -10.074 1.00 97.25 647 HIS A O 1
ATOM 5168 N N . VAL A 1 648 ? -6.453 -16.248 -9.463 1.00 98.12 648 VAL A N 1
ATOM 5169 C CA . VAL A 1 648 ? -7.705 -15.614 -9.904 1.00 98.12 648 VAL A CA 1
ATOM 5170 C C . VAL A 1 648 ? -7.741 -15.511 -11.422 1.00 98.12 648 VAL A C 1
ATOM 5172 O O . VAL A 1 648 ? -8.729 -15.937 -12.010 1.00 98.12 648 VAL A O 1
ATOM 5175 N N . VAL A 1 649 ? -6.673 -15.026 -12.069 1.00 98.38 649 VAL A N 1
ATOM 5176 C CA . VAL A 1 649 ? -6.621 -14.940 -13.541 1.00 98.38 649 VAL A CA 1
ATOM 5177 C C . VAL A 1 649 ? -6.844 -16.320 -14.168 1.00 98.38 649 VAL A C 1
ATOM 5179 O O . VAL A 1 649 ? -7.684 -16.464 -15.053 1.00 98.38 649 VAL A O 1
ATOM 5182 N N . GLU A 1 650 ? -6.172 -17.360 -13.662 1.00 98.25 650 GLU A N 1
ATOM 5183 C CA . GLU A 1 650 ? -6.341 -18.736 -14.147 1.00 98.25 650 GLU A CA 1
ATOM 5184 C C . GLU A 1 650 ? -7.768 -19.275 -13.941 1.00 98.25 650 GLU A C 1
ATOM 5186 O O . GLU A 1 650 ? -8.222 -20.115 -14.717 1.00 98.25 650 GLU A O 1
ATOM 5191 N N . HIS A 1 651 ? -8.487 -18.809 -12.916 1.00 98.31 651 HIS A N 1
ATOM 5192 C CA . HIS A 1 651 ? -9.880 -19.186 -12.685 1.00 98.31 651 HIS A CA 1
ATOM 5193 C C . HIS A 1 651 ? -10.847 -18.407 -13.587 1.00 98.31 651 HIS A C 1
ATOM 5195 O O . HIS A 1 651 ? -11.665 -19.025 -14.260 1.00 98.31 651 HIS A O 1
ATOM 5201 N N . LEU A 1 652 ? -10.708 -17.081 -13.681 1.00 98.06 652 LEU A N 1
ATOM 5202 C CA . LEU A 1 652 ? -11.531 -16.226 -14.544 1.00 98.06 652 LEU A CA 1
ATOM 5203 C C . LEU A 1 652 ? -11.435 -16.639 -16.022 1.00 98.06 652 LEU A C 1
ATOM 5205 O O . LEU A 1 652 ? -12.463 -16.733 -16.688 1.00 98.06 652 LEU A O 1
ATOM 5209 N N . CYS A 1 653 ? -10.239 -16.989 -16.513 1.00 97.75 653 CYS A N 1
ATOM 5210 C CA . CYS A 1 653 ? -10.068 -17.527 -17.870 1.00 97.75 653 CYS A CA 1
ATOM 5211 C C . CYS A 1 653 ? -10.854 -18.838 -18.075 1.00 97.75 653 CYS A C 1
ATOM 5213 O O . CYS A 1 653 ? -11.503 -19.022 -19.101 1.00 97.75 653 CYS A O 1
ATO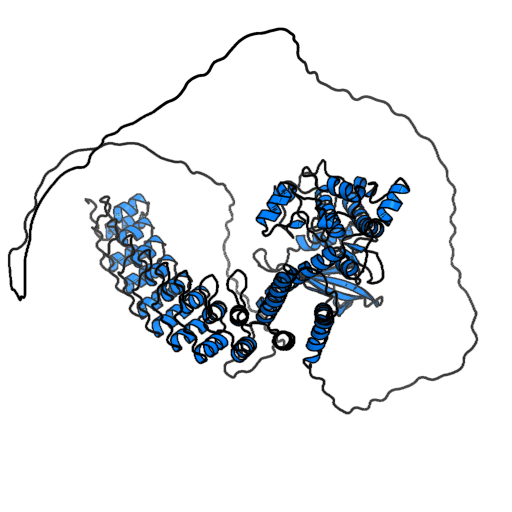M 5215 N N . LYS A 1 654 ? -10.855 -19.746 -17.084 1.00 97.50 654 LYS A N 1
ATOM 5216 C CA . LYS A 1 654 ? -11.602 -21.022 -17.144 1.00 97.50 654 LYS A CA 1
ATOM 5217 C C . LYS A 1 654 ? -13.123 -20.843 -17.100 1.00 97.50 654 LYS A C 1
ATOM 5219 O O . LYS A 1 654 ? -13.832 -21.748 -17.526 1.00 97.50 654 LYS A O 1
ATOM 5224 N N . LEU A 1 655 ? -13.611 -19.706 -16.604 1.00 96.06 655 LEU A N 1
ATOM 5225 C CA . LEU A 1 655 ? -15.032 -19.344 -16.582 1.00 96.06 655 LEU A CA 1
ATOM 5226 C C . LEU A 1 655 ? -15.466 -18.503 -17.804 1.00 96.06 655 LEU A C 1
ATOM 5228 O O . LEU A 1 655 ? -16.569 -17.963 -17.813 1.00 96.06 655 LEU A O 1
ATOM 5232 N N . GLY A 1 656 ? -14.621 -18.369 -18.835 1.00 94.31 656 GLY A N 1
ATOM 5233 C CA . GLY A 1 656 ? -14.949 -17.594 -20.039 1.00 94.31 656 GLY A CA 1
ATOM 5234 C C . GLY A 1 656 ? -14.823 -16.074 -19.871 1.00 94.31 656 GLY A C 1
ATOM 5235 O O . GLY A 1 656 ? -15.487 -15.313 -20.578 1.00 94.31 656 GLY A O 1
ATOM 5236 N N . GLY A 1 657 ? -13.985 -15.619 -18.935 1.00 95.44 657 GLY A N 1
ATOM 5237 C CA . GLY A 1 657 ? -13.588 -14.216 -18.853 1.00 95.44 657 GLY A CA 1
ATOM 5238 C C . GLY A 1 657 ? -12.865 -13.772 -20.130 1.00 95.44 657 GLY A C 1
ATOM 5239 O O . GLY A 1 657 ? -11.960 -14.467 -20.590 1.00 95.44 657 GLY A O 1
ATOM 5240 N N . ASN A 1 658 ? -13.253 -12.630 -20.703 1.00 96.44 658 ASN A N 1
ATOM 5241 C CA . ASN A 1 658 ? -12.638 -12.109 -21.922 1.00 96.44 658 ASN A CA 1
ATOM 5242 C C . ASN A 1 658 ? -11.228 -11.579 -21.625 1.00 96.44 658 ASN A C 1
ATOM 5244 O O . ASN A 1 658 ? -11.062 -10.565 -20.943 1.00 96.44 658 ASN A O 1
ATOM 5248 N N . VAL A 1 659 ? -10.222 -12.277 -22.149 1.00 97.69 659 VAL A N 1
ATOM 5249 C CA . VAL A 1 659 ? -8.799 -11.956 -21.974 1.00 97.69 659 VAL A CA 1
ATOM 5250 C C . VAL A 1 659 ? -8.333 -10.763 -22.810 1.00 97.69 659 VAL A C 1
ATOM 5252 O O . VAL A 1 659 ? -7.301 -10.184 -22.480 1.00 97.69 659 VAL A O 1
ATOM 5255 N N . ASP A 1 660 ? -9.124 -10.372 -23.812 1.00 97.94 660 ASP A N 1
ATOM 5256 C CA . ASP A 1 660 ? -8.836 -9.301 -24.773 1.00 97.94 660 ASP A CA 1
ATOM 5257 C C . ASP A 1 660 ? -9.765 -8.083 -24.603 1.00 97.94 660 ASP A C 1
ATOM 5259 O O . ASP A 1 660 ? -9.842 -7.221 -25.476 1.00 97.94 660 ASP A O 1
ATOM 5263 N N . CYS A 1 661 ? -10.493 -7.986 -23.480 1.00 96.62 661 CYS A N 1
ATOM 5264 C CA . CYS A 1 661 ? -11.098 -6.710 -23.085 1.00 96.62 661 CYS A CA 1
ATOM 5265 C C . CYS A 1 661 ? -9.995 -5.652 -22.945 1.00 96.62 661 CYS A C 1
ATOM 5267 O O . CYS A 1 661 ? -8.936 -5.950 -22.395 1.00 96.62 661 CYS A O 1
ATOM 5269 N N . GLN A 1 662 ? -10.291 -4.430 -23.379 1.00 97.50 662 GLN A N 1
ATOM 5270 C CA . GLN A 1 662 ? -9.458 -3.252 -23.165 1.00 97.50 662 GLN A CA 1
ATOM 5271 C C . GLN A 1 662 ? -10.117 -2.340 -22.122 1.00 97.50 662 GLN A C 1
ATOM 5273 O O . GLN A 1 662 ? -11.345 -2.215 -22.124 1.00 97.50 662 GLN A O 1
ATOM 5278 N N . ASP A 1 663 ? -9.323 -1.744 -21.234 1.00 97.00 663 ASP A N 1
ATOM 5279 C CA . ASP A 1 663 ? -9.768 -0.703 -20.302 1.00 97.00 663 ASP A CA 1
ATOM 5280 C C . ASP A 1 663 ? -9.806 0.692 -20.963 1.00 97.00 663 ASP A C 1
ATOM 5282 O O . ASP A 1 663 ? -9.569 0.831 -22.167 1.00 97.00 663 ASP A O 1
ATOM 5286 N N . ASP A 1 664 ? -10.138 1.738 -20.198 1.00 97.31 664 ASP A N 1
ATOM 5287 C CA . ASP A 1 664 ? -10.234 3.107 -20.725 1.00 97.31 664 ASP A CA 1
ATOM 5288 C C . ASP A 1 664 ? -8.904 3.632 -21.291 1.00 97.31 664 ASP A C 1
ATOM 5290 O O . ASP A 1 664 ? -8.935 4.530 -22.131 1.00 97.31 664 ASP A O 1
ATOM 5294 N N . GLU A 1 665 ? -7.744 3.099 -20.882 1.00 96.69 665 GLU A N 1
ATOM 5295 C CA . GLU A 1 665 ? -6.423 3.438 -21.441 1.00 96.69 665 GLU A CA 1
ATOM 5296 C C . GLU A 1 665 ? -6.022 2.526 -22.619 1.00 96.69 665 GLU A C 1
ATOM 5298 O O . GLU A 1 665 ? -4.879 2.538 -23.086 1.00 96.69 665 GLU A O 1
ATOM 5303 N N . GLU A 1 666 ? -6.988 1.764 -23.137 1.00 97.94 666 GLU A N 1
ATOM 5304 C CA . GLU A 1 666 ? -6.832 0.719 -24.146 1.00 97.94 666 GLU A CA 1
ATOM 5305 C C . GLU A 1 666 ? -5.900 -0.438 -23.684 1.00 97.94 666 GLU A C 1
ATOM 5307 O O . GLU A 1 666 ? -5.526 -1.288 -24.500 1.00 97.94 666 GLU A O 1
ATOM 5312 N N . GLU A 1 667 ? -5.521 -0.528 -22.395 1.00 97.88 667 GLU A N 1
ATOM 5313 C CA . GLU A 1 667 ? -4.708 -1.643 -21.881 1.00 97.88 667 GLU A CA 1
ATOM 5314 C C . GLU A 1 667 ? -5.538 -2.934 -21.840 1.00 97.88 667 GLU A C 1
ATOM 5316 O O . GLU A 1 667 ? -6.694 -2.917 -21.438 1.00 97.88 667 GLU A O 1
ATOM 5321 N N . THR A 1 668 ? -4.946 -4.081 -22.186 1.00 98.44 668 THR A N 1
ATOM 5322 C CA . THR A 1 668 ? -5.529 -5.406 -21.890 1.00 98.44 668 THR A CA 1
ATOM 5323 C C . THR A 1 668 ? -4.943 -5.978 -20.593 1.00 98.44 668 THR A C 1
ATOM 5325 O O . THR A 1 668 ? -3.839 -5.585 -20.196 1.00 98.44 668 THR A O 1
ATOM 5328 N N . PRO A 1 669 ? -5.553 -7.008 -19.967 1.00 98.25 669 PRO A N 1
ATOM 5329 C CA . PRO A 1 669 ? -4.963 -7.709 -18.822 1.00 98.25 669 PRO A CA 1
ATOM 5330 C C . PRO A 1 669 ? -3.544 -8.243 -19.088 1.00 98.25 669 PRO A C 1
ATOM 5332 O O . PRO A 1 669 ? -2.762 -8.416 -18.151 1.00 98.25 669 PRO A O 1
ATOM 5335 N N . LEU A 1 670 ? -3.192 -8.491 -20.357 1.00 98.62 670 LEU A N 1
ATOM 5336 C CA . LEU A 1 670 ? -1.847 -8.887 -20.773 1.00 98.62 670 LEU A CA 1
ATOM 5337 C C . LEU A 1 670 ? -0.861 -7.711 -20.754 1.00 98.62 670 LEU A C 1
ATOM 5339 O O . LEU A 1 670 ? 0.265 -7.893 -20.295 1.00 98.62 670 LEU A O 1
ATOM 5343 N N . ILE A 1 671 ? -1.271 -6.523 -21.213 1.00 98.44 671 ILE A N 1
ATOM 5344 C CA . ILE A 1 671 ? -0.463 -5.292 -21.152 1.00 98.44 671 ILE A CA 1
ATOM 5345 C C . ILE A 1 671 ? -0.208 -4.920 -19.686 1.00 98.44 671 ILE A C 1
ATOM 5347 O O . ILE A 1 671 ? 0.949 -4.787 -19.282 1.00 98.44 671 ILE A O 1
ATOM 5351 N N . VAL A 1 672 ? -1.259 -4.918 -18.858 1.00 97.38 672 VAL A N 1
ATOM 5352 C CA . VAL A 1 672 ? -1.176 -4.708 -17.403 1.00 97.38 672 VAL A CA 1
ATOM 5353 C C . VAL A 1 672 ? -0.192 -5.694 -16.752 1.00 97.38 672 VAL A C 1
ATOM 5355 O O . VAL A 1 672 ? 0.731 -5.298 -16.036 1.00 97.38 672 VAL A O 1
ATOM 5358 N N . ALA A 1 673 ? -0.328 -6.996 -17.025 1.00 97.81 673 ALA A N 1
ATOM 5359 C CA . ALA A 1 673 ? 0.570 -8.012 -16.474 1.00 97.81 673 ALA A CA 1
ATOM 5360 C C . ALA A 1 673 ? 2.019 -7.882 -16.976 1.00 97.81 673 ALA A C 1
ATOM 5362 O O . ALA A 1 673 ? 2.956 -8.170 -16.225 1.00 97.81 673 ALA A O 1
ATOM 5363 N N . ALA A 1 674 ? 2.209 -7.443 -18.224 1.00 96.88 674 ALA A N 1
ATOM 5364 C CA . ALA A 1 674 ? 3.519 -7.190 -18.806 1.00 96.88 674 ALA A CA 1
ATOM 5365 C C . ALA A 1 674 ? 4.201 -5.965 -18.180 1.00 96.88 674 ALA A C 1
ATOM 5367 O O . ALA A 1 674 ? 5.415 -5.987 -17.970 1.00 96.88 674 ALA A O 1
ATOM 5368 N N . TRP A 1 675 ? 3.432 -4.930 -17.824 1.00 94.06 675 TRP A N 1
ATOM 5369 C CA . TRP A 1 675 ? 3.915 -3.737 -17.127 1.00 94.06 675 TRP A CA 1
ATOM 5370 C C . TRP A 1 675 ? 4.321 -4.038 -15.673 1.00 94.06 675 TRP A C 1
ATOM 5372 O O . TRP A 1 675 ? 5.374 -3.597 -15.211 1.00 94.06 675 TRP A O 1
ATOM 5382 N N . HIS A 1 676 ? 3.547 -4.855 -14.955 1.00 90.25 676 HIS A N 1
ATOM 5383 C CA . HIS A 1 676 ? 3.793 -5.173 -13.540 1.00 90.25 676 HIS A CA 1
ATOM 5384 C C . HIS A 1 676 ? 4.760 -6.359 -13.277 1.00 90.25 676 HIS A C 1
ATOM 5386 O O . HIS A 1 676 ? 4.902 -6.789 -12.134 1.00 90.25 676 HIS A O 1
ATOM 5392 N N . ASP A 1 677 ? 5.461 -6.856 -14.305 1.00 94.62 677 ASP A N 1
ATOM 5393 C CA . ASP A 1 677 ? 6.408 -7.995 -14.260 1.00 94.62 677 ASP A CA 1
ATOM 5394 C C . ASP A 1 677 ? 5.789 -9.346 -13.823 1.00 94.62 677 ASP A C 1
ATOM 5396 O O . ASP A 1 677 ? 6.423 -10.220 -13.228 1.00 94.62 677 ASP A O 1
ATOM 5400 N N . TYR A 1 678 ? 4.512 -9.573 -14.144 1.00 96.62 678 TYR A N 1
ATOM 5401 C CA . TYR A 1 678 ? 3.799 -10.796 -13.771 1.00 96.62 678 TYR A CA 1
ATOM 5402 C C . TYR A 1 678 ? 3.876 -11.883 -14.849 1.00 96.62 678 TYR A C 1
ATOM 5404 O O . TYR A 1 678 ? 2.881 -12.303 -15.447 1.00 96.62 678 TYR A O 1
ATOM 5412 N N . SER A 1 679 ? 5.079 -12.422 -15.050 1.00 96.06 679 SER A N 1
ATOM 5413 C CA . SER A 1 679 ? 5.377 -13.466 -16.044 1.00 96.06 679 SER A CA 1
ATOM 5414 C C . SER A 1 679 ? 4.520 -14.739 -15.928 1.00 96.06 679 SER A C 1
ATOM 5416 O O . SER A 1 679 ? 4.265 -15.418 -16.928 1.00 96.06 679 SER A O 1
ATOM 5418 N N . ARG A 1 680 ? 4.044 -15.105 -14.726 1.00 97.81 680 ARG A N 1
ATOM 5419 C CA . ARG A 1 680 ? 3.087 -16.218 -14.548 1.00 97.81 680 ARG A CA 1
ATOM 5420 C C . ARG A 1 680 ? 1.702 -15.874 -15.105 1.00 97.81 680 ARG A C 1
ATOM 5422 O O . ARG A 1 680 ? 1.100 -16.746 -15.723 1.00 97.81 680 ARG A O 1
ATOM 5429 N N . ILE A 1 681 ? 1.228 -14.639 -14.932 1.00 98.25 681 ILE A N 1
ATOM 5430 C CA . ILE A 1 681 ? -0.053 -14.172 -15.488 1.00 98.25 681 ILE A CA 1
ATOM 5431 C C . ILE A 1 681 ? 0.033 -14.080 -17.011 1.00 98.25 681 ILE A C 1
ATOM 5433 O O . ILE A 1 681 ? -0.826 -14.639 -17.685 1.00 98.25 681 ILE A O 1
ATOM 5437 N N . CYS A 1 682 ? 1.112 -13.512 -17.558 1.00 98.25 682 CYS A N 1
ATOM 5438 C CA . CYS A 1 682 ? 1.325 -13.462 -19.009 1.00 98.25 682 CYS A CA 1
ATOM 5439 C C . CYS A 1 682 ? 1.250 -14.865 -19.642 1.00 98.25 682 CYS A C 1
ATOM 5441 O O . CYS A 1 682 ? 0.574 -15.056 -20.648 1.00 98.25 682 CYS A O 1
ATOM 5443 N N . ARG A 1 683 ? 1.859 -15.881 -19.005 1.00 98.38 683 ARG A N 1
ATOM 5444 C CA . ARG A 1 683 ? 1.759 -17.289 -19.440 1.00 98.38 683 ARG A CA 1
ATOM 5445 C C . ARG A 1 683 ? 0.341 -17.856 -19.375 1.00 98.38 683 ARG A C 1
ATOM 5447 O O . ARG A 1 683 ? -0.019 -18.633 -20.255 1.00 98.38 683 ARG A O 1
ATOM 5454 N N . ILE A 1 684 ? -0.445 -17.501 -18.359 1.00 98.50 684 ILE A N 1
ATOM 5455 C CA . ILE A 1 684 ? -1.847 -17.928 -18.237 1.00 98.50 684 ILE A CA 1
ATOM 5456 C C . ILE A 1 684 ? -2.687 -17.309 -19.360 1.00 98.50 684 ILE A C 1
ATOM 5458 O O . ILE A 1 684 ? -3.392 -18.044 -20.040 1.00 98.50 684 ILE A O 1
ATOM 5462 N N . LEU A 1 685 ? -2.553 -16.003 -19.605 1.00 98.38 685 LEU A N 1
ATOM 5463 C CA . LEU A 1 685 ? -3.292 -15.287 -20.652 1.00 98.38 685 LEU A CA 1
ATOM 5464 C C . LEU A 1 685 ? -2.925 -15.782 -22.063 1.00 98.38 685 LEU A C 1
ATOM 5466 O O . LEU A 1 685 ? -3.818 -16.078 -22.850 1.00 98.38 685 LEU A O 1
ATOM 5470 N N . CYS A 1 686 ? -1.634 -16.013 -22.346 1.00 97.81 686 CYS A N 1
ATOM 5471 C CA . CYS A 1 686 ? -1.203 -16.673 -23.589 1.00 97.81 686 CYS A CA 1
ATOM 5472 C C . CYS A 1 686 ? -1.833 -18.073 -23.738 1.00 97.81 686 CYS A C 1
ATOM 5474 O O . CYS A 1 686 ? -2.290 -18.441 -24.814 1.00 97.81 686 CYS A O 1
ATOM 5476 N N . SER A 1 687 ? -1.895 -18.852 -22.648 1.00 97.38 687 SER A N 1
ATOM 5477 C CA . SER A 1 687 ? -2.503 -20.196 -22.650 1.00 97.38 687 SER A CA 1
ATOM 5478 C C . SER A 1 687 ? -4.033 -20.173 -22.781 1.00 97.38 687 SER A C 1
ATOM 5480 O O . SER A 1 687 ? -4.623 -21.188 -23.140 1.00 97.38 687 SER A O 1
ATOM 5482 N N . ALA A 1 688 ? -4.667 -19.039 -22.473 1.00 97.19 688 ALA A N 1
ATOM 5483 C CA . ALA A 1 688 ? -6.096 -18.794 -22.642 1.00 97.19 688 ALA A CA 1
ATOM 5484 C C . ALA A 1 688 ? -6.453 -18.234 -24.035 1.00 97.19 688 ALA A C 1
ATOM 5486 O O . ALA A 1 688 ? -7.634 -18.131 -24.350 1.00 97.19 688 ALA A O 1
ATOM 5487 N N . GLY A 1 689 ? -5.453 -17.928 -24.874 1.00 96.88 689 GLY A N 1
ATOM 5488 C CA . GLY A 1 689 ? -5.641 -17.503 -26.264 1.00 96.88 689 GLY A CA 1
ATOM 5489 C C . GLY A 1 689 ? -5.658 -15.992 -26.508 1.00 96.88 689 GLY A C 1
ATOM 5490 O O . GLY A 1 689 ? -6.088 -15.599 -27.586 1.00 96.88 689 GLY A O 1
ATOM 5491 N N . ALA A 1 690 ? -5.195 -15.175 -25.554 1.00 98.00 690 ALA A N 1
ATOM 5492 C CA . ALA A 1 690 ? -5.159 -13.714 -25.687 1.00 98.00 690 ALA A CA 1
ATOM 5493 C C . ALA A 1 690 ? -4.342 -13.237 -26.904 1.00 98.00 690 ALA A C 1
ATOM 5495 O O . ALA A 1 690 ? -3.267 -13.784 -27.185 1.00 98.00 690 ALA A O 1
ATOM 5496 N N . ASP A 1 691 ? -4.802 -12.182 -27.580 1.00 98.31 691 ASP A N 1
ATOM 5497 C CA . ASP A 1 691 ? -4.080 -11.576 -28.697 1.00 98.31 691 ASP A CA 1
ATOM 5498 C C . ASP A 1 691 ? -2.928 -10.691 -28.194 1.00 98.31 691 ASP A C 1
ATOM 5500 O O . ASP A 1 691 ? -3.092 -9.601 -27.641 1.00 98.31 691 ASP A O 1
ATOM 5504 N N . LEU A 1 692 ? -1.709 -11.167 -28.445 1.00 98.25 692 LEU A N 1
ATOM 5505 C CA . LEU A 1 692 ? -0.456 -10.539 -28.025 1.00 98.25 692 LEU A CA 1
ATOM 5506 C C . LEU A 1 692 ? -0.142 -9.232 -28.786 1.00 98.25 692 LEU A C 1
ATOM 5508 O O . LEU A 1 692 ? 0.870 -8.585 -28.501 1.00 98.25 692 LEU A O 1
ATOM 5512 N N . ASN A 1 693 ? -0.965 -8.884 -29.780 1.00 97.69 693 ASN A N 1
ATOM 5513 C CA . ASN A 1 693 ? -0.740 -7.804 -30.740 1.00 97.69 693 ASN A CA 1
ATOM 5514 C C . ASN A 1 693 ? -1.628 -6.570 -30.503 1.00 97.69 693 ASN A C 1
ATOM 5516 O O . ASN A 1 693 ? -1.405 -5.541 -31.151 1.00 97.69 693 ASN A O 1
ATOM 5520 N N . ILE A 1 694 ? -2.594 -6.653 -29.577 1.00 98.44 694 ILE A N 1
ATOM 5521 C CA . ILE A 1 694 ? -3.415 -5.514 -29.140 1.00 98.44 694 ILE A CA 1
ATOM 5522 C C . ILE A 1 694 ? -2.509 -4.422 -28.549 1.00 98.44 694 ILE A C 1
ATOM 5524 O O . ILE A 1 694 ? -1.451 -4.700 -27.971 1.00 98.44 694 ILE A O 1
ATOM 5528 N N . ARG A 1 695 ? -2.914 -3.165 -28.744 1.00 98.25 695 ARG A N 1
ATOM 5529 C CA . ARG A 1 695 ? -2.168 -1.957 -28.383 1.00 98.25 695 ARG A CA 1
ATOM 5530 C C . ARG A 1 695 ? -2.981 -1.097 -27.425 1.00 98.25 695 ARG A C 1
ATOM 5532 O O . ARG A 1 695 ? -4.191 -1.007 -27.596 1.00 98.25 695 ARG A O 1
ATOM 5539 N N . ASN A 1 696 ? -2.298 -0.441 -26.492 1.00 97.94 696 ASN A N 1
ATOM 5540 C CA . ASN A 1 696 ? -2.886 0.583 -25.631 1.00 97.94 696 ASN A CA 1
ATOM 5541 C C . ASN A 1 696 ? -2.932 1.969 -26.317 1.00 97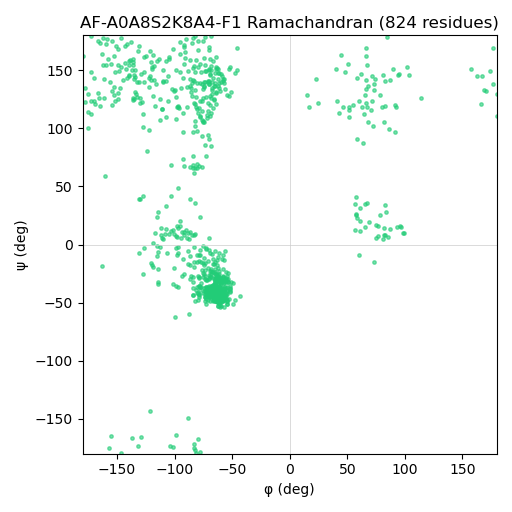.94 696 ASN A C 1
ATOM 5543 O O . ASN A 1 696 ? -2.504 2.118 -27.469 1.00 97.94 696 ASN A O 1
ATOM 5547 N N . LYS A 1 697 ? -3.356 3.008 -25.581 1.00 97.81 697 LYS A N 1
ATOM 5548 C CA . LYS A 1 697 ? -3.422 4.397 -26.062 1.00 97.81 697 LYS A CA 1
ATOM 5549 C C . LYS A 1 697 ? -2.094 4.947 -26.572 1.00 97.81 697 LYS A C 1
ATOM 5551 O O . LYS A 1 697 ? -2.107 5.770 -27.485 1.00 97.81 697 LYS A O 1
ATOM 5556 N N . GLU A 1 698 ? -0.944 4.514 -26.070 1.00 97.19 698 GLU A N 1
ATOM 5557 C CA . GLU A 1 698 ? 0.370 4.933 -26.585 1.00 97.19 698 GLU A CA 1
ATOM 5558 C C . GLU A 1 698 ? 0.744 4.201 -27.881 1.00 97.19 698 GLU A C 1
ATOM 5560 O O . GLU A 1 698 ? 1.718 4.562 -28.543 1.00 97.19 698 GLU A O 1
ATOM 5565 N N . GLY A 1 699 ? -0.031 3.190 -28.276 1.00 97.69 699 GLY A N 1
ATOM 5566 C CA . GLY A 1 699 ? 0.293 2.239 -29.330 1.00 97.69 699 GLY A CA 1
ATOM 5567 C C . GLY A 1 699 ? 1.219 1.110 -28.862 1.00 97.69 699 GLY A C 1
ATOM 5568 O O . GLY A 1 699 ? 1.658 0.321 -29.701 1.00 97.69 699 GLY A O 1
ATOM 5569 N N . GLU A 1 700 ? 1.550 1.034 -27.567 1.00 98.19 700 GLU A N 1
ATOM 5570 C CA . GLU A 1 700 ? 2.429 0.001 -27.017 1.00 98.19 700 GLU A CA 1
ATOM 5571 C C . GLU A 1 700 ? 1.672 -1.340 -26.916 1.00 98.19 700 GLU A C 1
ATOM 5573 O O . GLU A 1 700 ? 0.537 -1.404 -26.448 1.00 98.19 700 GLU A O 1
ATOM 5578 N N . THR A 1 701 ? 2.301 -2.432 -27.363 1.00 98.50 701 THR A N 1
ATOM 5579 C CA . THR A 1 701 ? 1.842 -3.804 -27.081 1.00 98.50 701 THR A CA 1
ATOM 5580 C C . THR A 1 701 ? 2.505 -4.322 -25.809 1.00 98.50 701 THR A C 1
ATOM 5582 O O . THR A 1 701 ? 3.554 -3.816 -25.400 1.00 98.50 701 THR A O 1
ATOM 5585 N N . GLY A 1 702 ? 1.997 -5.418 -25.234 1.00 97.81 702 GLY A N 1
ATOM 5586 C CA . GLY A 1 702 ? 2.615 -6.049 -24.057 1.00 97.81 702 GLY A CA 1
ATOM 5587 C C . GLY A 1 702 ? 4.101 -6.405 -24.246 1.00 97.81 702 GLY A C 1
ATOM 5588 O O . GLY A 1 702 ? 4.868 -6.390 -23.283 1.00 97.81 702 GLY A O 1
ATOM 5589 N N . LEU A 1 703 ? 4.547 -6.647 -25.487 1.00 98.62 703 LEU A N 1
ATOM 5590 C CA . LEU A 1 703 ? 5.962 -6.863 -25.813 1.00 98.62 703 LEU A CA 1
ATOM 5591 C C . LEU A 1 703 ? 6.788 -5.568 -25.730 1.00 98.62 703 LEU A C 1
ATOM 5593 O O . LEU A 1 703 ? 7.909 -5.596 -25.220 1.00 98.62 703 LEU A O 1
ATOM 5597 N N . ILE A 1 704 ? 6.239 -4.439 -26.192 1.00 98.50 704 ILE A N 1
ATOM 5598 C CA . ILE A 1 704 ? 6.877 -3.116 -26.094 1.00 98.50 704 ILE A CA 1
ATOM 5599 C C . ILE A 1 704 ? 6.971 -2.697 -24.622 1.00 98.50 704 ILE A C 1
ATOM 5601 O O . ILE A 1 704 ? 8.053 -2.316 -24.173 1.00 98.50 704 ILE A O 1
ATOM 5605 N N . CYS A 1 705 ? 5.893 -2.865 -23.851 1.00 97.81 705 CYS A N 1
ATOM 5606 C CA . CYS A 1 705 ? 5.860 -2.570 -22.418 1.00 97.81 705 CYS A CA 1
ATOM 5607 C C . CYS A 1 705 ? 6.881 -3.411 -21.630 1.00 97.81 705 CYS A C 1
ATOM 5609 O O . CYS A 1 705 ? 7.660 -2.869 -20.841 1.00 97.81 705 CYS A O 1
ATOM 5611 N N . ALA A 1 706 ? 6.946 -4.725 -21.880 1.00 98.06 706 ALA A N 1
ATOM 5612 C CA . ALA A 1 706 ? 7.921 -5.608 -21.238 1.00 98.06 706 ALA A CA 1
ATOM 5613 C C . ALA A 1 706 ? 9.373 -5.244 -21.601 1.00 98.06 706 ALA A C 1
ATOM 5615 O O . ALA A 1 706 ? 10.241 -5.209 -20.724 1.00 98.06 706 ALA A O 1
ATOM 5616 N N . ALA A 1 707 ? 9.637 -4.915 -22.872 1.00 97.88 707 ALA A N 1
ATOM 5617 C CA . ALA A 1 707 ? 10.954 -4.476 -23.330 1.00 97.88 707 ALA A CA 1
ATOM 5618 C C . ALA A 1 707 ? 11.365 -3.115 -22.743 1.00 97.88 707 ALA A C 1
ATOM 5620 O O . ALA A 1 707 ? 12.524 -2.931 -22.373 1.00 97.88 707 ALA A O 1
ATOM 5621 N N . GLN A 1 708 ? 10.416 -2.187 -22.593 1.00 95.12 708 GLN A N 1
ATOM 5622 C CA . GLN A 1 708 ? 10.621 -0.886 -21.953 1.00 95.12 708 GLN A CA 1
ATOM 5623 C C . GLN A 1 708 ? 10.983 -1.008 -20.460 1.00 95.12 708 GLN A C 1
ATOM 5625 O O . GLN A 1 708 ? 11.715 -0.164 -19.940 1.00 95.12 708 GLN A O 1
ATOM 5630 N N . ARG A 1 709 ? 10.494 -2.043 -19.766 1.00 94.56 709 ARG A N 1
ATOM 5631 C CA . ARG A 1 709 ? 10.683 -2.209 -18.314 1.00 94.56 709 ARG A CA 1
ATOM 5632 C C . ARG A 1 709 ? 11.821 -3.140 -17.892 1.00 94.56 709 ARG A C 1
ATOM 5634 O O . ARG A 1 709 ? 12.158 -3.154 -16.713 1.00 94.56 709 ARG A O 1
ATOM 5641 N N . GLY A 1 710 ? 12.434 -3.869 -18.826 1.00 94.94 710 GLY A N 1
ATOM 5642 C CA . GLY A 1 710 ? 13.481 -4.852 -18.511 1.00 94.94 710 GLY A CA 1
ATOM 5643 C C . GLY A 1 710 ? 12.954 -6.252 -18.169 1.00 94.94 710 GLY A C 1
ATOM 5644 O O . GLY A 1 710 ? 13.712 -7.103 -17.705 1.00 94.94 710 GLY A O 1
ATOM 5645 N N . ASN A 1 711 ? 11.676 -6.525 -18.446 1.00 96.38 711 ASN A N 1
ATOM 5646 C CA . ASN A 1 711 ? 10.961 -7.733 -18.023 1.00 96.38 711 ASN A CA 1
ATOM 5647 C C . ASN A 1 711 ? 11.273 -8.927 -18.954 1.00 96.38 711 ASN A C 1
ATOM 5649 O O . ASN A 1 711 ? 10.421 -9.423 -19.698 1.00 96.38 711 ASN A O 1
ATOM 5653 N N . ALA A 1 712 ? 12.532 -9.376 -18.948 1.00 96.25 712 ALA A N 1
ATOM 5654 C CA . ALA A 1 712 ? 13.079 -10.327 -19.920 1.00 96.25 712 ALA A CA 1
ATOM 5655 C C . ALA A 1 712 ? 12.358 -11.691 -19.951 1.00 96.25 712 ALA A C 1
ATOM 5657 O O . ALA A 1 712 ? 12.234 -12.292 -21.019 1.00 96.25 712 ALA A O 1
ATOM 5658 N N . GLU A 1 713 ? 11.827 -12.173 -18.818 1.00 97.19 713 GLU A N 1
ATOM 5659 C CA . GLU A 1 713 ? 11.045 -13.419 -18.802 1.00 97.19 713 GLU A CA 1
ATOM 5660 C C . GLU A 1 713 ? 9.718 -13.266 -19.569 1.00 97.19 713 GLU A C 1
ATOM 5662 O O . GLU A 1 713 ? 9.316 -14.179 -20.289 1.00 97.19 713 GLU A O 1
ATOM 5667 N N . ILE A 1 714 ? 9.059 -12.104 -19.476 1.00 98.12 714 ILE A N 1
ATOM 5668 C CA . ILE A 1 714 ? 7.830 -11.815 -20.231 1.00 98.12 714 ILE A CA 1
ATOM 5669 C C . ILE A 1 714 ? 8.133 -11.675 -21.721 1.00 98.12 714 ILE A C 1
ATOM 5671 O O . ILE A 1 714 ? 7.412 -12.253 -22.531 1.00 98.12 714 ILE A O 1
ATOM 5675 N N . VAL A 1 715 ? 9.226 -10.998 -22.089 1.00 98.50 715 VAL A N 1
ATOM 5676 C CA . VAL A 1 715 ? 9.680 -10.933 -23.488 1.00 98.50 715 VAL A CA 1
ATOM 5677 C C . VAL A 1 715 ? 9.861 -12.341 -24.064 1.00 98.50 715 VAL A C 1
ATOM 5679 O O . VAL A 1 715 ? 9.301 -12.644 -25.116 1.00 98.50 715 VAL A O 1
ATOM 5682 N N . GLN A 1 716 ? 10.548 -13.242 -23.352 1.00 97.94 716 GLN A N 1
ATOM 5683 C CA . GLN A 1 716 ? 10.720 -14.624 -23.809 1.00 97.94 716 GLN A CA 1
ATOM 5684 C C . GLN A 1 716 ? 9.389 -15.392 -23.893 1.00 97.94 716 GLN A C 1
ATOM 5686 O O . GLN A 1 716 ? 9.190 -16.169 -24.825 1.00 97.94 716 GLN A O 1
ATOM 5691 N N . VAL A 1 717 ? 8.458 -15.176 -22.956 1.00 98.12 717 VAL A N 1
ATOM 5692 C CA . VAL A 1 717 ? 7.109 -15.770 -23.000 1.00 98.12 717 VAL A CA 1
ATOM 5693 C C . VAL A 1 717 ? 6.337 -15.307 -24.236 1.00 98.12 717 VAL A C 1
ATOM 5695 O O . VAL A 1 717 ? 5.756 -16.145 -24.923 1.00 98.12 717 VAL A O 1
ATOM 5698 N N . LEU A 1 718 ? 6.348 -14.012 -24.549 1.00 98.31 718 LEU A N 1
ATOM 5699 C CA . LEU A 1 718 ? 5.624 -13.445 -25.689 1.00 98.31 718 LEU A CA 1
ATOM 5700 C C . LEU A 1 718 ? 6.232 -13.886 -27.031 1.00 98.31 718 LEU A C 1
ATOM 5702 O O . LEU A 1 718 ? 5.494 -14.292 -27.927 1.00 98.31 718 LEU A O 1
ATOM 5706 N N . ILE A 1 719 ? 7.566 -13.916 -27.143 1.00 98.00 719 ILE A N 1
ATOM 5707 C CA . ILE A 1 719 ? 8.279 -14.474 -28.308 1.00 98.00 719 ILE A CA 1
ATOM 5708 C C . ILE A 1 719 ? 7.907 -15.951 -28.510 1.00 98.00 719 ILE A C 1
ATOM 5710 O O . ILE A 1 719 ? 7.535 -16.353 -29.612 1.00 98.00 719 ILE A O 1
ATOM 5714 N N . ASN A 1 720 ? 7.929 -16.760 -27.444 1.00 97.44 720 ASN A N 1
ATOM 5715 C CA . ASN A 1 720 ? 7.597 -18.187 -27.520 1.00 97.44 720 ASN A CA 1
ATOM 5716 C C . ASN A 1 720 ? 6.133 -18.447 -27.926 1.00 97.44 720 ASN A C 1
ATOM 5718 O O . ASN A 1 720 ? 5.840 -19.501 -28.490 1.00 97.44 720 ASN A O 1
ATOM 5722 N N . ASN A 1 721 ? 5.227 -17.496 -27.670 1.00 97.69 721 ASN A N 1
ATOM 5723 C CA . ASN A 1 721 ? 3.826 -17.542 -28.100 1.00 97.69 721 ASN A CA 1
ATOM 5724 C C . ASN A 1 721 ? 3.562 -16.750 -29.402 1.00 97.69 721 ASN A C 1
ATOM 5726 O O . ASN A 1 721 ? 2.410 -16.565 -29.777 1.00 97.69 721 ASN A O 1
ATOM 5730 N N . LYS A 1 722 ? 4.620 -16.373 -30.142 1.00 96.56 722 LYS A N 1
ATOM 5731 C CA . LYS A 1 722 ? 4.574 -15.754 -31.483 1.00 96.56 722 LYS A CA 1
ATOM 5732 C C . LYS A 1 722 ? 3.972 -14.339 -31.541 1.00 96.56 722 LYS A C 1
ATOM 5734 O O . LYS A 1 722 ? 3.327 -13.993 -32.529 1.00 96.56 722 LYS A O 1
ATOM 5739 N N . ALA A 1 723 ? 4.205 -13.507 -30.524 1.00 97.62 723 ALA A N 1
ATOM 5740 C CA . ALA A 1 723 ? 3.892 -12.076 -30.601 1.00 97.62 723 ALA A CA 1
ATOM 5741 C C . ALA A 1 723 ? 4.617 -11.403 -31.788 1.00 97.62 723 ALA A C 1
ATOM 5743 O O . ALA A 1 723 ? 5.775 -11.720 -32.069 1.00 97.62 723 ALA A O 1
ATOM 5744 N N . HIS A 1 724 ? 3.965 -10.459 -32.474 1.00 97.88 724 HIS A N 1
ATOM 5745 C CA . HIS A 1 724 ? 4.549 -9.778 -33.630 1.00 97.88 724 HIS A CA 1
ATOM 5746 C C . HIS A 1 724 ? 5.610 -8.753 -33.191 1.00 97.88 724 HIS A C 1
ATOM 5748 O O . HIS A 1 724 ? 5.296 -7.663 -32.710 1.00 97.88 724 HIS A O 1
ATOM 5754 N N . LEU A 1 725 ? 6.886 -9.098 -33.387 1.00 98.00 725 LEU A N 1
ATOM 5755 C CA . LEU A 1 725 ? 8.040 -8.361 -32.844 1.00 98.00 725 LEU A CA 1
ATOM 5756 C C . LEU A 1 725 ? 8.159 -6.915 -33.359 1.00 98.00 725 LEU A C 1
ATOM 5758 O O . LEU A 1 725 ? 8.646 -6.036 -32.648 1.00 98.00 725 LEU A O 1
ATOM 5762 N N . ASP A 1 726 ? 7.681 -6.682 -34.583 1.00 97.81 726 ASP A N 1
ATOM 5763 C CA . ASP A 1 726 ? 7.876 -5.444 -35.344 1.00 97.81 726 ASP A CA 1
ATOM 5764 C C . ASP A 1 726 ? 6.689 -4.467 -35.269 1.00 97.81 726 ASP A C 1
ATOM 5766 O O . ASP A 1 726 ? 6.587 -3.547 -36.078 1.00 97.81 726 ASP A O 1
ATOM 5770 N N . LEU A 1 727 ? 5.770 -4.646 -34.311 1.00 98.38 727 LEU A N 1
ATOM 5771 C CA . LEU A 1 727 ? 4.756 -3.622 -34.024 1.00 98.38 727 LEU A CA 1
ATOM 5772 C C . LEU A 1 727 ? 5.416 -2.396 -33.372 1.00 98.38 727 LEU A C 1
ATOM 5774 O O . LEU A 1 727 ? 6.450 -2.514 -32.716 1.00 98.38 727 LEU A O 1
ATOM 5778 N N . GLN A 1 728 ? 4.825 -1.218 -33.581 1.00 98.25 728 GLN A N 1
ATOM 5779 C CA . GLN A 1 728 ? 5.403 0.084 -33.231 1.00 98.25 728 GLN A CA 1
ATOM 5780 C C . GLN A 1 728 ? 4.387 0.961 -32.497 1.00 98.25 728 GLN A C 1
ATOM 5782 O O . GLN A 1 728 ? 3.225 1.004 -32.902 1.00 98.25 728 GLN A O 1
ATOM 5787 N N . ASP A 1 729 ? 4.836 1.690 -31.478 1.00 97.94 729 ASP A N 1
ATOM 5788 C CA . ASP A 1 729 ? 4.034 2.682 -30.751 1.00 97.94 729 ASP A CA 1
ATOM 5789 C C . ASP A 1 729 ? 3.688 3.929 -31.607 1.00 97.94 729 ASP A C 1
ATOM 5791 O O . ASP A 1 729 ? 4.117 4.060 -32.758 1.00 97.94 729 ASP A O 1
ATOM 5795 N N . LYS A 1 730 ? 2.945 4.897 -31.049 1.00 98.12 730 LYS A N 1
ATOM 5796 C CA . LYS A 1 730 ? 2.599 6.172 -31.719 1.00 98.12 730 LYS A CA 1
ATOM 5797 C C . LYS A 1 730 ? 3.817 7.048 -32.079 1.00 98.12 730 LYS A C 1
ATOM 5799 O O . LYS A 1 730 ? 3.670 8.011 -32.830 1.00 98.12 730 LYS A O 1
ATOM 5804 N N . ARG A 1 731 ? 5.019 6.727 -31.582 1.00 97.31 731 ARG A N 1
ATOM 5805 C CA . ARG A 1 731 ? 6.311 7.371 -31.899 1.00 97.31 731 ARG A CA 1
ATOM 5806 C C . ARG A 1 731 ? 7.120 6.581 -32.945 1.00 97.31 731 ARG A C 1
ATOM 5808 O O . ARG A 1 731 ? 8.192 7.038 -33.339 1.00 97.31 731 ARG A O 1
ATOM 5815 N N . GLY A 1 732 ? 6.639 5.419 -33.393 1.00 97.88 732 GLY A N 1
ATOM 5816 C CA . GLY A 1 732 ? 7.360 4.503 -34.279 1.00 97.88 732 GLY A CA 1
ATOM 5817 C C . GLY A 1 732 ? 8.342 3.566 -33.554 1.00 97.88 732 GLY A C 1
ATOM 5818 O O . GLY A 1 732 ? 9.113 2.861 -34.203 1.00 97.88 732 GLY A O 1
ATOM 5819 N N . LEU A 1 733 ? 8.351 3.515 -32.221 1.00 98.31 733 LEU A N 1
ATOM 5820 C CA . LEU A 1 733 ? 9.257 2.646 -31.468 1.00 98.31 733 LEU A CA 1
ATOM 5821 C C . LEU A 1 733 ? 8.689 1.228 -31.386 1.00 98.31 733 LEU A C 1
ATOM 5823 O O . LEU A 1 733 ? 7.610 1.001 -30.843 1.00 98.31 733 LEU A O 1
ATOM 5827 N N . SER A 1 734 ? 9.447 0.265 -31.905 1.00 98.44 734 SER A N 1
ATOM 5828 C CA . SER A 1 734 ? 9.209 -1.166 -31.698 1.00 98.44 734 SER A CA 1
ATOM 5829 C C . SER A 1 734 ? 9.839 -1.669 -30.397 1.00 98.44 734 SER A C 1
ATOM 5831 O O . SER A 1 734 ? 10.606 -0.959 -29.742 1.00 98.44 734 SER A O 1
ATOM 5833 N N . ALA A 1 735 ? 9.573 -2.924 -30.023 1.00 98.38 735 ALA A N 1
ATOM 5834 C CA . ALA A 1 735 ? 10.133 -3.514 -28.804 1.00 98.38 735 ALA A CA 1
ATOM 5835 C C . ALA A 1 735 ? 11.675 -3.453 -28.767 1.00 98.38 735 ALA A C 1
ATOM 5837 O O . ALA A 1 735 ? 12.257 -3.177 -27.718 1.00 98.38 735 ALA A O 1
ATOM 5838 N N . LEU A 1 736 ? 12.340 -3.627 -29.918 1.00 98.50 736 LEU A N 1
ATOM 5839 C CA . LEU A 1 736 ? 13.798 -3.517 -30.028 1.00 98.50 736 LEU A CA 1
ATOM 5840 C C . LEU A 1 736 ? 14.285 -2.064 -29.857 1.00 98.50 736 LEU A C 1
ATOM 5842 O O . LEU A 1 736 ? 15.278 -1.836 -29.168 1.00 98.50 736 LEU A O 1
ATOM 5846 N N . HIS A 1 737 ? 13.566 -1.076 -30.402 1.00 98.56 737 HIS A N 1
ATOM 5847 C CA . HIS A 1 737 ? 13.852 0.340 -30.146 1.00 98.56 737 HIS A CA 1
ATOM 5848 C C . HIS A 1 737 ? 13.757 0.675 -28.653 1.00 98.56 737 HIS A C 1
ATOM 5850 O O . HIS A 1 737 ? 14.680 1.270 -28.096 1.00 98.56 737 HIS A O 1
ATOM 5856 N N . SER A 1 738 ? 12.674 0.255 -27.993 1.00 98.06 738 SER A N 1
ATOM 5857 C CA . SER A 1 738 ? 12.477 0.464 -26.555 1.00 98.06 738 SER A CA 1
ATOM 5858 C C . SER A 1 738 ? 13.542 -0.245 -25.715 1.00 98.06 738 SER A C 1
ATOM 5860 O O . SER A 1 738 ? 14.045 0.350 -24.764 1.00 98.06 738 SER A O 1
ATOM 5862 N N . ALA A 1 739 ? 13.962 -1.456 -26.099 1.00 98.31 739 ALA A N 1
ATOM 5863 C CA . ALA A 1 739 ? 15.058 -2.165 -25.441 1.00 98.31 739 ALA A CA 1
ATOM 5864 C C . ALA A 1 739 ? 16.392 -1.405 -25.549 1.00 98.31 739 ALA A C 1
ATOM 5866 O O . ALA A 1 739 ? 17.054 -1.204 -24.532 1.00 98.31 739 ALA A O 1
ATOM 5867 N N . CYS A 1 740 ? 16.766 -0.916 -26.740 1.00 98.19 740 CYS A N 1
ATOM 5868 C CA . CYS A 1 740 ? 17.968 -0.092 -26.917 1.00 98.19 740 CYS A CA 1
ATOM 5869 C C . CYS A 1 740 ? 17.877 1.222 -26.120 1.00 98.19 740 CYS A C 1
ATOM 5871 O O . CYS A 1 740 ? 18.769 1.534 -25.338 1.00 98.19 740 CYS A O 1
ATOM 5873 N N . LYS A 1 741 ? 16.767 1.958 -26.248 1.00 97.69 741 LYS A N 1
ATOM 5874 C CA . LYS A 1 741 ? 16.515 3.241 -25.564 1.00 97.69 741 LYS A CA 1
ATOM 5875 C C . LYS A 1 741 ? 16.498 3.137 -24.033 1.00 97.69 741 LYS A C 1
ATOM 5877 O O . LYS A 1 741 ? 16.735 4.123 -23.345 1.00 97.69 741 LYS A O 1
ATOM 5882 N N . ARG A 1 742 ? 16.191 1.957 -23.489 1.00 97.31 742 ARG A N 1
ATOM 5883 C CA . ARG A 1 742 ? 16.202 1.658 -22.046 1.00 97.31 742 ARG A CA 1
ATOM 5884 C C . ARG A 1 742 ? 17.438 0.851 -21.620 1.00 97.31 742 ARG A C 1
ATOM 5886 O O . ARG A 1 742 ? 17.463 0.344 -20.502 1.00 97.31 742 ARG A O 1
ATOM 5893 N N . GLN A 1 743 ? 18.437 0.724 -22.499 1.00 97.31 743 GLN A N 1
ATOM 5894 C CA . GLN A 1 743 ? 19.719 0.036 -22.278 1.00 97.31 743 GLN A CA 1
ATOM 5895 C C . GLN A 1 743 ? 19.588 -1.449 -21.865 1.00 97.31 743 GLN A C 1
ATOM 5897 O O . GLN A 1 743 ? 20.476 -2.037 -21.249 1.00 97.31 743 GLN A O 1
ATOM 5902 N N . GLN A 1 744 ? 18.483 -2.095 -22.250 1.00 97.38 744 GLN A N 1
ATOM 5903 C CA . GLN A 1 744 ? 18.141 -3.478 -21.907 1.00 97.38 744 GLN A CA 1
ATOM 5904 C C . GLN A 1 744 ? 18.849 -4.483 -22.829 1.00 97.38 744 GLN A C 1
ATOM 5906 O O . GLN A 1 744 ? 18.211 -5.199 -23.604 1.00 97.38 744 GLN A O 1
ATOM 5911 N N . ILE A 1 745 ? 20.184 -4.545 -22.745 1.00 97.19 745 ILE A N 1
ATOM 5912 C CA . ILE A 1 745 ? 21.046 -5.379 -23.606 1.00 97.19 745 ILE A CA 1
ATOM 5913 C C . ILE A 1 745 ? 20.543 -6.835 -23.744 1.00 97.19 745 ILE A C 1
ATOM 5915 O O . ILE A 1 745 ? 20.419 -7.289 -24.883 1.00 97.19 745 ILE A O 1
ATOM 5919 N N . PRO A 1 746 ? 20.177 -7.575 -22.670 1.00 97.94 746 PRO A N 1
ATOM 5920 C CA . PRO A 1 746 ? 19.704 -8.957 -22.813 1.00 97.94 746 PRO A CA 1
ATOM 5921 C C . PRO A 1 746 ? 18.418 -9.074 -23.641 1.00 97.94 746 PRO A C 1
ATOM 5923 O O . PRO A 1 746 ? 18.261 -10.022 -24.407 1.00 97.94 746 PRO A O 1
ATOM 5926 N N . ILE A 1 747 ? 17.513 -8.098 -23.528 1.00 98.31 747 ILE A N 1
ATOM 5927 C CA . ILE A 1 747 ? 16.253 -8.057 -24.281 1.00 98.31 747 ILE A CA 1
ATOM 5928 C C . ILE A 1 747 ? 16.516 -7.702 -25.742 1.00 98.31 747 ILE A C 1
ATOM 5930 O O . ILE A 1 747 ? 15.991 -8.377 -26.624 1.00 98.31 747 ILE A O 1
ATOM 5934 N N . ALA A 1 748 ? 17.358 -6.698 -26.007 1.00 98.38 748 ALA A N 1
ATOM 5935 C CA . ALA A 1 748 ? 17.728 -6.317 -27.368 1.00 98.38 748 ALA A CA 1
ATOM 5936 C C . ALA A 1 748 ? 18.362 -7.500 -28.123 1.00 98.38 748 ALA A C 1
ATOM 5938 O O . ALA A 1 748 ? 17.916 -7.841 -29.216 1.00 98.38 748 ALA A O 1
ATOM 5939 N N . LEU A 1 749 ? 19.317 -8.200 -27.499 1.00 98.19 749 LEU A N 1
ATOM 5940 C CA . LEU A 1 749 ? 19.920 -9.414 -28.058 1.00 98.19 749 LEU A CA 1
ATOM 5941 C C . LEU A 1 749 ? 18.890 -10.540 -28.256 1.00 98.19 749 LEU A C 1
ATOM 5943 O O . LEU A 1 749 ? 18.913 -11.212 -29.282 1.00 98.19 749 LEU A O 1
ATOM 5947 N N . THR A 1 750 ? 17.960 -10.736 -27.315 1.00 98.44 750 THR A N 1
ATOM 5948 C CA . THR A 1 750 ? 16.898 -11.754 -27.446 1.00 98.44 750 THR A CA 1
ATOM 5949 C C . THR A 1 750 ? 15.967 -11.455 -28.627 1.00 98.44 750 THR A C 1
ATOM 5951 O O . THR A 1 750 ? 15.629 -12.366 -29.378 1.00 98.44 750 THR A O 1
ATOM 5954 N N . LEU A 1 751 ? 15.598 -10.188 -28.842 1.00 98.31 751 LEU A N 1
ATOM 5955 C CA . LEU A 1 751 ? 14.760 -9.760 -29.967 1.00 98.31 751 LEU A CA 1
ATOM 5956 C C . LEU A 1 751 ? 15.481 -9.898 -31.318 1.00 98.31 751 LEU A C 1
ATOM 5958 O O . LEU A 1 751 ? 14.869 -10.352 -32.286 1.00 98.31 751 LEU A O 1
ATOM 5962 N N . ILE A 1 752 ? 16.778 -9.573 -31.388 1.00 98.19 752 ILE A N 1
ATOM 5963 C CA . ILE A 1 752 ? 17.598 -9.776 -32.597 1.00 98.19 752 ILE A CA 1
ATOM 5964 C C . ILE A 1 752 ? 17.681 -11.273 -32.935 1.00 98.19 752 ILE A C 1
ATOM 5966 O O . ILE A 1 752 ? 17.365 -11.666 -34.056 1.00 98.19 752 ILE A O 1
ATOM 5970 N N . HIS A 1 753 ? 18.005 -12.128 -31.958 1.00 97.44 753 HIS A N 1
ATOM 5971 C CA . HIS A 1 753 ? 18.047 -13.583 -32.153 1.00 97.44 753 HIS A CA 1
ATOM 5972 C C . HIS A 1 753 ? 16.674 -14.204 -32.475 1.00 97.44 753 HIS A C 1
ATOM 5974 O O . HIS A 1 753 ? 16.619 -15.261 -33.100 1.00 97.44 753 HIS A O 1
ATOM 5980 N N . ALA A 1 754 ? 15.571 -13.555 -32.086 1.00 97.12 754 ALA A N 1
ATOM 5981 C CA . ALA A 1 754 ? 14.211 -13.951 -32.453 1.00 97.12 754 ALA A CA 1
ATOM 5982 C C . ALA A 1 754 ? 13.803 -13.543 -33.886 1.00 97.12 754 ALA A C 1
ATOM 5984 O O . ALA A 1 754 ? 12.723 -13.924 -34.334 1.00 97.12 754 ALA A O 1
ATOM 5985 N N . GLY A 1 755 ? 14.651 -12.808 -34.617 1.00 95.62 755 GLY A N 1
ATOM 5986 C CA . GLY A 1 755 ? 14.440 -12.490 -36.032 1.00 95.62 755 GLY A CA 1
ATOM 5987 C C . GLY A 1 755 ? 13.535 -11.286 -36.306 1.00 95.62 755 GLY A C 1
ATOM 5988 O O . GLY A 1 755 ? 12.896 -11.247 -37.354 1.00 95.62 755 GLY A O 1
ATOM 5989 N N . CYS A 1 756 ? 13.466 -10.313 -35.390 1.00 96.06 756 CYS A N 1
ATOM 5990 C CA . CYS A 1 756 ? 12.799 -9.032 -35.655 1.00 96.06 756 CYS A CA 1
ATOM 5991 C C . CYS A 1 756 ? 13.497 -8.223 -36.769 1.00 96.06 756 CYS A C 1
ATOM 5993 O O . CYS A 1 756 ? 14.673 -8.434 -37.085 1.00 96.06 756 CYS A O 1
ATOM 5995 N N . ASN A 1 757 ? 12.789 -7.258 -37.352 1.00 97.25 757 ASN A N 1
ATOM 5996 C CA . ASN A 1 757 ? 13.320 -6.364 -38.373 1.00 97.25 757 ASN A CA 1
ATOM 5997 C C . ASN A 1 757 ? 14.338 -5.376 -37.776 1.00 97.25 757 ASN A C 1
ATOM 5999 O O . ASN A 1 757 ? 14.010 -4.253 -37.399 1.00 97.25 757 ASN A O 1
ATOM 6003 N N . ILE A 1 758 ? 15.614 -5.761 -37.778 1.00 96.75 758 ILE A N 1
ATOM 6004 C CA . ILE A 1 758 ? 16.756 -4.942 -37.328 1.00 96.75 758 ILE A CA 1
ATOM 6005 C C . ILE A 1 758 ? 16.912 -3.587 -38.056 1.00 96.75 758 ILE A C 1
ATOM 6007 O O . ILE A 1 758 ? 17.662 -2.730 -37.592 1.00 96.75 758 ILE A O 1
ATOM 6011 N N . ASN A 1 759 ? 16.213 -3.389 -39.181 1.00 96.31 759 ASN A N 1
ATOM 6012 C CA . ASN A 1 759 ? 16.231 -2.178 -40.009 1.00 96.31 759 ASN A CA 1
ATOM 6013 C C . ASN A 1 759 ? 14.936 -1.349 -39.909 1.00 96.31 759 ASN A C 1
ATOM 6015 O O . ASN A 1 759 ? 14.745 -0.421 -40.695 1.00 96.31 759 ASN A O 1
ATOM 6019 N N . ILE A 1 760 ? 14.039 -1.687 -38.978 1.00 97.00 760 ILE A N 1
ATOM 6020 C CA . ILE A 1 760 ? 12.830 -0.910 -38.687 1.00 97.00 760 ILE A CA 1
ATOM 6021 C C . ILE A 1 760 ? 13.189 0.521 -38.258 1.00 97.00 760 ILE A C 1
ATOM 6023 O O . ILE A 1 760 ? 14.213 0.725 -37.610 1.00 97.00 760 ILE A O 1
ATOM 6027 N N . ILE A 1 761 ? 12.365 1.504 -38.633 1.00 97.62 761 ILE A N 1
ATOM 6028 C CA . ILE A 1 761 ? 12.595 2.934 -38.364 1.00 97.62 761 ILE A CA 1
ATOM 6029 C C . ILE A 1 761 ? 11.467 3.553 -37.541 1.00 97.62 761 ILE A C 1
ATOM 6031 O O . ILE A 1 761 ? 10.298 3.254 -37.778 1.00 97.62 761 ILE A O 1
ATOM 6035 N N . ASP A 1 762 ? 11.819 4.438 -36.611 1.00 97.94 762 ASP A N 1
ATOM 6036 C CA . ASP A 1 762 ? 10.866 5.250 -35.850 1.00 97.94 762 ASP A CA 1
ATOM 6037 C C . ASP A 1 762 ? 10.384 6.501 -36.619 1.00 97.94 762 ASP A C 1
ATOM 6039 O O . ASP A 1 762 ? 10.798 6.768 -37.752 1.00 97.94 762 ASP A O 1
ATOM 6043 N N . ASN A 1 763 ? 9.522 7.317 -35.996 1.00 97.88 763 ASN A N 1
ATOM 6044 C CA . ASN A 1 763 ? 9.006 8.548 -36.610 1.00 97.88 763 ASN A CA 1
ATOM 6045 C C . ASN A 1 763 ? 10.087 9.622 -36.862 1.00 97.88 763 ASN A C 1
ATOM 6047 O O . ASN A 1 763 ? 9.780 10.653 -37.464 1.00 97.88 763 ASN A O 1
ATOM 6051 N N . ASN A 1 764 ? 11.332 9.417 -36.426 1.00 97.38 764 ASN A N 1
ATOM 6052 C CA . ASN A 1 764 ? 12.495 10.264 -36.696 1.00 97.38 764 ASN A CA 1
ATOM 6053 C C . ASN A 1 764 ? 13.450 9.650 -37.738 1.00 97.38 764 ASN A C 1
ATOM 6055 O O . ASN A 1 764 ? 14.534 10.192 -37.969 1.00 97.38 764 ASN A O 1
ATOM 6059 N N . ASN A 1 765 ? 13.038 8.562 -38.398 1.00 97.62 765 ASN A N 1
ATOM 6060 C CA . ASN A 1 765 ? 13.850 7.717 -39.276 1.00 97.62 765 ASN A CA 1
ATOM 6061 C C . ASN A 1 765 ? 15.048 7.062 -38.550 1.00 97.62 765 ASN A C 1
ATOM 6063 O O . ASN A 1 765 ? 16.019 6.664 -39.193 1.00 97.62 765 ASN A O 1
ATOM 6067 N N . GLU A 1 766 ? 15.015 6.957 -37.219 1.00 97.94 766 GLU A N 1
ATOM 6068 C CA . GLU A 1 766 ? 16.071 6.307 -36.440 1.00 97.94 766 GLU A CA 1
ATOM 6069 C C . GLU A 1 766 ? 15.824 4.799 -36.379 1.00 97.94 766 GLU A C 1
ATOM 6071 O O . GLU A 1 766 ? 14.687 4.367 -36.234 1.00 97.94 766 GLU A O 1
ATOM 6076 N N . THR A 1 767 ? 16.887 4.000 -36.501 1.00 98.06 767 THR A N 1
ATOM 6077 C CA . THR A 1 767 ? 16.837 2.527 -36.401 1.00 98.06 767 THR A CA 1
ATOM 6078 C C . THR A 1 767 ? 17.321 2.041 -35.030 1.00 98.06 767 THR A C 1
ATOM 6080 O O . THR A 1 767 ? 17.995 2.799 -34.322 1.00 98.06 767 THR A O 1
ATOM 6083 N N . PRO A 1 768 ? 17.137 0.755 -34.662 1.00 98.19 768 PRO A N 1
ATOM 6084 C CA . PRO A 1 768 ? 17.766 0.168 -33.478 1.00 98.19 768 PRO A CA 1
ATOM 6085 C C . PRO A 1 768 ? 19.273 0.421 -33.363 1.00 98.19 768 PRO A C 1
ATOM 6087 O O . PRO A 1 768 ? 19.772 0.606 -32.253 1.00 98.19 768 PRO A O 1
ATOM 6090 N N . LEU A 1 769 ? 19.985 0.494 -34.496 1.00 97.81 769 LEU A N 1
ATOM 6091 C CA . LEU A 1 769 ? 21.410 0.825 -34.550 1.00 97.81 769 LEU A CA 1
ATOM 6092 C C . LEU A 1 769 ? 21.682 2.278 -34.120 1.00 97.81 769 LEU A C 1
ATOM 6094 O O . LEU A 1 769 ? 22.618 2.522 -33.368 1.00 97.81 769 LEU A O 1
ATOM 6098 N N . HIS A 1 770 ? 20.843 3.238 -34.526 1.00 98.12 770 HIS A N 1
ATOM 6099 C CA . HIS A 1 770 ? 20.965 4.644 -34.110 1.00 98.12 770 HIS A CA 1
ATOM 6100 C C . HIS A 1 770 ? 20.790 4.820 -32.596 1.00 98.12 770 HIS A C 1
ATOM 6102 O O . HIS A 1 770 ? 21.478 5.643 -31.990 1.00 98.12 770 HIS A O 1
ATOM 6108 N N . TYR A 1 771 ? 19.894 4.045 -31.979 1.00 98.19 771 TYR A N 1
ATOM 6109 C CA . TYR A 1 771 ? 19.744 4.018 -30.524 1.00 98.19 771 TYR A CA 1
ATOM 6110 C C . TYR A 1 771 ? 20.927 3.295 -29.860 1.00 98.19 771 TYR A C 1
ATOM 6112 O O . TYR A 1 771 ? 21.584 3.876 -29.003 1.00 98.19 771 TYR A O 1
ATOM 6120 N N . ALA A 1 772 ? 21.280 2.081 -30.297 1.00 98.12 772 ALA A N 1
ATOM 6121 C CA . ALA A 1 772 ? 22.393 1.319 -29.721 1.00 98.12 772 ALA A CA 1
ATOM 6122 C C . ALA A 1 772 ? 23.738 2.076 -29.776 1.00 98.12 772 ALA A C 1
ATOM 6124 O O . ALA A 1 772 ? 24.505 2.040 -28.815 1.00 98.12 772 ALA A O 1
ATOM 6125 N N . SER A 1 773 ? 24.000 2.817 -30.859 1.00 97.69 773 SER A N 1
ATOM 6126 C CA . SER A 1 773 ? 25.205 3.639 -31.015 1.00 97.69 773 SER A CA 1
ATOM 6127 C C . SER A 1 773 ? 25.201 4.948 -30.218 1.00 97.69 773 SER A C 1
ATOM 6129 O O . SER A 1 773 ? 26.275 5.470 -29.937 1.00 97.69 773 SER A O 1
ATOM 6131 N N . ARG A 1 774 ? 24.033 5.476 -29.831 1.00 97.88 774 ARG A N 1
ATOM 6132 C CA . ARG A 1 774 ? 23.889 6.653 -28.947 1.00 97.88 774 ARG A CA 1
ATOM 6133 C C . ARG A 1 774 ? 24.025 6.286 -27.474 1.00 97.88 774 ARG A C 1
ATOM 6135 O O . ARG A 1 774 ? 24.648 7.014 -26.710 1.00 97.88 774 ARG A O 1
ATOM 6142 N N . GLU A 1 775 ? 23.469 5.137 -27.110 1.00 97.81 775 GLU A N 1
ATOM 6143 C CA . GLU A 1 775 ? 23.389 4.628 -25.739 1.00 97.81 775 GLU A CA 1
ATOM 6144 C C . GLU A 1 775 ? 24.610 3.774 -25.329 1.00 97.81 775 GLU A C 1
ATOM 6146 O O . GLU A 1 775 ? 24.620 3.188 -24.251 1.00 97.81 775 GLU A O 1
ATOM 6151 N N . GLY A 1 776 ? 25.649 3.675 -26.169 1.00 97.25 776 GLY A N 1
ATOM 6152 C CA . GLY A 1 776 ? 26.901 2.978 -25.828 1.00 97.25 776 GLY A CA 1
ATOM 6153 C C . GLY A 1 776 ? 26.830 1.445 -25.844 1.00 97.25 776 GLY A C 1
ATOM 6154 O O . GLY A 1 776 ? 27.710 0.773 -25.307 1.00 97.25 776 GLY A O 1
ATOM 6155 N N . LEU A 1 777 ? 25.810 0.859 -26.476 1.00 97.88 777 LEU A N 1
ATOM 6156 C CA . LEU A 1 777 ? 25.494 -0.571 -26.386 1.00 97.88 777 LEU A CA 1
ATOM 6157 C C . LEU A 1 777 ? 26.313 -1.425 -27.371 1.00 97.88 777 LEU A C 1
ATOM 6159 O O . LEU A 1 777 ? 25.753 -2.026 -28.289 1.00 97.88 777 LEU A O 1
ATOM 6163 N N . LEU A 1 778 ? 27.636 -1.499 -27.178 1.00 96.94 778 LEU A N 1
ATOM 6164 C CA . LEU A 1 778 ? 28.570 -2.174 -28.098 1.00 96.94 778 LEU A CA 1
ATOM 6165 C C . LEU A 1 778 ? 28.113 -3.589 -28.494 1.00 96.94 778 LEU A C 1
ATOM 6167 O O . LEU A 1 778 ? 27.968 -3.854 -29.680 1.00 96.94 778 LEU A O 1
ATOM 6171 N N . ALA A 1 779 ? 27.773 -4.452 -27.532 1.00 97.50 779 ALA A N 1
ATOM 6172 C CA . ALA A 1 779 ? 27.320 -5.821 -27.814 1.00 97.50 779 ALA A CA 1
ATOM 6173 C C . ALA A 1 779 ? 26.033 -5.887 -28.668 1.00 97.50 779 ALA A C 1
ATOM 6175 O O . ALA A 1 779 ? 25.826 -6.839 -29.420 1.00 97.50 779 ALA A O 1
ATOM 6176 N N . VAL A 1 780 ? 25.163 -4.873 -28.579 1.00 98.06 780 VAL A N 1
ATOM 6177 C CA . VAL A 1 780 ? 23.954 -4.770 -29.413 1.00 98.06 780 VAL A CA 1
ATOM 6178 C C . VAL A 1 780 ? 24.318 -4.284 -30.817 1.00 98.06 780 VAL A C 1
ATOM 6180 O O . VAL A 1 780 ? 23.792 -4.821 -31.785 1.00 98.06 780 VAL A O 1
ATOM 6183 N N . VAL A 1 781 ? 25.254 -3.337 -30.951 1.00 97.81 781 VAL A N 1
ATOM 6184 C CA . VAL A 1 781 ? 25.801 -2.913 -32.254 1.00 97.81 781 VAL A CA 1
ATOM 6185 C C . VAL A 1 781 ? 26.491 -4.081 -32.966 1.00 97.81 781 VAL A C 1
ATOM 6187 O O . VAL A 1 781 ? 26.192 -4.344 -34.126 1.00 97.81 781 VAL A O 1
ATOM 6190 N N . GLU A 1 782 ? 27.358 -4.820 -32.271 1.00 95.81 782 GLU A N 1
ATOM 6191 C CA . GLU A 1 782 ? 28.033 -6.014 -32.794 1.00 95.81 782 GLU A CA 1
ATOM 6192 C C . GLU A 1 782 ? 27.020 -7.058 -33.284 1.00 95.81 782 GLU A C 1
ATOM 6194 O O . GLU A 1 782 ? 27.142 -7.569 -34.399 1.00 95.81 782 GLU A O 1
ATOM 6199 N N . SER A 1 783 ? 25.974 -7.320 -32.490 1.00 97.31 783 SER A N 1
ATOM 6200 C CA . SER A 1 783 ? 24.888 -8.233 -32.855 1.00 97.31 783 SER A CA 1
ATOM 6201 C C . SER A 1 783 ? 24.118 -7.749 -34.093 1.00 97.31 783 SER A C 1
ATOM 6203 O O . SER A 1 783 ? 24.051 -8.482 -35.080 1.00 97.31 783 SER A O 1
ATOM 6205 N N . LEU A 1 784 ? 23.625 -6.504 -34.110 1.00 97.06 784 LEU A N 1
ATOM 6206 C CA . LEU A 1 784 ? 22.916 -5.911 -35.256 1.00 97.06 784 LEU A CA 1
ATOM 6207 C C . LEU A 1 784 ? 23.747 -5.970 -36.549 1.00 97.06 784 LEU A C 1
ATOM 6209 O O . LEU A 1 784 ? 23.229 -6.347 -37.603 1.00 97.06 784 LEU A O 1
ATOM 6213 N N . THR A 1 785 ? 25.042 -5.656 -36.471 1.00 94.25 785 THR A N 1
ATOM 6214 C CA . THR A 1 785 ? 25.962 -5.739 -37.612 1.00 94.25 785 THR A CA 1
ATOM 6215 C C . THR A 1 785 ? 26.178 -7.187 -38.057 1.00 94.25 785 THR A C 1
ATOM 6217 O O . THR A 1 785 ? 26.143 -7.458 -39.256 1.00 94.25 785 THR A O 1
ATOM 6220 N N . SER A 1 786 ? 26.323 -8.138 -37.126 1.00 94.31 786 SER A N 1
ATOM 6221 C CA . SER A 1 786 ? 26.473 -9.568 -37.450 1.00 94.31 786 SER A CA 1
ATOM 6222 C C . SER A 1 786 ? 25.236 -10.174 -38.134 1.00 94.31 786 SER A C 1
ATOM 6224 O O . SER A 1 786 ? 25.374 -11.063 -38.972 1.00 94.31 786 SER A O 1
ATOM 6226 N N . PHE A 1 787 ? 24.043 -9.641 -37.844 1.00 94.06 787 PHE A N 1
ATOM 6227 C CA . PHE A 1 787 ? 22.778 -9.995 -38.499 1.00 94.06 787 PHE A CA 1
ATOM 6228 C C . PHE A 1 787 ? 22.494 -9.182 -39.781 1.00 94.06 787 PHE A C 1
ATOM 6230 O O . PHE A 1 787 ? 21.446 -9.358 -40.400 1.00 94.06 787 PHE A O 1
ATOM 6237 N N . GLY A 1 788 ? 23.428 -8.332 -40.228 1.00 90.44 788 GLY A N 1
ATOM 6238 C CA . GLY A 1 788 ? 23.344 -7.635 -41.515 1.00 90.44 788 GLY A CA 1
ATOM 6239 C C . GLY A 1 788 ? 22.488 -6.365 -41.512 1.00 90.44 788 GLY A C 1
ATOM 6240 O O . GLY A 1 788 ? 21.827 -6.068 -42.510 1.00 90.44 788 GLY A O 1
ATOM 6241 N N . CYS A 1 789 ? 22.470 -5.604 -40.411 1.00 91.75 789 CYS A N 1
ATOM 6242 C CA . CYS A 1 789 ? 21.774 -4.316 -40.380 1.00 91.75 789 CYS A CA 1
ATOM 6243 C C . CYS A 1 789 ? 22.365 -3.303 -41.383 1.00 91.75 789 CYS A C 1
ATOM 6245 O O . CYS A 1 789 ? 23.559 -3.307 -41.699 1.00 91.75 789 CYS A O 1
ATOM 6247 N N . ARG A 1 790 ? 21.520 -2.391 -41.865 1.00 90.81 790 ARG A N 1
ATOM 6248 C CA . ARG A 1 790 ? 21.889 -1.308 -42.774 1.00 90.81 790 ARG A CA 1
ATOM 6249 C C . ARG A 1 790 ? 22.511 -0.145 -42.011 1.00 90.81 790 ARG A C 1
ATOM 6251 O O . ARG A 1 790 ? 21.825 0.718 -41.467 1.00 90.81 790 ARG A O 1
ATOM 6258 N N . MET A 1 791 ? 23.837 -0.130 -42.007 1.00 88.25 791 MET A N 1
ATOM 6259 C CA . MET A 1 791 ? 24.658 0.883 -41.341 1.00 88.25 791 MET A CA 1
ATOM 6260 C C . MET A 1 791 ? 24.701 2.239 -42.077 1.00 88.25 791 MET A C 1
ATOM 6262 O O . MET A 1 791 ? 25.174 3.226 -41.519 1.00 88.25 791 MET A O 1
ATOM 6266 N N . ASP A 1 792 ? 24.218 2.288 -43.322 1.00 89.00 792 ASP A N 1
ATOM 6267 C CA . ASP A 1 792 ? 24.215 3.459 -44.209 1.00 89.00 792 ASP A CA 1
ATOM 6268 C C . ASP A 1 792 ? 22.996 4.382 -44.037 1.00 89.00 792 ASP A C 1
ATOM 6270 O O . ASP A 1 792 ? 22.959 5.473 -44.606 1.00 89.00 792 ASP A O 1
ATOM 6274 N N . LEU A 1 793 ? 21.989 3.951 -43.271 1.00 92.00 793 LEU A N 1
ATOM 6275 C CA . LEU A 1 793 ? 20.751 4.702 -43.077 1.00 92.00 793 LEU A CA 1
ATOM 6276 C C . LEU A 1 793 ? 20.991 5.999 -42.294 1.00 92.00 793 LEU A C 1
ATOM 6278 O O . LEU A 1 793 ? 21.744 6.021 -41.319 1.00 92.00 793 LEU A O 1
ATOM 6282 N N . LYS A 1 794 ? 20.301 7.062 -42.720 1.00 94.19 794 LYS A N 1
ATOM 6283 C CA . LYS A 1 794 ? 20.292 8.386 -42.092 1.00 94.19 794 LYS A CA 1
ATOM 6284 C C . LYS A 1 794 ? 18.946 8.669 -41.433 1.00 94.19 794 LYS A C 1
ATOM 6286 O O . LYS A 1 794 ? 17.898 8.385 -42.017 1.00 94.19 794 LYS A O 1
ATOM 6291 N N . ASN A 1 795 ? 18.984 9.280 -40.254 1.00 94.88 795 ASN A N 1
ATOM 6292 C CA . ASN A 1 795 ? 17.796 9.810 -39.592 1.00 94.88 795 ASN A CA 1
ATOM 6293 C C . ASN A 1 795 ? 17.331 11.154 -40.200 1.00 94.88 795 ASN A C 1
ATOM 6295 O O . ASN A 1 795 ? 17.943 11.684 -41.128 1.00 94.88 795 ASN A O 1
ATOM 6299 N N . LYS A 1 796 ? 16.261 11.752 -39.655 1.00 96.38 796 LYS A N 1
ATOM 6300 C CA . LYS A 1 796 ? 15.714 13.054 -40.099 1.00 96.38 796 LYS A CA 1
ATOM 6301 C C . LYS A 1 796 ? 16.659 14.262 -39.969 1.00 96.38 796 LYS A C 1
ATOM 6303 O O . LYS A 1 796 ? 16.302 15.334 -40.448 1.00 96.38 796 LYS A O 1
ATOM 6308 N N . VAL A 1 797 ? 17.829 14.120 -39.341 1.00 93.94 797 VAL A N 1
ATOM 6309 C CA . VAL A 1 797 ? 18.871 15.165 -39.264 1.00 93.94 797 VAL A CA 1
ATOM 6310 C C . VAL A 1 797 ? 20.155 14.756 -40.003 1.00 93.94 797 VAL A C 1
ATOM 6312 O O . VAL A 1 797 ? 21.249 15.174 -39.628 1.00 93.94 797 VAL A O 1
ATOM 6315 N N . ASP A 1 798 ? 20.013 13.908 -41.029 1.00 93.56 798 ASP A N 1
ATOM 6316 C CA . ASP A 1 798 ? 21.074 13.371 -41.899 1.00 93.56 798 ASP A CA 1
ATOM 6317 C C . ASP A 1 798 ? 22.216 12.618 -41.178 1.00 93.56 798 ASP A C 1
ATOM 6319 O O . ASP A 1 798 ? 23.240 12.281 -41.783 1.00 93.56 798 ASP A O 1
ATOM 6323 N N . ALA A 1 799 ? 22.034 12.298 -39.893 1.00 94.31 799 ALA A N 1
ATOM 6324 C CA . ALA A 1 799 ? 23.009 11.586 -39.082 1.00 94.31 799 ALA A CA 1
ATOM 6325 C C . ALA A 1 799 ? 22.837 10.069 -39.228 1.00 94.31 799 ALA A C 1
ATOM 6327 O O . ALA A 1 799 ? 21.722 9.555 -39.164 1.00 94.31 799 ALA A O 1
ATOM 6328 N N . THR A 1 800 ? 23.957 9.360 -39.371 1.00 94.62 800 THR A N 1
ATOM 6329 C CA . THR A 1 800 ? 24.032 7.891 -39.303 1.00 94.62 800 THR A CA 1
ATOM 6330 C C . THR A 1 800 ? 24.345 7.417 -37.878 1.00 94.62 800 THR A C 1
ATOM 6332 O O . THR A 1 800 ? 24.734 8.206 -37.010 1.00 94.62 800 THR A O 1
ATOM 6335 N N . ALA A 1 801 ? 24.283 6.107 -37.628 1.00 94.94 801 ALA A N 1
ATOM 6336 C CA . ALA A 1 801 ? 24.694 5.517 -36.350 1.00 94.94 801 ALA A CA 1
ATOM 6337 C C . ALA A 1 801 ? 26.137 5.892 -35.925 1.00 94.94 801 ALA A C 1
ATOM 6339 O O . ALA A 1 801 ? 26.379 6.162 -34.749 1.00 94.94 801 ALA A O 1
ATOM 6340 N N . LEU A 1 802 ? 27.079 6.007 -36.874 1.00 94.56 802 LEU A N 1
ATOM 6341 C CA . LEU A 1 802 ? 28.453 6.464 -36.605 1.00 94.56 802 LEU A CA 1
ATOM 6342 C C . LEU A 1 802 ? 28.509 7.925 -36.142 1.00 94.56 802 LEU A C 1
ATOM 6344 O O . LEU A 1 802 ? 29.254 8.240 -35.215 1.00 94.56 802 LEU A O 1
ATOM 6348 N N . HIS A 1 803 ? 27.695 8.805 -36.731 1.00 94.31 803 HIS A N 1
ATOM 6349 C CA . HIS A 1 803 ? 27.594 10.199 -36.293 1.00 94.31 803 HIS A CA 1
ATOM 6350 C C . HIS A 1 803 ? 27.102 10.304 -34.843 1.00 94.31 803 HIS A C 1
ATOM 6352 O O . HIS A 1 803 ? 27.576 11.159 -34.095 1.00 94.31 803 HIS A O 1
ATOM 6358 N N . LEU A 1 804 ? 26.186 9.423 -34.427 1.00 95.62 804 LEU A N 1
ATOM 6359 C CA . LEU A 1 804 ? 25.712 9.360 -33.044 1.00 95.62 804 LEU A CA 1
ATOM 6360 C C . LEU A 1 804 ? 26.775 8.778 -32.099 1.00 95.62 804 LEU A C 1
ATOM 6362 O O . LEU A 1 804 ? 27.034 9.381 -31.060 1.00 95.62 804 LEU A O 1
ATOM 6366 N N . ALA A 1 805 ? 27.457 7.693 -32.480 1.00 96.19 805 ALA A N 1
ATOM 6367 C CA . ALA A 1 805 ? 28.563 7.137 -31.694 1.00 96.19 805 ALA A CA 1
ATOM 6368 C C . ALA A 1 805 ? 29.678 8.167 -31.452 1.00 96.19 805 ALA A C 1
ATOM 6370 O O . ALA A 1 805 ? 30.127 8.342 -30.322 1.00 96.19 805 ALA A O 1
ATOM 6371 N N . ALA A 1 806 ? 30.085 8.895 -32.497 1.00 94.44 806 ALA A N 1
ATOM 6372 C CA . ALA A 1 806 ? 31.099 9.941 -32.400 1.00 94.44 806 ALA A CA 1
ATOM 6373 C C . ALA A 1 806 ? 30.636 11.127 -31.533 1.00 94.44 806 ALA A C 1
ATOM 6375 O O . ALA A 1 806 ? 31.378 11.570 -30.659 1.00 94.44 806 ALA A O 1
ATOM 6376 N N . ARG A 1 807 ? 29.397 11.612 -31.725 1.00 95.75 807 ARG A N 1
ATOM 6377 C CA . ARG A 1 807 ? 28.819 12.728 -30.951 1.00 95.75 807 ARG A CA 1
ATOM 6378 C C . ARG A 1 807 ? 28.723 12.425 -29.454 1.00 95.75 807 ARG A C 1
ATOM 6380 O O . ARG A 1 807 ? 28.928 13.325 -28.649 1.00 95.75 807 ARG A O 1
ATOM 6387 N N . HIS A 1 808 ? 28.423 11.179 -29.093 1.00 95.00 808 HIS A N 1
ATOM 6388 C CA . HIS A 1 808 ? 28.294 10.727 -27.704 1.00 95.00 808 HIS A CA 1
ATOM 6389 C C . HIS A 1 808 ? 29.587 10.084 -27.154 1.00 95.00 808 HIS A C 1
ATOM 6391 O O . HIS A 1 808 ? 29.554 9.428 -26.118 1.00 95.00 808 HIS A O 1
ATOM 6397 N N . ALA A 1 809 ? 30.729 10.291 -27.826 1.00 95.56 809 ALA A N 1
ATOM 6398 C CA . ALA A 1 809 ? 32.064 9.826 -27.427 1.00 95.56 809 ALA A CA 1
ATOM 6399 C C . ALA A 1 809 ? 32.226 8.296 -27.250 1.00 95.56 809 ALA A C 1
ATOM 6401 O O . ALA A 1 809 ? 33.174 7.837 -26.610 1.00 95.56 809 ALA A O 1
ATOM 6402 N N . HIS A 1 810 ? 31.373 7.486 -27.884 1.00 96.88 810 HIS A N 1
ATOM 6403 C CA . HIS A 1 810 ? 31.454 6.019 -27.874 1.00 96.88 810 HIS A CA 1
ATOM 6404 C C . HIS A 1 810 ? 32.524 5.513 -28.851 1.00 96.88 810 HIS A C 1
ATOM 6406 O O . HIS A 1 810 ? 32.224 4.897 -29.876 1.00 96.88 810 HIS A O 1
ATOM 6412 N N . VAL A 1 811 ? 33.793 5.796 -28.533 1.00 94.31 811 VAL A N 1
ATOM 6413 C CA . VAL A 1 811 ? 34.970 5.541 -29.390 1.00 94.31 811 VAL A CA 1
ATOM 6414 C C . VAL A 1 811 ? 35.025 4.098 -29.895 1.00 94.31 811 VAL A C 1
ATOM 6416 O O . VAL A 1 811 ? 35.313 3.874 -31.068 1.00 94.31 811 VAL A O 1
ATOM 6419 N N . GLU A 1 812 ? 34.704 3.120 -29.047 1.00 94.75 812 GLU A N 1
ATOM 6420 C CA . GLU A 1 812 ? 34.721 1.700 -29.418 1.00 94.75 812 GLU A CA 1
ATOM 6421 C C . GLU A 1 812 ? 33.651 1.331 -30.452 1.00 94.75 812 GLU A C 1
ATOM 6423 O O . GLU A 1 812 ? 33.937 0.610 -31.407 1.00 94.75 812 GLU A O 1
ATOM 6428 N N . ILE A 1 813 ? 32.450 1.902 -30.339 1.00 95.62 813 ILE A N 1
ATOM 6429 C CA . ILE A 1 813 ? 31.381 1.721 -31.329 1.00 95.62 813 ILE A CA 1
ATOM 6430 C C . ILE A 1 813 ? 31.749 2.414 -32.640 1.00 95.62 813 ILE A C 1
ATOM 6432 O O . ILE A 1 813 ? 31.588 1.826 -33.708 1.00 95.62 813 ILE A O 1
ATOM 6436 N N . ALA A 1 814 ? 32.280 3.638 -32.578 1.00 93.75 814 ALA A N 1
ATOM 6437 C CA . ALA A 1 814 ? 32.737 4.349 -33.768 1.00 93.75 814 ALA A CA 1
ATOM 6438 C C . ALA A 1 814 ? 33.849 3.563 -34.492 1.00 93.75 814 ALA A C 1
ATOM 6440 O O . ALA A 1 814 ? 33.782 3.365 -35.704 1.00 93.75 814 ALA A O 1
ATOM 6441 N N . ARG A 1 815 ? 34.824 3.030 -33.742 1.00 92.44 815 ARG A N 1
ATOM 6442 C CA . ARG A 1 815 ? 35.891 2.154 -34.249 1.00 92.44 815 ARG A CA 1
ATOM 6443 C C . ARG A 1 815 ? 35.329 0.892 -34.903 1.00 92.44 815 ARG A C 1
ATOM 6445 O O . ARG A 1 815 ? 35.731 0.569 -36.020 1.00 92.44 815 ARG A O 1
ATOM 6452 N N . PHE A 1 816 ? 34.401 0.204 -34.240 1.00 94.25 816 PHE A N 1
ATOM 6453 C CA . PHE A 1 816 ? 33.769 -1.009 -34.758 1.00 94.25 816 PHE A CA 1
ATOM 6454 C C . PHE A 1 816 ? 32.995 -0.749 -36.060 1.00 94.25 816 PHE A C 1
ATOM 6456 O O . PHE A 1 816 ? 33.208 -1.451 -37.045 1.00 94.25 816 PHE A O 1
ATOM 6463 N N . LEU A 1 817 ? 32.160 0.295 -36.109 1.00 91.44 817 LEU A N 1
ATOM 6464 C CA . LEU A 1 817 ? 31.378 0.646 -37.301 1.00 91.44 817 LEU A CA 1
ATOM 6465 C C . LEU A 1 817 ? 32.268 1.008 -38.503 1.00 91.44 817 LEU A C 1
ATOM 6467 O O . LEU A 1 817 ? 32.005 0.557 -39.618 1.00 91.44 817 LEU A O 1
ATOM 6471 N N . CYS A 1 818 ? 33.354 1.757 -38.288 1.00 87.94 818 CYS A N 1
ATOM 6472 C CA . CYS A 1 818 ? 34.334 2.044 -39.339 1.00 87.94 818 CYS A CA 1
ATOM 6473 C C . CYS A 1 818 ? 35.004 0.763 -39.874 1.00 87.94 818 CYS A C 1
ATOM 6475 O O . CYS A 1 818 ? 35.173 0.615 -41.083 1.00 87.94 818 CYS A O 1
ATOM 6477 N N . LEU A 1 819 ? 35.351 -0.185 -38.994 1.00 86.56 819 LEU A N 1
ATOM 6478 C CA . LEU A 1 819 ? 35.925 -1.482 -39.386 1.00 86.56 819 LEU A CA 1
ATOM 6479 C C . LEU A 1 819 ? 34.910 -2.399 -40.089 1.00 86.56 819 LEU A C 1
ATOM 6481 O O . LEU A 1 819 ? 35.300 -3.184 -40.950 1.00 86.56 819 LEU A O 1
ATOM 6485 N N . ALA A 1 820 ? 33.618 -2.268 -39.779 1.00 81.19 820 ALA A N 1
ATOM 6486 C CA . ALA A 1 820 ? 32.530 -2.982 -40.447 1.00 81.19 820 ALA A CA 1
ATOM 6487 C C . ALA A 1 820 ? 32.235 -2.475 -41.878 1.00 81.19 820 ALA A C 1
ATOM 6489 O O . ALA A 1 820 ? 31.394 -3.049 -42.569 1.00 81.19 820 ALA A O 1
ATOM 6490 N N . GLY A 1 821 ? 32.926 -1.428 -42.348 1.00 70.62 821 GLY A N 1
ATOM 6491 C CA . GLY A 1 821 ? 32.810 -0.909 -43.716 1.00 70.62 821 GLY A CA 1
ATOM 6492 C C . GLY A 1 821 ? 31.856 0.276 -43.882 1.00 70.62 821 GLY A C 1
ATOM 6493 O O . GLY A 1 821 ? 31.489 0.610 -45.010 1.00 70.62 821 GLY A O 1
ATOM 6494 N N . LEU A 1 822 ? 31.456 0.932 -42.789 1.00 65.88 822 LEU A N 1
ATOM 6495 C CA . LEU A 1 822 ? 30.669 2.164 -42.842 1.00 65.88 822 LEU A CA 1
ATOM 6496 C C . LEU A 1 822 ? 31.544 3.299 -43.416 1.00 65.88 822 LEU A C 1
ATOM 6498 O O . LEU A 1 822 ? 32.554 3.683 -42.828 1.00 65.88 822 LEU A O 1
ATOM 6502 N N . ASN A 1 823 ? 31.191 3.793 -44.607 1.00 59.06 823 ASN A N 1
ATOM 6503 C CA . ASN A 1 823 ? 31.993 4.767 -45.353 1.00 59.06 823 ASN A CA 1
ATOM 6504 C C . ASN A 1 823 ? 32.085 6.116 -44.607 1.00 59.06 823 ASN A C 1
ATOM 6506 O O . ASN A 1 823 ? 31.087 6.635 -44.115 1.00 59.06 823 ASN A O 1
ATOM 6510 N N . LEU A 1 824 ? 33.288 6.694 -44.561 1.00 58.22 824 LEU A N 1
ATOM 6511 C CA . LEU A 1 824 ? 33.592 7.955 -43.870 1.00 58.22 824 LEU A CA 1
ATOM 6512 C C . LEU A 1 824 ? 33.163 9.215 -44.649 1.00 58.22 824 LEU A C 1
ATOM 6514 O O . LEU A 1 824 ? 33.225 10.312 -44.106 1.00 58.22 824 LEU A O 1
ATOM 6518 N N . ASN A 1 825 ? 32.747 9.068 -45.911 1.00 56.81 825 ASN A N 1
ATOM 6519 C CA . ASN A 1 825 ? 32.367 10.166 -46.808 1.00 56.81 825 ASN A CA 1
ATOM 6520 C C . ASN A 1 825 ? 30.830 10.307 -46.959 1.00 56.81 825 ASN A C 1
ATOM 6522 O O . ASN A 1 825 ? 30.348 10.443 -48.086 1.00 56.81 825 ASN A O 1
ATOM 6526 N N . ILE A 1 826 ? 30.065 10.185 -45.862 1.00 49.91 826 ILE A N 1
ATOM 6527 C CA . ILE A 1 826 ? 28.580 10.154 -45.826 1.00 49.91 826 ILE A CA 1
ATOM 6528 C C . ILE A 1 826 ? 28.000 11.387 -45.124 1.00 49.91 826 ILE A C 1
ATOM 6530 O O . ILE A 1 826 ? 28.477 11.682 -44.012 1.00 49.91 826 ILE A O 1
#

Mean predicted aligned error: 21.42 Å

InterPro domains:
  IPR000719 Protein kinase domain [PF00069] (14-275)
  IPR000719 Protein kinase domain [PS50011] (14-275)
  IPR000719 Protein kinase domain [SM00220] (14-275)
  IPR002110 Ankyrin repeat [PF00023] (699-730)
  IPR002110 Ankyrin repeat [PF12796] (529-595)
  IPR002110 Ankyrin repeat [PF12796] (605-696)
  IPR002110 Ankyrin repeat [PF12796] (751-825)
  IPR002110 Ankyrin repeat [PR01415] (633-648)
  IPR002110 Ankyrin repeat [PR01415] (681-695)
  IPR002110 Ankyrin repeat [PS50088] (566-598)
  IPR002110 Ankyrin repeat [PS50088] (599-631)
  IPR002110 Ankyrin repeat [PS50088] (632-664)
  IPR002110 Ankyrin repeat [PS50088] (665-697)
  IPR002110 Ankyrin repeat [PS50088] (698-730)
  IPR002110 Ankyrin repeat [PS50088] (731-763)
  IPR002110 Ankyrin repeat [PS50088] (764-796)
  IPR002110 Ankyrin repeat [PS50088] (797-826)
  IPR002110 Ankyrin repeat [SM00248] (532-562)
  IPR002110 Ankyrin repeat [SM00248] (566-595)
  IPR002110 Ankyrin repeat [SM00248] (599-628)

pLDDT: mean 72.6, std 29.29, range [21.05, 98.62]

Sequence (826 aa):
MVLNIITDDFDSFYEIQDDLGSGQFAVVKRVREISTGHEYAAKFVRKKKCTSGKRGLKREEILREADILSELAPHPNIITLHDVFENKHEIILVLELVGGGELFHYIAEKDALSEEEAAKFILQILEGVHHMHEKNIVHLDLKPENIMLLERNRTQIKMIDFGISRKLRPNEPTKETFGTPEFVAPEVIEFEPVTLATDMWSIGVITYILLSGASPFLGNTNQETFHNISQVDYRFDEEFFANTSDLAKGFIQQLFVKNPRQRATVVDCLNHPWIKPRRRIDEEERRNAQINMPSFKSFIARRRWKVQMHCESRTLRTVTTKKFDKDGNVKSAKHSERKGKTAIYEGQYSETDESENDLEQTEKQEMINPSKRVHCCPTNIEMRQIKSSEFAESFQENEEGEDDDDNDDKQDHRRHHNSHRADTGASLMKNPLPNEQIVSDQHSRSQTSDTKIIESVDEITGQNVRTTVQNKVYTDENLKISKSDDIQYEETEEGTLKKSQLRLSSISSAISLDNLDSNMSGRSYAEDNDDFVLTALLCAAEDGDLANIKKLCNLATIDVNKDNKHGETALHFASGAGHLDIVKLLADRKATLTVVDGSGNNAIYWAARQGHVPIIAFLHEKGVPINVSNRSGETSLHVAARYGHAHVVEHLCKLGGNVDCQDDEEETPLIVAAWHDYSRICRILCSAGADLNIRNKEGETGLICAAQRGNAEIVQVLINNKAHLDLQDKRGLSALHSACKRQQIPIALTLIHAGCNINIIDNNNETPLHYASREGLLAVVESLTSFGCRMDLKNKVDATALHLAARHAHVEIARFLCLAGLNLNI

Radius of gyration: 40.2 Å; Cα contacts (8 Å, |Δi|>4): 1109; chains: 1; bounding box: 85×115×142 Å

Nearest PDB structures (foldseek):
  8csl-assembly1_A  TM=8.801E-01  e=1.142E-16  Homo sapiens
  7v0x-assembly1_J  TM=6.733E-01  e=2.111E-16  Homo sapiens
  5y4f-assembly1_A  TM=6.131E-01  e=8.974E-16  Homo sapiens
  5y4e-assembly2_B  TM=6.858E-01  e=4.449E-14  Homo sapiens
  1n11-assembly1_A  TM=5.150E-01  e=6.749E-15  Homo sapiens

Foldseek 3Di:
DPADEAADDPVVFWAWDAFPDDDQFWTWTWIAGPVPRDIWIKIWGWDDPDPPDPGGDHPVLVVQLVVLLVVQDDDQAAKHWDHWYDYPTTIITTIHDADQFFPLVLLLPDPWDFLVLLLVLLLSVLRVLVSCVVQQKDQLPQDRRQWGHSHNPDPGIYGDDSSPIDRDDPPDQDQDDDDDLLQFALCNLVSHGDGSLRNLLSSLQVLVCSQFLDGFQDDPDSVSSNVCRNVVDGDCDCNRPVLPDPLSVVLSVLSSDNDSVSRDGSVNSCVRCSNPNDDVVSVVSRRRRIGPSVSSSVSVVVVVVVVVVVVVVVVVVPPPPQDADPVGDGDDDDDDDDDDDDDDDDDDDDDDDDDDDDDDDDDDDDDDDDDDDDDDDDDDDDDDDDDDDDDDDDDDDDDDDDDDDDDDDDDDDDDDDDDDDDDDDDDDDDDDDDDDDDDDDDDDDDDDDDDDDDDDDDDDDDDDDDDDDDDDDDDDDDDDDDDDDDDDDDPDPVVVVVVVVVVCVVVVVVVPPPDDDPDDDDDPVVVVVLVVLQVVLQVCLQVLVPVVNVVSVVVDVDDQQDADPFQDGSLLNNLLNQNQVSVVVSVVVVHDQQGATNQQHGSLLSNLLNQRLVNVVVSVVVVHDQAGATNQQDGSLLNNLLNLNLVSNLSCLVSVHDQCRATNQRDGSLLSNLLVLNLSSVLSSLVSPYQQCGAGNQQDGSLLNNLLVLSQSSVVSCLVSPRQQCRAGPFQDGSLNSNLQNVNLVSNLVSLVSPHDQCRATPQRDGSLLSNLLSLVQSSNVSSLVSPYDQAGATNVRDGSLNNNVVNVSVVSNVVSVVSPHDPPD